Protein 3SK3 (pdb70)

Foldseek 3Di:
DQWEWEWEFFLFKIWIWIADLPPGDTAKTKMFGRAQAQQTKIWMAHPGDIDIDGLGGNHGQLSVLVCCQCPVCVVPVVSLVRHDAYFYEQADQALPDLFKAFDDPVVLVSLVVCCLVVVRGSVRSSVNLVSCCVSNVVHNRQYMYGYQQNLQNPADQVAFDFPDPCCCCVVPVRTDRHGNSLQVLQVLVVVCVVLVHDSQQAWAWEWAAEPQTKIFTAHSNGTHHIAARHDHLPDVDDPVVVLVVCCVRRRHDSVVSVVSCSDPVCPPPPSVDPDDDDDDPVRSVVSLLVRLCVVLVVRVVSVVVHVPDHQEYEFEHPCRQAPLVSVQSNQVVVVVQFFHFDSVQSNVRHDQRKDWGGDPPTRTYIYDYTDSSSSSSNVSSVNSD/DWAWEWEWEWFLFKIWIWIATLVPGDTAKTWMFGRAQAQQTKIWMAHPNDIDIDHLGGRHGDLSVLCCCLVPVCVVPVVSVVRHPAYFYEAADQAPVDLFKDFDDPVVLVSLVVCCVPLVSGSVGRNVNLVSCCVSCVVRNRQYMYGYQQNLQSPADCVAWDDPDDCCCCVVVNRTHTGGRSLQVLQVLVVVCVVLVHDSQQAWAWEWADALFIKIFTAHSNGTHHMDSVLQPCRSPDQAAQQLVADVVLLVLLCVLLQQDACSLQCQRSDSRHHDHYRQPDNVSSVVSLLVSLCVLLVVRVVSVVVHVPDYQEYEFETSSRQRRLNSVQSSQVVVVVQFFDFAVVQSNVSHDQRKAWGTDPPTHTYIYDYTDSRSSSSNSSSVNSD

CATH classification: 3.30.420.40 (+1 more: 3.30.420.40)

B-factor: mean 36.72, std 10.6, range [17.84, 77.64]

Organism: Salmonella typhimurium (strain LT2 / SGSC1412 / ATCC 700720) (NCBI:txid99287)

InterPro domains:
  IPR000890 Aliphatic acid kinase, short-chain [PF00871] (5-393)
  IPR000890 Aliphatic acid kinase, short-chain [PR00471] (6-17)
  IPR000890 Aliphatic acid kinase, short-chain [PR00471] (176-189)
  IPR000890 Aliphatic acid kinase, short-chain [PR00471] (206-227)
  IPR000890 Aliphatic acid kinase, short-chain [PR00471] (302-315)
  IPR000890 Aliphatic acid kinase, short-chain [PR00471] (325-341)
  IPR000890 Aliphatic acid kinase, short-chain [PR00471] (380-392)
  IPR000890 Aliphatic acid kinase, short-chain [PTHR21060] (1-398)
  IPR004372 Acetate/propionate kinase [MF_00020] (1-400)
  IPR004372 Acetate/propionate kinase [PIRSF000722] (3-398)
  IPR004372 Acetate/propionate kinase [TIGR00016] (1-399)
  IPR023865 Aliphatic acid kinase, short-chain, conserved site [PS01075] (6-17)
  IPR023865 Aliphatic acid kinase, short-chain, conserved site [PS01076] (206-223)
  IPR043129 ATPase, nucleotide binding domain [SSF53067] (4-199)
  IPR043129 ATPase, nucleotide binding domain [SSF53067] (160-398)

Radius of gyration: 29.23 Å; Cα contacts (8 Å, |Δi|>4): 1777; chains: 2; bounding box: 77×64×74 Å

Sequence (772 aa):
SKLVLVLNCGSSSLKFAIIDAVNGDEYLSGLAECCFHLPEARIKWKMDGSKQEAALGAGAAHSEALNNFIVNTILAQKPELSAQLTAIGHRIVHGGEKYTSSVVIDESVIQGIKDSASFAPLHNPAHLIGIAEALKSFPQLKDKNVAVFDTAFHQTMPEESYLYALPYSLYKEEHGVRRYGAHGTSHFYVTQEAAKMLNKPVEELNIITCHLGNGGSVSAIRNGKCVDTSMGLTPLEGGDIDPAIIFHLHDTLGMSVDQINKMLLGLTEVTSDDCRYVEDNYATKEDAKRAMDVYCHRLAKYIGSYTALMDGRLDAVVFTGGIGENAAMVRELSLGKLGVLGFEVDHERNLAARFGKSGFINKEGTRPAVVIPTNEELVIAQDASRLTASSKLVLVLNCGSSSLKFAIIDAVNGDEYLSGLAECFHLPEARIKWKMDGSKQEAALGAGAAHSEALNNFIVNTILAQKPELSAQLTAIGHRIVHGGEKYTSSVVIDESVIQGIKDSASFAPLHNPAHLIGIAEALKSFPQLKDKNVAVFDTAFHQTMPEESYLYALPYSLYKEHGVRRYGAHGTSHFYVTQEAAKMLNNKPVEELNIITCHLGNGGSVSAIRNGKCVDTSMMGLTPLEGLVMGTRSGDIDPAIIFHLHDTLGMSVDLGLTEVTSDCRYVEDNYATKEDAKRAMDVYCHRLAKYIGSYTALMDGRLDAVVFTGGIGENAAMVRELSLGKLGVLGFEVDHERNLAARFGKSGFINKEGTRPAVVIPTNEELVIAQDASRLTA

Nearest PDB structures (foldseek):
  3sk3-assembly1_A  TM=1.003E+00  e=2.841E-85  Salmonella enterica subsp. enterica serovar Typhimurium
  3slc-assembly2_D  TM=8.806E-01  e=1.460E-73  Salmonella enterica subsp. enterica serovar Typhimurium
  3sk3-assembly1_B  TM=8.716E-01  e=1.071E-71  Salmonella enterica subsp. enterica serovar Typhimurium
  3slc-assembly2_C  TM=8.279E-01  e=6.734E-64  Salmonella enterica subsp. enterica serovar Typhimurium
  2iir-assembly1_B  TM=8.286E-01  e=1.558E-43  Thermotoga maritima

Structure (mmCIF, N/CA/C/O backbone):
data_3SK3
#
_entry.id   3SK3
#
_cell.length_a   151.012
_cell.length_b   78.500
_cell.length_c   97.480
_cell.angle_alpha   90.00
_cell.angle_beta   116.37
_cell.angle_gamma   90.00
#
_symmetry.space_group_name_H-M   'C 1 2 1'
#
loop_
_entity.id
_entity.type
_entity.pdbx_description
1 polymer 'Acetate kinase'
2 non-polymer 'CITRIC ACID'
3 non-polymer 1,2-ETHANEDIOL
4 water water
#
loop_
_atom_site.group_PDB
_atom_site.id
_atom_site.type_symbol
_atom_site.label_atom_id
_atom_site.label_alt_id
_atom_site.label_comp_id
_atom_site.label_asym_id
_atom_site.label_entity_id
_atom_site.label_seq_id
_atom_site.pdbx_PDB_ins_code
_atom_site.Cartn_x
_atom_site.Cartn_y
_atom_site.Cartn_z
_atom_site.occupancy
_atom_site.B_iso_or_equiv
_atom_site.auth_seq_id
_atom_site.auth_comp_id
_atom_site.auth_asym_id
_atom_site.auth_atom_id
_atom_site.pdbx_PDB_model_num
ATOM 1 N N . SER A 1 18 ? 44.421 -18.329 -2.326 1.00 49.01 3 SER A N 1
ATOM 2 C CA . SER A 1 18 ? 43.660 -19.226 -1.381 1.00 48.88 3 SER A CA 1
ATOM 3 C C . SER A 1 18 ? 42.371 -18.547 -0.850 1.00 48.29 3 SER A C 1
ATOM 4 O O . SER A 1 18 ? 42.429 -17.568 -0.081 1.00 49.00 3 SER A O 1
ATOM 7 N N . LYS A 1 19 ? 41.209 -19.062 -1.263 1.00 45.85 4 LYS A N 1
ATOM 8 C CA . LYS A 1 19 ? 39.930 -18.460 -0.877 1.00 43.20 4 LYS A CA 1
ATOM 9 C C . LYS A 1 19 ? 39.006 -19.533 -0.279 1.00 41.41 4 LYS A C 1
ATOM 10 O O . LYS A 1 19 ? 38.303 -20.246 -1.013 1.00 40.38 4 LYS A O 1
ATOM 14 N N . LEU A 1 20 ? 38.998 -19.646 1.047 1.00 38.63 5 LEU A N 1
ATOM 15 C CA . LEU A 1 20 ? 38.318 -20.786 1.676 1.00 35.88 5 LEU A CA 1
ATOM 16 C C . LEU A 1 20 ? 36.811 -20.567 1.794 1.00 33.78 5 LEU A C 1
ATOM 17 O O . LEU A 1 20 ? 36.347 -19.479 2.168 1.00 33.56 5 LEU A O 1
ATOM 22 N N . VAL A 1 21 ? 36.051 -21.599 1.422 1.00 32.23 6 VAL A N 1
ATOM 23 C CA . VAL A 1 21 ? 34.594 -21.583 1.538 1.00 28.80 6 VAL A CA 1
ATOM 24 C C . VAL A 1 21 ? 34.095 -22.785 2.349 1.00 28.44 6 VAL A C 1
ATOM 25 O O . VAL A 1 21 ? 34.581 -23.929 2.191 1.00 27.33 6 VAL A O 1
ATOM 29 N N . LEU A 1 22 ? 33.147 -22.498 3.239 1.00 27.10 7 LEU A N 1
ATOM 30 C CA . LEU A 1 22 ? 32.456 -23.528 3.987 1.00 26.73 7 LEU A CA 1
ATOM 31 C C . LEU A 1 22 ? 31.282 -23.949 3.090 1.00 25.19 7 LEU A C 1
ATOM 32 O O . LEU A 1 22 ? 30.418 -23.132 2.770 1.00 25.91 7 LEU A O 1
ATOM 37 N N . VAL A 1 23 ? 31.266 -25.208 2.689 1.00 25.75 8 VAL A N 1
ATOM 38 C CA . VAL A 1 23 ? 30.199 -25.736 1.828 1.00 25.00 8 VAL A CA 1
ATOM 39 C C . VAL A 1 23 ? 29.266 -26.628 2.645 1.00 24.83 8 VAL A C 1
ATOM 40 O O . VAL A 1 23 ? 29.703 -27.605 3.258 1.00 26.77 8 VAL A O 1
ATOM 44 N N . LEU A 1 24 ? 27.981 -26.312 2.627 1.00 25.30 9 LEU A N 1
ATOM 45 C CA . LEU A 1 24 ? 27.003 -27.061 3.406 1.00 25.58 9 LEU A CA 1
ATOM 46 C C . LEU A 1 24 ? 25.911 -27.671 2.534 1.00 25.86 9 LEU A C 1
ATOM 47 O O . LEU A 1 24 ? 25.409 -27.063 1.581 1.00 26.32 9 LEU A O 1
ATOM 52 N N . ASN A 1 25 ? 25.528 -28.881 2.878 1.00 25.42 10 ASN A N 1
ATOM 53 C CA . ASN A 1 25 ? 24.388 -29.490 2.232 1.00 25.75 10 ASN A CA 1
ATOM 54 C C . ASN A 1 25 ? 23.557 -30.047 3.373 1.00 26.26 10 ASN A C 1
ATOM 55 O O . ASN A 1 25 ? 23.919 -31.058 3.976 1.00 26.22 10 ASN A O 1
ATOM 60 N N . CYS A 1 26 ? 22.477 -29.361 3.686 1.00 28.42 11 CYS A N 1
ATOM 61 C CA . CYS A 1 26 ? 21.682 -29.699 4.861 1.00 30.51 11 CYS A CA 1
ATOM 62 C C . CYS A 1 26 ? 20.435 -30.449 4.411 1.00 30.43 11 CYS A C 1
ATOM 63 O O . CYS A 1 26 ? 19.655 -29.924 3.602 1.00 31.35 11 CYS A O 1
ATOM 66 N N . GLY A 1 27 ? 20.267 -31.670 4.904 1.00 29.98 12 GLY A N 1
ATOM 67 C CA . GLY A 1 27 ? 19.034 -32.436 4.693 1.00 29.99 12 GLY A CA 1
ATOM 68 C C . GLY A 1 27 ? 18.205 -32.496 5.972 1.00 31.57 12 GLY A C 1
ATOM 69 O O . GLY A 1 27 ? 18.585 -31.924 6.991 1.00 30.41 12 GLY A O 1
ATOM 70 N N . SER A 1 28 ? 17.065 -33.188 5.925 1.00 32.36 13 SER A N 1
ATOM 71 C CA . SER A 1 28 ? 16.174 -33.269 7.091 1.00 33.92 13 SER A CA 1
ATOM 72 C C . SER A 1 28 ? 16.815 -34.009 8.259 1.00 34.12 13 SER A C 1
ATOM 73 O O . SER A 1 28 ? 16.566 -33.661 9.428 1.00 34.43 13 SER A O 1
ATOM 76 N N . SER A 1 29 ? 17.666 -34.993 7.961 1.00 32.73 14 SER A N 1
ATOM 77 C CA . SER A 1 29 ? 18.272 -35.796 9.020 1.00 32.80 14 SER A CA 1
ATOM 78 C C . SER A 1 29 ? 19.801 -35.818 9.037 1.00 31.24 14 SER A C 1
ATOM 79 O O . SER A 1 29 ? 20.405 -36.571 9.803 1.00 29.98 14 SER A O 1
ATOM 82 N N . SER A 1 30 ? 20.419 -34.952 8.236 1.00 30.51 15 SER A N 1
ATOM 83 C CA . SER A 1 30 ? 21.871 -34.935 8.117 1.00 29.68 15 SER A CA 1
ATOM 84 C C . SER A 1 30 ? 22.390 -33.591 7.606 1.00 29.34 15 SER A C 1
ATOM 85 O O . SER A 1 30 ? 21.625 -32.732 7.138 1.00 29.21 15 SER A O 1
ATOM 88 N N . LEU A 1 31 ? 23.704 -33.407 7.709 1.00 29.45 16 LEU A N 1
ATOM 89 C CA . LEU A 1 31 ? 24.353 -32.173 7.241 1.00 29.64 16 LEU A CA 1
ATOM 90 C C . LEU A 1 31 ? 25.725 -32.591 6.722 1.00 29.65 16 LEU A C 1
ATOM 91 O O . LEU A 1 31 ? 26.554 -33.086 7.492 1.00 30.34 16 LEU A O 1
ATOM 96 N N . LYS A 1 32 ? 25.941 -32.434 5.417 1.00 28.80 17 LYS A N 1
ATOM 97 C CA . LYS A 1 32 ? 27.253 -32.676 4.829 1.00 28.77 17 LYS A CA 1
ATOM 98 C C . LYS A 1 32 ? 28.004 -31.375 4.741 1.00 27.89 17 LYS A C 1
ATOM 99 O O . LYS A 1 32 ? 27.432 -30.377 4.336 1.00 27.98 17 LYS A O 1
ATOM 105 N N . PHE A 1 33 ? 29.290 -31.385 5.081 1.00 26.99 18 PHE A N 1
ATOM 106 C CA . PHE A 1 33 ? 30.034 -30.132 5.156 1.00 26.23 18 PHE A CA 1
ATOM 107 C C . PHE A 1 33 ? 31.465 -30.277 4.629 1.00 26.26 18 PHE A C 1
ATOM 108 O O . PHE A 1 33 ? 32.076 -31.321 4.761 1.00 27.42 18 PHE A O 1
ATOM 116 N N . ALA A 1 34 ? 32.026 -29.180 4.134 1.00 26.76 19 ALA A N 1
ATOM 117 C CA . ALA A 1 34 ? 33.410 -29.202 3.699 1.00 26.36 19 ALA A CA 1
ATOM 118 C C . ALA A 1 34 ? 33.973 -27.791 3.734 1.00 25.55 19 ALA A C 1
ATOM 119 O O . ALA A 1 34 ? 33.248 -26.823 3.634 1.00 26.35 19 ALA A O 1
ATOM 121 N N . ILE A 1 35 ? 35.278 -27.693 3.835 1.00 25.62 20 ILE A N 1
ATOM 122 C CA . ILE A 1 35 ? 35.947 -26.423 3.668 1.00 26.89 20 ILE A CA 1
ATOM 123 C C . ILE A 1 35 ? 36.886 -26.614 2.484 1.00 26.55 20 ILE A C 1
ATOM 124 O O . ILE A 1 35 ? 37.754 -27.486 2.503 1.00 26.56 20 ILE A O 1
ATOM 129 N N . ILE A 1 36 ? 36.650 -25.816 1.459 1.00 27.62 21 ILE A N 1
ATOM 130 C CA . ILE A 1 36 ? 37.302 -25.980 0.167 1.00 29.14 21 ILE A CA 1
ATOM 131 C C . ILE A 1 36 ? 37.956 -24.682 -0.281 1.00 28.82 21 ILE A C 1
ATOM 132 O O . ILE A 1 36 ? 37.329 -23.624 -0.254 1.00 28.86 21 ILE A O 1
ATOM 137 N N . ASP A 1 37 ? 39.203 -24.775 -0.735 1.00 29.91 22 ASP A N 1
ATOM 138 C CA . ASP A 1 37 ? 39.851 -23.621 -1.354 1.00 30.57 22 ASP A CA 1
ATOM 139 C C . ASP A 1 37 ? 39.270 -23.477 -2.750 1.00 31.81 22 ASP A C 1
ATOM 140 O O . ASP A 1 37 ? 39.494 -24.332 -3.620 1.00 32.43 22 ASP A O 1
ATOM 145 N N . ALA A 1 38 ? 38.530 -22.393 -2.948 1.00 32.89 23 ALA A N 1
ATOM 146 C CA . ALA A 1 38 ? 37.894 -22.052 -4.218 1.00 35.22 23 ALA A CA 1
ATOM 147 C C . ALA A 1 38 ? 38.869 -21.804 -5.375 1.00 36.62 23 ALA A C 1
ATOM 148 O O . ALA A 1 38 ? 38.483 -21.937 -6.521 1.00 37.36 23 ALA A O 1
ATOM 150 N N . VAL A 1 39 ? 40.119 -21.451 -5.074 1.00 38.67 24 VAL A N 1
ATOM 151 C CA . VAL A 1 39 ? 41.124 -21.220 -6.117 1.00 40.19 24 VAL A CA 1
ATOM 152 C C . VAL A 1 39 ? 41.600 -22.543 -6.727 1.00 40.36 24 VAL A C 1
ATOM 153 O O . VAL A 1 39 ? 41.527 -22.730 -7.945 1.00 41.33 24 VAL A O 1
ATOM 157 N N . ASN A 1 40 ? 42.051 -23.476 -5.895 1.00 40.08 25 ASN A N 1
ATOM 158 C CA . ASN A 1 40 ? 42.674 -24.697 -6.405 1.00 39.88 25 ASN A CA 1
ATOM 159 C C . ASN A 1 40 ? 42.005 -26.028 -6.009 1.00 38.60 25 ASN A C 1
ATOM 160 O O . ASN A 1 40 ? 42.546 -27.095 -6.265 1.00 38.54 25 ASN A O 1
ATOM 165 N N . GLY A 1 41 ? 40.830 -25.969 -5.377 1.00 37.37 26 GLY A N 1
ATOM 166 C CA . GLY A 1 41 ? 40.132 -27.192 -4.964 1.00 34.79 26 GLY A CA 1
ATOM 167 C C . GLY A 1 41 ? 40.643 -27.898 -3.724 1.00 33.86 26 GLY A C 1
ATOM 168 O O . GLY A 1 41 ? 40.142 -28.960 -3.375 1.00 33.01 26 GLY A O 1
ATOM 169 N N . ASP A 1 42 ? 41.637 -27.340 -3.036 1.00 33.17 27 ASP A N 1
ATOM 170 C CA . ASP A 1 42 ? 42.180 -28.005 -1.849 1.00 32.75 27 ASP A CA 1
ATOM 171 C C . ASP A 1 42 ? 41.073 -28.185 -0.806 1.00 32.03 27 ASP A C 1
ATOM 172 O O . ASP A 1 42 ? 40.269 -27.270 -0.591 1.00 30.53 27 ASP A O 1
ATOM 177 N N . GLU A 1 43 ? 41.067 -29.342 -0.150 1.00 31.14 28 GLU A N 1
ATOM 178 C CA . GLU A 1 43 ? 40.098 -29.634 0.899 1.00 31.75 28 GLU A CA 1
ATOM 179 C C . GLU A 1 43 ? 40.786 -29.558 2.249 1.00 31.23 28 GLU A C 1
ATOM 180 O O . GLU A 1 43 ? 41.812 -30.197 2.447 1.00 31.50 28 GLU A O 1
ATOM 186 N N . TYR A 1 44 ? 40.233 -28.756 3.157 1.00 31.02 29 TYR A N 1
ATOM 187 C CA . TYR A 1 44 ? 40.782 -28.584 4.492 1.00 31.07 29 TYR A CA 1
ATOM 188 C C . TYR A 1 44 ? 39.985 -29.368 5.545 1.00 31.36 29 TYR A C 1
ATOM 189 O O . TYR A 1 44 ? 40.506 -29.692 6.604 1.00 31.45 29 TYR A O 1
ATOM 198 N N . LEU A 1 45 ? 38.728 -29.668 5.227 1.00 29.59 30 LEU A N 1
ATOM 199 C CA . LEU A 1 45 ? 37.830 -30.381 6.124 1.00 28.75 30 LEU A CA 1
ATOM 200 C C . LEU A 1 45 ? 36.744 -31.030 5.277 1.00 28.10 30 LEU A C 1
ATOM 201 O O . LEU A 1 45 ? 36.292 -30.407 4.335 1.00 27.69 30 LEU A O 1
ATOM 206 N N . SER A 1 46 ? 36.332 -32.257 5.603 1.00 28.43 31 SER A N 1
ATOM 207 C CA . SER A 1 46 ? 35.081 -32.802 5.072 1.00 27.95 31 SER A CA 1
ATOM 208 C C . SER A 1 46 ? 34.424 -33.674 6.129 1.00 28.20 31 SER A C 1
ATOM 209 O O . SER A 1 46 ? 35.092 -34.228 6.990 1.00 29.58 31 SER A O 1
ATOM 212 N N . GLY A 1 47 ? 33.110 -33.801 6.063 1.00 27.34 32 GLY A N 1
ATOM 213 C CA . GLY A 1 47 ? 32.454 -34.641 7.047 1.00 27.16 32 GLY A CA 1
ATOM 214 C C . GLY A 1 47 ? 30.974 -34.729 6.825 1.00 26.35 32 GLY A C 1
ATOM 215 O O . GLY A 1 47 ? 30.419 -34.162 5.872 1.00 25.47 32 GLY A O 1
ATOM 216 N N . LEU A 1 48 ? 30.326 -35.451 7.731 1.00 25.93 33 LEU A N 1
ATOM 217 C CA . LEU A 1 48 ? 28.917 -35.708 7.575 1.00 26.49 33 LEU A CA 1
ATOM 218 C C . LEU A 1 48 ? 28.414 -35.876 8.990 1.00 25.81 33 LEU A C 1
ATOM 219 O O . LEU A 1 48 ? 29.026 -36.610 9.768 1.00 25.28 33 LEU A O 1
ATOM 224 N N . ALA A 1 49 ? 27.363 -35.137 9.311 1.00 25.57 34 ALA A N 1
ATOM 225 C CA . ALA A 1 49 ? 26.639 -35.311 10.574 1.00 25.58 34 ALA A CA 1
ATOM 226 C C . ALA A 1 49 ? 25.338 -35.961 10.177 1.00 26.15 34 ALA A C 1
ATOM 227 O O . ALA A 1 49 ? 24.742 -35.572 9.181 1.00 25.53 34 ALA A O 1
ATOM 229 N N . GLU A 1 50 ? 24.885 -36.936 10.955 1.00 27.56 35 GLU A N 1
ATOM 230 C CA . GLU A 1 50 ? 23.708 -37.691 10.573 1.00 29.57 35 GLU A CA 1
ATOM 231 C C . GLU A 1 50 ? 22.985 -38.254 11.798 1.00 30.32 35 GLU A C 1
ATOM 232 O O . GLU A 1 50 ? 23.387 -37.993 12.951 1.00 28.32 35 GLU A O 1
ATOM 238 N N . CYS A 1 51 ? 21.950 -39.048 11.506 1.00 31.58 36 CYS A N 1
ATOM 239 C CA A CYS A 1 51 ? 21.023 -39.570 12.515 0.50 33.03 36 CYS A CA 1
ATOM 240 C CA B CYS A 1 51 ? 21.034 -39.577 12.522 0.50 32.60 36 CYS A CA 1
ATOM 241 C C . CYS A 1 51 ? 20.482 -38.491 13.425 1.00 32.25 36 CYS A C 1
ATOM 242 O O . CYS A 1 51 ? 20.414 -38.671 14.635 1.00 33.14 36 CYS A O 1
ATOM 247 N N . PHE A 1 52 ? 20.081 -37.374 12.832 1.00 31.90 37 PHE A N 1
ATOM 248 C CA . PHE A 1 52 ? 19.533 -36.269 13.598 1.00 31.41 37 PHE A CA 1
ATOM 249 C C . PHE A 1 52 ? 18.186 -36.669 14.226 1.00 32.57 37 PHE A C 1
ATOM 250 O O . PHE A 1 52 ? 17.456 -37.519 13.674 1.00 30.53 37 PHE A O 1
ATOM 258 N N . HIS A 1 53 ? 17.857 -36.032 15.355 1.00 33.09 38 HIS A N 1
ATOM 259 C CA . HIS A 1 53 ? 16.578 -36.286 16.055 1.00 34.69 38 HIS A CA 1
ATOM 260 C C . HIS A 1 53 ? 16.505 -37.714 16.546 1.00 35.03 38 HIS A C 1
ATOM 261 O O . HIS A 1 53 ? 15.427 -38.206 16.900 1.00 36.37 38 HIS A O 1
ATOM 268 N N . LEU A 1 54 ? 17.643 -38.398 16.570 1.00 35.68 39 LEU A N 1
ATOM 269 C CA . LEU A 1 54 ? 17.672 -39.778 17.034 1.00 35.29 39 LEU A CA 1
ATOM 270 C C . LEU A 1 54 ? 18.690 -39.972 18.158 1.00 35.07 39 LEU A C 1
ATOM 271 O O . LEU A 1 54 ? 19.600 -39.151 18.327 1.00 34.97 39 LEU A O 1
ATOM 276 N N . PRO A 1 55 ? 18.560 -41.067 18.926 1.00 34.98 40 PRO A N 1
ATOM 277 C CA . PRO A 1 55 ? 19.530 -41.227 19.994 1.00 34.48 40 PRO A CA 1
ATOM 278 C C . PRO A 1 55 ? 20.959 -41.213 19.455 1.00 34.43 40 PRO A C 1
ATOM 279 O O . PRO A 1 55 ? 21.847 -40.698 20.123 1.00 33.51 40 PRO A O 1
ATOM 283 N N . GLU A 1 56 ? 21.155 -41.764 18.255 1.00 34.20 41 GLU A N 1
ATOM 284 C CA . GLU A 1 56 ? 22.484 -42.050 17.738 1.00 34.41 41 GLU A CA 1
ATOM 285 C C . GLU A 1 56 ? 23.110 -40.889 16.922 1.00 33.52 41 GLU A C 1
ATOM 286 O O . GLU A 1 56 ? 24.103 -41.107 16.224 1.00 33.09 41 GLU A O 1
ATOM 292 N N . ALA A 1 57 ? 22.536 -39.683 17.007 1.00 31.99 42 ALA A N 1
ATOM 293 C CA . ALA A 1 57 ? 23.047 -38.514 16.282 1.00 31.53 42 ALA A CA 1
ATOM 294 C C . ALA A 1 57 ? 24.564 -38.412 16.439 1.00 31.44 42 ALA A C 1
ATOM 295 O O . ALA A 1 57 ? 25.077 -38.461 17.557 1.00 31.83 42 ALA A O 1
ATOM 297 N N . ARG A 1 58 ? 25.282 -38.257 15.324 1.00 30.94 43 ARG A N 1
ATOM 298 C CA . ARG A 1 58 ? 26.749 -38.335 15.338 1.00 31.11 43 ARG A CA 1
ATOM 299 C C . ARG A 1 58 ? 27.378 -37.497 14.228 1.00 30.78 43 ARG A C 1
ATOM 300 O O . ARG A 1 58 ? 26.677 -37.018 13.331 1.00 30.59 43 ARG A O 1
ATOM 308 N N . ILE A 1 59 ? 28.697 -37.332 14.284 1.00 30.09 44 ILE A N 1
ATOM 309 C CA . ILE A 1 59 ? 29.390 -36.537 13.260 1.00 29.31 44 ILE A CA 1
ATOM 310 C C . ILE A 1 59 ? 30.713 -37.227 12.983 1.00 29.92 44 ILE A C 1
ATOM 311 O O . ILE A 1 59 ? 31.371 -37.710 13.911 1.00 28.72 44 ILE A O 1
ATOM 316 N N . LYS A 1 60 ? 31.040 -37.338 11.700 1.00 30.25 45 LYS A N 1
ATOM 317 C CA . LYS A 1 60 ? 32.294 -37.902 11.236 1.00 31.38 45 LYS A CA 1
ATOM 318 C C . LYS A 1 60 ? 32.966 -36.817 10.439 1.00 31.35 45 LYS A C 1
ATOM 319 O O . LYS A 1 60 ? 32.299 -36.070 9.709 1.00 29.58 45 LYS A O 1
ATOM 324 N N . TRP A 1 61 ? 34.283 -36.717 10.568 1.00 32.27 46 TRP A N 1
ATOM 325 C CA . TRP A 1 61 ? 35.010 -35.731 9.785 1.00 33.69 46 TRP A CA 1
ATOM 326 C C . TRP A 1 61 ? 36.436 -36.167 9.494 1.00 35.31 46 TRP A C 1
ATOM 327 O O . TRP A 1 61 ? 37.000 -37.041 10.175 1.00 34.33 46 TRP A O 1
ATOM 338 N N . LYS A 1 62 ? 36.992 -35.557 8.452 1.00 36.76 47 LYS A N 1
ATOM 339 C CA . LYS A 1 62 ? 38.369 -35.826 8.059 1.00 38.53 47 LYS A CA 1
ATOM 340 C C . LYS A 1 62 ? 39.086 -34.501 7.924 1.00 39.27 47 LYS A C 1
ATOM 341 O O . LYS A 1 62 ? 38.608 -33.567 7.268 1.00 38.44 47 LYS A O 1
ATOM 346 N N . MET A 1 63 ? 40.231 -34.436 8.580 1.00 40.97 48 MET A N 1
ATOM 347 C CA . MET A 1 63 ? 41.053 -33.238 8.682 1.00 43.24 48 MET A CA 1
ATOM 348 C C . MET A 1 63 ? 42.486 -33.688 9.040 1.00 44.72 48 MET A C 1
ATOM 349 O O . MET A 1 63 ? 42.672 -34.617 9.839 1.00 44.47 48 MET A O 1
ATOM 354 N N . ASP A 1 64 ? 43.480 -33.081 8.393 1.00 46.93 49 ASP A N 1
ATOM 355 C CA . ASP A 1 64 ? 44.917 -33.274 8.736 1.00 49.34 49 ASP A CA 1
ATOM 356 C C . ASP A 1 64 ? 45.582 -34.660 8.839 1.00 50.19 49 ASP A C 1
ATOM 357 O O . ASP A 1 64 ? 46.293 -34.875 9.818 1.00 51.59 49 ASP A O 1
ATOM 362 N N . GLY A 1 65 ? 45.372 -35.627 7.947 1.00 50.86 50 GLY A N 1
ATOM 363 C CA . GLY A 1 65 ? 44.205 -35.810 7.117 1.00 51.31 50 GLY A CA 1
ATOM 364 C C . GLY A 1 65 ? 43.708 -37.131 7.690 1.00 51.55 50 GLY A C 1
ATOM 365 O O . GLY A 1 65 ? 43.653 -38.155 6.988 1.00 52.10 50 GLY A O 1
ATOM 366 N N . SER A 1 66 ? 43.399 -37.116 8.991 1.00 50.74 51 SER A N 1
ATOM 367 C CA . SER A 1 66 ? 42.889 -38.299 9.685 1.00 50.18 51 SER A CA 1
ATOM 368 C C . SER A 1 66 ? 41.365 -38.246 9.912 1.00 49.11 51 SER A C 1
ATOM 369 O O . SER A 1 66 ? 40.776 -37.162 10.020 1.00 48.47 51 SER A O 1
ATOM 372 N N . LYS A 1 67 ? 40.750 -39.426 9.969 1.00 48.20 52 LYS A N 1
ATOM 373 C CA . LYS A 1 67 ? 39.304 -39.559 10.086 1.00 47.40 52 LYS A CA 1
ATOM 374 C C . LYS A 1 67 ? 38.913 -39.685 11.539 1.00 46.02 52 LYS A C 1
ATOM 375 O O . LYS A 1 67 ? 39.532 -40.441 12.289 1.00 45.98 52 LYS A O 1
ATOM 381 N N . GLN A 1 68 ? 37.901 -38.924 11.936 1.00 44.25 53 GLN A N 1
ATOM 382 C CA . GLN A 1 68 ? 37.403 -38.948 13.310 1.00 43.18 53 GLN A CA 1
ATOM 383 C C . GLN A 1 68 ? 35.875 -39.009 13.374 1.00 42.18 53 GLN A C 1
ATOM 384 O O . GLN A 1 68 ? 35.187 -38.763 12.385 1.00 41.01 53 GLN A O 1
ATOM 390 N N . GLU A 1 69 ? 35.364 -39.366 14.545 1.00 41.41 54 GLU A N 1
ATOM 391 C CA . GLU A 1 69 ? 33.932 -39.323 14.795 1.00 40.98 54 GLU A CA 1
ATOM 392 C C . GLU A 1 69 ? 33.587 -39.151 16.249 1.00 39.63 54 GLU A C 1
ATOM 393 O O . GLU A 1 69 ? 34.355 -39.532 17.137 1.00 39.87 54 GLU A O 1
ATOM 399 N N . ALA A 1 70 ? 32.428 -38.545 16.482 1.00 37.64 55 ALA A N 1
ATOM 400 C CA . ALA A 1 70 ? 31.953 -38.243 17.829 1.00 36.18 55 ALA A CA 1
ATOM 401 C C . ALA A 1 70 ? 30.431 -38.273 17.816 1.00 35.45 55 ALA A C 1
ATOM 402 O O . ALA A 1 70 ? 29.807 -37.999 16.799 1.00 33.52 55 ALA A O 1
ATOM 404 N N . ALA A 1 71 ? 29.851 -38.606 18.959 1.00 35.02 56 ALA A N 1
ATOM 405 C CA . ALA A 1 71 ? 28.427 -38.447 19.176 1.00 33.75 56 ALA A CA 1
ATOM 406 C C . ALA A 1 71 ? 28.095 -36.971 19.253 1.00 33.24 56 ALA A C 1
ATOM 407 O O . ALA A 1 71 ? 28.874 -36.167 19.789 1.00 33.81 56 ALA A O 1
ATOM 409 N N . LEU A 1 72 ? 26.940 -36.599 18.705 1.00 31.98 57 LEU A N 1
ATOM 410 C CA . LEU A 1 72 ? 26.436 -35.242 18.833 1.00 31.15 57 LEU A CA 1
ATOM 411 C C . LEU A 1 72 ? 25.464 -35.135 20.025 1.00 31.13 57 LEU A C 1
ATOM 412 O O . LEU A 1 72 ? 25.096 -34.037 20.450 1.00 30.02 57 LEU A O 1
ATOM 417 N N . GLY A 1 73 ? 25.042 -36.288 20.544 1.00 31.01 58 GLY A N 1
ATOM 418 C CA . GLY A 1 73 ? 24.136 -36.322 21.705 1.00 31.77 58 GLY A CA 1
ATOM 419 C C . GLY A 1 73 ? 22.734 -36.715 21.259 1.00 32.10 58 GLY A C 1
ATOM 420 O O . GLY A 1 73 ? 22.326 -36.393 20.147 1.00 31.49 58 GLY A O 1
ATOM 421 N N . ALA A 1 74 ? 21.996 -37.410 22.123 1.00 31.64 59 ALA A N 1
ATOM 422 C CA . ALA A 1 74 ? 20.633 -37.872 21.781 1.00 31.25 59 ALA A CA 1
ATOM 423 C C . ALA A 1 74 ? 19.698 -36.763 21.318 1.00 30.53 59 ALA A C 1
ATOM 424 O O . ALA A 1 74 ? 19.539 -35.763 22.015 1.00 31.37 59 ALA A O 1
ATOM 426 N N . GLY A 1 75 ? 19.062 -36.961 20.157 1.00 29.90 60 GLY A N 1
ATOM 427 C CA . GLY A 1 75 ? 18.132 -35.976 19.583 1.00 29.90 60 GLY A CA 1
ATOM 428 C C . GLY A 1 75 ? 18.804 -34.804 18.887 1.00 30.14 60 GLY A C 1
ATOM 429 O O . GLY A 1 75 ? 18.119 -33.895 18.412 1.00 29.79 60 GLY A O 1
ATOM 430 N N . ALA A 1 76 ? 20.145 -34.811 18.810 1.00 29.52 61 ALA A N 1
ATOM 431 C CA . ALA A 1 76 ? 20.868 -33.653 18.229 1.00 29.25 61 ALA A CA 1
ATOM 432 C C . ALA A 1 76 ? 20.489 -33.454 16.760 1.00 28.85 61 ALA A C 1
ATOM 433 O O . ALA A 1 76 ? 20.066 -34.398 16.084 1.00 27.40 61 ALA A O 1
ATOM 435 N N . ALA A 1 77 ? 20.645 -32.229 16.271 1.00 28.76 62 ALA A N 1
ATOM 436 C CA . ALA A 1 77 ? 20.393 -31.946 14.861 1.00 29.63 62 ALA A CA 1
ATOM 437 C C . ALA A 1 77 ? 21.322 -30.854 14.331 1.00 29.29 62 ALA A C 1
ATOM 438 O O . ALA A 1 77 ? 22.473 -30.749 14.766 1.00 28.10 62 ALA A O 1
ATOM 440 N N . HIS A 1 78 ? 20.791 -30.021 13.437 1.00 29.98 63 HIS A N 1
ATOM 441 C CA . HIS A 1 78 ? 21.597 -29.048 12.686 1.00 30.88 63 HIS A CA 1
ATOM 442 C C . HIS A 1 78 ? 22.366 -28.049 13.555 1.00 31.20 63 HIS A C 1
ATOM 443 O O . HIS A 1 78 ? 23.554 -27.815 13.307 1.00 30.64 63 HIS A O 1
ATOM 450 N N . SER A 1 79 ? 21.697 -27.452 14.545 1.00 31.41 64 SER A N 1
ATOM 451 C CA . SER A 1 79 ? 22.362 -26.479 15.420 1.00 32.11 64 SER A CA 1
ATOM 452 C C . SER A 1 79 ? 23.526 -27.111 16.181 1.00 31.77 64 SER A C 1
ATOM 453 O O . SER A 1 79 ? 24.613 -26.546 16.218 1.00 31.52 64 SER A O 1
ATOM 456 N N . GLU A 1 80 ? 23.318 -28.298 16.752 1.00 32.01 65 GLU A N 1
ATOM 457 C CA . GLU A 1 80 ? 24.402 -29.031 17.419 1.00 31.84 65 GLU A CA 1
ATOM 458 C C . GLU A 1 80 ? 25.549 -29.412 16.474 1.00 31.76 65 GLU A C 1
ATOM 459 O O . GLU A 1 80 ? 26.733 -29.344 16.851 1.00 30.93 65 GLU A O 1
ATOM 465 N N . ALA A 1 81 ? 25.199 -29.847 15.267 1.00 30.71 66 ALA A N 1
ATOM 466 C CA . ALA A 1 81 ? 26.208 -30.187 14.279 1.00 30.96 66 ALA A CA 1
ATOM 467 C C . ALA A 1 81 ? 27.105 -28.967 13.975 1.00 30.80 66 ALA A C 1
ATOM 468 O O . ALA A 1 81 ? 28.347 -29.059 14.045 1.00 29.27 66 ALA A O 1
ATOM 470 N N . LEU A 1 82 ? 26.481 -27.830 13.680 1.00 31.82 67 LEU A N 1
ATOM 471 C CA . LEU A 1 82 ? 27.246 -26.590 13.421 1.00 33.10 67 LEU A CA 1
ATOM 472 C C . LEU A 1 82 ? 28.031 -26.109 14.647 1.00 33.43 67 LEU A C 1
ATOM 473 O O . LEU A 1 82 ? 29.172 -25.700 14.499 1.00 32.58 67 LEU A O 1
ATOM 478 N N . ASN A 1 83 ? 27.428 -26.216 15.840 1.00 34.22 68 ASN A N 1
ATOM 479 C CA A ASN A 1 83 ? 28.116 -25.886 17.092 0.50 34.60 68 ASN A CA 1
ATOM 480 C CA B ASN A 1 83 ? 28.100 -25.900 17.098 0.50 34.91 68 ASN A CA 1
ATOM 481 C C . ASN A 1 83 ? 29.357 -26.757 17.263 1.00 34.58 68 ASN A C 1
ATOM 482 O O . ASN A 1 83 ? 30.423 -26.269 17.682 1.00 34.87 68 ASN A O 1
ATOM 491 N N . PHE A 1 84 ? 29.234 -28.041 16.920 1.00 33.66 69 PHE A N 1
ATOM 492 C CA . PHE A 1 84 ? 30.356 -28.946 17.022 1.00 32.71 69 PHE A CA 1
ATOM 493 C C . PHE A 1 84 ? 31.487 -28.543 16.062 1.00 32.56 69 PHE A C 1
ATOM 494 O O . PHE A 1 84 ? 32.678 -28.594 16.422 1.00 31.08 69 PHE A O 1
ATOM 502 N N . ILE A 1 85 ? 31.107 -28.221 14.828 1.00 32.49 70 ILE A N 1
ATOM 503 C CA . ILE A 1 85 ? 32.083 -27.772 13.819 1.00 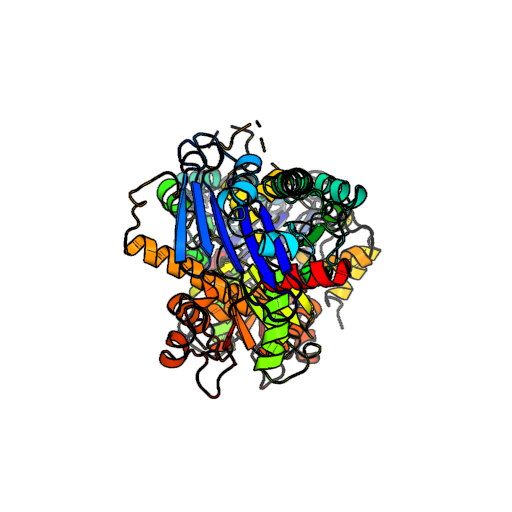32.58 70 ILE A CA 1
ATOM 504 C C . ILE A 1 85 ? 32.862 -26.573 14.353 1.00 33.51 70 ILE A C 1
ATOM 505 O O . ILE A 1 85 ? 34.100 -26.562 14.319 1.00 34.46 70 ILE A O 1
ATOM 510 N N . VAL A 1 86 ? 32.145 -25.585 14.862 1.00 34.26 71 VAL A N 1
ATOM 511 C CA . VAL A 1 86 ? 32.775 -24.381 15.396 1.00 35.99 71 VAL A CA 1
ATOM 512 C C . VAL A 1 86 ? 33.620 -24.607 16.660 1.00 37.11 71 VAL A C 1
ATOM 513 O O . VAL A 1 86 ? 34.803 -24.212 16.710 1.00 37.09 71 VAL A O 1
ATOM 517 N N . ASN A 1 87 ? 33.043 -25.279 17.649 1.00 37.16 72 ASN A N 1
ATOM 518 C CA . ASN A 1 87 ? 33.659 -25.385 18.973 1.00 38.16 72 ASN A CA 1
ATOM 519 C C . ASN A 1 87 ? 34.485 -26.613 19.306 1.00 38.55 72 ASN A C 1
ATOM 520 O O . ASN A 1 87 ? 35.170 -26.638 20.346 1.00 38.72 72 ASN A O 1
ATOM 525 N N . THR A 1 88 ? 34.436 -27.626 18.445 1.00 37.50 73 THR A N 1
ATOM 526 C CA . THR A 1 88 ? 35.304 -28.773 18.605 1.00 37.67 73 THR A CA 1
ATOM 527 C C . THR A 1 88 ? 36.255 -28.932 17.415 1.00 38.20 73 THR A C 1
ATOM 528 O O . THR A 1 88 ? 37.482 -29.014 17.590 1.00 37.06 73 THR A O 1
ATOM 532 N N . ILE A 1 89 ? 35.707 -28.953 16.203 1.00 37.95 74 ILE A N 1
ATOM 533 C CA . ILE A 1 89 ? 36.552 -29.202 15.042 1.00 38.50 74 ILE A CA 1
ATOM 534 C C . ILE A 1 89 ? 37.466 -28.016 14.728 1.00 39.64 74 ILE A C 1
ATOM 535 O O . ILE A 1 89 ? 38.648 -28.211 14.441 1.00 40.37 74 ILE A O 1
ATOM 540 N N . LEU A 1 90 ? 36.925 -26.804 14.761 1.00 40.23 75 LEU A N 1
ATOM 541 C CA . LEU A 1 90 ? 37.688 -25.622 14.384 1.00 41.17 75 LEU A CA 1
ATOM 542 C C . LEU A 1 90 ? 38.352 -24.891 15.562 1.00 42.66 75 LEU A C 1
ATOM 543 O O . LEU A 1 90 ? 39.094 -23.921 15.348 1.00 42.56 75 LEU A O 1
ATOM 548 N N . ALA A 1 91 ? 38.083 -25.349 16.788 1.00 43.69 76 ALA A N 1
ATOM 549 C CA . ALA A 1 91 ? 38.588 -24.683 18.004 1.00 44.41 76 ALA A CA 1
ATOM 550 C C . ALA A 1 91 ? 40.100 -24.832 18.062 1.00 44.71 76 ALA A C 1
ATOM 551 O O . ALA A 1 91 ? 40.805 -24.004 18.626 1.00 44.98 76 ALA A O 1
ATOM 553 N N . GLN A 1 92 ? 40.571 -25.913 17.457 1.00 44.90 77 GLN A N 1
ATOM 554 C CA . GLN A 1 92 ? 41.970 -26.246 17.368 1.00 44.52 77 GLN A CA 1
ATOM 555 C C . GLN A 1 92 ? 42.617 -25.632 16.118 1.00 43.57 77 GLN A C 1
ATOM 556 O O . GLN A 1 92 ? 43.830 -25.774 15.907 1.00 43.88 77 GLN A O 1
ATOM 562 N N . LYS A 1 93 ? 41.808 -24.953 15.296 1.00 42.13 78 LYS A N 1
ATOM 563 C CA . LYS A 1 93 ? 42.285 -24.389 14.036 1.00 40.29 78 LYS A CA 1
ATOM 564 C C . LYS A 1 93 ? 41.738 -22.987 13.779 1.00 38.75 78 LYS A C 1
ATOM 565 O O . LYS A 1 93 ? 41.052 -22.766 12.780 1.00 37.64 78 LYS A O 1
ATOM 571 N N . PRO A 1 94 ? 42.067 -22.021 14.666 1.00 37.24 79 PRO A N 1
ATOM 572 C CA . PRO A 1 94 ? 41.541 -20.665 14.493 1.00 36.05 79 PRO A CA 1
ATOM 573 C C . PRO A 1 94 ? 41.949 -20.033 13.141 1.00 35.28 79 PRO A C 1
ATOM 574 O O . PRO A 1 94 ? 41.231 -19.201 12.616 1.00 32.12 79 PRO A O 1
ATOM 578 N N . GLU A 1 95 ? 43.097 -20.438 12.599 1.00 34.92 80 GLU A N 1
ATOM 579 C CA . GLU A 1 95 ? 43.536 -19.929 11.291 1.00 35.32 80 GLU A CA 1
ATOM 580 C C . GLU A 1 95 ? 42.593 -20.371 10.166 1.00 33.85 80 GLU A C 1
ATOM 581 O O . GLU A 1 95 ? 42.374 -19.625 9.217 1.00 33.48 80 GLU A O 1
ATOM 587 N N . LEU A 1 96 ? 42.018 -21.565 10.293 1.00 34.02 81 LEU A N 1
ATOM 588 C CA . LEU A 1 96 ? 41.036 -22.057 9.304 1.00 33.47 81 LEU A CA 1
ATOM 589 C C . LEU A 1 96 ? 39.779 -21.265 9.375 1.00 32.11 81 LEU A C 1
ATOM 590 O O . LEU A 1 96 ? 39.218 -20.882 8.363 1.00 31.30 81 LEU A O 1
ATOM 595 N N . SER A 1 97 ? 39.339 -21.030 10.606 1.00 31.53 82 SER A N 1
ATOM 596 C CA . SER A 1 97 ? 38.166 -20.225 10.888 1.00 31.02 82 SER A CA 1
ATOM 597 C C . SER A 1 97 ? 38.307 -18.801 10.318 1.00 30.73 82 SER A C 1
ATOM 598 O O . SER A 1 97 ? 37.388 -18.251 9.695 1.00 30.93 82 SER A O 1
ATOM 601 N N . ALA A 1 98 ? 39.480 -18.204 10.517 1.00 30.32 83 ALA A N 1
ATOM 602 C CA . ALA A 1 98 ? 39.757 -16.841 10.037 1.00 28.91 83 ALA A CA 1
ATOM 603 C C . ALA A 1 98 ? 39.805 -16.761 8.512 1.00 29.29 83 ALA A C 1
ATOM 604 O O . ALA A 1 98 ? 39.411 -15.747 7.931 1.00 28.99 83 ALA A O 1
ATOM 606 N N . GLN A 1 99 ? 40.312 -17.808 7.864 1.00 29.85 84 GLN A N 1
ATOM 607 C CA . GLN A 1 99 ? 40.376 -17.820 6.383 1.00 32.15 84 GLN A CA 1
ATOM 608 C C . GLN A 1 99 ? 39.045 -18.091 5.656 1.00 32.16 84 GLN A C 1
ATOM 609 O O . GLN A 1 99 ? 38.967 -18.006 4.412 1.00 32.43 84 GLN A O 1
ATOM 615 N N . LEU A 1 100 ? 38.012 -18.472 6.402 1.00 31.53 85 LEU A N 1
ATOM 616 C CA . LEU A 1 100 ? 36.691 -18.664 5.788 1.00 31.03 85 LEU A CA 1
ATOM 617 C C . LEU A 1 100 ? 36.193 -17.347 5.208 1.00 31.24 85 LEU A C 1
ATOM 618 O O . LEU A 1 100 ? 36.093 -16.355 5.923 1.00 31.26 85 LEU A O 1
ATOM 623 N N . THR A 1 101 ? 35.917 -17.333 3.898 1.00 30.75 86 THR A N 1
ATOM 624 C CA . THR A 1 101 ? 35.519 -16.127 3.170 1.00 31.29 86 THR A CA 1
ATOM 625 C C . THR A 1 101 ? 34.042 -16.090 2.793 1.00 30.67 86 THR A C 1
ATOM 626 O O . THR A 1 101 ? 33.519 -15.033 2.470 1.00 31.18 86 THR A O 1
ATOM 630 N N . ALA A 1 102 ? 33.360 -17.238 2.857 1.00 30.28 87 ALA A N 1
ATOM 631 C CA . ALA A 1 102 ? 31.990 -17.381 2.375 1.00 29.44 87 ALA A CA 1
ATOM 632 C C . ALA A 1 102 ? 31.407 -18.754 2.744 1.00 29.03 87 ALA A C 1
ATOM 633 O O . ALA A 1 102 ? 32.135 -19.683 3.109 1.00 28.61 87 ALA A O 1
ATOM 635 N N . ILE A 1 103 ? 30.091 -18.858 2.668 1.00 28.84 88 ILE A N 1
ATOM 636 C CA . ILE A 1 103 ? 29.423 -20.126 2.924 1.00 28.47 88 ILE A CA 1
ATOM 637 C C . ILE A 1 103 ? 28.544 -20.389 1.700 1.00 29.02 88 ILE A C 1
ATOM 638 O O . ILE A 1 103 ? 27.801 -19.495 1.249 1.00 29.27 88 ILE A O 1
ATOM 643 N N . GLY A 1 104 ? 28.637 -21.602 1.172 1.00 28.80 89 GLY A N 1
ATOM 644 C CA . GLY A 1 104 ? 27.798 -22.014 0.044 1.00 27.95 89 GLY A CA 1
ATOM 645 C C . GLY A 1 104 ? 26.850 -23.098 0.517 1.00 27.97 89 GLY A C 1
ATOM 646 O O . GLY A 1 104 ? 27.276 -24.017 1.220 1.00 27.82 89 GLY A O 1
ATOM 647 N N . HIS A 1 105 ? 25.572 -22.972 0.138 1.00 27.60 90 HIS A N 1
ATOM 648 C CA . HIS A 1 105 ? 24.509 -23.910 0.517 1.00 27.48 90 HIS A CA 1
ATOM 649 C C . HIS A 1 105 ? 23.917 -24.603 -0.710 1.00 27.40 90 HIS A C 1
ATOM 650 O O . HIS A 1 105 ? 23.549 -23.949 -1.712 1.00 27.14 90 HIS A O 1
ATOM 657 N N . ARG A 1 106 ? 23.860 -25.920 -0.641 1.00 27.35 91 ARG A N 1
ATOM 658 C CA . ARG A 1 106 ? 23.156 -26.717 -1.656 1.00 26.88 91 ARG A CA 1
ATOM 659 C C . ARG A 1 106 ? 21.662 -26.549 -1.452 1.00 26.45 91 ARG A C 1
ATOM 660 O O . ARG A 1 106 ? 21.167 -26.780 -0.348 1.00 26.97 91 ARG A O 1
ATOM 668 N N . ILE A 1 107 ? 20.962 -26.096 -2.498 1.00 24.71 92 ILE A N 1
ATOM 669 C CA . ILE A 1 107 ? 19.513 -26.001 -2.504 1.00 25.60 92 ILE A CA 1
ATOM 670 C C . ILE A 1 107 ? 18.945 -26.919 -3.573 1.00 26.11 92 ILE A C 1
ATOM 671 O O . ILE A 1 107 ? 19.322 -26.809 -4.734 1.00 26.58 92 ILE A O 1
ATOM 676 N N . VAL A 1 108 ? 18.058 -27.821 -3.185 1.00 26.97 93 VAL A N 1
ATOM 677 C CA . VAL A 1 108 ? 17.548 -28.845 -4.116 1.00 28.13 93 VAL A CA 1
ATOM 678 C C . VAL A 1 108 ? 16.659 -28.237 -5.204 1.00 29.06 93 VAL A C 1
ATOM 679 O O . VAL A 1 108 ? 16.731 -28.619 -6.384 1.00 28.35 93 VAL A O 1
ATOM 683 N N . HIS A 1 109 ? 15.834 -27.266 -4.825 1.00 29.94 94 HIS A N 1
ATOM 684 C CA . HIS A 1 109 ? 14.911 -26.688 -5.792 1.00 31.02 94 HIS A CA 1
ATOM 685 C C . HIS A 1 109 ? 14.920 -25.167 -5.832 1.00 31.48 94 HIS A C 1
ATOM 686 O O . HIS A 1 109 ? 14.619 -24.503 -4.837 1.00 31.11 94 HIS A O 1
ATOM 693 N N . GLY A 1 110 ? 15.261 -24.631 -7.004 1.00 31.16 95 GLY A N 1
ATOM 694 C CA . GLY A 1 110 ? 15.196 -23.205 -7.291 1.00 32.56 95 GLY A CA 1
ATOM 695 C C . GLY A 1 110 ? 14.091 -22.782 -8.258 1.00 33.89 95 GLY A C 1
ATOM 696 O O . GLY A 1 110 ? 14.018 -21.620 -8.643 1.00 33.72 95 GLY A O 1
ATOM 697 N N . GLY A 1 111 ? 13.233 -23.731 -8.644 1.00 35.02 96 GLY A N 1
ATOM 698 C CA . GLY A 1 111 ? 12.141 -23.488 -9.598 1.00 35.80 96 GLY A CA 1
ATOM 699 C C . GLY A 1 111 ? 12.593 -22.840 -10.887 1.00 36.10 96 GLY A C 1
ATOM 700 O O . GLY A 1 111 ? 13.736 -22.981 -11.287 1.00 35.85 96 GLY A O 1
ATOM 701 N N . GLU A 1 112 ? 11.711 -22.075 -11.519 1.00 36.79 97 GLU A N 1
ATOM 702 C CA . GLU A 1 112 ? 12.094 -21.351 -12.734 1.00 38.40 97 GLU A CA 1
ATOM 703 C C . GLU A 1 112 ? 12.827 -20.060 -12.449 1.00 39.72 97 GLU A C 1
ATOM 704 O O . GLU A 1 112 ? 13.547 -19.547 -13.308 1.00 40.31 97 GLU A O 1
ATOM 710 N N . LYS A 1 113 ? 12.675 -19.549 -11.235 1.00 40.25 98 LYS A N 1
ATOM 711 C CA . LYS A 1 113 ? 13.275 -18.266 -10.900 1.00 41.57 98 LYS A CA 1
ATOM 712 C C . LYS A 1 113 ? 14.810 -18.295 -10.859 1.00 41.24 98 LYS A C 1
ATOM 713 O O . LYS A 1 113 ? 15.478 -17.484 -11.500 1.00 41.48 98 LYS A O 1
ATOM 719 N N . TYR A 1 114 ? 15.372 -19.250 -10.125 1.00 41.02 99 TYR A N 1
ATOM 720 C CA . TYR A 1 114 ? 16.810 -19.265 -9.920 1.00 40.22 99 TYR A CA 1
ATOM 721 C C . TYR A 1 114 ? 17.536 -20.120 -10.921 1.00 40.23 99 TYR A C 1
ATOM 722 O O . TYR A 1 114 ? 17.630 -21.329 -10.768 1.00 41.31 99 TYR A O 1
ATOM 731 N N . THR A 1 115 ? 18.084 -19.463 -11.931 1.00 39.84 100 THR A N 1
ATOM 732 C CA . THR A 1 115 ? 18.747 -20.123 -13.030 1.00 38.89 100 THR A CA 1
ATOM 733 C C . THR A 1 115 ? 20.245 -20.108 -12.828 1.00 38.56 100 THR A C 1
ATOM 734 O O . THR A 1 115 ? 20.978 -20.692 -13.609 1.00 38.06 100 THR A O 1
ATOM 738 N N . SER A 1 116 ? 20.709 -19.429 -11.776 1.00 37.54 101 SER A N 1
ATOM 739 C CA . SER A 1 116 ? 22.119 -19.518 -11.406 1.00 37.56 101 SER A CA 1
ATOM 740 C C . SER A 1 116 ? 22.294 -19.261 -9.900 1.00 36.37 101 SER A C 1
ATOM 741 O O . SER A 1 116 ? 21.346 -18.918 -9.211 1.00 35.62 101 SER A O 1
ATOM 744 N N . SER A 1 117 ? 23.520 -19.395 -9.414 1.00 35.40 102 SER A N 1
ATOM 745 C CA . SER A 1 117 ? 23.774 -19.250 -7.984 1.00 35.42 102 SER A CA 1
ATOM 746 C C . SER A 1 117 ? 23.571 -17.782 -7.562 1.00 35.39 102 SER A C 1
ATOM 747 O O . SER A 1 117 ? 23.649 -16.896 -8.403 1.00 34.98 102 SER A O 1
ATOM 750 N N . VAL A 1 118 ? 23.280 -17.536 -6.283 1.00 35.47 103 VAL A N 1
ATOM 751 C CA . VAL A 1 118 ? 22.886 -16.199 -5.822 1.00 35.67 103 VAL A CA 1
ATOM 752 C C . VAL A 1 118 ? 23.274 -15.964 -4.350 1.00 35.89 103 VAL A C 1
ATOM 753 O O . VAL A 1 118 ? 23.165 -16.861 -3.513 1.00 34.75 103 VAL A O 1
ATOM 757 N N . VAL A 1 119 ? 23.748 -14.756 -4.049 1.00 36.20 104 VAL A N 1
ATOM 758 C CA . VAL A 1 119 ? 23.955 -14.361 -2.662 1.00 35.79 104 VAL A CA 1
ATOM 759 C C . VAL A 1 119 ? 22.620 -14.365 -1.945 1.00 35.74 104 VAL A C 1
ATOM 760 O O . VAL A 1 119 ? 21.643 -13.801 -2.422 1.00 35.21 104 VAL A O 1
ATOM 764 N N . ILE A 1 120 ? 22.587 -15.007 -0.784 1.00 35.88 105 ILE A N 1
ATOM 765 C CA . ILE A 1 120 ? 21.356 -15.174 -0.039 1.00 36.35 105 ILE A CA 1
ATOM 766 C C . ILE A 1 120 ? 21.026 -13.866 0.685 1.00 38.81 105 ILE A C 1
ATOM 767 O O . ILE A 1 120 ? 21.854 -13.334 1.439 1.00 37.95 105 ILE A O 1
ATOM 772 N N . ASP A 1 121 ? 19.838 -13.340 0.397 1.00 40.96 106 ASP A N 1
ATOM 773 C CA . ASP A 1 121 ? 19.244 -12.257 1.168 1.00 43.25 106 ASP A CA 1
ATOM 774 C C . ASP A 1 121 ? 17.815 -12.658 1.497 1.00 44.20 106 ASP A C 1
ATOM 775 O O . ASP A 1 121 ? 17.389 -13.788 1.200 1.00 44.09 106 ASP A O 1
ATOM 780 N N . GLU A 1 122 ? 17.072 -11.739 2.107 1.00 45.51 107 GLU A N 1
ATOM 781 C CA . GLU A 1 122 ? 15.705 -12.028 2.510 1.00 46.23 107 GLU A CA 1
ATOM 782 C C . GLU A 1 122 ? 14.816 -12.554 1.369 1.00 45.59 107 GLU A C 1
ATOM 783 O O . GLU A 1 122 ? 13.996 -13.453 1.601 1.00 45.95 107 GLU A O 1
ATOM 789 N N . SER A 1 123 ? 14.982 -12.022 0.156 1.00 44.79 108 SER A N 1
ATOM 790 C CA . SER A 1 123 ? 14.134 -12.438 -0.973 1.00 44.64 108 SER A CA 1
ATOM 791 C C . SER A 1 123 ? 14.441 -13.871 -1.430 1.00 44.15 108 SER A C 1
ATOM 792 O O . SER A 1 123 ? 13.530 -14.606 -1.831 1.00 44.46 108 SER A O 1
ATOM 795 N N . VAL A 1 124 ? 15.715 -14.263 -1.337 1.00 42.91 109 VAL A N 1
ATOM 796 C CA . VAL A 1 124 ? 16.143 -15.632 -1.639 1.00 41.84 109 VAL A CA 1
ATOM 797 C C . VAL A 1 124 ? 15.595 -16.613 -0.605 1.00 41.52 109 VAL A C 1
ATOM 798 O O . VAL A 1 124 ? 15.061 -17.654 -0.967 1.00 40.83 109 VAL A O 1
ATOM 802 N N . ILE A 1 125 ? 15.692 -16.269 0.676 1.00 41.60 110 ILE A N 1
ATOM 803 C CA . ILE A 1 125 ? 14.983 -17.024 1.715 1.00 42.58 110 ILE A CA 1
ATOM 804 C C . ILE A 1 125 ? 13.503 -17.258 1.349 1.00 43.20 110 ILE A C 1
ATOM 805 O O . ILE A 1 125 ? 13.005 -18.386 1.459 1.00 42.75 110 ILE A O 1
ATOM 810 N N . GLN A 1 126 ? 12.813 -16.199 0.903 1.00 44.34 111 GLN A N 1
ATOM 811 C CA . GLN A 1 126 ? 11.395 -16.311 0.556 1.00 45.64 111 GLN A CA 1
ATOM 812 C C . GLN A 1 126 ? 11.207 -17.192 -0.670 1.00 45.89 111 GLN A C 1
ATOM 813 O O . GLN A 1 126 ? 10.328 -18.057 -0.688 1.00 45.99 111 GLN A O 1
ATOM 819 N N . GLY A 1 127 ? 12.058 -16.983 -1.674 1.00 46.45 112 GLY A N 1
ATOM 820 C CA . GLY A 1 127 ? 12.095 -17.838 -2.853 1.00 46.95 112 GLY A CA 1
ATOM 821 C C . GLY A 1 127 ? 12.158 -19.307 -2.482 1.00 47.31 112 GLY A C 1
ATOM 822 O O . GLY A 1 127 ? 11.375 -20.118 -2.989 1.00 47.55 112 GLY A O 1
ATOM 823 N N . ILE A 1 128 ? 13.073 -19.651 -1.577 1.00 47.17 113 ILE A N 1
ATOM 824 C CA . ILE A 1 128 ? 13.221 -21.043 -1.149 1.00 46.64 113 ILE A CA 1
ATOM 825 C C . ILE A 1 128 ? 11.964 -21.541 -0.441 1.00 47.61 113 ILE A C 1
ATOM 826 O O . ILE A 1 128 ? 11.490 -22.647 -0.724 1.00 46.99 113 ILE A O 1
ATOM 831 N N . LYS A 1 129 ? 11.430 -20.723 0.465 1.00 48.84 114 LYS A N 1
ATOM 832 C CA . LYS A 1 129 ? 10.179 -21.039 1.157 1.00 51.06 114 LYS A CA 1
ATOM 833 C C . LYS A 1 129 ? 9.025 -21.312 0.188 1.00 52.21 114 LYS A C 1
ATOM 834 O O . LYS A 1 129 ? 8.449 -22.398 0.205 1.00 52.77 114 LYS A O 1
ATOM 840 N N . ASP A 1 130 ? 8.715 -20.330 -0.663 1.00 53.50 115 ASP A N 1
ATOM 841 C CA . ASP A 1 130 ? 7.590 -20.404 -1.614 1.00 54.51 115 ASP A CA 1
ATOM 842 C C . ASP A 1 130 ? 7.599 -21.638 -2.510 1.00 54.53 115 ASP A C 1
ATOM 843 O O . ASP A 1 130 ? 6.538 -22.069 -2.977 1.00 55.36 115 ASP A O 1
ATOM 848 N N . SER A 1 131 ? 8.792 -22.180 -2.759 1.00 54.11 116 SER A N 1
ATOM 849 C CA . SER A 1 131 ? 8.983 -23.320 -3.649 1.00 53.23 116 SER A CA 1
ATOM 850 C C . SER A 1 131 ? 9.262 -24.639 -2.911 1.00 52.46 116 SER A C 1
ATOM 851 O O . SER A 1 131 ? 9.675 -25.639 -3.521 1.00 52.16 116 SER A O 1
ATOM 854 N N . ALA A 1 132 ? 9.030 -24.634 -1.603 1.00 51.01 117 ALA A N 1
ATOM 855 C CA . ALA A 1 132 ? 9.143 -25.833 -0.785 1.00 50.05 117 ALA A CA 1
ATOM 856 C C . ALA A 1 132 ? 8.190 -26.943 -1.238 1.00 48.99 117 ALA A C 1
ATOM 857 O O . ALA A 1 132 ? 8.490 -28.113 -1.067 1.00 48.35 117 ALA A O 1
ATOM 859 N N . SER A 1 133 ? 7.050 -26.567 -1.821 1.00 48.08 118 SER A N 1
ATOM 860 C CA . SER A 1 133 ? 6.047 -27.542 -2.277 1.00 47.18 118 SER A CA 1
ATOM 861 C C . SER A 1 133 ? 6.622 -28.504 -3.310 1.00 46.20 118 SER A C 1
ATOM 862 O O . SER A 1 133 ? 6.206 -29.646 -3.397 1.00 45.78 118 SER A O 1
ATOM 865 N N . PHE A 1 134 ? 7.598 -28.031 -4.077 1.00 45.97 119 PHE A N 1
ATOM 866 C CA . PHE A 1 134 ? 8.269 -28.846 -5.070 1.00 45.47 119 PHE A CA 1
ATOM 867 C C . PHE A 1 134 ? 9.274 -29.804 -4.451 1.00 45.51 119 PHE A C 1
ATOM 868 O O . PHE A 1 134 ? 9.521 -30.870 -4.993 1.00 45.36 119 PHE A O 1
ATOM 876 N N . ALA A 1 135 ? 9.851 -29.428 -3.309 1.00 45.44 120 ALA A N 1
ATOM 877 C CA . ALA A 1 135 ? 10.826 -30.279 -2.625 1.00 45.46 120 ALA A CA 1
ATOM 878 C C . ALA A 1 135 ? 10.594 -30.188 -1.120 1.00 45.45 120 ALA A C 1
ATOM 879 O O . ALA A 1 135 ? 11.427 -29.628 -0.397 1.00 46.03 120 ALA A O 1
ATOM 881 N N . PRO A 1 136 ? 9.449 -30.719 -0.645 1.00 45.37 121 PRO A N 1
ATOM 882 C CA . PRO A 1 136 ? 8.998 -30.459 0.722 1.00 45.44 121 PRO A CA 1
ATOM 883 C C . PRO A 1 136 ? 9.913 -31.078 1.795 1.00 45.53 121 PRO A C 1
ATOM 884 O O . PRO A 1 136 ? 9.939 -30.595 2.920 1.00 46.23 121 PRO A O 1
ATOM 888 N N . LEU A 1 137 ? 10.657 -32.120 1.445 1.00 45.77 122 LEU A N 1
ATOM 889 C CA . LEU A 1 137 ? 11.585 -32.727 2.404 1.00 46.43 122 LEU A CA 1
ATOM 890 C C . LEU A 1 137 ? 13.018 -32.193 2.346 1.00 45.76 122 LEU A C 1
ATOM 891 O O . LEU A 1 137 ? 13.858 -32.613 3.142 1.00 47.43 122 LEU A O 1
ATOM 896 N N . HIS A 1 138 ? 13.287 -31.251 1.445 1.00 44.51 123 HIS A N 1
ATOM 897 C CA . HIS A 1 138 ? 14.636 -30.677 1.320 1.00 42.84 123 HIS A CA 1
ATOM 898 C C . HIS A 1 138 ? 14.687 -29.184 1.580 1.00 41.74 123 HIS A C 1
ATOM 899 O O . HIS A 1 138 ? 15.437 -28.725 2.450 1.00 40.39 123 HIS A O 1
ATOM 906 N N . ASN A 1 139 ? 13.913 -28.417 0.813 1.00 40.69 124 ASN A N 1
ATOM 907 C CA . ASN A 1 139 ? 13.967 -26.964 0.934 1.00 40.37 124 ASN A CA 1
ATOM 908 C C . ASN A 1 139 ? 13.846 -26.430 2.403 1.00 40.05 124 ASN A C 1
ATOM 909 O O . ASN A 1 139 ? 14.571 -25.522 2.783 1.00 39.94 124 ASN A O 1
ATOM 914 N N . PRO A 1 140 ? 12.964 -27.016 3.232 1.00 40.14 125 PRO A N 1
ATOM 915 C CA . PRO A 1 140 ? 12.890 -26.626 4.663 1.00 39.26 125 PRO A CA 1
ATOM 916 C C . PRO A 1 140 ? 14.161 -26.854 5.490 1.00 38.12 125 PRO A C 1
ATOM 917 O O . PRO A 1 140 ? 14.506 -26.025 6.355 1.00 37.75 125 PRO A O 1
ATOM 921 N N . ALA A 1 141 ? 14.840 -27.976 5.250 1.00 36.47 126 ALA A N 1
ATOM 922 C CA . ALA A 1 141 ? 16.107 -28.249 5.915 1.00 34.91 126 ALA A CA 1
ATOM 923 C C . ALA A 1 141 ? 17.174 -27.244 5.473 1.00 34.26 126 ALA A C 1
ATOM 924 O O . ALA A 1 141 ? 17.970 -26.769 6.295 1.00 33.10 126 ALA A O 1
ATOM 926 N N . HIS A 1 142 ? 17.201 -26.912 4.176 1.00 32.69 127 HIS A N 1
ATOM 927 C CA . HIS A 1 142 ? 18.164 -25.916 3.724 1.00 33.02 127 HIS A CA 1
ATOM 928 C C . HIS A 1 142 ? 18.021 -24.610 4.533 1.00 33.04 127 HIS A C 1
ATOM 929 O O . HIS A 1 142 ? 19.014 -23.993 4.895 1.00 32.82 127 HIS A O 1
ATOM 936 N N . LEU A 1 143 ? 16.779 -24.206 4.783 1.00 32.98 128 LEU A N 1
ATOM 937 C CA . LEU A 1 143 ? 16.474 -22.974 5.519 1.00 33.66 128 LEU A CA 1
ATOM 938 C C . LEU A 1 143 ? 16.982 -23.013 6.963 1.00 32.60 128 LEU A C 1
ATOM 939 O O . LEU A 1 143 ? 17.462 -21.997 7.461 1.00 33.39 128 LEU A O 1
ATOM 944 N N . ILE A 1 144 ? 16.879 -24.174 7.608 1.00 32.76 129 ILE A N 1
ATOM 945 C CA . ILE A 1 144 ? 17.452 -24.381 8.952 1.00 32.74 129 ILE A CA 1
ATOM 946 C C . ILE A 1 144 ? 18.975 -24.187 8.856 1.00 32.45 129 ILE A C 1
ATOM 947 O O . ILE A 1 144 ? 19.567 -23.425 9.637 1.00 31.26 129 ILE A O 1
ATOM 952 N N . GLY A 1 145 ? 19.582 -24.820 7.842 1.00 31.17 130 GLY A N 1
ATOM 953 C CA . GLY A 1 145 ? 21.012 -24.688 7.615 1.00 31.09 130 GLY A CA 1
ATOM 954 C C . GLY A 1 145 ? 21.469 -23.251 7.438 1.00 31.21 130 GLY A C 1
ATOM 955 O O . GLY A 1 145 ? 22.527 -22.853 7.958 1.00 31.79 130 GLY A O 1
ATOM 956 N N . ILE A 1 146 ? 20.680 -22.460 6.719 1.00 30.52 131 ILE A N 1
ATOM 957 C CA . ILE A 1 146 ? 21.015 -21.060 6.533 1.00 31.20 131 ILE A CA 1
ATOM 958 C C . ILE A 1 146 ? 20.889 -20.317 7.871 1.00 31.46 131 ILE A C 1
ATOM 959 O O . ILE A 1 146 ? 21.809 -19.621 8.282 1.00 31.40 131 ILE A O 1
ATOM 964 N N . ALA A 1 147 ? 19.760 -20.503 8.535 1.00 32.47 132 ALA A N 1
ATOM 965 C CA . ALA A 1 147 ? 19.500 -19.868 9.838 1.00 33.30 132 ALA A CA 1
ATOM 966 C C . ALA A 1 147 ? 20.644 -20.181 10.801 1.00 33.48 132 ALA A C 1
ATOM 967 O O . ALA A 1 147 ? 21.180 -19.278 11.463 1.00 34.25 132 ALA A O 1
ATOM 969 N N . GLU A 1 148 ? 21.028 -21.458 10.869 1.00 34.10 133 GLU A N 1
ATOM 970 C CA . GLU A 1 148 ? 22.069 -21.883 11.813 1.00 34.43 133 GLU A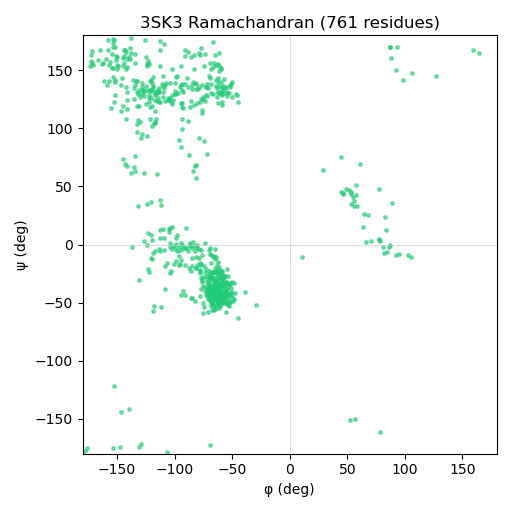 CA 1
ATOM 971 C C . GLU A 1 148 ? 23.461 -21.378 11.417 1.00 35.33 133 GLU A C 1
ATOM 972 O O . GLU A 1 148 ? 24.268 -21.020 12.287 1.00 34.77 133 GLU A O 1
ATOM 978 N N . ALA A 1 149 ? 23.748 -21.351 10.116 1.00 35.21 134 ALA A N 1
ATOM 979 C CA . ALA A 1 149 ? 25.030 -20.801 9.641 1.00 36.09 134 ALA A CA 1
ATOM 980 C C . ALA A 1 149 ? 25.147 -19.315 9.965 1.00 37.15 134 ALA A C 1
ATOM 981 O O . ALA A 1 149 ? 26.242 -18.840 10.274 1.00 37.71 134 ALA A O 1
ATOM 983 N N . LEU A 1 150 ? 24.038 -18.582 9.866 1.00 38.09 135 LEU A N 1
ATOM 984 C CA . LEU A 1 150 ? 24.043 -17.144 10.160 1.00 39.97 135 LEU A CA 1
ATOM 985 C C . LEU A 1 150 ? 24.418 -16.910 11.625 1.00 40.61 135 LEU A C 1
ATOM 986 O O . LEU A 1 150 ? 25.194 -16.012 11.924 1.00 41.16 135 LEU A O 1
ATOM 991 N N . LYS A 1 151 ? 23.912 -17.763 12.518 1.00 41.14 136 LYS A N 1
ATOM 992 C CA . LYS A 1 151 ? 24.312 -17.757 13.932 1.00 41.47 136 LYS A CA 1
ATOM 993 C C . LYS A 1 151 ? 25.756 -18.190 14.198 1.00 40.92 136 LYS A C 1
ATOM 994 O O . LYS A 1 151 ? 26.469 -17.538 14.974 1.00 40.41 136 LYS A O 1
ATOM 1000 N N . SER A 1 152 ? 26.171 -19.300 13.588 1.00 39.11 137 SER A N 1
ATOM 1001 C CA . SER A 1 152 ? 27.443 -19.931 13.915 1.00 38.24 137 SER A CA 1
ATOM 1002 C C . SER A 1 152 ? 28.635 -19.210 13.294 1.00 37.97 137 SER A C 1
ATOM 1003 O O . SER A 1 152 ? 29.767 -19.343 13.785 1.00 38.31 137 SER A O 1
ATOM 1006 N N . PHE A 1 153 ? 28.371 -18.457 12.228 1.00 36.17 138 PHE A N 1
ATOM 1007 C CA . PHE A 1 153 ? 29.417 -17.763 11.476 1.00 35.92 138 PHE A CA 1
ATOM 1008 C C . PHE A 1 153 ? 28.951 -16.362 11.212 1.00 35.55 138 PHE A C 1
ATOM 1009 O O . PHE A 1 153 ? 28.776 -15.967 10.067 1.00 36.70 138 PHE A O 1
ATOM 1017 N N . PRO A 1 154 ? 28.742 -15.582 12.293 1.00 35.85 139 PRO A N 1
ATOM 1018 C CA . PRO A 1 154 ? 28.140 -14.272 12.132 1.00 35.67 139 PRO A CA 1
ATOM 1019 C C . PRO A 1 154 ? 28.984 -13.353 11.257 1.00 35.48 139 PRO A C 1
ATOM 1020 O O . PRO A 1 154 ? 28.427 -12.487 10.595 1.00 35.68 139 PRO A O 1
ATOM 1024 N N . GLN A 1 155 ? 30.308 -13.544 11.243 1.00 36.32 140 GLN A N 1
ATOM 1025 C CA . GLN A 1 155 ? 31.196 -12.719 10.378 1.00 36.29 140 GLN A CA 1
ATOM 1026 C C . GLN A 1 155 ? 30.894 -12.917 8.875 1.00 36.50 140 GLN A C 1
ATOM 1027 O O . GLN A 1 155 ? 31.207 -12.053 8.053 1.00 36.76 140 GLN A O 1
ATOM 1033 N N . LEU A 1 156 ? 30.267 -14.043 8.525 1.00 36.10 141 LEU A N 1
ATOM 1034 C CA . LEU A 1 156 ? 29.964 -14.340 7.114 1.00 35.78 141 LEU A CA 1
ATOM 1035 C C . LEU A 1 156 ? 28.495 -14.120 6.751 1.00 35.74 141 LEU A C 1
ATOM 1036 O O . LEU A 1 156 ? 28.042 -14.527 5.697 1.00 34.08 141 LEU A O 1
ATOM 1041 N N . LYS A 1 157 ? 27.764 -13.439 7.628 1.00 36.16 142 LYS A N 1
ATOM 1042 C CA . LYS A 1 157 ? 26.308 -13.243 7.486 1.00 36.99 142 LYS A CA 1
ATOM 1043 C C . LYS A 1 157 ? 25.870 -12.679 6.120 1.00 37.02 142 LYS A C 1
ATOM 1044 O O . LYS A 1 157 ? 24.771 -12.971 5.628 1.00 36.76 142 LYS A O 1
ATOM 1048 N N . ASP A 1 158 ? 26.708 -11.840 5.515 1.00 36.91 143 ASP A N 1
ATOM 1049 C CA . ASP A 1 158 ? 26.336 -11.241 4.234 1.00 37.12 143 ASP A CA 1
ATOM 1050 C C . ASP A 1 158 ? 26.969 -11.978 3.054 1.00 36.56 143 ASP A C 1
ATOM 1051 O O . ASP A 1 158 ? 26.886 -11.522 1.899 1.00 36.51 143 ASP A O 1
ATOM 1056 N N . LYS A 1 159 ? 27.636 -13.089 3.361 1.00 35.51 144 LYS A N 1
ATOM 1057 C CA . LYS A 1 159 ? 28.407 -13.823 2.359 1.00 35.22 144 LYS A CA 1
ATOM 1058 C C . LYS A 1 159 ? 27.938 -15.292 2.274 1.00 34.40 144 LYS A C 1
ATOM 1059 O O . LYS A 1 159 ? 28.747 -16.207 2.078 1.00 34.04 144 LYS A O 1
ATOM 1065 N N . ASN A 1 160 ? 26.634 -15.515 2.463 1.00 32.86 145 ASN A N 1
ATOM 1066 C CA . ASN A 1 160 ? 26.046 -16.838 2.200 1.00 31.62 145 ASN A CA 1
ATOM 1067 C C . ASN A 1 160 ? 25.494 -16.889 0.781 1.00 31.12 145 ASN A C 1
ATOM 1068 O O . ASN A 1 160 ? 24.880 -15.924 0.310 1.00 32.32 145 ASN A O 1
ATOM 1073 N N . VAL A 1 161 ? 25.718 -18.006 0.102 1.00 29.31 146 VAL A N 1
ATOM 1074 C CA . VAL A 1 161 ? 25.309 -18.157 -1.295 1.00 28.31 146 VAL A CA 1
ATOM 1075 C C . VAL A 1 161 ? 24.500 -19.445 -1.467 1.00 28.10 146 VAL A C 1
ATOM 1076 O O . VAL A 1 161 ? 24.822 -20.477 -0.864 1.00 27.06 146 VAL A O 1
ATOM 1080 N N . ALA A 1 162 ? 23.440 -19.350 -2.269 1.00 27.26 147 ALA A N 1
ATOM 1081 C CA . ALA A 1 162 ? 22.608 -20.487 -2.621 1.00 27.71 147 ALA A CA 1
ATOM 1082 C C . ALA A 1 162 ? 23.026 -20.986 -4.012 1.00 27.81 147 ALA A C 1
ATOM 1083 O O . ALA A 1 162 ? 23.131 -20.183 -4.951 1.00 27.77 147 ALA A O 1
ATOM 1085 N N . VAL A 1 163 ? 23.275 -22.301 -4.117 1.00 27.85 148 VAL A N 1
ATOM 1086 C CA . VAL A 1 163 ? 23.600 -22.998 -5.382 1.00 27.51 148 VAL A CA 1
ATOM 1087 C C . VAL A 1 163 ? 22.527 -24.102 -5.602 1.00 27.55 148 VAL A C 1
ATOM 1088 O O . VAL A 1 163 ? 22.396 -25.041 -4.803 1.00 27.48 148 VAL A O 1
ATOM 1092 N N . PHE A 1 164 ? 21.785 -23.990 -6.695 1.00 26.49 149 PHE A N 1
ATOM 1093 C CA . PHE A 1 164 ? 20.571 -24.773 -6.884 1.00 26.38 149 PHE A CA 1
ATOM 1094 C C . PHE A 1 164 ? 20.785 -26.001 -7.782 1.00 25.86 149 PHE A C 1
ATOM 1095 O O . PHE A 1 164 ? 21.323 -25.879 -8.864 1.00 24.41 149 PHE A O 1
ATOM 1103 N N . ASP A 1 165 ? 20.358 -27.170 -7.316 1.00 26.96 150 ASP A N 1
ATOM 1104 C CA . ASP A 1 165 ? 20.440 -28.425 -8.100 1.00 27.73 150 ASP A CA 1
ATOM 1105 C C . ASP A 1 165 ? 19.611 -28.379 -9.397 1.00 27.79 150 ASP A C 1
ATOM 1106 O O . ASP A 1 165 ? 19.764 -29.237 -10.262 1.00 26.97 150 ASP A O 1
ATOM 1111 N N . THR A 1 166 ? 18.712 -27.397 -9.499 1.00 28.14 151 THR A N 1
ATOM 1112 C CA . THR A 1 166 ? 17.816 -27.277 -10.652 1.00 27.36 151 THR A CA 1
ATOM 1113 C C . THR A 1 166 ? 18.302 -26.264 -11.682 1.00 27.59 151 THR A C 1
ATOM 1114 O O . THR A 1 166 ? 17.779 -26.234 -12.785 1.00 28.16 151 THR A O 1
ATOM 1118 N N . ALA A 1 167 ? 19.272 -25.421 -11.335 1.00 27.76 152 ALA A N 1
ATOM 1119 C CA . ALA A 1 167 ? 19.640 -24.297 -12.192 1.00 26.51 152 ALA A CA 1
ATOM 1120 C C . ALA A 1 167 ? 20.177 -24.713 -13.553 1.00 26.23 152 ALA A C 1
ATOM 1121 O O . ALA A 1 167 ? 19.851 -24.088 -14.564 1.00 25.85 152 ALA A O 1
ATOM 1123 N N . PHE A 1 168 ? 21.051 -25.717 -13.562 1.00 24.91 153 PHE A N 1
ATOM 1124 C CA . PHE A 1 168 ? 21.677 -26.205 -14.809 1.00 24.97 153 PHE A CA 1
ATOM 1125 C C . PHE A 1 168 ? 20.620 -26.716 -15.777 1.00 25.06 153 PHE A C 1
ATOM 1126 O O . PHE A 1 168 ? 20.806 -26.677 -17.003 1.00 25.68 153 PHE A O 1
ATOM 1134 N N . HIS A 1 169 ? 19.503 -27.188 -15.231 1.00 24.32 154 HIS A N 1
ATOM 1135 C CA . HIS A 1 169 ? 18.477 -27.793 -16.044 1.00 24.86 154 HIS A CA 1
ATOM 1136 C C . HIS A 1 169 ? 17.501 -26.774 -16.662 1.00 25.49 154 HIS A C 1
ATOM 1137 O O . HIS A 1 169 ? 16.660 -27.156 -17.457 1.00 24.68 154 HIS A O 1
ATOM 1144 N N . GLN A 1 170 ? 17.661 -25.487 -16.343 1.00 26.72 155 GLN A N 1
ATOM 1145 C CA . GLN A 1 170 ? 16.683 -24.470 -16.774 1.00 27.55 155 GLN A CA 1
ATOM 1146 C C . GLN A 1 170 ? 16.821 -24.076 -18.251 1.00 27.59 155 GLN A C 1
ATOM 1147 O O . GLN A 1 170 ? 16.007 -23.331 -18.758 1.00 27.66 155 GLN A O 1
ATOM 1153 N N . THR A 1 171 ? 17.838 -24.597 -18.925 1.00 27.49 156 THR A N 1
ATOM 1154 C CA . THR A 1 171 ? 17.952 -24.452 -20.374 1.00 26.74 156 THR A CA 1
ATOM 1155 C C . THR A 1 171 ? 17.065 -25.460 -21.147 1.00 26.88 156 THR A C 1
ATOM 1156 O O . THR A 1 171 ? 17.048 -25.444 -22.375 1.00 27.20 156 THR A O 1
ATOM 1160 N N . MET A 1 172 ? 16.361 -26.354 -20.450 1.00 25.48 157 MET A N 1
ATOM 1161 C CA . MET A 1 172 ? 15.502 -27.325 -21.150 1.00 25.57 157 MET A CA 1
ATOM 1162 C C . MET A 1 172 ? 14.377 -26.602 -21.878 1.00 25.98 157 MET A C 1
ATOM 1163 O O . MET A 1 172 ? 13.745 -25.700 -21.298 1.00 25.47 157 MET A O 1
ATOM 1168 N N . PRO A 1 173 ? 14.102 -27.008 -23.138 1.00 26.61 158 PRO A N 1
ATOM 1169 C CA . PRO A 1 173 ? 12.997 -26.379 -23.831 1.00 26.77 158 PRO A CA 1
ATOM 1170 C C . PRO A 1 173 ? 11.692 -27.000 -23.335 1.00 27.04 158 PRO A C 1
ATOM 1171 O O . PRO A 1 173 ? 11.704 -28.058 -22.687 1.00 26.15 158 PRO A O 1
ATOM 1175 N N . GLU A 1 174 ? 10.577 -26.345 -23.625 1.00 27.02 159 GLU A N 1
ATOM 1176 C CA . GLU A 1 174 ? 9.264 -26.830 -23.191 1.00 27.07 159 GLU A CA 1
ATOM 1177 C C . GLU A 1 174 ? 8.914 -28.225 -23.715 1.00 26.57 159 GLU A C 1
ATOM 1178 O O . GLU A 1 174 ? 8.242 -28.973 -23.003 1.00 26.35 159 GLU A O 1
ATOM 1184 N N . GLU A 1 175 ? 9.363 -28.596 -24.925 1.00 26.13 160 GLU A N 1
ATOM 1185 C CA . GLU A 1 175 ? 9.090 -29.966 -25.397 1.00 27.29 160 GLU A CA 1
ATOM 1186 C C . GLU A 1 175 ? 9.683 -31.045 -24.486 1.00 25.95 160 GLU A C 1
ATOM 1187 O O . GLU A 1 175 ? 9.164 -32.166 -24.450 1.00 26.01 160 GLU A O 1
ATOM 1193 N N . SER A 1 176 ? 10.755 -30.699 -23.763 1.00 25.24 161 SER A N 1
ATOM 1194 C CA . SER A 1 176 ? 11.361 -31.614 -22.759 1.00 25.49 161 SER A CA 1
ATOM 1195 C C . SER A 1 176 ? 10.784 -31.436 -21.361 1.00 25.71 161 SER A C 1
ATOM 1196 O O . SER A 1 176 ? 10.564 -32.416 -20.649 1.00 25.59 161 SER A O 1
ATOM 1199 N N . TYR A 1 177 ? 10.598 -30.195 -20.929 1.00 26.86 162 TYR A N 1
ATOM 1200 C CA . TYR A 1 177 ? 10.216 -30.015 -19.514 1.00 27.40 162 TYR A CA 1
ATOM 1201 C C . TYR A 1 177 ? 8.740 -30.290 -19.191 1.00 27.46 162 TYR A C 1
ATOM 1202 O O . TYR A 1 177 ? 8.382 -30.502 -18.027 1.00 26.95 162 TYR A O 1
ATOM 1211 N N . LEU A 1 178 ? 7.884 -30.296 -20.206 1.00 27.36 163 LEU A N 1
ATOM 1212 C CA . LEU A 1 178 ? 6.464 -30.600 -19.965 1.00 27.43 163 LEU A CA 1
ATOM 1213 C C . LEU A 1 178 ? 6.220 -32.080 -19.817 1.00 27.41 163 LEU A C 1
ATOM 1214 O O . LEU A 1 178 ? 6.757 -32.890 -20.588 1.00 27.19 163 LEU A O 1
ATOM 1219 N N . TYR A 1 179 ? 5.415 -32.441 -18.820 1.00 26.79 164 TYR A N 1
ATOM 1220 C CA . TYR A 1 179 ? 4.881 -33.781 -18.729 1.00 27.35 164 TYR A CA 1
ATOM 1221 C C . TYR A 1 179 ? 3.790 -33.970 -19.782 1.00 26.68 164 TYR A C 1
ATOM 1222 O O . TYR A 1 179 ? 3.246 -32.996 -20.303 1.00 27.88 164 TYR A O 1
ATOM 1231 N N . ALA A 1 180 ? 3.445 -35.220 -20.039 1.00 26.85 165 ALA A N 1
ATOM 1232 C CA . ALA A 1 180 ? 2.389 -35.579 -20.983 1.00 28.32 165 ALA A CA 1
ATOM 1233 C C . ALA A 1 180 ? 1.045 -35.459 -20.253 1.00 28.17 165 ALA A C 1
ATOM 1234 O O . ALA A 1 180 ? 0.400 -36.454 -19.977 1.00 28.54 165 ALA A O 1
ATOM 1236 N N . LEU A 1 181 ? 0.679 -34.217 -19.911 1.00 29.25 166 LEU A N 1
ATOM 1237 C CA . LEU A 1 181 ? -0.497 -33.907 -19.081 1.00 29.44 166 LEU A CA 1
ATOM 1238 C C . LEU A 1 181 ? -1.078 -32.623 -19.627 1.00 30.12 166 LEU A C 1
ATOM 1239 O O . LEU A 1 181 ? -0.383 -31.892 -20.356 1.00 29.49 166 LEU A O 1
ATOM 1244 N N . PRO A 1 182 ? -2.351 -32.312 -19.291 1.00 30.86 167 PRO A N 1
ATOM 1245 C CA . PRO A 1 182 ? -2.901 -31.043 -19.765 1.00 30.73 167 PRO A CA 1
ATOM 1246 C C . PRO A 1 182 ? -1.971 -29.864 -19.456 1.00 31.23 167 PRO A C 1
ATOM 1247 O O . PRO A 1 182 ? -1.335 -29.818 -18.403 1.00 31.86 167 PRO A O 1
ATOM 1251 N N . TYR A 1 183 ? -1.858 -28.955 -20.401 1.00 31.20 168 TYR A N 1
ATOM 1252 C CA . TYR A 1 183 ? -0.941 -27.841 -20.308 1.00 32.75 168 TYR A CA 1
ATOM 1253 C C . TYR A 1 183 ? -1.258 -26.910 -19.133 1.00 33.62 168 TYR A C 1
ATOM 1254 O O . TYR A 1 183 ? -0.371 -26.190 -18.659 1.00 33.20 168 TYR A O 1
ATOM 1263 N N . SER A 1 184 ? -2.525 -26.910 -18.693 1.00 34.84 169 SER A N 1
ATOM 1264 C CA . SER A 1 184 ? -2.944 -26.114 -17.534 1.00 35.96 169 SER A CA 1
ATOM 1265 C C . SER A 1 184 ? -2.141 -26.449 -16.261 1.00 36.78 169 SER A C 1
ATOM 1266 O O . SER A 1 184 ? -1.863 -25.566 -15.457 1.00 37.36 169 SER A O 1
ATOM 1269 N N . LEU A 1 185 ? -1.759 -27.710 -16.080 1.00 36.68 170 LEU A N 1
ATOM 1270 C CA . LEU A 1 185 ? -0.917 -28.084 -14.942 1.00 37.02 170 LEU A CA 1
ATOM 1271 C C . LEU A 1 185 ? 0.392 -27.300 -14.882 1.00 37.13 170 LEU A C 1
ATOM 1272 O O . LEU A 1 185 ? 0.835 -26.920 -13.793 1.00 37.24 170 LEU A O 1
ATOM 1277 N N . TYR A 1 186 ? 1.003 -27.034 -16.042 1.00 36.88 171 TYR A N 1
ATOM 1278 C CA . TYR A 1 186 ? 2.175 -26.173 -16.071 1.00 36.85 171 TYR A CA 1
ATOM 1279 C C . TYR A 1 186 ? 1.760 -24.714 -15.892 1.00 38.48 171 TYR A C 1
ATOM 1280 O O . TYR A 1 186 ? 2.336 -23.965 -15.067 1.00 38.74 171 TYR A O 1
ATOM 1289 N N . LYS A 1 187 ? 0.788 -24.300 -16.687 1.00 39.20 172 LYS A N 1
ATOM 1290 C CA . LYS A 1 187 ? 0.435 -22.894 -16.765 1.00 40.73 172 LYS A CA 1
ATOM 1291 C C . LYS A 1 187 ? -0.011 -22.368 -15.399 1.00 41.57 172 LYS A C 1
ATOM 1292 O O . LYS A 1 187 ? 0.456 -21.308 -14.961 1.00 41.09 172 LYS A O 1
ATOM 1295 N N . GLU A 1 188 ? -0.863 -23.148 -14.729 1.00 42.33 173 GLU A N 1
ATOM 1296 C CA A GLU A 1 188 ? -1.495 -22.738 -13.473 0.50 43.11 173 GLU A CA 1
ATOM 1297 C CA B GLU A 1 188 ? -1.500 -22.742 -13.475 0.50 42.89 173 GLU A CA 1
ATOM 1298 C C . GLU A 1 188 ? -0.721 -23.140 -12.220 1.00 43.62 173 GLU A C 1
ATOM 1299 O O . GLU A 1 188 ? -0.775 -22.434 -11.201 1.00 43.83 173 GLU A O 1
ATOM 1310 N N . HIS A 1 189 ? -0.008 -24.266 -12.283 1.00 42.77 174 HIS A N 1
ATOM 1311 C CA . HIS A 1 189 ? 0.623 -24.822 -11.089 1.00 42.91 174 HIS A CA 1
ATOM 1312 C C . HIS A 1 189 ? 2.134 -25.054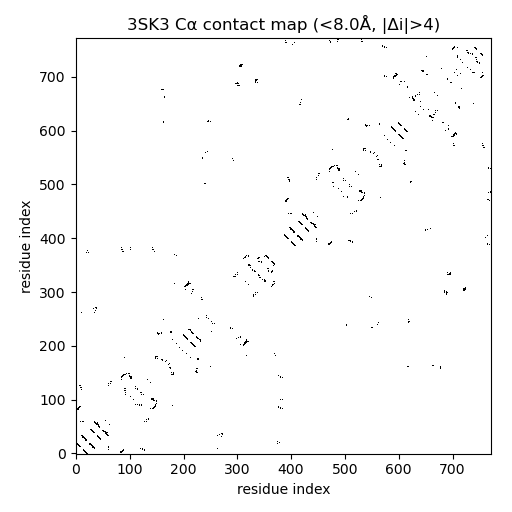 -11.163 1.00 41.52 174 HIS A C 1
ATOM 1313 O O . HIS A 1 189 ? 2.729 -25.507 -10.188 1.00 41.35 174 HIS A O 1
ATOM 1320 N N . GLY A 1 190 ? 2.745 -24.733 -12.305 1.00 40.28 175 GLY A N 1
ATOM 1321 C CA . GLY A 1 190 ? 4.187 -24.894 -12.502 1.00 38.28 175 GLY A CA 1
ATOM 1322 C C . GLY A 1 190 ? 4.668 -26.339 -12.464 1.00 37.48 175 GLY A C 1
ATOM 1323 O O . GLY A 1 190 ? 5.833 -26.589 -12.138 1.00 37.59 175 GLY A O 1
ATOM 1324 N N . VAL A 1 191 ? 3.789 -27.286 -12.794 1.00 36.03 176 VAL A N 1
ATOM 1325 C CA . VAL A 1 191 ? 4.161 -28.694 -12.871 1.00 36.06 176 VAL A CA 1
ATOM 1326 C C . VAL A 1 191 ? 4.967 -28.875 -14.175 1.00 34.80 176 VAL A C 1
ATOM 1327 O O . VAL A 1 191 ? 4.490 -28.547 -15.276 1.00 35.02 176 VAL A O 1
ATOM 1331 N N . ARG A 1 192 ? 6.172 -29.417 -14.027 1.00 33.13 177 ARG A N 1
ATOM 1332 C CA . ARG A 1 192 ? 7.247 -29.281 -15.000 1.00 32.36 177 ARG A CA 1
ATOM 1333 C C . ARG A 1 192 ? 8.356 -30.201 -14.491 1.00 31.15 177 ARG A C 1
ATOM 1334 O O . ARG A 1 192 ? 8.451 -30.403 -13.298 1.00 30.26 177 ARG A O 1
ATOM 1342 N N . ARG A 1 193 ? 9.218 -30.711 -15.365 1.00 29.49 178 ARG A N 1
ATOM 1343 C CA . ARG A 1 193 ? 10.506 -31.284 -14.918 1.00 29.36 178 ARG A CA 1
ATOM 1344 C C . ARG A 1 193 ? 11.399 -30.145 -14.504 1.00 28.84 178 ARG A C 1
ATOM 1345 O O . ARG A 1 193 ? 11.567 -29.216 -15.271 1.00 29.12 178 ARG A O 1
ATOM 1353 N N . TYR A 1 194 ? 11.972 -30.223 -13.300 1.00 27.28 179 TYR A N 1
ATOM 1354 C CA . TYR A 1 194 ? 12.990 -29.276 -12.890 1.00 27.16 179 TYR A CA 1
ATOM 1355 C C . TYR A 1 194 ? 14.408 -29.856 -12.812 1.00 27.42 179 TYR A C 1
ATOM 1356 O O . TYR A 1 194 ? 15.374 -29.086 -12.766 1.00 28.65 179 TYR A O 1
ATOM 1365 N N . GLY A 1 195 ? 14.520 -31.174 -12.750 1.00 26.76 180 GLY A N 1
ATOM 1366 C CA . GLY A 1 195 ? 15.831 -31.834 -12.724 1.00 27.78 180 GLY A CA 1
ATOM 1367 C C . GLY A 1 195 ? 16.428 -31.980 -11.329 1.00 27.96 180 GLY A C 1
ATOM 1368 O O . GLY A 1 195 ? 15.894 -31.414 -10.348 1.00 27.22 180 GLY A O 1
ATOM 1369 N N . ALA A 1 196 ? 17.508 -32.756 -11.249 1.00 26.42 181 ALA A N 1
ATOM 1370 C CA . ALA A 1 196 ? 18.196 -33.055 -9.986 1.00 25.51 181 ALA A CA 1
ATOM 1371 C C . ALA A 1 196 ? 19.687 -33.076 -10.251 1.00 25.38 181 ALA A C 1
ATOM 1372 O O . ALA A 1 196 ? 20.108 -33.219 -11.405 1.00 24.82 181 ALA A O 1
ATOM 1374 N N . HIS A 1 197 ? 20.490 -32.919 -9.191 1.00 25.29 182 HIS A N 1
ATOM 1375 C CA . HIS A 1 197 ? 21.947 -33.007 -9.287 1.00 23.96 182 HIS A CA 1
ATOM 1376 C C . HIS A 1 197 ? 22.533 -32.096 -10.353 1.00 23.75 182 HIS A C 1
ATOM 1377 O O . HIS A 1 197 ? 23.515 -32.461 -10.960 1.00 23.14 182 HIS A O 1
ATOM 1384 N N . GLY A 1 198 ? 21.958 -30.92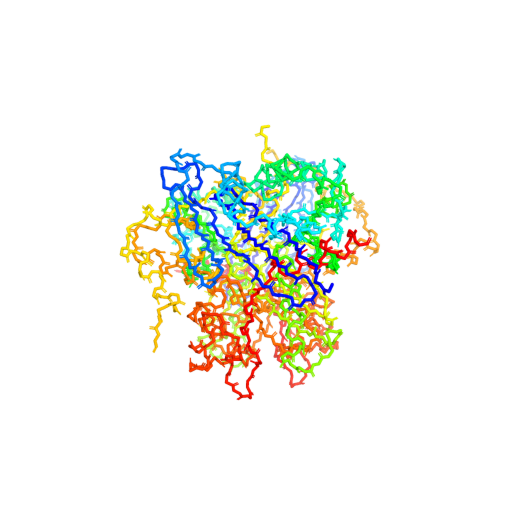0 -10.574 1.00 22.83 183 GLY A N 1
ATOM 1385 C CA . GLY A 1 198 ? 22.348 -30.121 -11.740 1.00 22.69 183 GLY A CA 1
ATOM 1386 C C . GLY A 1 198 ? 23.757 -29.580 -11.564 1.00 24.51 183 GLY A C 1
ATOM 1387 O O . GLY A 1 198 ? 24.466 -29.396 -12.533 1.00 24.30 183 GLY A O 1
ATOM 1388 N N . THR A 1 199 ? 24.194 -29.397 -10.313 1.00 23.92 184 THR A N 1
ATOM 1389 C CA . THR A 1 199 ? 25.577 -28.967 -10.026 1.00 24.73 184 THR A CA 1
ATOM 1390 C C . THR A 1 199 ? 26.603 -30.027 -10.434 1.00 23.86 184 THR A C 1
ATOM 1391 O O . THR A 1 199 ? 27.676 -29.715 -10.941 1.00 22.98 184 THR A O 1
ATOM 1395 N N . SER A 1 200 ? 26.249 -31.287 -10.251 1.00 23.57 185 SER A N 1
ATOM 1396 C CA . SER A 1 200 ? 27.099 -32.374 -10.746 1.00 23.61 185 SER A CA 1
ATOM 1397 C C . SER A 1 200 ? 27.096 -32.518 -12.276 1.00 23.43 185 SER A C 1
ATOM 1398 O O . SER A 1 200 ? 28.152 -32.660 -12.879 1.00 22.38 185 SER A O 1
ATOM 1401 N N . HIS A 1 201 ? 25.909 -32.506 -12.883 1.00 23.98 186 HIS A N 1
ATOM 1402 C CA . HIS A 1 201 ? 25.806 -32.534 -14.358 1.00 23.87 186 HIS A CA 1
ATOM 1403 C C . HIS A 1 201 ? 26.568 -31.344 -14.977 1.00 24.48 186 HIS A C 1
ATOM 1404 O O . HIS A 1 201 ? 27.290 -31.506 -15.964 1.00 23.50 186 HIS A O 1
ATOM 1411 N N . PHE A 1 202 ? 26.401 -30.167 -14.384 1.00 23.63 187 PHE A N 1
ATOM 1412 C CA . PHE A 1 202 ? 27.197 -29.008 -14.782 1.00 25.24 187 PHE A CA 1
ATOM 1413 C C . PHE A 1 202 ? 28.700 -29.294 -14.742 1.00 24.58 187 PHE A C 1
ATOM 1414 O O . PHE A 1 202 ? 29.424 -29.057 -15.722 1.00 25.07 187 PHE A O 1
ATOM 1422 N N . TYR A 1 203 ? 29.163 -29.802 -13.605 1.00 24.27 188 TYR A N 1
ATOM 1423 C CA . TYR A 1 203 ? 30.595 -30.032 -13.385 1.00 24.71 188 TYR A CA 1
ATOM 1424 C C . TYR A 1 203 ? 31.173 -31.032 -14.395 1.00 24.23 188 TYR A C 1
ATOM 1425 O O . TYR A 1 203 ? 32.234 -30.778 -14.968 1.00 24.61 188 TYR A O 1
ATOM 1434 N N . VAL A 1 204 ? 30.530 -32.183 -14.571 1.00 23.74 189 VAL A N 1
ATOM 1435 C CA . VAL A 1 204 ? 31.121 -33.206 -15.434 1.00 23.65 189 VAL A CA 1
ATOM 1436 C C . VAL A 1 204 ? 30.997 -32.790 -16.902 1.00 24.31 189 VAL A C 1
ATOM 1437 O O . VAL A 1 204 ? 31.777 -33.249 -17.713 1.00 24.31 189 VAL A O 1
ATOM 1441 N N . THR A 1 205 ? 30.021 -31.927 -17.209 1.00 23.59 190 THR A N 1
ATOM 1442 C CA . THR A 1 205 ? 29.945 -31.323 -18.558 1.00 24.62 190 THR A CA 1
ATOM 1443 C C . THR A 1 205 ? 31.187 -30.466 -18.850 1.00 25.41 190 THR A C 1
ATOM 1444 O O . THR A 1 205 ? 31.838 -30.622 -19.895 1.00 25.18 190 THR A O 1
ATOM 1448 N N . GLN A 1 206 ? 31.569 -29.617 -17.908 1.00 26.22 191 GLN A N 1
ATOM 1449 C CA . GLN A 1 206 ? 32.785 -28.814 -18.096 1.00 27.18 191 GLN A CA 1
ATOM 1450 C C . GLN A 1 206 ? 34.008 -29.698 -18.237 1.00 27.04 191 GLN A C 1
ATOM 1451 O O . GLN A 1 206 ? 34.830 -29.479 -19.135 1.00 28.34 191 GLN A O 1
ATOM 1457 N N . GLU A 1 207 ? 34.128 -30.711 -17.382 1.00 26.49 192 GLU A N 1
ATOM 1458 C CA . GLU A 1 207 ? 35.276 -31.624 -17.414 1.00 26.62 192 GLU A CA 1
ATOM 1459 C C . GLU A 1 207 ? 35.313 -32.505 -18.650 1.00 26.37 192 GLU A C 1
ATOM 1460 O O . GLU A 1 207 ? 36.412 -32.830 -19.148 1.00 25.26 192 GLU A O 1
ATOM 1466 N N . ALA A 1 208 ? 34.134 -32.920 -19.132 1.00 27.09 193 ALA A N 1
ATOM 1467 C CA . ALA A 1 208 ? 34.072 -33.783 -20.337 1.00 27.57 193 ALA A CA 1
ATOM 1468 C C . ALA A 1 208 ? 34.643 -33.047 -21.565 1.00 28.57 193 ALA A C 1
ATOM 1469 O O . ALA A 1 208 ? 35.292 -33.661 -22.398 1.00 28.23 193 ALA A O 1
ATOM 1471 N N . ALA A 1 209 ? 34.372 -31.748 -21.669 1.00 30.23 194 ALA A N 1
ATOM 1472 C CA . ALA A 1 209 ? 34.900 -30.930 -22.778 1.00 31.68 194 ALA A CA 1
ATOM 1473 C C . ALA A 1 209 ? 36.424 -30.947 -22.751 1.00 32.50 194 ALA A C 1
ATOM 1474 O O . ALA A 1 209 ? 37.071 -31.087 -23.793 1.00 32.33 194 ALA A O 1
ATOM 1476 N N . LYS A 1 210 ? 37.003 -30.870 -21.550 1.00 33.81 195 LYS A N 1
ATOM 1477 C CA . LYS A 1 210 ? 38.460 -31.013 -21.413 1.00 34.26 195 LYS A CA 1
ATOM 1478 C C . LYS A 1 210 ? 38.950 -32.405 -21.791 1.00 34.54 195 LYS A C 1
ATOM 1479 O O . LYS A 1 210 ? 39.940 -32.530 -22.506 1.00 34.03 195 LYS A O 1
ATOM 1485 N N . MET A 1 211 ? 38.252 -33.458 -21.371 1.00 34.74 196 MET A N 1
ATOM 1486 C CA . MET A 1 211 ? 38.726 -34.800 -21.697 1.00 35.68 196 MET A CA 1
ATOM 1487 C C . MET A 1 211 ? 38.601 -35.123 -23.160 1.00 34.82 196 MET A C 1
ATOM 1488 O O . MET A 1 211 ? 39.387 -35.907 -23.689 1.00 34.65 196 MET A O 1
ATOM 1493 N N . LEU A 1 212 ? 37.611 -34.526 -23.802 1.00 34.81 197 LEU A N 1
ATOM 1494 C CA . LEU A 1 212 ? 37.372 -34.777 -25.226 1.00 35.51 197 LEU A CA 1
ATOM 1495 C C . LEU A 1 212 ? 38.140 -33.778 -26.090 1.00 35.52 197 LEU A C 1
ATOM 1496 O O . LEU A 1 212 ? 38.097 -33.881 -27.312 1.00 35.74 197 LEU A O 1
ATOM 1501 N N . ASN A 1 213 ? 38.832 -32.832 -25.443 1.00 35.66 198 ASN A N 1
ATOM 1502 C CA . ASN A 1 213 ? 39.619 -31.802 -26.130 1.00 36.53 198 ASN A CA 1
ATOM 1503 C C . ASN A 1 213 ? 38.779 -30.963 -27.099 1.00 35.73 198 ASN A C 1
ATOM 1504 O O . ASN A 1 213 ? 39.122 -30.823 -28.276 1.00 36.37 198 ASN A O 1
ATOM 1509 N N . LYS A 1 214 ? 37.660 -30.427 -26.622 1.00 34.47 199 LYS A N 1
ATOM 1510 C CA . LYS A 1 214 ? 36.797 -29.621 -27.484 1.00 33.30 199 LYS A CA 1
ATOM 1511 C C . LYS A 1 214 ? 36.042 -28.588 -26.667 1.00 33.82 199 LYS A C 1
ATOM 1512 O O . LYS A 1 214 ? 35.960 -28.716 -25.438 1.00 33.17 199 LYS A O 1
ATOM 1518 N N . PRO A 1 215 ? 35.496 -27.556 -27.333 1.00 33.72 200 PRO A N 1
ATOM 1519 C CA . PRO A 1 215 ? 34.742 -26.530 -26.645 1.00 34.20 200 PRO A CA 1
ATOM 1520 C C . PRO A 1 215 ? 33.485 -27.096 -26.011 1.00 33.71 200 PRO A C 1
ATOM 1521 O O . PRO A 1 215 ? 32.839 -27.969 -26.602 1.00 33.97 200 PRO A O 1
ATOM 1525 N N . VAL A 1 216 ? 33.150 -26.612 -24.818 1.00 33.28 201 VAL A N 1
ATOM 1526 C CA . VAL A 1 216 ? 31.943 -27.061 -24.142 1.00 33.92 201 VAL A CA 1
ATOM 1527 C C . VAL A 1 216 ? 30.708 -26.717 -24.970 1.00 33.84 201 VAL A C 1
ATOM 1528 O O . VAL A 1 216 ? 29.760 -27.475 -25.004 1.00 33.40 201 VAL A O 1
ATOM 1532 N N . GLU A 1 217 ? 30.754 -25.596 -25.681 1.00 34.21 202 GLU A N 1
ATOM 1533 C CA . GLU A 1 217 ? 29.643 -25.165 -26.553 1.00 35.12 202 GLU A CA 1
ATOM 1534 C C . GLU A 1 217 ? 29.361 -26.113 -27.733 1.00 33.87 202 GLU A C 1
ATOM 1535 O O . GLU A 1 217 ? 28.342 -25.984 -28.409 1.00 34.56 202 GLU A O 1
ATOM 1541 N N . GLU A 1 218 ? 30.253 -27.058 -27.975 1.00 32.55 203 GLU A N 1
ATOM 1542 C CA . GLU A 1 218 ? 30.071 -28.022 -29.057 1.00 33.12 203 GLU A CA 1
ATOM 1543 C C . GLU A 1 218 ? 29.843 -29.455 -28.533 1.00 32.19 203 GLU A C 1
ATOM 1544 O O . GLU A 1 218 ? 29.894 -30.429 -29.295 1.00 32.20 203 GLU A O 1
ATOM 1550 N N . LEU A 1 219 ? 29.586 -29.569 -27.229 1.00 30.43 204 LEU A N 1
ATOM 1551 C CA . LEU A 1 219 ? 29.608 -30.874 -26.571 1.00 29.51 204 LEU A CA 1
ATOM 1552 C C . LEU A 1 219 ? 28.218 -31.500 -26.541 1.00 27.61 204 LEU A C 1
ATOM 1553 O O . LEU A 1 219 ? 27.268 -30.899 -26.052 1.00 27.47 204 LEU A O 1
ATOM 1558 N N . ASN A 1 220 ? 28.105 -32.692 -27.119 1.00 26.10 205 ASN A N 1
ATOM 1559 C CA . ASN A 1 220 ? 26.850 -33.443 -27.112 1.00 24.81 205 ASN A CA 1
ATOM 1560 C C . ASN A 1 220 ? 27.118 -34.713 -26.322 1.00 24.07 205 ASN A C 1
ATOM 1561 O O . ASN A 1 220 ? 27.838 -35.608 -26.785 1.00 23.41 205 ASN A O 1
ATOM 1566 N N . ILE A 1 221 ? 26.568 -34.792 -25.111 1.00 22.76 206 ILE A N 1
ATOM 1567 C CA . ILE A 1 221 ? 26.902 -35.956 -24.258 1.00 22.63 206 ILE A CA 1
ATOM 1568 C C . ILE A 1 221 ? 25.652 -36.359 -23.468 1.00 22.23 206 ILE A C 1
ATOM 1569 O O . ILE A 1 221 ? 24.661 -35.612 -23.414 1.00 21.03 206 ILE A O 1
ATOM 1574 N N . ILE A 1 222 ? 25.720 -37.529 -22.869 1.00 20.97 207 ILE A N 1
ATOM 1575 C CA . ILE A 1 222 ? 24.655 -37.968 -21.986 1.00 21.18 207 ILE A CA 1
ATOM 1576 C C . ILE A 1 222 ? 25.359 -38.220 -20.661 1.00 21.79 207 ILE A C 1
ATOM 1577 O O . ILE A 1 222 ? 26.349 -38.979 -20.593 1.00 22.16 207 ILE A O 1
ATOM 1582 N N . THR A 1 223 ? 24.896 -37.530 -19.618 1.00 21.83 208 THR A N 1
ATOM 1583 C CA . THR A 1 223 ? 25.596 -37.583 -18.344 1.00 22.94 208 THR A CA 1
ATOM 1584 C C . THR A 1 223 ? 24.789 -38.344 -17.324 1.00 22.30 208 THR A C 1
ATOM 1585 O O . THR A 1 223 ? 23.608 -38.072 -17.158 1.00 23.37 208 THR A O 1
ATOM 1589 N N . CYS A 1 224 ? 25.435 -39.278 -16.635 1.00 22.65 209 CYS A N 1
ATOM 1590 C CA . CYS A 1 224 ? 24.719 -40.149 -15.701 1.00 22.90 209 CYS A CA 1
ATOM 1591 C C . CYS A 1 224 ? 25.284 -39.956 -14.308 1.00 22.57 209 CYS A C 1
ATOM 1592 O O . CYS A 1 224 ? 26.352 -40.483 -13.993 1.00 22.63 209 CYS A O 1
ATOM 1595 N N . HIS A 1 225 ? 24.560 -39.202 -13.498 1.00 22.87 210 HIS A N 1
ATOM 1596 C CA . HIS A 1 225 ? 24.930 -39.054 -12.093 1.00 23.07 210 HIS A CA 1
ATOM 1597 C C . HIS A 1 225 ? 24.263 -40.156 -11.344 1.00 22.44 210 HIS A C 1
ATOM 1598 O O . HIS A 1 225 ? 23.057 -40.156 -11.193 1.00 21.36 210 HIS A O 1
ATOM 1605 N N . LEU A 1 226 ? 25.037 -41.147 -10.932 1.00 23.80 211 LEU A N 1
ATOM 1606 C CA . LEU A 1 226 ? 24.468 -42.314 -10.293 1.00 24.83 211 LEU A CA 1
ATOM 1607 C C . LEU A 1 226 ? 24.935 -42.375 -8.843 1.00 26.87 211 LEU A C 1
ATOM 1608 O O . LEU A 1 226 ? 26.126 -42.348 -8.572 1.00 25.41 211 LEU A O 1
ATOM 1613 N N . GLY A 1 227 ? 23.965 -42.474 -7.932 1.00 30.00 212 GLY A N 1
ATOM 1614 C CA . GLY A 1 227 ? 24.224 -42.459 -6.477 1.00 33.83 212 GLY A CA 1
ATOM 1615 C C . GLY A 1 227 ? 23.337 -41.377 -5.878 1.00 36.57 212 GLY A C 1
ATOM 1616 O O . GLY A 1 227 ? 23.080 -40.320 -6.517 1.00 37.02 212 GLY A O 1
ATOM 1617 N N . ASN A 1 228 ? 22.855 -41.633 -4.664 1.00 38.41 213 ASN A N 1
ATOM 1618 C CA . ASN A 1 228 ? 21.981 -40.687 -3.941 1.00 39.87 213 ASN A CA 1
ATOM 1619 C C . ASN A 1 228 ? 20.712 -40.341 -4.715 1.00 39.76 213 ASN A C 1
ATOM 1620 O O . ASN A 1 228 ? 20.329 -39.165 -4.786 1.00 41.74 213 ASN A O 1
ATOM 1622 N N . GLY A 1 229 ? 20.074 -41.338 -5.321 1.00 39.29 214 GLY A N 1
ATOM 1623 C CA . GLY A 1 229 ? 18.950 -41.035 -6.209 1.00 37.78 214 GLY A CA 1
ATOM 1624 C C . GLY A 1 229 ? 19.380 -40.165 -7.380 1.00 36.48 214 GLY A C 1
ATOM 1625 O O . GLY A 1 229 ? 18.977 -38.985 -7.495 1.00 38.69 214 GLY A O 1
ATOM 1626 N N . GLY A 1 230 ? 20.166 -40.755 -8.266 1.00 33.74 215 GLY A N 1
ATOM 1627 C CA . GLY A 1 230 ? 20.739 -40.027 -9.394 1.00 30.46 215 GLY A CA 1
ATOM 1628 C C . GLY A 1 230 ? 19.795 -39.582 -10.487 1.00 28.17 215 GLY A C 1
ATOM 1629 O O . GLY A 1 230 ? 18.579 -39.689 -10.383 1.00 27.02 215 GLY A O 1
ATOM 1630 N N . SER A 1 231 ? 20.380 -39.060 -11.559 1.00 26.28 216 SER A N 1
ATOM 1631 C CA . SER A 1 231 ? 19.593 -38.726 -12.743 1.00 23.60 216 SER A CA 1
ATOM 1632 C C . SER A 1 231 ? 20.492 -38.773 -13.968 1.00 22.50 216 SER A C 1
ATOM 1633 O O . SER A 1 231 ? 21.707 -38.861 -13.844 1.00 21.45 216 SER A O 1
ATOM 1636 N N . VAL A 1 232 ? 19.863 -38.824 -15.137 1.00 21.95 217 VAL A N 1
ATOM 1637 C CA . VAL A 1 232 ? 20.563 -38.863 -16.413 1.00 21.96 217 VAL A CA 1
ATOM 1638 C C . VAL A 1 232 ? 20.091 -37.647 -17.207 1.00 21.67 217 VAL A C 1
ATOM 1639 O O . VAL A 1 232 ? 18.891 -37.376 -17.233 1.00 22.17 217 VAL A O 1
ATOM 1643 N N . SER A 1 233 ? 21.027 -36.906 -17.806 1.00 21.38 218 SER A N 1
ATOM 1644 C CA . SER A 1 233 ? 20.696 -35.735 -18.608 1.00 21.86 218 SER A CA 1
ATOM 1645 C C . SER A 1 233 ? 21.261 -35.842 -20.027 1.00 21.79 218 SER A C 1
ATOM 1646 O O . SER A 1 233 ? 22.267 -36.516 -20.274 1.00 20.66 218 SER A O 1
ATOM 1649 N N . ALA A 1 234 ? 20.591 -35.148 -20.937 1.00 21.80 219 ALA A N 1
ATOM 1650 C CA . ALA A 1 234 ? 21.043 -34.990 -22.306 1.00 23.26 219 ALA A CA 1
ATOM 1651 C C . ALA A 1 234 ? 21.593 -33.572 -22.452 1.00 23.69 219 ALA A C 1
ATOM 1652 O O . ALA A 1 234 ? 20.893 -32.576 -22.153 1.00 24.50 219 ALA A O 1
ATOM 1654 N N . ILE A 1 235 ? 22.846 -33.497 -22.896 1.00 23.09 220 ILE A N 1
ATOM 1655 C CA . ILE A 1 235 ? 23.555 -32.237 -23.044 1.00 23.22 220 ILE A CA 1
ATOM 1656 C C . ILE A 1 235 ? 23.755 -32.086 -24.539 1.00 23.84 220 ILE A C 1
ATOM 1657 O O . ILE A 1 235 ? 24.303 -32.972 -25.178 1.00 22.69 220 ILE A O 1
ATOM 1662 N N . ARG A 1 236 ? 23.272 -30.989 -25.092 1.00 23.71 221 ARG A N 1
ATOM 1663 C CA . ARG A 1 236 ? 23.525 -30.692 -26.507 1.00 25.75 221 ARG A CA 1
ATOM 1664 C C . ARG A 1 236 ? 24.125 -29.300 -26.609 1.00 25.88 221 ARG A C 1
ATOM 1665 O O . ARG A 1 236 ? 23.595 -28.358 -26.031 1.00 27.13 221 ARG A O 1
ATOM 1673 N N . ASN A 1 237 ? 25.259 -29.198 -27.308 1.00 27.35 222 ASN A N 1
ATOM 1674 C CA . ASN A 1 237 ? 26.044 -27.968 -27.368 1.00 27.84 222 ASN A CA 1
ATOM 1675 C C . ASN A 1 237 ? 26.290 -27.368 -25.999 1.00 27.56 222 ASN A C 1
ATOM 1676 O O . ASN A 1 237 ? 26.070 -26.185 -25.785 1.00 26.77 222 ASN A O 1
ATOM 1681 N N . GLY A 1 238 ? 26.718 -28.222 -25.067 1.00 28.13 223 GLY A N 1
ATOM 1682 C CA . GLY A 1 238 ? 27.019 -27.821 -23.698 1.00 27.89 223 GLY A CA 1
ATOM 1683 C C . GLY A 1 238 ? 25.881 -27.443 -22.764 1.00 28.81 223 GLY A C 1
ATOM 1684 O O . GLY A 1 238 ? 26.135 -27.054 -21.615 1.00 28.92 223 GLY A O 1
ATOM 1685 N N . LYS A 1 239 ? 24.630 -27.561 -23.223 1.00 28.53 224 LYS A N 1
ATOM 1686 C CA . LYS A 1 239 ? 23.488 -27.186 -22.416 1.00 28.04 224 LYS A CA 1
ATOM 1687 C C . LYS A 1 239 ? 22.566 -28.364 -22.182 1.00 27.20 224 LYS A C 1
ATOM 1688 O O . LYS A 1 239 ? 22.292 -29.140 -23.083 1.00 25.69 224 LYS A O 1
ATOM 1694 N N . CYS A 1 240 ? 22.053 -28.478 -20.959 1.00 26.95 225 CYS A N 1
ATOM 1695 C CA . CYS A 1 240 ? 21.049 -29.489 -20.698 1.00 25.64 225 CYS A CA 1
ATOM 1696 C C . CYS A 1 240 ? 19.769 -29.251 -21.526 1.00 25.23 225 CYS A C 1
ATOM 1697 O O . CYS A 1 240 ? 19.194 -28.148 -21.518 1.00 25.16 225 CYS A O 1
ATOM 1700 N N . VAL A 1 241 ? 19.329 -30.286 -22.255 1.00 24.58 226 VAL A N 1
ATOM 1701 C CA . VAL A 1 241 ? 18.123 -30.170 -23.065 1.00 23.53 226 VAL A CA 1
ATOM 1702 C C . VAL A 1 241 ? 17.057 -31.174 -22.642 1.00 23.07 226 VAL A C 1
ATOM 1703 O O . VAL A 1 241 ? 15.943 -31.080 -23.102 1.00 22.43 226 VAL A O 1
ATOM 1707 N N . ASP A 1 242 ? 17.409 -32.161 -21.807 1.00 22.61 227 ASP A N 1
ATOM 1708 C CA . ASP A 1 242 ? 16.396 -33.026 -21.207 1.00 22.16 227 ASP A CA 1
ATOM 1709 C C . ASP A 1 242 ? 17.044 -33.715 -19.997 1.00 22.65 227 ASP A C 1
ATOM 1710 O O . ASP A 1 242 ? 18.281 -33.867 -19.939 1.00 22.92 227 ASP A O 1
ATOM 1715 N N . THR A 1 243 ? 16.220 -34.140 -19.046 1.00 22.49 228 THR A N 1
ATOM 1716 C CA . THR A 1 243 ? 16.747 -34.805 -17.860 1.00 24.38 228 THR A CA 1
ATOM 1717 C C . THR A 1 243 ? 15.712 -35.741 -17.265 1.00 24.64 228 THR A C 1
ATOM 1718 O O . THR A 1 243 ? 14.511 -35.510 -17.416 1.00 25.53 228 THR A O 1
ATOM 1722 N N . SER A 1 244 ? 16.181 -36.791 -16.586 1.00 23.91 229 SER A N 1
ATOM 1723 C CA . SER A 1 244 ? 15.319 -37.812 -16.093 1.00 25.68 229 SER A CA 1
ATOM 1724 C C . SER A 1 244 ? 14.805 -37.475 -14.706 1.00 27.13 229 SER A C 1
ATOM 1725 O O . SER A 1 244 ? 15.354 -36.627 -14.001 1.00 27.68 229 SER A O 1
ATOM 1728 N N . MET A 1 245 ? 13.788 -38.206 -14.301 1.00 29.08 230 MET A N 1
ATOM 1729 C CA . MET A 1 245 ? 13.436 -38.242 -12.869 1.00 32.48 230 MET A CA 1
ATOM 1730 C C . MET A 1 245 ? 14.552 -38.887 -12.007 1.00 32.74 230 MET A C 1
ATOM 1731 O O . MET A 1 245 ? 15.453 -39.555 -12.534 1.00 32.25 230 MET A O 1
ATOM 1736 N N . GLY A 1 246 ? 14.477 -38.644 -10.694 1.00 33.79 231 GLY A N 1
ATOM 1737 C CA . GLY A 1 246 ? 15.384 -39.224 -9.703 1.00 34.99 231 GLY A CA 1
ATOM 1738 C C . GLY A 1 246 ? 15.283 -40.721 -9.793 1.00 36.11 231 GLY A C 1
ATOM 1739 O O . GLY A 1 246 ? 14.183 -41.292 -9.789 1.00 36.74 231 GLY A O 1
ATOM 1740 N N . LEU A 1 247 ? 16.422 -41.370 -9.918 1.00 37.75 232 LEU A N 1
ATOM 1741 C CA . LEU A 1 247 ? 16.438 -42.813 -10.040 1.00 39.95 232 LEU A CA 1
ATOM 1742 C C . LEU A 1 247 ? 16.351 -43.409 -8.645 1.00 41.68 232 LEU A C 1
ATOM 1743 O O . LEU A 1 247 ? 16.804 -42.824 -7.672 1.00 41.14 232 LEU A O 1
ATOM 1748 N N . THR A 1 248 ? 15.785 -44.594 -8.563 1.00 44.08 233 THR A N 1
ATOM 1749 C CA . THR A 1 248 ? 15.800 -45.337 -7.327 1.00 46.39 233 THR A CA 1
ATOM 1750 C C . THR A 1 248 ? 17.188 -45.948 -7.171 1.00 47.72 233 THR A C 1
ATOM 1751 O O . THR A 1 248 ? 17.638 -46.676 -8.048 1.00 48.13 233 THR A O 1
ATOM 1755 N N . PRO A 1 249 ? 17.854 -45.674 -6.037 1.00 50.02 234 PRO A N 1
ATOM 1756 C CA . PRO A 1 249 ? 19.179 -46.250 -5.782 1.00 50.98 234 PRO A CA 1
ATOM 1757 C C . PRO A 1 249 ? 19.085 -47.771 -5.739 1.00 52.46 234 PRO A C 1
ATOM 1758 O O . PRO A 1 249 ? 17.970 -48.326 -5.632 1.00 52.18 234 PRO A O 1
ATOM 1762 N N . LEU A 1 250 ? 20.228 -48.448 -5.837 1.00 54.23 235 LEU A N 1
ATOM 1763 C CA . LEU A 1 250 ? 20.245 -49.933 -5.895 1.00 56.23 235 LEU A CA 1
ATOM 1764 C C . LEU A 1 250 ? 19.512 -50.641 -4.743 1.00 57.43 235 LEU A C 1
ATOM 1765 O O . LEU A 1 250 ? 19.109 -51.798 -4.872 1.00 57.94 235 LEU A O 1
ATOM 1770 N N . GLU A 1 251 ? 19.328 -49.943 -3.625 1.00 59.64 236 GLU A N 1
ATOM 1771 C CA . GLU A 1 251 ? 18.396 -50.398 -2.586 1.00 60.89 236 GLU A CA 1
ATOM 1772 C C . GLU A 1 251 ? 16.974 -50.204 -3.120 1.00 61.27 236 GLU A C 1
ATOM 1773 O O . GLU A 1 251 ? 16.292 -49.231 -2.776 1.00 61.57 236 GLU A O 1
ATOM 1779 N N . GLY A 1 252 ? 16.555 -51.124 -3.993 1.00 61.48 237 GLY A N 1
ATOM 1780 C CA . GLY A 1 252 ? 15.208 -51.124 -4.554 1.00 62.00 237 GLY A CA 1
ATOM 1781 C C . GLY A 1 252 ? 14.884 -52.437 -5.254 1.00 62.36 237 GLY A C 1
ATOM 1782 O O . GLY A 1 252 ? 14.958 -53.520 -4.658 1.00 62.43 237 GLY A O 1
ATOM 1783 N N . GLY A 1 260 ? -12.786 -45.814 -1.680 1.00 63.09 245 GLY A N 1
ATOM 1784 C CA . GLY A 1 260 ? -12.686 -44.373 -1.912 1.00 63.13 245 GLY A CA 1
ATOM 1785 C C . GLY A 1 260 ? -11.332 -43.931 -2.459 1.00 62.86 245 GLY A C 1
ATOM 1786 O O . GLY A 1 260 ? -11.162 -42.776 -2.884 1.00 63.08 245 GLY A O 1
ATOM 1787 N N . ASP A 1 261 ? -10.364 -44.844 -2.446 1.00 62.17 246 ASP A N 1
ATOM 1788 C CA . ASP A 1 261 ? -9.017 -44.529 -2.932 1.00 61.22 246 ASP A CA 1
ATOM 1789 C C . ASP A 1 261 ? -8.773 -45.037 -4.361 1.00 60.18 246 ASP A C 1
ATOM 1790 O O . ASP A 1 261 ? -9.205 -46.144 -4.727 1.00 60.38 246 ASP A O 1
ATOM 1792 N N . ILE A 1 262 ? -8.097 -44.210 -5.160 1.00 58.61 247 ILE A N 1
ATOM 1793 C CA . ILE A 1 262 ? -7.533 -44.627 -6.456 1.00 56.48 247 ILE A CA 1
ATOM 1794 C C . ILE A 1 262 ? -6.679 -45.880 -6.248 1.00 54.80 247 ILE A C 1
ATOM 1795 O O . ILE A 1 262 ? -5.849 -45.918 -5.343 1.00 54.67 247 ILE A O 1
ATOM 1800 N N . ASP A 1 263 ? -6.894 -46.908 -7.064 1.00 52.53 248 ASP A N 1
ATOM 1801 C CA . ASP A 1 263 ? -6.078 -48.118 -7.004 1.00 50.77 248 ASP A CA 1
ATOM 1802 C C . ASP A 1 263 ? -4.598 -47.739 -7.062 1.00 49.40 248 ASP A C 1
ATOM 1803 O O . ASP A 1 263 ? -4.221 -46.848 -7.832 1.00 48.48 248 ASP A O 1
ATOM 1808 N N . PRO A 1 264 ? -3.758 -48.394 -6.232 1.00 47.98 249 PRO A N 1
ATOM 1809 C CA . PRO A 1 264 ? -2.329 -48.099 -6.248 1.00 46.67 249 PRO A CA 1
ATOM 1810 C C . PRO A 1 264 ? -1.687 -48.430 -7.592 1.00 44.94 249 PRO A C 1
ATOM 1811 O O . PRO A 1 264 ? -0.699 -47.811 -7.947 1.00 44.64 249 PRO A O 1
ATOM 1815 N N . ALA A 1 265 ? -2.240 -49.401 -8.317 1.00 42.98 250 ALA A N 1
ATOM 1816 C CA . ALA A 1 265 ? -1.723 -49.774 -9.644 1.00 41.82 250 ALA A CA 1
ATOM 1817 C C . ALA A 1 265 ? -1.729 -48.591 -10.621 1.00 40.44 250 ALA A C 1
ATOM 1818 O O . ALA A 1 265 ? -0.819 -48.471 -11.439 1.00 40.51 250 ALA A O 1
ATOM 1820 N N . ILE A 1 266 ? -2.742 -47.726 -10.514 1.00 37.95 251 ILE A N 1
ATOM 1821 C CA . ILE A 1 266 ? -2.843 -46.535 -11.331 1.00 36.44 251 ILE A CA 1
ATOM 1822 C C . ILE A 1 266 ? -1.766 -45.516 -10.933 1.00 35.45 251 ILE A C 1
ATOM 1823 O O . ILE A 1 266 ? -1.169 -44.854 -11.789 1.00 33.18 251 ILE A O 1
ATOM 1828 N N . ILE A 1 267 ? -1.529 -45.384 -9.628 1.00 34.03 252 ILE A N 1
ATOM 1829 C CA . ILE A 1 267 ? -0.514 -44.459 -9.127 1.00 33.38 252 ILE A CA 1
ATOM 1830 C C . ILE A 1 267 ? 0.872 -44.853 -9.660 1.00 33.34 252 ILE A C 1
ATOM 1831 O O . ILE A 1 267 ? 1.609 -44.002 -10.157 1.00 33.39 252 ILE A O 1
ATOM 1836 N N . PHE A 1 268 ? 1.215 -46.129 -9.532 1.00 33.71 253 PHE A N 1
ATOM 1837 C CA . PHE A 1 268 ? 2.506 -46.622 -10.026 1.00 34.81 253 PHE A CA 1
ATOM 1838 C C . PHE A 1 268 ? 2.593 -46.471 -11.552 1.00 34.29 253 PHE A C 1
ATOM 1839 O O . PHE A 1 268 ? 3.625 -46.047 -12.073 1.00 34.70 253 PHE A O 1
ATOM 1847 N N . HIS A 1 269 ? 1.502 -46.788 -12.253 1.00 33.49 254 HIS A N 1
ATOM 1848 C CA . HIS A 1 269 ? 1.444 -46.589 -13.712 1.00 32.94 254 HIS A CA 1
ATOM 1849 C C . HIS A 1 269 ? 1.756 -45.149 -14.108 1.00 32.43 254 HIS A C 1
ATOM 1850 O O . HIS A 1 269 ? 2.560 -44.878 -15.021 1.00 31.37 254 HIS A O 1
ATOM 1857 N N . LEU A 1 270 ? 1.121 -44.213 -13.413 1.00 31.30 255 LEU A N 1
ATOM 1858 C CA . LEU A 1 270 ? 1.322 -42.818 -13.687 1.00 31.51 255 LEU A CA 1
ATOM 1859 C C . LEU A 1 270 ? 2.741 -42.392 -13.366 1.00 32.19 255 LEU A C 1
ATOM 1860 O O . LEU A 1 270 ? 3.365 -41.633 -14.122 1.00 32.48 255 LEU A O 1
ATOM 1865 N N . HIS A 1 271 ? 3.264 -42.913 -12.266 1.00 33.68 256 HIS A N 1
ATOM 1866 C CA . HIS A 1 271 ? 4.638 -42.605 -11.867 1.00 35.27 256 HIS A CA 1
ATOM 1867 C C . HIS A 1 271 ? 5.630 -43.037 -12.965 1.00 34.87 256 HIS A C 1
ATOM 1868 O O . HIS A 1 271 ? 6.485 -42.251 -13.397 1.00 35.64 256 HIS A O 1
ATOM 1875 N N . ASP A 1 272 ? 5.461 -44.266 -13.425 1.00 34.33 257 ASP A N 1
ATOM 1876 C CA . ASP A 1 272 ? 6.368 -44.905 -14.367 1.00 34.59 257 ASP A CA 1
ATOM 1877 C C . ASP A 1 272 ? 6.269 -44.225 -15.739 1.00 34.36 257 ASP A C 1
ATOM 1878 O O . ASP A 1 272 ? 7.274 -43.786 -16.280 1.00 34.94 257 ASP A O 1
ATOM 1883 N N . THR A 1 273 ? 5.053 -44.048 -16.245 1.00 33.03 258 THR A N 1
ATOM 1884 C CA . THR A 1 273 ? 4.840 -43.445 -17.561 1.00 32.85 258 THR A CA 1
ATOM 1885 C C . THR A 1 273 ? 5.135 -41.951 -17.632 1.00 33.52 258 THR A C 1
ATOM 1886 O O . THR A 1 273 ? 5.710 -41.496 -18.625 1.00 32.30 258 THR A O 1
ATOM 1890 N N . LEU A 1 274 ? 4.757 -41.182 -16.596 1.00 33.13 259 LEU A N 1
ATOM 1891 C CA . LEU A 1 274 ? 5.014 -39.729 -16.617 1.00 33.20 259 LEU A CA 1
ATOM 1892 C C . LEU A 1 274 ? 6.458 -39.366 -16.332 1.00 33.60 259 LEU A C 1
ATOM 1893 O O . LEU A 1 274 ? 6.950 -38.327 -16.808 1.00 32.80 259 LEU A O 1
ATOM 1898 N N . GLY A 1 275 ? 7.126 -40.193 -15.535 1.00 33.41 260 GLY A N 1
ATOM 1899 C CA . GLY A 1 275 ? 8.455 -39.848 -15.045 1.00 35.04 260 GLY A CA 1
ATOM 1900 C C . GLY A 1 275 ? 8.385 -38.838 -13.913 1.00 36.16 260 GLY A C 1
ATOM 1901 O O . GLY A 1 275 ? 9.096 -37.833 -13.916 1.00 35.60 260 GLY A O 1
ATOM 1902 N N . MET A 1 276 ? 7.508 -39.127 -12.954 1.00 37.14 261 MET A N 1
ATOM 1903 C CA . MET A 1 276 ? 7.184 -38.249 -11.844 1.00 39.42 261 MET A CA 1
ATOM 1904 C C . MET A 1 276 ? 7.237 -39.155 -10.608 1.00 39.98 261 MET A C 1
ATOM 1905 O O . MET A 1 276 ? 6.793 -40.306 -10.659 1.00 39.67 261 MET A O 1
ATOM 1910 N N . SER A 1 277 ? 7.771 -38.635 -9.498 1.00 41.45 262 SER A N 1
ATOM 1911 C CA . SER A 1 277 ? 7.821 -39.410 -8.253 1.00 43.16 262 SER A CA 1
ATOM 1912 C C . SER A 1 277 ? 6.401 -39.784 -7.835 1.00 43.79 262 SER A C 1
ATOM 1913 O O . SER A 1 277 ? 5.440 -39.065 -8.152 1.00 43.08 262 SER A O 1
ATOM 1916 N N . VAL A 1 278 ? 6.274 -40.907 -7.130 1.00 44.97 263 VAL A N 1
ATOM 1917 C CA . VAL A 1 278 ? 4.996 -41.281 -6.517 1.00 46.78 263 VAL A CA 1
ATOM 1918 C C . VAL A 1 278 ? 4.414 -40.134 -5.678 1.00 47.67 263 VAL A C 1
ATOM 1919 O O . VAL A 1 278 ? 3.207 -39.910 -5.698 1.00 47.73 263 VAL A O 1
ATOM 1923 N N . ASP A 1 279 ? 5.273 -39.387 -4.977 1.00 49.49 264 ASP A N 1
ATOM 1924 C CA . ASP A 1 279 ? 4.800 -38.281 -4.140 1.00 50.95 264 ASP A CA 1
ATOM 1925 C C . ASP A 1 279 ? 4.287 -37.090 -4.931 1.00 51.36 264 ASP A C 1
ATOM 1926 O O . ASP A 1 279 ? 3.262 -36.507 -4.575 1.00 51.42 264 ASP A O 1
ATOM 1931 N N . GLN A 1 280 ? 4.986 -36.724 -6.005 1.00 52.27 265 GLN A N 1
ATOM 1932 C CA . GLN A 1 280 ? 4.530 -35.598 -6.819 1.00 53.15 265 GLN A CA 1
ATOM 1933 C C . GLN A 1 280 ? 3.238 -35.948 -7.558 1.00 53.28 265 GLN A C 1
ATOM 1934 O O . GLN A 1 280 ? 2.429 -35.068 -7.838 1.00 53.07 265 GLN A O 1
ATOM 1940 N N . ILE A 1 281 ? 3.032 -37.236 -7.835 1.00 53.61 266 ILE A N 1
ATOM 1941 C CA . ILE A 1 281 ? 1.758 -37.698 -8.388 1.00 54.05 266 ILE A CA 1
ATOM 1942 C C . ILE A 1 281 ? 0.603 -37.487 -7.406 1.00 55.33 266 ILE A C 1
ATOM 1943 O O . ILE A 1 281 ? -0.393 -36.854 -7.749 1.00 55.23 266 ILE A O 1
ATOM 1948 N N . ASN A 1 282 ? 0.736 -38.022 -6.196 1.00 56.93 267 ASN A N 1
ATOM 1949 C CA . ASN A 1 282 ? -0.293 -37.820 -5.178 1.00 58.58 267 ASN A CA 1
ATOM 1950 C C . ASN A 1 282 ? -0.538 -36.326 -5.015 1.00 59.44 267 ASN A C 1
ATOM 1951 O O . ASN A 1 282 ? -1.673 -35.862 -5.119 1.00 59.57 267 ASN A O 1
ATOM 1956 N N . LYS A 1 283 ? 0.545 -35.577 -4.815 1.00 60.77 268 LYS A N 1
ATOM 1957 C CA . LYS A 1 283 ? 0.473 -34.124 -4.737 1.00 62.03 268 LYS A CA 1
ATOM 1958 C C . LYS A 1 283 ? -0.405 -33.531 -5.837 1.00 62.96 268 LYS A C 1
ATOM 1959 O O . LYS A 1 283 ? -1.441 -32.942 -5.542 1.00 63.39 268 LYS A O 1
ATOM 1961 N N . MET A 1 284 ? -0.011 -33.707 -7.102 1.00 63.90 269 MET A N 1
ATOM 1962 C CA . MET A 1 284 ? -0.700 -33.038 -8.221 1.00 64.61 269 MET A CA 1
ATOM 1963 C C . MET A 1 284 ? -2.133 -33.529 -8.443 1.00 65.11 269 MET A C 1
ATOM 1964 O O . MET A 1 284 ? -2.959 -32.819 -9.023 1.00 65.27 269 MET A O 1
ATOM 1969 N N . LEU A 1 285 ? -2.408 -34.747 -7.987 1.00 65.51 270 LEU A N 1
ATOM 1970 C CA . LEU A 1 285 ? -3.694 -35.389 -8.194 1.00 65.88 270 LEU A CA 1
ATOM 1971 C C . LEU A 1 285 ? -4.825 -34.659 -7.471 1.00 66.17 270 LEU A C 1
ATOM 1972 O O . LEU A 1 285 ? -5.919 -34.486 -8.018 1.00 66.51 270 LEU A O 1
ATOM 1977 N N . LEU A 1 292 ? 11.023 -33.583 14.084 1.00 72.77 277 LEU A N 1
ATOM 1978 C CA . LEU A 1 292 ? 10.548 -34.891 14.526 1.00 72.68 277 LEU A CA 1
ATOM 1979 C C . LEU A 1 292 ? 10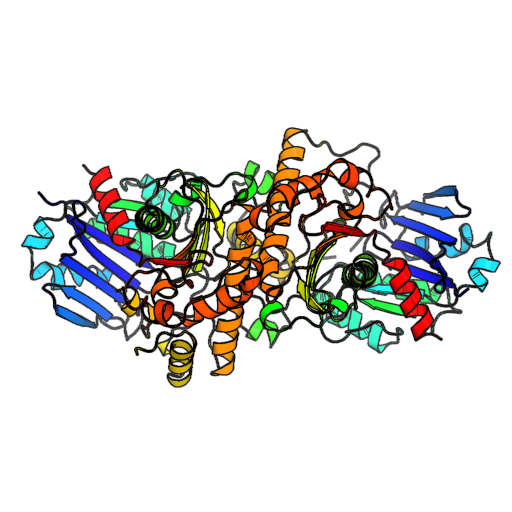.490 -35.872 13.353 1.00 72.60 277 LEU A C 1
ATOM 1980 O O . LEU A 1 292 ? 9.406 -36.199 12.833 1.00 72.58 277 LEU A O 1
ATOM 1982 N N . GLY A 1 293 ? 11.677 -36.338 12.958 1.00 72.03 278 GLY A N 1
ATOM 1983 C CA . GLY A 1 293 ? 11.858 -37.160 11.764 1.00 71.34 278 GLY A CA 1
ATOM 1984 C C . GLY A 1 293 ? 11.373 -38.587 11.922 1.00 70.59 278 GLY A C 1
ATOM 1985 O O . GLY A 1 293 ? 12.133 -39.475 12.322 1.00 70.79 278 GLY A O 1
ATOM 1986 N N . LEU A 1 294 ? 10.100 -38.801 11.612 1.00 69.79 279 LEU A N 1
ATOM 1987 C CA . LEU A 1 294 ? 9.530 -40.146 11.553 1.00 68.88 279 LEU A CA 1
ATOM 1988 C C . LEU A 1 294 ? 10.031 -40.911 10.337 1.00 68.31 279 LEU A C 1
ATOM 1989 O O . LEU A 1 294 ? 10.142 -42.143 10.365 1.00 68.25 279 LEU A O 1
ATOM 1994 N N . THR A 1 295 ? 10.334 -40.163 9.277 1.00 67.48 280 THR A N 1
ATOM 1995 C CA . THR A 1 295 ? 10.787 -40.708 8.000 1.00 66.54 280 THR A CA 1
ATOM 1996 C C . THR A 1 295 ? 12.151 -41.397 8.137 1.00 65.78 280 THR A C 1
ATOM 1997 O O . THR A 1 295 ? 12.523 -42.229 7.305 1.00 65.79 280 THR A O 1
ATOM 2001 N N . GLU A 1 296 ? 12.886 -41.066 9.197 1.00 64.34 281 GLU A N 1
ATOM 2002 C CA . GLU A 1 296 ? 14.197 -41.672 9.429 1.00 63.46 281 GLU A CA 1
ATOM 2003 C C . GLU A 1 296 ? 14.277 -42.591 10.649 1.00 62.19 281 GLU A C 1
ATOM 2004 O O . GLU A 1 296 ? 15.351 -43.095 10.978 1.00 61.35 281 GLU A O 1
ATOM 2010 N N . VAL A 1 297 ? 13.135 -42.838 11.290 1.00 61.22 282 VAL A N 1
ATOM 2011 C CA . VAL A 1 297 ? 13.098 -43.590 12.553 1.00 60.19 282 VAL A CA 1
ATOM 2012 C C . VAL A 1 297 ? 13.686 -45.026 12.496 1.00 59.87 282 VAL A C 1
ATOM 2013 O O . VAL A 1 297 ? 14.120 -45.561 13.525 1.00 59.64 282 VAL A O 1
ATOM 2017 N N . THR A 1 298 ? 13.711 -45.636 11.304 1.00 59.33 283 THR A N 1
ATOM 2018 C CA . THR A 1 298 ? 14.396 -46.927 11.096 1.00 58.91 283 THR A CA 1
ATOM 2019 C C . THR A 1 298 ? 15.526 -46.892 10.041 1.00 58.56 283 THR A C 1
ATOM 2020 O O . THR A 1 298 ? 15.720 -47.872 9.317 1.00 58.99 283 THR A O 1
ATOM 2024 N N . SER A 1 299 ? 16.277 -45.789 9.962 1.00 57.56 284 SER A N 1
ATOM 2025 C CA . SER A 1 299 ? 17.368 -45.671 8.972 1.00 56.54 284 SER A CA 1
ATOM 2026 C C . SER A 1 299 ? 18.665 -46.433 9.356 1.00 55.61 284 SER A C 1
ATOM 2027 O O . SER A 1 299 ? 18.866 -46.802 10.529 1.00 55.19 284 SER A O 1
ATOM 2030 N N . ASP A 1 300 ? 19.530 -46.653 8.357 1.00 54.45 285 ASP A N 1
ATOM 2031 C CA A ASP A 1 300 ? 20.741 -47.478 8.504 0.50 53.87 285 ASP A CA 1
ATOM 2032 C CA B ASP A 1 300 ? 20.716 -47.501 8.523 0.50 53.90 285 ASP A CA 1
ATOM 2033 C C . ASP A 1 300 ? 21.652 -46.986 9.613 1.00 53.71 285 ASP A C 1
ATOM 2034 O O . ASP A 1 300 ? 22.260 -47.779 10.344 1.00 53.88 285 ASP A O 1
ATOM 2043 N N . CYS A 1 301 ? 21.767 -45.667 9.722 1.00 52.93 286 CYS A N 1
ATOM 2044 C CA . CYS A 1 301 ? 22.698 -45.098 10.659 1.00 52.52 286 CYS A CA 1
ATOM 2045 C C . CYS A 1 301 ? 22.336 -45.393 12.111 1.00 54.01 286 CYS A C 1
ATOM 2046 O O . CYS A 1 301 ? 23.131 -45.168 13.034 1.00 53.52 286 CYS A O 1
ATOM 2049 N N . ARG A 1 302 ? 21.136 -45.927 12.299 1.00 55.44 287 ARG A N 1
ATOM 2050 C CA . ARG A 1 302 ? 20.676 -46.286 13.623 1.00 57.74 287 ARG A CA 1
ATOM 2051 C C . ARG A 1 302 ? 21.202 -47.644 14.118 1.00 58.87 287 ARG A C 1
ATOM 2052 O O . ARG A 1 302 ? 21.220 -47.906 15.330 1.00 58.68 287 ARG A O 1
ATOM 2060 N N . TYR A 1 303 ? 21.632 -48.487 13.175 1.00 60.57 288 TYR A N 1
ATOM 2061 C CA . TYR A 1 303 ? 21.984 -49.890 13.447 1.00 62.13 288 TYR A CA 1
ATOM 2062 C C . TYR A 1 303 ? 23.483 -50.205 13.336 1.00 63.80 288 TYR A C 1
ATOM 2063 O O . TYR A 1 303 ? 24.185 -49.640 12.485 1.00 63.81 288 TYR A O 1
ATOM 2072 N N . VAL A 1 304 ? 23.959 -51.108 14.196 1.00 65.46 289 VAL A N 1
ATOM 2073 C CA . VAL A 1 304 ? 25.306 -51.673 14.071 1.00 67.27 289 VAL A CA 1
ATOM 2074 C C . VAL A 1 304 ? 25.320 -52.699 12.930 1.00 68.68 289 VAL A C 1
ATOM 2075 O O . VAL A 1 304 ? 26.063 -52.536 11.951 1.00 69.14 289 VAL A O 1
ATOM 2077 N N . GLU A 1 305 ? 24.482 -53.733 13.053 1.00 69.93 290 GLU A N 1
ATOM 2078 C CA . GLU A 1 305 ? 24.328 -54.763 12.023 1.00 71.42 290 GLU A CA 1
ATOM 2079 C C . GLU A 1 305 ? 23.704 -54.206 10.736 1.00 72.54 290 GLU A C 1
ATOM 2080 O O . GLU A 1 305 ? 23.287 -53.043 10.677 1.00 72.46 290 GLU A O 1
ATOM 2081 N N . ASP A 1 306 ? 23.638 -55.051 9.708 1.00 73.67 291 ASP A N 1
ATOM 2082 C CA . ASP A 1 306 ? 23.184 -54.628 8.376 1.00 74.51 291 ASP A CA 1
ATOM 2083 C C . ASP A 1 306 ? 21.852 -55.276 7.981 1.00 74.69 291 ASP A C 1
ATOM 2084 O O . ASP A 1 306 ? 21.505 -56.363 8.464 1.00 74.76 291 ASP A O 1
ATOM 2089 N N . ASN A 1 307 ? 21.102 -54.596 7.115 1.00 74.80 292 ASN A N 1
ATOM 2090 C CA . ASN A 1 307 ? 19.898 -55.183 6.535 1.00 74.86 292 ASN A CA 1
ATOM 2091 C C . ASN A 1 307 ? 20.296 -56.267 5.520 1.00 74.42 292 ASN A C 1
ATOM 2092 O O . ASN A 1 307 ? 21.124 -56.021 4.623 1.00 74.58 292 ASN A O 1
ATOM 2097 N N . TYR A 1 308 ? 19.726 -57.464 5.685 1.00 73.57 293 TYR A N 1
ATOM 2098 C CA . TYR A 1 308 ? 20.049 -58.617 4.835 1.00 72.31 293 TYR A CA 1
ATOM 2099 C C . TYR A 1 308 ? 19.561 -58.443 3.392 1.00 71.24 293 TYR A C 1
ATOM 2100 O O . TYR A 1 308 ? 18.448 -57.948 3.154 1.00 71.48 293 TYR A O 1
ATOM 2101 N N . ALA A 1 309 ? 20.404 -58.845 2.440 1.00 69.64 294 ALA A N 1
ATOM 2102 C CA . ALA A 1 309 ? 20.047 -58.845 1.019 1.00 67.81 294 ALA A CA 1
ATOM 2103 C C . ALA A 1 309 ? 20.644 -60.062 0.324 1.00 66.56 294 ALA A C 1
ATOM 2104 O O . ALA A 1 309 ? 21.862 -60.128 0.124 1.00 66.37 294 ALA A O 1
ATOM 2106 N N . THR A 1 310 ? 19.792 -61.021 -0.039 1.00 64.70 295 THR A N 1
ATOM 2107 C CA . THR A 1 310 ? 20.260 -62.240 -0.710 1.00 63.22 295 THR A CA 1
ATOM 2108 C C . THR A 1 310 ? 20.882 -61.982 -2.088 1.00 62.14 295 THR A C 1
ATOM 2109 O O . THR A 1 310 ? 20.569 -60.986 -2.749 1.00 61.92 295 THR A O 1
ATOM 2113 N N . LYS A 1 311 ? 21.761 -62.892 -2.504 1.00 60.56 296 LYS A N 1
ATOM 2114 C CA . LYS A 1 311 ? 22.433 -62.808 -3.798 1.00 59.34 296 LYS A CA 1
ATOM 2115 C C . LYS A 1 311 ? 21.449 -62.721 -4.970 1.00 58.35 296 LYS A C 1
ATOM 2116 O O . LYS A 1 311 ? 21.683 -61.967 -5.921 1.00 57.63 296 LYS A O 1
ATOM 2119 N N . GLU A 1 312 ? 20.354 -63.482 -4.891 1.00 56.99 297 GLU A N 1
ATOM 2120 C CA . GLU A 1 312 ? 19.328 -63.484 -5.945 1.00 56.17 297 GLU A CA 1
ATOM 2121 C C . GLU A 1 312 ? 18.583 -62.151 -6.038 1.00 54.44 297 GLU A C 1
ATOM 2122 O O . GLU A 1 312 ? 18.340 -61.646 -7.132 1.00 53.89 297 GLU A O 1
ATOM 2128 N N . ASP A 1 313 ? 18.213 -61.612 -4.882 1.00 52.60 298 ASP A N 1
ATOM 2129 C CA . ASP A 1 313 ? 17.561 -60.321 -4.794 1.00 51.09 298 ASP A CA 1
ATOM 2130 C C . ASP A 1 313 ? 18.489 -59.172 -5.209 1.00 49.17 298 ASP A C 1
ATOM 2131 O O . ASP A 1 313 ? 18.043 -58.193 -5.807 1.00 49.03 298 ASP A O 1
ATOM 2136 N N . ALA A 1 314 ? 19.772 -59.294 -4.887 1.00 46.63 299 ALA A N 1
ATOM 2137 C CA . ALA A 1 314 ? 20.763 -58.287 -5.261 1.00 44.47 299 ALA A CA 1
ATOM 2138 C C . ALA A 1 314 ? 20.981 -58.261 -6.779 1.00 42.79 299 ALA A C 1
ATOM 2139 O O . ALA A 1 314 ? 21.104 -57.186 -7.378 1.00 41.56 299 ALA A O 1
ATOM 2141 N N . LYS A 1 315 ? 21.024 -59.450 -7.371 1.00 40.88 300 LYS A N 1
ATOM 2142 C CA . LYS A 1 315 ? 21.159 -59.617 -8.816 1.00 40.28 300 LYS A CA 1
ATOM 2143 C C . LYS A 1 315 ? 19.939 -59.068 -9.559 1.00 38.91 300 LYS A C 1
ATOM 2144 O O . LYS A 1 315 ? 20.095 -58.412 -10.578 1.00 37.03 300 LYS A O 1
ATOM 2148 N N . ARG A 1 316 ? 18.741 -59.356 -9.046 1.00 37.49 301 ARG A N 1
ATOM 2149 C CA . ARG A 1 316 ? 17.525 -58.843 -9.647 1.00 36.30 301 ARG A CA 1
ATOM 2150 C C . ARG A 1 316 ? 17.528 -57.332 -9.621 1.00 35.77 301 ARG A C 1
ATOM 2151 O O . ARG A 1 316 ? 17.198 -56.693 -10.620 1.00 35.40 301 ARG A O 1
ATOM 2159 N N . ALA A 1 317 ? 17.889 -56.761 -8.475 1.00 34.58 302 ALA A N 1
ATOM 2160 C CA . ALA A 1 317 ? 17.877 -55.311 -8.307 1.00 34.13 302 ALA A CA 1
ATOM 2161 C C . ALA A 1 317 ? 18.855 -54.670 -9.277 1.00 33.21 302 ALA A C 1
ATOM 2162 O O . ALA A 1 317 ? 18.576 -53.627 -9.860 1.00 32.02 302 ALA A O 1
ATOM 2164 N N . MET A 1 318 ? 20.016 -55.299 -9.409 1.00 32.45 303 MET A N 1
ATOM 2165 C CA . MET A 1 318 ? 21.049 -54.842 -10.316 1.00 32.41 303 MET A CA 1
ATOM 2166 C C . MET A 1 318 ? 20.585 -54.868 -11.767 1.00 30.75 303 MET A C 1
ATOM 2167 O O . MET A 1 318 ? 20.763 -53.891 -12.514 1.00 30.39 303 MET A O 1
ATOM 2172 N N . ASP A 1 319 ? 19.982 -55.983 -12.157 1.00 30.64 304 ASP A N 1
ATOM 2173 C CA . ASP A 1 319 ? 19.470 -56.130 -13.513 1.00 29.90 304 ASP A CA 1
ATOM 2174 C C . ASP A 1 319 ? 18.376 -55.089 -13.843 1.00 28.05 304 ASP A C 1
ATOM 2175 O O . ASP A 1 319 ? 18.380 -54.491 -14.919 1.00 27.04 304 ASP A O 1
ATOM 2180 N N . VAL A 1 320 ? 17.458 -54.841 -12.916 1.00 26.58 305 VAL A N 1
ATOM 2181 C CA . VAL A 1 320 ? 16.422 -53.830 -13.148 1.00 25.92 305 VAL A CA 1
ATOM 2182 C C . VAL A 1 320 ? 17.048 -52.436 -13.286 1.00 25.78 305 VAL A C 1
ATOM 2183 O O . VAL A 1 320 ? 16.673 -51.646 -14.182 1.00 24.95 305 VAL A O 1
ATOM 2187 N N . TYR A 1 321 ? 18.004 -52.139 -12.408 1.00 24.15 306 TYR A N 1
ATOM 2188 C CA . TYR A 1 321 ? 18.652 -50.820 -12.393 1.00 24.42 306 TYR A CA 1
ATOM 2189 C C . TYR A 1 321 ? 19.388 -50.574 -13.729 1.00 23.60 306 TYR A C 1
ATOM 2190 O O . TYR A 1 321 ? 19.308 -49.489 -14.306 1.00 23.10 306 TYR A O 1
ATOM 2199 N N . CYS A 1 322 ? 20.135 -51.572 -14.176 1.00 24.16 307 CYS A N 1
ATOM 2200 C CA . CYS A 1 322 ? 21.017 -51.423 -15.325 1.00 24.50 307 CYS A CA 1
ATOM 2201 C C . CYS A 1 322 ? 20.226 -51.428 -16.616 1.00 24.51 307 CYS A C 1
ATOM 2202 O O . CYS A 1 322 ? 20.633 -50.804 -17.586 1.00 23.75 307 CYS A O 1
ATOM 2205 N N . HIS A 1 323 ? 19.128 -52.168 -16.620 1.00 23.95 308 HIS A N 1
ATOM 2206 C CA . HIS A 1 323 ? 18.184 -52.146 -17.697 1.00 25.33 308 HIS A CA 1
ATOM 2207 C C . HIS A 1 323 ? 17.552 -50.757 -17.856 1.00 24.05 308 HIS A C 1
ATOM 2208 O O . HIS A 1 323 ? 17.537 -50.198 -18.956 1.00 22.45 308 HIS A O 1
ATOM 2215 N N . ARG A 1 324 ? 17.041 -50.196 -16.759 1.00 23.10 309 ARG A N 1
ATOM 2216 C CA . ARG A 1 324 ? 16.462 -48.879 -16.801 1.00 22.80 309 ARG A CA 1
ATOM 2217 C C . ARG A 1 324 ? 17.511 -47.818 -17.142 1.00 22.12 309 ARG A C 1
ATOM 2218 O O . ARG A 1 324 ? 17.217 -46.849 -17.862 1.00 21.67 309 ARG A O 1
ATOM 2226 N N . LEU A 1 325 ? 18.727 -47.989 -16.649 1.00 20.67 310 LEU A N 1
ATOM 2227 C CA . LEU A 1 325 ? 19.788 -47.027 -16.961 1.00 21.06 310 LEU A CA 1
ATOM 2228 C C . LEU A 1 325 ? 20.136 -47.002 -18.465 1.00 21.56 310 LEU A C 1
ATOM 2229 O O . LEU A 1 325 ? 20.257 -45.921 -19.105 1.00 21.93 310 LEU A O 1
ATOM 2234 N N . ALA A 1 326 ? 20.287 -48.190 -19.016 1.00 22.31 311 ALA A N 1
ATOM 2235 C CA . ALA A 1 326 ? 20.573 -48.320 -20.452 1.00 23.07 311 ALA A CA 1
ATOM 2236 C C . ALA A 1 326 ? 19.434 -47.709 -21.277 1.00 21.53 311 ALA A C 1
ATOM 2237 O O . ALA A 1 326 ? 19.663 -47.070 -22.283 1.00 22.13 311 ALA A O 1
ATOM 2239 N N . LYS A 1 327 ? 18.193 -47.933 -20.865 1.00 22.42 312 LYS A N 1
ATOM 2240 C CA . LYS A 1 327 ? 17.062 -47.288 -21.546 1.00 22.15 312 LYS A CA 1
ATOM 2241 C C . LYS A 1 327 ? 17.101 -45.792 -21.517 1.00 21.16 312 LYS A C 1
ATOM 2242 O O . LYS A 1 327 ? 16.817 -45.171 -22.551 1.00 21.60 312 LYS A O 1
ATOM 2248 N N . TYR A 1 328 ? 17.453 -45.193 -20.380 1.00 20.44 313 TYR A N 1
ATOM 2249 C CA . TYR A 1 328 ? 17.622 -43.747 -20.338 1.00 21.16 313 TYR A CA 1
ATOM 2250 C C . TYR A 1 328 ? 18.700 -43.276 -21.320 1.00 20.78 313 TYR A C 1
ATOM 2251 O O . TYR A 1 328 ? 18.514 -42.296 -22.058 1.00 21.48 313 TYR A O 1
ATOM 2260 N N . ILE A 1 329 ? 19.842 -43.943 -21.316 1.00 20.65 314 ILE A N 1
ATOM 2261 C CA . ILE A 1 329 ? 20.910 -43.560 -22.233 1.00 20.14 314 ILE A CA 1
ATOM 2262 C C . ILE A 1 329 ? 20.430 -43.634 -23.690 1.00 19.83 314 ILE A C 1
ATOM 2263 O O . ILE A 1 329 ? 20.601 -42.666 -24.441 1.00 20.95 314 ILE A O 1
ATOM 2268 N N . GLY A 1 330 ? 19.777 -44.729 -24.071 1.00 20.70 315 GLY A N 1
ATOM 2269 C CA . GLY A 1 330 ? 19.227 -44.871 -25.443 1.00 20.47 315 GLY A CA 1
ATOM 2270 C C . GLY A 1 330 ? 18.169 -43.811 -25.730 1.00 22.19 315 GLY A C 1
ATOM 2271 O O . GLY A 1 330 ? 18.140 -43.237 -26.806 1.00 22.01 315 GLY A O 1
ATOM 2272 N N . SER A 1 331 ? 17.324 -43.506 -24.741 1.00 20.58 316 SER A N 1
ATOM 2273 C CA . SER A 1 331 ? 16.270 -42.499 -24.951 1.00 20.59 316 SER A CA 1
ATOM 2274 C C . SER A 1 331 ? 16.834 -41.146 -25.317 1.00 20.82 316 SER A C 1
ATOM 2275 O O . SER A 1 331 ? 16.244 -40.424 -26.123 1.00 21.68 316 SER A O 1
ATOM 2278 N N . TYR A 1 332 ? 17.984 -40.771 -24.754 1.00 20.79 317 TYR A N 1
ATOM 2279 C CA . TYR A 1 332 ? 18.490 -39.441 -25.027 1.00 22.00 317 TYR A CA 1
ATOM 2280 C C . TYR A 1 332 ? 19.260 -39.290 -26.352 1.00 23.53 317 TYR A C 1
ATOM 2281 O O . TYR A 1 332 ? 19.631 -38.173 -26.722 1.00 23.47 317 TYR A O 1
ATOM 2290 N N . THR A 1 333 ? 19.419 -40.390 -27.100 1.00 22.15 318 THR A N 1
ATOM 2291 C CA . THR A 1 333 ? 19.878 -40.236 -28.485 1.00 22.04 318 THR A CA 1
ATOM 2292 C C . THR A 1 333 ? 18.916 -39.313 -29.257 1.00 22.87 318 THR A C 1
ATOM 2293 O O . THR A 1 333 ? 19.320 -38.662 -30.225 1.00 23.57 318 THR A O 1
ATOM 2297 N N . ALA A 1 334 ? 17.641 -39.262 -28.829 1.00 23.05 319 ALA A N 1
ATOM 2298 C CA . ALA A 1 334 ? 16.621 -38.362 -29.436 1.00 22.51 319 ALA A CA 1
ATOM 2299 C C . ALA A 1 334 ? 16.821 -36.861 -29.175 1.00 23.03 319 ALA A C 1
ATOM 2300 O O . ALA A 1 334 ? 16.048 -36.018 -29.691 1.00 24.31 319 ALA A O 1
ATOM 2302 N N . LEU A 1 335 ? 17.834 -36.510 -28.396 1.00 22.66 320 LEU A N 1
ATOM 2303 C CA . LEU A 1 335 ? 18.170 -35.103 -28.115 1.00 22.74 320 LEU A CA 1
ATOM 2304 C C . LEU A 1 335 ? 19.471 -34.695 -28.799 1.00 23.18 320 LEU A C 1
ATOM 2305 O O . LEU A 1 335 ? 19.872 -33.541 -28.719 1.00 23.40 320 LEU A O 1
ATOM 2310 N N . MET A 1 336 ? 20.138 -35.654 -29.445 1.00 23.51 321 MET A N 1
ATOM 2311 C CA . MET A 1 336 ? 21.531 -35.451 -29.832 1.00 23.35 321 MET A CA 1
ATOM 2312 C C . MET A 1 336 ? 21.690 -34.782 -31.226 1.00 24.99 321 MET A C 1
ATOM 2313 O O . MET A 1 336 ? 22.805 -34.451 -31.622 1.00 25.86 321 MET A O 1
ATOM 2318 N N . ASP A 1 337 ? 20.584 -34.587 -31.940 1.00 25.15 322 ASP A N 1
ATOM 2319 C CA . ASP A 1 337 ? 20.618 -33.976 -33.304 1.00 26.99 322 ASP A CA 1
ATOM 2320 C C . ASP A 1 337 ? 21.705 -34.571 -34.217 1.00 26.45 322 ASP A C 1
ATOM 2321 O O . ASP A 1 337 ? 22.433 -33.832 -34.898 1.00 27.53 322 ASP A O 1
ATOM 2326 N N . GLY A 1 338 ? 21.837 -35.897 -34.201 1.00 26.09 323 GLY A N 1
ATOM 2327 C CA . GLY A 1 338 ? 22.753 -36.607 -35.091 1.00 26.06 323 GLY A CA 1
ATOM 2328 C C . GLY A 1 338 ? 24.145 -36.939 -34.572 1.00 26.21 323 GLY A C 1
ATOM 2329 O O . GLY A 1 338 ? 24.895 -37.645 -35.234 1.00 26.94 323 GLY A O 1
ATOM 2330 N N . ARG A 1 339 ? 24.520 -36.427 -33.398 1.00 25.09 324 ARG A N 1
ATOM 2331 C CA . ARG A 1 339 ? 25.886 -36.616 -32.916 1.00 24.78 324 ARG A CA 1
ATOM 2332 C C . ARG A 1 339 ? 25.932 -36.861 -31.390 1.00 24.38 324 ARG A C 1
ATOM 2333 O O . ARG A 1 339 ? 25.436 -36.040 -30.632 1.00 23.86 324 ARG A O 1
ATOM 2341 N N . LEU A 1 340 ? 26.534 -37.979 -30.973 1.00 23.89 325 LEU A N 1
ATOM 2342 C CA . LEU A 1 340 ? 26.723 -38.273 -29.543 1.00 23.57 325 LEU A CA 1
ATOM 2343 C C . LEU A 1 340 ? 28.219 -38.450 -29.269 1.00 22.71 325 LEU A C 1
ATOM 2344 O O . LEU A 1 340 ? 28.817 -39.442 -29.685 1.00 24.08 325 LEU A O 1
ATOM 2349 N N . ASP A 1 341 ? 28.818 -37.480 -28.587 1.00 23.15 326 ASP A N 1
ATOM 2350 C CA . ASP A 1 341 ? 30.260 -37.492 -28.357 1.00 22.98 326 ASP A CA 1
ATOM 2351 C C . ASP A 1 341 ? 30.652 -38.549 -27.358 1.00 23.77 326 ASP A C 1
ATOM 2352 O O . ASP A 1 341 ? 31.697 -39.174 -27.516 1.00 23.31 326 ASP A O 1
ATOM 2357 N N . ALA A 1 342 ? 29.840 -38.728 -26.296 1.00 22.17 327 ALA A N 1
ATOM 2358 C CA . ALA A 1 342 ? 30.267 -39.606 -25.209 1.00 21.94 327 ALA A CA 1
ATOM 2359 C C . ALA A 1 342 ? 29.127 -39.837 -24.237 1.00 21.60 327 ALA A C 1
ATOM 2360 O O . ALA A 1 342 ? 28.227 -39.015 -24.129 1.00 22.31 327 ALA A O 1
ATOM 2362 N N . VAL A 1 343 ? 29.170 -40.957 -23.533 1.00 23.02 328 VAL A N 1
ATOM 2363 C CA . VAL A 1 343 ? 28.390 -41.065 -22.280 1.00 23.07 328 VAL A CA 1
ATOM 2364 C C . VAL A 1 343 ? 29.336 -40.789 -21.104 1.00 23.05 328 VAL A C 1
ATOM 2365 O O . VAL A 1 343 ? 30.524 -41.173 -21.136 1.00 23.65 328 VAL A O 1
ATOM 2369 N N . VAL A 1 344 ? 28.815 -40.133 -20.071 1.00 21.76 329 VAL A N 1
ATOM 2370 C CA . VAL A 1 344 ? 29.618 -39.815 -18.884 1.00 23.20 329 VAL A CA 1
ATOM 2371 C C . VAL A 1 344 ? 28.983 -40.462 -17.663 1.00 22.92 329 VAL A C 1
ATOM 2372 O O . VAL A 1 344 ? 27.785 -40.390 -17.500 1.00 21.92 329 VAL A O 1
ATOM 2376 N N . PHE A 1 345 ? 29.800 -41.130 -16.847 1.00 22.03 330 PHE A N 1
ATOM 2377 C CA . PHE A 1 345 ? 29.373 -41.699 -15.584 1.00 22.29 330 PHE A CA 1
ATOM 2378 C C . PHE A 1 345 ? 29.985 -40.952 -14.398 1.00 21.89 330 PHE A C 1
ATOM 2379 O O . PHE A 1 345 ? 31.178 -40.645 -14.405 1.00 22.33 330 PHE A O 1
ATOM 2387 N N . THR A 1 346 ? 29.182 -40.704 -13.368 1.00 21.86 331 THR A N 1
ATOM 2388 C CA . THR A 1 346 ? 29.638 -39.948 -12.200 1.00 22.51 331 THR A CA 1
ATOM 2389 C C . THR A 1 346 ? 28.753 -40.276 -10.982 1.00 21.98 331 THR A C 1
ATOM 2390 O O . THR A 1 346 ? 27.800 -41.035 -11.084 1.00 21.32 331 THR A O 1
ATOM 2394 N N . GLY A 1 347 ? 29.104 -39.722 -9.832 1.00 23.76 332 GLY A N 1
ATOM 2395 C CA . GLY A 1 347 ? 28.353 -39.957 -8.615 1.00 24.76 332 GLY A CA 1
ATOM 2396 C C . GLY A 1 347 ? 28.941 -41.127 -7.841 1.00 26.53 332 GLY A C 1
ATOM 2397 O O . GLY A 1 347 ? 29.786 -41.869 -8.363 1.00 25.38 332 GLY A O 1
ATOM 2398 N N . GLY A 1 348 ? 28.468 -41.308 -6.606 1.00 27.51 333 GLY A N 1
ATOM 2399 C CA . GLY A 1 348 ? 28.971 -42.394 -5.761 1.00 29.09 333 GLY A CA 1
ATOM 2400 C C . GLY A 1 348 ? 28.897 -43.770 -6.373 1.00 29.88 333 GLY A C 1
ATOM 2401 O O . GLY A 1 348 ? 29.764 -44.591 -6.124 1.00 32.16 333 GLY A O 1
ATOM 2402 N N . ILE A 1 349 ? 27.843 -44.067 -7.137 1.00 28.75 334 ILE A N 1
ATOM 2403 C CA . ILE A 1 349 ? 27.815 -45.328 -7.875 1.00 28.19 334 ILE A CA 1
ATOM 2404 C C . ILE A 1 349 ? 28.542 -45.173 -9.217 1.00 27.13 334 ILE A C 1
ATOM 2405 O O . ILE A 1 349 ? 29.339 -46.029 -9.596 1.00 27.21 334 ILE A O 1
ATOM 2410 N N . GLY A 1 350 ? 28.277 -44.092 -9.953 1.00 25.60 335 GLY A N 1
ATOM 2411 C CA . GLY A 1 350 ? 28.778 -44.017 -11.350 1.00 25.71 335 GLY A CA 1
ATOM 2412 C C . GLY A 1 350 ? 30.297 -44.009 -11.418 1.00 26.16 335 GLY A C 1
ATOM 2413 O O . GLY A 1 350 ? 30.901 -44.483 -12.379 1.00 25.65 335 GLY A O 1
ATOM 2414 N N . GLU A 1 351 ? 30.919 -43.449 -10.387 1.00 26.29 336 GLU A N 1
ATOM 2415 C CA . GLU A 1 351 ? 32.368 -43.313 -10.329 1.00 27.46 336 GLU A CA 1
ATOM 2416 C C . GLU A 1 351 ? 33.048 -44.612 -9.947 1.00 28.10 336 GLU A C 1
ATOM 2417 O O . GLU A 1 351 ? 34.220 -44.813 -10.280 1.00 28.84 336 GLU A O 1
ATOM 2423 N N . ASN A 1 352 ? 32.321 -45.488 -9.263 1.00 28.11 337 ASN A N 1
ATOM 2424 C CA . ASN A 1 352 ? 32.934 -46.629 -8.577 1.00 28.49 337 ASN A CA 1
ATOM 2425 C C . ASN A 1 352 ? 32.419 -48.005 -8.983 1.00 28.69 337 ASN A C 1
ATOM 2426 O O . ASN A 1 352 ? 33.088 -49.003 -8.735 1.00 30.17 337 ASN A O 1
ATOM 2431 N N . ALA A 1 353 ? 31.230 -48.090 -9.553 1.00 27.87 338 ALA A N 1
ATOM 2432 C CA . ALA A 1 353 ? 30.628 -49.411 -9.781 1.00 27.65 338 ALA A CA 1
ATOM 2433 C C . ALA A 1 353 ? 30.889 -49.907 -11.216 1.00 27.82 338 ALA A C 1
ATOM 2434 O O . ALA A 1 353 ? 30.107 -49.644 -12.128 1.00 27.43 338 ALA A O 1
ATOM 2436 N N . ALA A 1 354 ? 31.992 -50.618 -11.406 1.00 26.85 339 ALA A N 1
ATOM 2437 C CA . ALA A 1 354 ? 32.364 -51.121 -12.737 1.00 27.64 339 ALA A CA 1
ATOM 2438 C C . ALA A 1 354 ? 31.263 -51.966 -13.385 1.00 26.99 339 ALA A C 1
ATOM 2439 O O . ALA A 1 354 ? 31.020 -51.843 -14.576 1.00 27.17 339 ALA A O 1
ATOM 2441 N N . MET A 1 355 ? 30.578 -52.802 -12.619 1.00 26.23 340 MET A N 1
ATOM 2442 C CA . MET A 1 355 ? 29.578 -53.664 -13.242 1.00 26.21 340 MET A CA 1
ATOM 2443 C C . MET A 1 355 ? 28.334 -52.898 -13.685 1.00 26.42 340 MET A C 1
ATOM 2444 O O . MET A 1 355 ? 27.709 -53.278 -14.670 1.00 26.35 340 MET A O 1
ATOM 2449 N N . VAL A 1 356 ? 27.969 -51.838 -12.972 1.00 25.60 341 VAL A N 1
ATOM 2450 C CA . VAL A 1 356 ? 26.838 -51.033 -13.432 1.00 26.07 341 VAL A CA 1
ATOM 2451 C C . VAL A 1 356 ? 27.145 -50.475 -14.837 1.00 25.32 341 VAL A C 1
ATOM 2452 O O . VAL A 1 356 ? 26.279 -50.463 -15.707 1.00 25.36 341 VAL A O 1
ATOM 2456 N N . ARG A 1 357 ? 28.373 -50.017 -15.034 1.00 24.52 342 ARG A N 1
ATOM 2457 C CA . ARG A 1 357 ? 28.760 -49.418 -16.309 1.00 24.24 342 ARG A CA 1
ATOM 2458 C C . ARG A 1 357 ? 28.852 -50.474 -17.412 1.00 25.12 342 ARG A C 1
ATOM 2459 O O . ARG A 1 357 ? 28.419 -50.242 -18.538 1.00 24.93 342 ARG A O 1
ATOM 2467 N N . GLU A 1 358 ? 29.406 -51.635 -17.075 1.00 25.83 343 GLU A N 1
ATOM 2468 C CA . GLU A 1 358 ? 29.553 -52.722 -18.025 1.00 27.19 343 GLU A CA 1
ATOM 2469 C C . GLU A 1 358 ? 28.207 -53.280 -18.423 1.00 25.92 343 GLU A C 1
ATOM 2470 O O . GLU A 1 358 ? 27.977 -53.537 -19.597 1.00 26.36 343 GLU A O 1
ATOM 2476 N N . LEU A 1 359 ? 27.327 -53.486 -17.443 1.00 24.91 344 LEU A N 1
ATOM 2477 C CA . LEU A 1 359 ? 26.042 -54.108 -17.689 1.00 25.20 344 LEU A CA 1
ATOM 2478 C C . LEU A 1 359 ? 25.108 -53.181 -18.465 1.00 25.33 344 LEU A C 1
ATOM 2479 O O . LEU A 1 359 ? 24.441 -53.621 -19.416 1.00 25.14 344 LEU A O 1
ATOM 2484 N N . SER A 1 360 ? 25.081 -51.908 -18.098 1.00 24.23 345 SER A N 1
ATOM 2485 C CA . SER A 1 360 ? 24.217 -50.960 -18.809 1.00 23.75 345 SER A CA 1
ATOM 2486 C C . SER A 1 360 ? 24.764 -50.689 -20.246 1.00 23.63 345 SER A C 1
ATOM 2487 O O . SER A 1 360 ? 24.001 -50.758 -21.201 1.00 24.35 345 SER A O 1
ATOM 2490 N N . LEU A 1 361 ? 26.059 -50.433 -20.408 1.00 23.35 346 LEU A N 1
ATOM 2491 C CA . LEU A 1 361 ? 26.597 -50.176 -21.768 1.00 24.82 346 LEU A CA 1
ATOM 2492 C C . LEU A 1 361 ? 26.553 -51.421 -22.645 1.00 25.43 346 LEU A C 1
ATOM 2493 O O . LEU A 1 361 ? 26.439 -51.316 -23.876 1.00 25.52 346 LEU A O 1
ATOM 2498 N N . GLY A 1 362 ? 26.651 -52.582 -21.995 1.00 26.15 347 GLY A N 1
ATOM 2499 C CA . GLY A 1 362 ? 26.575 -53.896 -22.651 1.00 26.24 347 GLY A CA 1
ATOM 2500 C C . GLY A 1 362 ? 25.283 -54.081 -23.422 1.00 26.47 347 GLY A C 1
ATOM 2501 O O . GLY A 1 362 ? 25.236 -54.818 -24.397 1.00 25.21 347 GLY A O 1
ATOM 2502 N N . LYS A 1 363 ? 24.231 -53.390 -22.979 1.00 24.75 348 LYS A N 1
ATOM 2503 C CA . LYS A 1 363 ? 22.950 -53.428 -23.644 1.00 24.48 348 LYS A CA 1
ATOM 2504 C C . LYS A 1 363 ? 22.851 -52.496 -24.875 1.00 24.31 348 LYS A C 1
ATOM 2505 O O . LYS A 1 363 ? 21.868 -52.558 -25.613 1.00 24.07 348 LYS A O 1
ATOM 2511 N N . LEU A 1 364 ? 23.841 -51.625 -25.062 1.00 23.31 349 LEU A N 1
ATOM 2512 C CA . LEU A 1 364 ? 23.767 -50.568 -26.057 1.00 23.77 349 LEU A CA 1
ATOM 2513 C C . LEU A 1 364 ? 24.770 -50.745 -27.224 1.00 24.23 349 LEU A C 1
ATOM 2514 O O . LEU A 1 364 ? 25.318 -49.759 -27.754 1.00 23.01 349 LEU A O 1
ATOM 2519 N N . GLY A 1 365 ? 24.956 -51.987 -27.648 1.00 25.46 350 GLY A N 1
ATOM 2520 C CA . GLY A 1 365 ? 25.821 -52.274 -28.826 1.00 25.36 350 GLY A CA 1
ATOM 2521 C C . GLY A 1 365 ? 25.331 -51.576 -30.090 1.00 26.99 350 GLY A C 1
ATOM 2522 O O . GLY A 1 365 ? 26.122 -51.166 -30.943 1.00 26.82 350 GLY A O 1
ATOM 2523 N N . VAL A 1 366 ? 24.022 -51.445 -30.218 1.00 27.62 351 VAL A N 1
ATOM 2524 C CA . VAL A 1 366 ? 23.420 -50.717 -31.350 1.00 28.66 351 VAL A CA 1
ATOM 2525 C C . VAL A 1 366 ? 23.960 -49.304 -31.471 1.00 28.86 351 VAL A C 1
ATOM 2526 O O . VAL A 1 366 ? 24.067 -48.751 -32.572 1.00 29.07 351 VAL A O 1
ATOM 2530 N N . LEU A 1 367 ? 24.278 -48.705 -30.324 1.00 28.12 352 LEU A N 1
ATOM 2531 C CA . LEU A 1 367 ? 24.771 -47.375 -30.236 1.00 27.85 352 LEU A CA 1
ATOM 2532 C C . LEU A 1 367 ? 26.272 -47.324 -30.388 1.00 27.61 352 LEU A C 1
ATOM 2533 O O . LEU A 1 367 ? 26.836 -46.265 -30.288 1.00 28.18 352 LEU A O 1
ATOM 2538 N N . GLY A 1 368 ? 26.903 -48.484 -30.563 1.00 28.13 353 GLY A N 1
ATOM 2539 C CA . GLY A 1 368 ? 28.340 -48.576 -30.718 1.00 28.12 353 GLY A CA 1
ATOM 2540 C C . GLY A 1 368 ? 29.145 -48.605 -29.419 1.00 28.63 353 GLY A C 1
ATOM 2541 O O . GLY A 1 368 ? 30.370 -48.452 -29.454 1.00 27.37 353 GLY A O 1
ATOM 2542 N N . PHE A 1 369 ? 28.466 -48.810 -28.278 1.00 27.51 354 PHE A N 1
ATOM 2543 C CA . PHE A 1 369 ? 29.156 -48.930 -27.021 1.00 27.86 354 PHE A CA 1
ATOM 2544 C C . PHE A 1 369 ? 29.708 -50.333 -26.805 1.00 29.38 354 PHE A C 1
ATOM 2545 O O . PHE A 1 369 ? 29.048 -51.344 -27.118 1.00 29.76 354 PHE A O 1
ATOM 2553 N N . GLU A 1 370 ? 30.929 -50.371 -26.295 1.00 30.06 355 GLU A N 1
ATOM 2554 C CA . GLU A 1 370 ? 31.554 -51.607 -25.770 1.00 32.84 355 GLU A CA 1
ATOM 2555 C C . GLU A 1 370 ? 32.572 -51.239 -24.695 1.00 31.30 355 GLU A C 1
ATOM 2556 O O . GLU A 1 370 ? 33.500 -50.472 -24.945 1.00 31.93 355 GLU A O 1
ATOM 2562 N N . VAL A 1 371 ? 32.397 -51.777 -23.492 1.00 30.86 356 VAL A N 1
ATOM 2563 C CA . VAL A 1 371 ? 33.317 -51.451 -22.407 1.00 29.73 356 VAL A CA 1
ATOM 2564 C C . VAL A 1 371 ? 34.590 -52.310 -22.425 1.00 29.46 356 VAL A C 1
ATOM 2565 O O . VAL A 1 371 ? 34.543 -53.488 -22.700 1.00 30.44 356 VAL A O 1
ATOM 2569 N N . ASP A 1 372 ? 35.719 -51.697 -22.138 1.00 29.42 357 ASP A N 1
ATOM 2570 C CA . ASP A 1 372 ? 36.958 -52.449 -21.948 1.00 30.49 357 ASP A CA 1
ATOM 2571 C C . ASP A 1 372 ? 37.104 -52.731 -20.456 1.00 29.96 357 ASP A C 1
ATOM 2572 O O . ASP A 1 372 ? 37.216 -51.796 -19.653 1.00 29.40 357 ASP A O 1
ATOM 2577 N N . HIS A 1 373 ? 37.114 -54.003 -20.088 1.00 30.82 358 HIS A N 1
ATOM 2578 C CA . HIS A 1 373 ? 37.184 -54.397 -18.660 1.00 31.81 358 HIS A CA 1
ATOM 2579 C C . HIS A 1 373 ? 38.323 -53.729 -17.891 1.00 31.47 358 HIS A C 1
ATOM 2580 O O . HIS A 1 373 ? 38.094 -53.175 -16.831 1.00 30.31 358 HIS A O 1
ATOM 2587 N N . GLU A 1 374 ? 39.536 -53.766 -18.443 1.00 31.61 359 GLU A N 1
ATOM 2588 C CA . GLU A 1 374 ? 40.684 -53.219 -17.746 1.00 32.36 359 GLU A CA 1
ATOM 2589 C C . GLU A 1 374 ? 40.606 -51.695 -17.561 1.00 31.15 359 GLU A C 1
ATOM 2590 O O . GLU A 1 374 ? 40.869 -51.178 -16.478 1.00 30.42 359 GLU A O 1
ATOM 2596 N N . ARG A 1 375 ? 40.212 -50.965 -18.597 1.00 30.35 360 ARG A N 1
ATOM 2597 C CA . ARG A 1 375 ? 40.008 -49.533 -18.426 1.00 29.48 360 ARG A CA 1
ATOM 2598 C C . ARG A 1 375 ? 38.887 -49.302 -17.411 1.00 28.24 360 ARG A C 1
ATOM 2599 O O . ARG A 1 375 ? 38.957 -48.377 -16.601 1.00 27.53 360 ARG A O 1
ATOM 2607 N N . ASN A 1 376 ? 37.864 -50.146 -17.463 1.00 26.97 361 ASN A N 1
ATOM 2608 C CA . ASN A 1 376 ? 36.692 -49.943 -16.605 1.00 27.80 361 ASN A CA 1
ATOM 2609 C C . ASN A 1 376 ? 37.129 -50.038 -15.138 1.00 28.12 361 ASN A C 1
ATOM 2610 O O . ASN A 1 376 ? 36.790 -49.181 -14.320 1.00 28.31 361 ASN A O 1
ATOM 2615 N N . LEU A 1 377 ? 37.919 -51.075 -14.831 1.00 28.43 362 LEU A N 1
ATOM 2616 C CA . LEU A 1 377 ? 38.448 -51.269 -13.480 1.00 29.24 362 LEU A CA 1
ATOM 2617 C C . LEU A 1 377 ? 39.404 -50.190 -13.045 1.00 28.60 362 LEU A C 1
ATOM 2618 O O . LEU A 1 377 ? 39.405 -49.832 -11.871 1.00 28.40 362 LEU A O 1
ATOM 2623 N N . ALA A 1 378 ? 40.194 -49.650 -13.978 1.00 29.50 363 ALA A N 1
ATOM 2624 C CA . ALA A 1 378 ? 41.106 -48.544 -13.642 1.00 29.62 363 ALA A CA 1
ATOM 2625 C C . ALA A 1 378 ? 40.378 -47.270 -13.186 1.00 30.88 363 ALA A C 1
ATOM 2626 O O . ALA A 1 378 ? 40.812 -46.610 -12.218 1.00 30.72 363 ALA A O 1
ATOM 2628 N N . ALA A 1 379 ? 39.283 -46.917 -13.887 1.00 30.41 364 ALA A N 1
ATOM 2629 C CA . ALA A 1 379 ? 38.534 -45.684 -13.611 1.00 29.84 364 ALA A CA 1
ATOM 2630 C C . ALA A 1 379 ? 37.566 -45.846 -12.442 1.00 29.66 364 ALA A C 1
ATOM 2631 O O . ALA A 1 379 ? 36.323 -45.837 -12.620 1.00 28.31 364 ALA A O 1
ATOM 2633 N N . ARG A 1 380 ? 38.118 -46.001 -11.240 1.00 29.14 365 ARG A N 1
ATOM 2634 C CA . ARG A 1 380 ? 37.305 -46.137 -10.037 1.00 29.17 365 ARG A CA 1
ATOM 2635 C C . ARG A 1 380 ? 37.951 -45.400 -8.861 1.00 30.06 365 ARG A C 1
ATOM 2636 O O . ARG A 1 380 ? 39.135 -45.036 -8.898 1.00 28.44 365 ARG A O 1
ATOM 2644 N N . PHE A 1 381 ? 37.156 -45.206 -7.820 1.00 31.00 366 PHE A N 1
ATOM 2645 C CA . PHE A 1 381 ? 37.631 -44.680 -6.534 1.00 32.23 366 PHE A CA 1
ATOM 2646 C C . PHE A 1 381 ? 38.366 -43.359 -6.638 1.00 32.68 366 PHE A C 1
ATOM 2647 O O . PHE A 1 381 ? 39.364 -43.139 -5.949 1.00 33.48 366 PHE A O 1
ATOM 2655 N N . GLY A 1 382 ? 37.846 -42.464 -7.481 1.00 32.30 367 GLY A N 1
ATOM 2656 C CA . GLY A 1 382 ? 38.404 -41.120 -7.633 1.00 31.68 367 GLY A CA 1
ATOM 2657 C C . GLY A 1 382 ? 39.243 -40.913 -8.873 1.00 31.76 367 GLY A C 1
ATOM 2658 O O . GLY A 1 382 ? 39.642 -39.785 -9.167 1.00 32.30 367 GLY A O 1
ATOM 2659 N N . LYS A 1 383 ? 39.540 -41.988 -9.590 1.00 31.34 368 LYS A N 1
ATOM 2660 C CA . LYS A 1 383 ? 40.278 -41.899 -10.858 1.00 31.78 368 LYS A CA 1
ATOM 2661 C C . LYS A 1 383 ? 39.331 -41.692 -12.050 1.00 31.55 368 LYS A C 1
ATOM 2662 O O . LYS A 1 383 ? 38.306 -42.350 -12.132 1.00 31.32 368 LYS A O 1
ATOM 2665 N N . SER A 1 384 ? 39.681 -40.773 -12.949 1.00 31.47 369 SER A N 1
ATOM 2666 C CA . SER A 1 384 ? 38.929 -40.566 -14.168 1.00 31.83 369 SER A CA 1
ATOM 2667 C C . SER A 1 384 ? 39.505 -41.454 -15.269 1.00 32.17 369 SER A C 1
ATOM 2668 O O . SER A 1 384 ? 40.595 -42.068 -15.111 1.00 31.35 369 SER A O 1
ATOM 2671 N N . GLY A 1 385 ? 38.754 -41.571 -16.359 1.00 30.97 370 GLY A N 1
ATOM 2672 C CA . GLY A 1 385 ? 39.295 -42.148 -17.588 1.00 30.31 370 GLY A CA 1
ATOM 2673 C C . GLY A 1 385 ? 38.243 -42.658 -18.549 1.00 29.69 370 GLY A C 1
ATOM 2674 O O . GLY A 1 385 ? 37.058 -42.788 -18.196 1.00 29.05 370 GLY A O 1
ATOM 2675 N N . PHE A 1 386 ? 38.690 -42.942 -19.766 1.00 29.40 371 PHE A N 1
ATOM 2676 C CA . PHE A 1 386 ? 37.885 -43.656 -20.760 1.00 29.82 371 PHE A CA 1
ATOM 2677 C C . PHE A 1 386 ? 37.729 -45.126 -20.450 1.00 28.77 371 PHE A C 1
ATOM 2678 O O . PHE A 1 386 ? 38.703 -45.824 -20.119 1.00 29.35 371 PHE A O 1
ATOM 2686 N N . ILE A 1 387 ? 36.502 -45.635 -20.587 1.00 27.47 372 ILE A N 1
ATOM 2687 C CA . ILE A 1 387 ? 36.265 -47.034 -20.298 1.00 26.36 372 ILE A CA 1
ATOM 2688 C C . ILE A 1 387 ? 35.804 -47.782 -21.547 1.00 26.18 372 ILE A C 1
ATOM 2689 O O . ILE A 1 387 ? 35.680 -48.997 -21.524 1.00 25.60 372 ILE A O 1
ATOM 2694 N N . ASN A 1 388 ? 35.588 -47.054 -22.642 1.00 26.12 373 ASN A N 1
ATOM 2695 C CA . ASN A 1 388 ? 35.254 -47.690 -23.920 1.00 27.14 373 ASN A CA 1
ATOM 2696 C C . ASN A 1 388 ? 36.443 -48.465 -24.475 1.00 27.99 373 ASN A C 1
ATOM 2697 O O . ASN A 1 388 ? 37.586 -48.116 -24.216 1.00 28.73 373 ASN A O 1
ATOM 2702 N N . LYS A 1 389 ? 36.155 -49.510 -25.227 1.00 30.13 374 LYS A N 1
ATOM 2703 C CA . LYS A 1 389 ? 37.156 -50.121 -26.099 1.00 33.11 374 LYS A CA 1
ATOM 2704 C C . LYS A 1 389 ? 37.611 -49.106 -27.147 1.00 33.77 374 LYS A C 1
ATOM 2705 O O . LYS A 1 389 ? 36.815 -48.302 -27.641 1.00 33.31 374 LYS A O 1
ATOM 2711 N N . GLU A 1 390 ? 38.913 -49.103 -27.432 1.00 35.34 375 GLU A N 1
ATOM 2712 C CA . GLU A 1 390 ? 39.489 -48.246 -28.469 1.00 36.73 375 GLU A CA 1
ATOM 2713 C C . GLU A 1 390 ? 38.685 -48.460 -29.771 1.00 36.22 375 GLU A C 1
ATOM 2714 O O . GLU A 1 390 ? 38.257 -49.587 -30.071 1.00 36.43 375 GLU A O 1
ATOM 2720 N N . GLY A 1 391 ? 38.393 -47.363 -30.467 1.00 36.13 376 GLY A N 1
ATOM 2721 C CA . GLY A 1 391 ? 37.585 -47.406 -31.694 1.00 36.03 376 GLY A CA 1
ATOM 2722 C C . GLY A 1 391 ? 36.075 -47.554 -31.525 1.00 35.88 376 GLY A C 1
ATOM 2723 O O . GLY A 1 391 ? 35.360 -47.714 -32.522 1.00 36.81 376 GLY A O 1
ATOM 2724 N N . THR A 1 392 ? 35.573 -47.532 -30.281 1.00 33.99 377 THR A N 1
ATOM 2725 C CA . THR A 1 392 ? 34.114 -47.565 -30.054 1.00 31.94 377 THR A CA 1
ATOM 2726 C C . THR A 1 392 ? 33.646 -46.240 -29.460 1.00 29.51 377 THR A C 1
ATOM 2727 O O . THR A 1 392 ? 34.455 -45.369 -29.194 1.00 28.56 377 THR A O 1
ATOM 2731 N N . ARG A 1 393 ? 32.338 -46.064 -29.291 1.00 28.20 378 ARG A N 1
ATOM 2732 C CA . ARG A 1 393 ? 31.855 -44.745 -28.880 1.00 27.33 378 ARG A CA 1
ATOM 2733 C C . ARG A 1 393 ? 32.409 -44.361 -27.489 1.00 26.45 378 ARG A C 1
ATOM 2734 O O . ARG A 1 393 ? 32.365 -45.170 -26.598 1.00 27.62 378 ARG A O 1
ATOM 2742 N N . PRO A 1 394 ? 32.972 -43.155 -27.330 1.00 26.46 379 PRO A N 1
ATOM 2743 C CA . PRO A 1 394 ? 33.581 -42.822 -26.029 1.00 25.69 379 PRO A CA 1
ATOM 2744 C C . PRO A 1 394 ? 32.633 -42.958 -24.850 1.00 25.28 379 PRO A C 1
ATOM 2745 O O . PRO A 1 394 ? 31.466 -42.541 -24.920 1.00 24.18 379 PRO A O 1
ATOM 2749 N N . ALA A 1 395 ? 33.149 -43.583 -23.792 1.00 24.66 380 ALA A N 1
ATOM 2750 C CA . ALA A 1 395 ? 32.474 -43.643 -22.498 1.00 24.56 380 ALA A CA 1
ATOM 2751 C C . ALA A 1 395 ? 33.512 -43.258 -21.439 1.00 25.35 380 ALA A C 1
ATOM 2752 O O . ALA A 1 395 ? 34.633 -43.789 -21.445 1.00 24.90 380 ALA A O 1
ATOM 2754 N N . VAL A 1 396 ? 33.153 -42.317 -20.564 1.00 23.97 381 VAL A N 1
ATOM 2755 C CA . VAL A 1 396 ? 34.125 -41.712 -19.659 1.00 26.14 381 VAL A CA 1
ATOM 2756 C C . VAL A 1 396 ? 33.590 -41.653 -18.218 1.00 25.03 381 VAL A C 1
ATOM 2757 O O . VAL A 1 396 ? 32.385 -41.424 -18.009 1.00 24.20 381 VAL A O 1
ATOM 2761 N N . VAL A 1 397 ? 34.483 -41.913 -17.264 1.00 23.90 382 VAL A N 1
ATOM 2762 C CA . VAL A 1 397 ? 34.188 -41.787 -15.823 1.00 22.61 382 VAL A CA 1
ATOM 2763 C C . VAL A 1 397 ? 34.821 -40.465 -15.397 1.00 23.77 382 VAL A C 1
ATOM 2764 O O . VAL A 1 397 ? 35.999 -40.231 -15.659 1.00 23.99 382 VAL A O 1
ATOM 2768 N N . ILE A 1 398 ? 34.031 -39.572 -14.810 1.00 23.89 383 ILE A N 1
ATOM 2769 C CA . ILE A 1 398 ? 34.532 -38.298 -14.329 1.00 24.80 383 ILE A CA 1
ATOM 2770 C C . ILE A 1 398 ? 34.010 -38.113 -12.906 1.00 25.74 383 ILE A C 1
ATOM 2771 O O . ILE A 1 398 ? 32.816 -37.910 -12.732 1.00 25.78 383 ILE A O 1
ATOM 2776 N N . PRO A 1 399 ? 34.898 -38.239 -11.879 1.00 27.06 384 PRO A N 1
ATOM 2777 C CA . PRO A 1 399 ? 34.479 -38.034 -10.482 1.00 27.02 384 PRO A CA 1
ATOM 2778 C C . PRO A 1 399 ? 33.935 -36.631 -10.348 1.00 26.85 384 PRO A C 1
ATOM 2779 O O . PRO A 1 399 ? 34.526 -35.687 -10.860 1.00 28.46 384 PRO A O 1
ATOM 2783 N N . THR A 1 400 ? 32.774 -36.492 -9.733 1.00 26.85 385 THR A N 1
ATOM 2784 C CA . THR A 1 400 ? 32.162 -35.172 -9.685 1.00 26.80 385 THR A CA 1
ATOM 2785 C C . THR A 1 400 ? 32.720 -34.416 -8.482 1.00 27.30 385 THR A C 1
ATOM 2786 O O . THR A 1 400 ? 33.290 -35.032 -7.575 1.00 28.06 385 THR A O 1
ATOM 2790 N N . ASN A 1 401 ? 32.571 -33.100 -8.490 1.00 27.05 386 ASN A N 1
ATOM 2791 C CA . ASN A 1 401 ? 33.041 -32.290 -7.388 1.00 26.45 386 ASN A CA 1
ATOM 2792 C C . ASN A 1 401 ? 32.058 -31.143 -7.136 1.00 26.47 386 ASN A C 1
ATOM 2793 O O . ASN A 1 401 ? 32.337 -29.979 -7.423 1.00 26.02 386 ASN A O 1
ATOM 2798 N N . GLU A 1 402 ? 30.877 -31.490 -6.642 1.00 25.29 387 GLU A N 1
ATOM 2799 C CA . GLU A 1 402 ? 29.850 -30.489 -6.417 1.00 26.02 387 GLU A CA 1
ATOM 2800 C C . GLU A 1 402 ? 30.316 -29.427 -5.417 1.00 26.19 387 GLU A C 1
ATOM 2801 O O . GLU A 1 402 ? 29.950 -28.265 -5.550 1.00 25.05 387 GLU A O 1
ATOM 2807 N N . GLU A 1 403 ? 31.094 -29.859 -4.426 1.00 26.46 388 GLU A N 1
ATOM 2808 C CA . GLU A 1 403 ? 31.590 -28.948 -3.373 1.00 27.69 388 GLU A CA 1
ATOM 2809 C C . GLU A 1 403 ? 32.481 -27.875 -3.977 1.00 26.97 388 GLU A C 1
ATOM 2810 O O . GLU A 1 403 ? 32.412 -26.725 -3.558 1.00 28.87 388 GLU A O 1
ATOM 2816 N N . LEU A 1 404 ? 33.316 -28.236 -4.946 1.00 26.82 389 LEU A N 1
ATOM 2817 C CA . LEU A 1 404 ? 34.147 -27.223 -5.627 1.00 26.97 389 LEU A CA 1
ATOM 2818 C C . LEU A 1 404 ? 33.327 -26.181 -6.382 1.00 27.39 389 LEU A C 1
ATOM 2819 O O . LEU A 1 404 ? 33.635 -24.977 -6.332 1.00 27.28 389 LEU A O 1
ATOM 2824 N N . VAL A 1 405 ? 32.272 -26.635 -7.075 1.00 26.46 390 VAL A N 1
ATOM 2825 C CA . VAL A 1 405 ? 31.405 -25.744 -7.837 1.00 26.62 390 VAL A CA 1
ATOM 2826 C C . VAL A 1 405 ? 30.739 -24.761 -6.883 1.00 26.92 390 VAL A C 1
ATOM 2827 O O . VAL A 1 405 ? 30.649 -23.575 -7.169 1.00 27.46 390 VAL A O 1
ATOM 2831 N N . ILE A 1 406 ? 30.247 -25.285 -5.760 1.00 26.39 391 ILE A N 1
ATOM 2832 C CA . ILE A 1 406 ? 29.631 -24.458 -4.751 1.00 25.28 391 ILE A CA 1
ATOM 2833 C C . ILE A 1 406 ? 30.680 -23.467 -4.185 1.00 25.51 391 ILE A C 1
ATOM 2834 O O . ILE A 1 406 ? 30.388 -22.294 -4.091 1.00 25.82 391 ILE A O 1
ATOM 2839 N N . ALA A 1 407 ? 31.881 -23.929 -3.858 1.00 25.37 392 ALA A N 1
ATOM 2840 C CA . ALA A 1 407 ? 32.956 -23.003 -3.395 1.00 26.67 392 ALA A CA 1
ATOM 2841 C C . ALA A 1 407 ? 33.287 -21.909 -4.420 1.00 27.85 392 ALA A C 1
ATOM 2842 O O . ALA A 1 407 ? 33.448 -20.716 -4.071 1.00 28.27 392 ALA A O 1
ATOM 2844 N N . GLN A 1 408 ? 33.397 -22.323 -5.678 1.00 27.60 393 GLN A N 1
ATOM 2845 C CA . GLN A 1 408 ? 33.629 -21.408 -6.795 1.00 29.12 393 GLN A CA 1
ATOM 2846 C C . GLN A 1 408 ? 32.574 -20.332 -6.905 1.00 29.24 393 GLN A C 1
ATOM 2847 O O . GLN A 1 408 ? 32.912 -19.149 -6.988 1.00 30.41 393 GLN A O 1
ATOM 2853 N N . ASP A 1 409 ? 31.299 -20.724 -6.898 1.00 29.16 394 ASP A N 1
ATOM 2854 C CA . ASP A 1 409 ? 30.200 -19.765 -7.005 1.00 30.02 394 ASP A CA 1
ATOM 2855 C C . ASP A 1 409 ? 30.158 -18.818 -5.790 1.00 31.07 394 ASP A C 1
ATOM 2856 O O . ASP A 1 409 ? 29.954 -17.624 -5.948 1.00 30.91 394 ASP A O 1
ATOM 2861 N N . ALA A 1 410 ? 30.321 -19.375 -4.592 1.00 31.69 395 ALA A N 1
ATOM 2862 C CA . ALA A 1 410 ? 30.279 -18.605 -3.355 1.00 32.33 395 ALA A CA 1
ATOM 2863 C C . ALA A 1 410 ? 31.394 -17.572 -3.299 1.00 33.03 395 ALA A C 1
ATOM 2864 O O . ALA A 1 410 ? 31.146 -16.422 -2.995 1.00 32.91 395 ALA A O 1
ATOM 2866 N N . SER A 1 411 ? 32.615 -17.988 -3.608 1.00 34.64 396 SER A N 1
ATOM 2867 C CA . SER A 1 411 ? 33.745 -17.066 -3.675 1.00 36.21 396 SER A CA 1
ATOM 2868 C C . SER A 1 411 ? 33.518 -15.974 -4.724 1.00 37.53 396 SER A C 1
ATOM 2869 O O . SER A 1 411 ? 33.649 -14.798 -4.405 1.00 37.39 396 SER A O 1
ATOM 2872 N N . ARG A 1 412 ? 33.190 -16.377 -5.959 1.00 38.05 397 ARG A N 1
ATOM 2873 C CA . ARG A 1 412 ? 32.972 -15.441 -7.074 1.00 39.32 397 ARG A CA 1
ATOM 2874 C C . ARG A 1 412 ? 31.902 -14.401 -6.782 1.00 39.72 397 ARG A C 1
ATOM 2875 O O . ARG A 1 412 ? 32.119 -13.210 -6.989 1.00 40.02 397 ARG A O 1
ATOM 2883 N N . LEU A 1 413 ? 30.754 -14.852 -6.290 1.00 39.77 398 LEU A N 1
ATOM 2884 C CA . LEU A 1 413 ? 29.628 -13.983 -6.066 1.00 40.34 398 LEU A CA 1
ATOM 2885 C C . LEU A 1 413 ? 29.795 -13.086 -4.840 1.00 40.82 398 LEU A C 1
ATOM 2886 O O . LEU A 1 413 ? 29.091 -12.095 -4.712 1.00 40.71 398 LEU A O 1
ATOM 2891 N N . THR A 1 414 ? 30.708 -13.431 -3.940 1.00 41.33 399 THR A N 1
ATOM 2892 C CA . THR A 1 414 ? 30.929 -12.591 -2.754 1.00 42.50 399 THR A CA 1
ATOM 2893 C C . THR A 1 414 ? 32.203 -11.736 -2.834 1.00 43.88 399 THR A C 1
ATOM 2894 O O . THR A 1 414 ? 32.497 -10.976 -1.922 1.00 44.01 399 THR A O 1
ATOM 2898 N N . ALA A 1 415 ? 32.963 -11.877 -3.913 1.00 45.91 400 ALA A N 1
ATOM 2899 C CA . ALA A 1 415 ? 34.183 -11.082 -4.102 1.00 47.63 400 ALA A CA 1
ATOM 2900 C C . ALA A 1 415 ? 33.817 -9.604 -4.245 1.00 48.46 400 ALA A C 1
ATOM 2901 O O . ALA A 1 415 ? 34.421 -8.736 -3.599 1.00 49.01 400 ALA A O 1
ATOM 2904 N N . SER B 1 17 ? -15.969 -74.013 -45.749 1.00 54.89 2 SER B N 1
ATOM 2905 C CA . SER B 1 17 ? -14.907 -73.371 -46.581 1.00 54.87 2 SER B CA 1
ATOM 2906 C C . SER B 1 17 ? -14.378 -72.096 -45.906 1.00 54.84 2 SER B C 1
ATOM 2907 O O . SER B 1 17 ? -13.173 -71.831 -45.921 1.00 55.86 2 SER B O 1
ATOM 2910 N N . SER B 1 18 ? -15.291 -71.325 -45.313 1.00 53.81 3 SER B N 1
ATOM 2911 C CA . SER B 1 18 ? -14.965 -70.063 -44.648 1.00 52.10 3 SER B CA 1
ATOM 2912 C C . SER B 1 18 ? -15.447 -70.108 -43.191 1.00 50.88 3 SER B C 1
ATOM 2913 O O . SER B 1 18 ? -16.355 -70.868 -42.854 1.00 50.69 3 SER B O 1
ATOM 2916 N N . LYS B 1 19 ? -14.817 -69.318 -42.323 1.00 49.18 4 LYS B N 1
ATOM 2917 C CA . LYS B 1 19 ? -15.158 -69.323 -40.909 1.00 46.84 4 LYS B CA 1
ATOM 2918 C C . LYS B 1 19 ? -15.382 -67.880 -40.470 1.00 45.55 4 LYS B C 1
ATOM 2919 O O . LYS B 1 19 ? -14.437 -67.174 -40.082 1.00 45.01 4 LYS B O 1
ATOM 2924 N N . LEU B 1 20 ? -16.626 -67.427 -40.553 1.00 43.47 5 LEU B N 1
ATOM 2925 C CA . LEU B 1 20 ? -16.910 -66.031 -40.283 1.00 41.90 5 LEU B CA 1
ATOM 2926 C C . LEU B 1 20 ? -17.017 -65.820 -38.781 1.00 40.28 5 LEU B C 1
ATOM 2927 O O . LEU B 1 20 ? -17.593 -66.652 -38.051 1.00 39.95 5 LEU B O 1
ATOM 2932 N N . VAL B 1 21 ? -16.444 -64.711 -38.328 1.00 38.60 6 VAL B N 1
ATOM 2933 C CA . VAL B 1 21 ? -16.446 -64.366 -36.912 1.00 36.30 6 VAL B CA 1
ATOM 2934 C C . VAL B 1 21 ? -16.956 -62.940 -36.769 1.00 35.26 6 VAL B C 1
ATOM 2935 O O . VAL B 1 21 ? -16.578 -62.050 -37.554 1.00 34.84 6 VAL B O 1
ATOM 2939 N N . LEU B 1 22 ? -17.848 -62.725 -35.802 1.00 33.73 7 LEU B N 1
ATOM 2940 C CA . LEU B 1 22 ? -18.262 -61.378 -35.444 1.00 32.77 7 LEU B CA 1
ATOM 2941 C C . LEU B 1 22 ? -17.252 -60.820 -34.430 1.00 32.46 7 LEU B C 1
ATOM 2942 O O . LEU B 1 22 ? -17.017 -61.416 -33.367 1.00 32.24 7 LEU B O 1
ATOM 2947 N N . VAL B 1 23 ? -16.664 -59.679 -34.771 1.00 31.33 8 VAL B N 1
ATOM 2948 C CA . VAL B 1 23 ? -15.646 -59.073 -33.906 1.00 30.38 8 VAL B CA 1
ATOM 2949 C C . VAL B 1 23 ? -16.181 -57.805 -33.276 1.00 29.98 8 VAL B C 1
ATOM 2950 O O . VAL B 1 23 ? -16.690 -56.922 -33.962 1.00 29.65 8 VAL B O 1
ATOM 2954 N N . LEU B 1 24 ? -16.078 -57.738 -31.951 1.00 30.10 9 LEU B N 1
ATOM 2955 C CA . LEU B 1 24 ? -16.562 -56.588 -31.201 1.00 30.47 9 LEU B CA 1
ATOM 2956 C C . LEU B 1 24 ? -15.429 -55.959 -30.404 1.00 30.69 9 LEU B C 1
ATOM 2957 O O . LEU B 1 24 ? -14.656 -56.654 -29.749 1.00 30.76 9 LEU B O 1
ATOM 2962 N N . ASN B 1 25 ? -15.316 -54.645 -30.497 1.00 31.78 10 ASN B N 1
ATOM 2963 C CA . ASN B 1 25 ? -14.305 -53.916 -29.746 1.00 33.38 10 ASN B CA 1
ATOM 2964 C C . ASN B 1 25 ? -14.964 -52.727 -29.077 1.00 33.39 10 ASN B C 1
ATOM 2965 O O . ASN B 1 25 ? -15.158 -51.684 -29.706 1.00 33.39 10 ASN B O 1
ATOM 2970 N N . CYS B 1 26 ? -15.322 -52.899 -27.807 1.00 34.06 11 CYS B N 1
ATOM 2971 C CA . CYS B 1 26 ? -16.068 -51.885 -27.085 1.00 34.98 11 CYS B CA 1
ATOM 2972 C C . CYS B 1 26 ? -15.161 -50.998 -26.249 1.00 35.38 11 CYS B C 1
ATOM 2973 O O . CYS B 1 26 ? -14.322 -51.503 -25.488 1.00 36.66 11 CYS B O 1
ATOM 2976 N N . GLY B 1 27 ? -15.346 -49.690 -26.398 1.00 34.68 12 GLY B N 1
ATOM 2977 C CA . GLY B 1 27 ? -14.678 -48.701 -25.584 1.00 34.80 12 GLY B CA 1
ATOM 2978 C C . GLY B 1 27 ? -15.683 -47.776 -24.944 1.00 35.13 12 GLY B C 1
ATOM 2979 O O . GLY B 1 27 ? -16.902 -47.863 -25.203 1.00 34.63 12 GLY B O 1
ATOM 2980 N N . SER B 1 28 ? -15.174 -46.884 -24.112 1.00 34.21 13 SER B N 1
ATOM 2981 C CA . SER B 1 28 ? -16.025 -45.985 -23.344 1.00 34.72 13 SER B CA 1
ATOM 2982 C C . SER B 1 28 ? -16.915 -45.048 -24.184 1.00 34.52 13 SER B C 1
ATOM 2983 O O . SER B 1 28 ? -17.977 -44.620 -23.694 1.00 35.97 13 SER B O 1
ATOM 2986 N N . SER B 1 29 ? -16.491 -44.690 -25.403 1.00 32.87 14 SER B N 1
ATOM 2987 C CA . SER B 1 29 ? -17.299 -43.796 -26.243 1.00 32.04 14 SER B CA 1
ATOM 2988 C C . SER B 1 29 ? -17.733 -44.402 -27.592 1.00 31.34 14 SER B C 1
ATOM 2989 O O . SER B 1 29 ? -18.365 -43.724 -28.389 1.00 31.06 14 SER B O 1
ATOM 2992 N N . SER B 1 30 ? -17.421 -45.665 -27.824 1.00 31.11 15 SER B N 1
ATOM 2993 C CA . SER B 1 30 ? -17.589 -46.234 -29.173 1.00 31.09 15 SER B CA 1
ATOM 2994 C C . SER B 1 30 ? -17.533 -47.732 -29.195 1.00 31.41 15 SER B C 1
ATOM 2995 O O . SER B 1 30 ? -17.131 -48.387 -28.212 1.00 32.45 15 SER B O 1
ATOM 2998 N N . LEU B 1 31 ? -17.940 -48.282 -30.336 1.00 32.19 16 LEU B N 1
ATOM 2999 C CA . LEU B 1 31 ? -17.939 -49.713 -30.565 1.00 32.50 16 LEU B CA 1
ATOM 3000 C C . LEU B 1 31 ? -17.512 -49.933 -32.019 1.00 32.87 16 LEU B C 1
ATOM 3001 O O . LEU B 1 31 ? -18.182 -49.471 -32.938 1.00 32.22 16 LEU B O 1
ATOM 3006 N N . LYS B 1 32 ? -16.378 -50.601 -32.213 1.00 32.24 17 LYS B N 1
ATOM 3007 C CA . LYS B 1 32 ? -15.909 -50.893 -33.553 1.00 32.97 17 LYS B CA 1
ATOM 3008 C C . LYS B 1 32 ? -16.216 -52.358 -33.768 1.00 32.49 17 LYS B C 1
ATOM 3009 O O . LYS B 1 32 ? -16.075 -53.165 -32.848 1.00 32.30 17 LYS B O 1
ATOM 3013 N N . PHE B 1 33 ? -16.681 -52.697 -34.969 1.00 32.04 18 PHE B N 1
ATOM 3014 C CA . PHE B 1 33 ? -17.135 -54.059 -35.226 1.00 32.75 18 PHE B CA 1
ATOM 3015 C C . PHE B 1 33 ? -16.813 -54.518 -36.637 1.00 32.32 18 PHE B C 1
ATOM 3016 O O . PHE B 1 33 ? -16.655 -53.702 -37.542 1.00 32.85 18 PHE B O 1
ATOM 3024 N N . ALA B 1 34 ? -16.734 -55.831 -36.821 1.00 32.57 19 ALA B N 1
ATOM 3025 C CA . ALA B 1 34 ? -16.604 -56.361 -38.172 1.00 32.74 19 ALA B CA 1
ATOM 3026 C C . ALA B 1 34 ? -17.027 -57.810 -38.216 1.00 32.94 19 ALA B C 1
ATOM 3027 O O . ALA B 1 34 ? -17.046 -58.493 -37.198 1.00 32.32 19 ALA B O 1
ATOM 3029 N N . ILE B 1 35 ? -17.363 -58.276 -39.420 1.00 33.25 20 ILE B N 1
ATOM 3030 C CA . ILE B 1 35 ? -17.524 -59.686 -39.638 1.00 32.60 20 ILE B CA 1
ATOM 3031 C C . ILE B 1 35 ? -16.448 -60.101 -40.608 1.00 32.81 20 ILE B C 1
ATOM 3032 O O . ILE B 1 35 ? -16.363 -59.553 -41.713 1.00 31.93 20 ILE B O 1
ATOM 3037 N N . ILE B 1 36 ? -15.632 -61.071 -40.194 1.00 33.35 21 ILE B N 1
ATOM 3038 C CA . ILE B 1 36 ? -14.413 -61.412 -40.920 1.00 34.90 21 ILE B CA 1
ATOM 3039 C C . ILE B 1 36 ? -14.277 -62.897 -41.053 1.00 36.30 21 ILE B C 1
ATOM 3040 O O . ILE B 1 36 ? -14.484 -63.647 -40.086 1.00 36.61 21 ILE B O 1
ATOM 3045 N N . ASP B 1 37 ? -13.938 -63.335 -42.264 1.00 37.79 22 ASP B N 1
ATOM 3046 C CA . ASP B 1 37 ? -13.612 -64.725 -42.491 1.00 38.86 22 ASP B CA 1
ATOM 3047 C C . ASP B 1 37 ? -12.216 -64.985 -41.960 1.00 39.13 22 ASP B C 1
ATOM 3048 O O . ASP B 1 37 ? -11.252 -64.438 -42.489 1.00 39.49 22 ASP B O 1
ATOM 3053 N N . ALA B 1 38 ? -12.116 -65.835 -40.943 1.00 39.30 23 ALA B N 1
ATOM 3054 C CA . ALA B 1 38 ? -10.856 -66.112 -40.267 1.00 40.90 23 ALA B CA 1
ATOM 3055 C C . ALA B 1 38 ? -9.907 -66.966 -41.111 1.00 41.85 23 ALA B C 1
ATOM 3056 O O . ALA B 1 38 ? -8.693 -66.974 -40.882 1.00 42.49 23 ALA B O 1
ATOM 3058 N N . VAL B 1 39 ? -10.463 -67.678 -42.082 1.00 42.10 24 VAL B N 1
ATOM 3059 C CA . VAL B 1 39 ? -9.663 -68.472 -43.013 1.00 42.78 24 VAL B CA 1
ATOM 3060 C C . VAL B 1 39 ? -8.797 -67.589 -43.911 1.00 42.54 24 VAL B C 1
ATOM 3061 O O . VAL B 1 39 ? -7.588 -67.780 -43.977 1.00 42.95 24 VAL B O 1
ATOM 3065 N N . ASN B 1 40 ? -9.390 -66.602 -44.577 1.00 42.69 25 ASN B N 1
ATOM 3066 C CA . ASN B 1 40 ? -8.622 -65.797 -45.531 1.00 43.01 25 ASN B CA 1
ATOM 3067 C C . ASN B 1 40 ? -8.667 -64.281 -45.328 1.00 42.26 25 ASN B C 1
ATOM 3068 O O . ASN B 1 40 ? -8.115 -63.526 -46.140 1.00 42.05 25 ASN B O 1
ATOM 3073 N N . GLY B 1 41 ? -9.336 -63.826 -44.269 1.00 41.69 26 GLY B N 1
ATOM 3074 C CA . GLY B 1 41 ? -9.353 -62.395 -43.955 1.00 40.16 26 GLY B CA 1
ATOM 3075 C C . GLY B 1 41 ? -10.418 -61.565 -44.660 1.00 39.83 26 GLY B C 1
ATOM 3076 O O . GLY B 1 41 ? -10.514 -60.360 -44.411 1.00 38.88 26 GLY B O 1
ATOM 3077 N N . ASP B 1 42 ? -11.222 -62.181 -45.537 1.00 38.93 27 ASP B N 1
ATOM 3078 C CA . ASP B 1 42 ? -12.311 -61.450 -46.202 1.00 38.97 27 ASP B CA 1
ATOM 3079 C C . ASP B 1 42 ? -13.190 -60.735 -45.172 1.00 37.97 27 ASP B C 1
ATOM 3080 O O . ASP B 1 42 ? -13.552 -61.312 -44.153 1.00 36.16 27 ASP B O 1
ATOM 3085 N N . GLU B 1 43 ? -13.515 -59.482 -45.466 1.00 37.96 28 GLU B N 1
ATOM 3086 C CA . GLU B 1 43 ? -14.393 -58.675 -44.637 1.00 38.64 28 GLU B CA 1
ATOM 3087 C C . GLU B 1 43 ? -15.770 -58.577 -45.275 1.00 38.46 28 GLU B C 1
ATOM 3088 O O . GLU B 1 43 ? -15.904 -58.154 -46.436 1.00 39.19 28 GLU B O 1
ATOM 3094 N N . TYR B 1 44 ? -16.784 -58.938 -44.499 1.00 37.57 29 TYR B N 1
ATOM 3095 C CA . TYR B 1 44 ? -18.178 -58.877 -44.946 1.00 37.83 29 TYR B CA 1
ATOM 3096 C C . TYR B 1 44 ? -18.926 -57.690 -44.352 1.00 37.32 29 TYR B C 1
ATOM 3097 O O . TYR B 1 44 ? -19.919 -57.210 -44.916 1.00 37.42 29 TYR B O 1
ATOM 3106 N N . LEU B 1 45 ? -18.450 -57.209 -43.199 1.00 36.22 30 LEU B N 1
ATOM 3107 C CA . LEU B 1 45 ? -18.985 -55.993 -42.608 1.00 35.56 30 LEU B CA 1
ATOM 3108 C C . LEU B 1 45 ? -17.864 -55.389 -41.771 1.00 35.04 30 LEU B C 1
ATOM 3109 O O . LEU B 1 45 ? -17.070 -56.129 -41.200 1.00 34.23 30 LEU B O 1
ATOM 3114 N N . SER B 1 46 ? -17.779 -54.066 -41.739 1.00 34.83 31 SER B N 1
ATOM 3115 C CA . SER B 1 46 ? -16.979 -53.396 -40.720 1.00 35.57 31 SER B CA 1
ATOM 3116 C C . SER B 1 46 ? -17.627 -52.066 -40.431 1.00 34.99 31 SER B C 1
ATOM 3117 O O . SER B 1 46 ? -18.322 -51.494 -41.274 1.00 36.19 31 SER B O 1
ATOM 3120 N N . GLY B 1 47 ? -17.413 -51.553 -39.236 1.00 34.08 32 GLY B N 1
ATOM 3121 C CA . GLY B 1 47 ? -17.968 -50.244 -38.942 1.00 33.31 32 GLY B CA 1
ATOM 3122 C C . GLY B 1 47 ? -17.577 -49.723 -37.594 1.00 32.47 32 GLY B C 1
ATOM 3123 O O . GLY B 1 47 ? -16.775 -50.343 -36.884 1.00 32.47 32 GLY B O 1
ATOM 3124 N N . LEU B 1 48 ? -18.152 -48.571 -37.270 1.00 32.20 33 LEU B N 1
ATOM 3125 C CA . LEU B 1 48 ? -17.846 -47.852 -36.055 1.00 31.75 33 LEU B CA 1
ATOM 3126 C C . LEU B 1 48 ? -19.116 -47.169 -35.526 1.00 31.12 33 LEU B C 1
ATOM 3127 O O . LEU B 1 48 ? -19.678 -46.312 -36.213 1.00 30.77 33 LEU B O 1
ATOM 3132 N N . ALA B 1 49 ? -19.541 -47.530 -34.321 1.00 31.09 34 ALA B N 1
ATOM 3133 C CA . ALA B 1 49 ? -20.566 -46.724 -33.612 1.00 31.34 34 ALA B CA 1
ATOM 3134 C C . ALA B 1 49 ? -19.845 -45.837 -32.583 1.00 32.14 34 ALA B C 1
ATOM 3135 O O . ALA B 1 49 ? -18.975 -46.345 -31.880 1.00 30.62 34 ALA B O 1
ATOM 3137 N N . GLU B 1 50 ? -20.171 -44.535 -32.542 1.00 31.93 35 GLU B N 1
ATOM 3138 C CA . GLU B 1 50 ? -19.409 -43.535 -31.775 1.00 33.64 35 GLU B CA 1
ATOM 3139 C C . GLU B 1 50 ? -20.291 -42.428 -31.237 1.00 33.20 35 GLU B C 1
ATOM 3140 O O . GLU B 1 50 ? -21.512 -42.482 -31.383 1.00 33.57 35 GLU B O 1
ATOM 3146 N N . CYS B 1 51 ? -19.649 -41.423 -30.643 1.00 33.51 36 CYS B N 1
ATOM 3147 C CA . CYS B 1 51 ? -20.297 -40.365 -29.874 1.00 34.05 36 CYS B CA 1
ATOM 3148 C C . CYS B 1 51 ? -21.339 -40.920 -28.879 1.00 33.39 36 CYS B C 1
ATOM 3149 O O . CYS B 1 51 ? -22.462 -40.410 -28.758 1.00 33.37 36 CYS B O 1
ATOM 3152 N N . PHE B 1 52 ? -20.975 -41.985 -28.188 1.00 32.21 37 PHE B N 1
ATOM 3153 C CA . PHE B 1 52 ? -21.875 -42.576 -27.207 1.00 32.10 37 PHE B CA 1
ATOM 3154 C C . PHE B 1 52 ? -22.274 -41.585 -26.083 1.00 32.07 37 PHE B C 1
ATOM 3155 O O . PHE B 1 52 ? -21.523 -40.642 -25.752 1.00 31.65 37 PHE B O 1
ATOM 3163 N N . HIS B 1 53 ? -23.474 -41.801 -25.531 1.00 32.71 38 HIS B N 1
ATOM 3164 C CA . HIS B 1 53 ? -24.039 -40.975 -24.447 1.00 33.59 38 HIS B CA 1
ATOM 3165 C C . HIS B 1 53 ? -24.113 -39.501 -24.809 1.00 34.34 38 HIS B C 1
ATOM 3166 O O . HIS B 1 53 ? -23.940 -38.629 -23.950 1.00 34.52 38 HIS B O 1
ATOM 3173 N N . LEU B 1 54 ? -24.342 -39.212 -26.089 1.00 34.76 39 LEU B N 1
ATOM 3174 C CA . LEU B 1 54 ? -24.421 -37.843 -26.566 1.00 35.10 39 LEU B CA 1
ATOM 3175 C C . LEU B 1 54 ? -25.557 -37.726 -27.579 1.00 36.50 39 LEU B C 1
ATOM 3176 O O . LEU B 1 54 ? -26.014 -38.729 -28.106 1.00 36.24 39 LEU B O 1
ATOM 3181 N N . PRO B 1 55 ? -26.033 -36.497 -27.830 1.00 38.31 40 PRO B N 1
ATOM 3182 C CA . PRO B 1 55 ? -27.035 -36.267 -28.893 1.00 39.25 40 PRO B CA 1
ATOM 3183 C C . PRO B 1 55 ? -26.560 -36.736 -30.277 1.00 40.19 40 PRO B C 1
ATOM 3184 O O . PRO B 1 55 ? -27.382 -37.107 -31.128 1.00 40.01 40 PRO B O 1
ATOM 3188 N N . GLU B 1 56 ? -25.241 -36.708 -30.486 1.00 40.50 41 GLU B N 1
ATOM 3189 C CA . GLU B 1 56 ? -24.633 -37.042 -31.779 1.00 41.01 41 GLU B CA 1
ATOM 3190 C C . GLU B 1 56 ? -24.418 -38.550 -32.005 1.00 40.87 41 GLU B C 1
ATOM 3191 O O . GLU B 1 56 ? -23.850 -38.930 -33.030 1.00 40.97 41 GLU B O 1
ATOM 3197 N N . ALA B 1 57 ? -24.826 -39.401 -31.052 1.00 39.65 42 ALA B N 1
ATOM 3198 C CA . ALA B 1 57 ? -24.596 -40.847 -31.170 1.00 39.21 42 ALA B CA 1
ATOM 3199 C C . ALA B 1 57 ? -24.956 -41.344 -32.567 1.00 39.05 42 ALA B C 1
ATOM 3200 O O . ALA B 1 57 ? -26.057 -41.083 -33.063 1.00 38.68 42 ALA B O 1
ATOM 3202 N N . ARG B 1 58 ? -24.038 -42.069 -33.199 1.00 37.95 43 ARG B N 1
ATOM 3203 C CA . ARG B 1 58 ? -24.235 -42.474 -34.596 1.00 37.41 43 ARG B CA 1
ATOM 3204 C C . ARG B 1 58 ? -23.480 -43.746 -34.908 1.00 37.64 43 ARG B C 1
ATOM 3205 O O . ARG B 1 58 ? -22.643 -44.203 -34.126 1.00 37.01 43 ARG B O 1
ATOM 3213 N N . ILE B 1 59 ? -23.759 -44.303 -36.077 1.00 37.70 44 ILE B N 1
ATOM 3214 C CA . ILE B 1 59 ? -23.129 -45.551 -36.481 1.00 37.88 44 ILE B CA 1
ATOM 3215 C C . ILE B 1 59 ? -22.827 -45.467 -37.971 1.00 38.57 44 ILE B C 1
ATOM 3216 O O . ILE B 1 59 ? -23.687 -45.042 -38.758 1.00 39.00 44 ILE B O 1
ATOM 3221 N N . LYS B 1 60 ? -21.592 -45.817 -38.339 1.00 38.68 45 LYS B N 1
ATOM 3222 C CA . LYS B 1 60 ? -21.149 -45.819 -39.730 1.00 39.40 45 LYS B CA 1
ATOM 3223 C C . LYS B 1 60 ? -20.746 -47.256 -40.070 1.00 39.46 45 LYS B C 1
ATOM 3224 O O . LYS B 1 60 ? -20.068 -47.908 -39.284 1.00 39.17 45 LYS B O 1
ATOM 3230 N N . TRP B 1 61 ? -21.167 -47.764 -41.223 1.00 39.75 46 TRP B N 1
ATOM 3231 C CA . TRP B 1 61 ? -20.793 -49.131 -41.603 1.00 40.20 46 TRP B CA 1
ATOM 3232 C C . TRP B 1 61 ? -20.574 -49.292 -43.108 1.00 41.06 46 TRP B C 1
ATOM 3233 O O . TRP B 1 61 ? -21.011 -48.464 -43.899 1.00 41.09 46 TRP B O 1
ATOM 3244 N N . LYS B 1 62 ? -19.865 -50.350 -43.474 1.00 42.43 47 LYS B N 1
ATOM 3245 C CA . LYS B 1 62 ? -19.528 -50.636 -44.865 1.00 44.10 47 LYS B CA 1
ATOM 3246 C C . LYS B 1 62 ? -19.912 -52.078 -45.109 1.00 44.75 47 LYS B C 1
ATOM 3247 O O . LYS B 1 62 ? -19.506 -52.981 -44.363 1.00 43.45 47 LYS B O 1
ATOM 3253 N N . MET B 1 63 ? -20.713 -52.284 -46.152 1.00 46.66 48 MET B N 1
ATOM 3254 C CA . MET B 1 63 ? -21.214 -53.611 -46.493 1.00 48.54 48 MET B CA 1
ATOM 3255 C C . MET B 1 63 ? -21.697 -53.587 -47.947 1.00 50.34 48 MET B C 1
ATOM 3256 O O . MET B 1 63 ? -22.291 -52.596 -48.386 1.00 50.72 48 MET B O 1
ATOM 3261 N N . ASP B 1 64 ? -21.429 -54.673 -48.676 1.00 51.81 49 ASP B N 1
ATOM 3262 C CA . ASP B 1 64 ? -21.694 -54.765 -50.129 1.00 53.67 49 ASP B CA 1
ATOM 3263 C C . ASP B 1 64 ? -21.041 -53.596 -50.859 1.00 54.14 49 ASP B C 1
ATOM 3264 O O . ASP B 1 64 ? -21.670 -52.943 -51.694 1.00 55.01 49 ASP B O 1
ATOM 3269 N N . GLY B 1 65 ? -19.788 -53.320 -50.506 1.00 54.64 50 GLY B N 1
ATOM 3270 C CA . GLY B 1 65 ? -19.009 -52.249 -51.124 1.00 54.91 50 GLY B CA 1
ATOM 3271 C C . GLY B 1 65 ? -19.506 -50.837 -50.872 1.00 55.16 50 GLY B C 1
ATOM 3272 O O . GLY B 1 65 ? -18.925 -49.884 -51.388 1.00 55.69 50 GLY B O 1
ATOM 3273 N N . SER B 1 66 ? -20.573 -50.683 -50.088 1.00 54.90 51 SER B N 1
ATOM 3274 C CA . SER B 1 66 ? -21.142 -49.351 -49.873 1.00 54.56 51 SER B CA 1
ATOM 3275 C C . SER B 1 66 ? -21.122 -48.888 -48.409 1.00 53.57 51 SER B C 1
ATOM 3276 O O . SER B 1 66 ? -21.437 -49.663 -47.501 1.00 53.31 51 SER B O 1
ATOM 3279 N N . LYS B 1 67 ? -20.738 -47.623 -48.221 1.00 52.25 52 LYS B N 1
ATOM 3280 C CA . LYS B 1 67 ? -20.660 -46.987 -46.917 1.00 51.69 52 LYS B CA 1
ATOM 3281 C C . LYS B 1 67 ? -22.018 -46.449 -46.526 1.00 51.00 52 LYS B C 1
ATOM 3282 O O . LYS B 1 67 ? -22.704 -45.857 -47.343 1.00 50.82 52 LYS B O 1
ATOM 3286 N N . GLN B 1 68 ? -22.399 -46.646 -45.271 1.00 50.16 53 GLN B N 1
ATOM 3287 C CA . GLN B 1 68 ? -23.644 -46.083 -44.757 1.00 49.83 53 GLN B CA 1
ATOM 3288 C C . GLN B 1 68 ? -23.513 -45.515 -43.341 1.00 49.16 53 GLN B C 1
ATOM 3289 O O . GLN B 1 68 ? -22.590 -45.867 -42.605 1.00 48.21 53 GLN B O 1
ATOM 3295 N N . GLU B 1 69 ? -24.446 -44.634 -42.986 1.00 48.44 54 GLU B N 1
ATOM 3296 C CA . GLU B 1 69 ? -24.442 -43.939 -41.710 1.00 48.14 54 GLU B CA 1
ATOM 3297 C C . GLU B 1 69 ? -25.867 -43.696 -41.226 1.00 47.63 54 GLU B C 1
ATOM 3298 O O . GLU B 1 69 ? -26.734 -43.293 -42.005 1.00 46.61 54 GLU B O 1
ATOM 3304 N N . ALA B 1 70 ? -26.094 -43.914 -39.934 1.00 46.84 55 ALA B N 1
ATOM 3305 C CA . ALA B 1 70 ? -27.370 -43.583 -39.313 1.00 46.11 55 ALA B CA 1
ATOM 3306 C C . ALA B 1 70 ? -27.170 -43.035 -37.890 1.00 46.02 55 ALA B C 1
ATOM 3307 O O . ALA B 1 70 ? -26.193 -43.374 -37.214 1.00 44.96 55 ALA B O 1
ATOM 3309 N N . ALA B 1 71 ? -28.095 -42.182 -37.451 1.00 45.58 56 ALA B N 1
ATOM 3310 C CA . ALA B 1 71 ? -28.146 -41.763 -36.056 1.00 44.96 56 ALA B CA 1
ATOM 3311 C C . ALA B 1 71 ? -28.609 -42.944 -35.223 1.00 44.23 56 ALA B C 1
ATOM 3312 O O . ALA B 1 71 ? -29.423 -43.751 -35.680 1.00 44.11 56 ALA B O 1
ATOM 3314 N N . LEU B 1 72 ? -28.080 -43.065 -34.008 1.00 43.30 57 LEU B N 1
ATOM 3315 C CA . LEU B 1 72 ? -28.554 -44.092 -33.089 1.00 42.54 57 LEU B CA 1
ATOM 3316 C C . LEU B 1 72 ? -29.580 -43.554 -32.094 1.00 42.63 57 LEU B C 1
ATOM 3317 O O . LEU B 1 72 ? -30.155 -44.318 -31.316 1.00 42.57 57 LEU B O 1
ATOM 3322 N N . GLY B 1 73 ? -29.799 -42.247 -32.122 1.00 42.50 58 GLY B N 1
ATOM 3323 C CA . GLY B 1 73 ? -30.683 -41.604 -31.142 1.00 42.22 58 GLY B CA 1
ATOM 3324 C C . GLY B 1 73 ? -29.906 -40.963 -30.005 1.00 42.30 58 GLY B C 1
ATOM 3325 O O . GLY B 1 73 ? -28.890 -41.506 -29.552 1.00 42.66 58 GLY B O 1
ATOM 3326 N N . ALA B 1 74 ? -30.363 -39.796 -29.554 1.00 41.32 59 ALA B N 1
ATOM 3327 C CA . ALA B 1 74 ? -29.688 -39.076 -28.489 1.00 40.82 59 ALA B CA 1
ATOM 3328 C C . ALA B 1 74 ? -29.424 -39.998 -27.291 1.00 39.91 59 ALA B C 1
ATOM 3329 O O . ALA B 1 74 ? -30.327 -40.677 -26.805 1.00 39.65 59 ALA B O 1
ATOM 3331 N N . GLY B 1 75 ? -28.163 -40.042 -26.854 1.00 38.98 60 GLY B N 1
ATOM 3332 C CA . GLY B 1 75 ? -27.759 -40.765 -25.645 1.00 37.06 60 GLY B CA 1
ATOM 3333 C C . GLY B 1 75 ? -27.423 -42.236 -25.816 1.00 36.66 60 GLY B C 1
ATOM 3334 O O . GLY B 1 75 ? -27.077 -42.907 -24.850 1.00 35.65 60 GLY B O 1
ATOM 3335 N N . ALA B 1 76 ? -27.538 -42.744 -27.043 1.00 35.69 61 ALA B N 1
ATOM 3336 C CA . ALA B 1 76 ? -27.324 -44.163 -27.305 1.00 35.39 61 ALA B CA 1
ATOM 3337 C C . ALA B 1 76 ? -25.900 -44.550 -26.938 1.00 35.06 61 ALA B C 1
ATOM 3338 O O . ALA B 1 76 ? -24.990 -43.717 -27.032 1.00 34.28 61 ALA B O 1
ATOM 3340 N N . ALA B 1 77 ? -25.721 -45.804 -26.521 1.00 35.38 62 ALA B N 1
ATOM 3341 C CA . ALA B 1 77 ? -24.397 -46.392 -26.335 1.00 35.95 62 ALA B CA 1
ATOM 3342 C C . ALA B 1 77 ? -24.401 -47.847 -26.832 1.00 36.12 62 ALA B C 1
ATOM 3343 O O . ALA B 1 77 ? -25.059 -48.150 -27.826 1.00 36.76 62 ALA B O 1
ATOM 3345 N N . HIS B 1 78 ? -23.710 -48.746 -26.141 1.00 36.28 63 HIS B N 1
ATOM 3346 C CA . HIS B 1 78 ? -23.383 -50.057 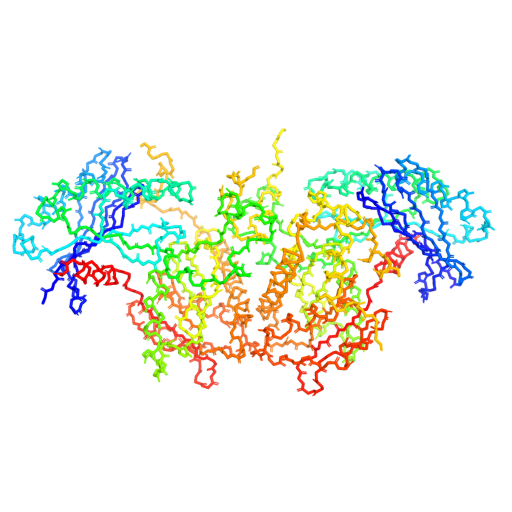-26.696 1.00 37.15 63 HIS B CA 1
ATOM 3347 C C . HIS B 1 78 ? -24.595 -50.937 -26.983 1.00 37.99 63 HIS B C 1
ATOM 3348 O O . HIS B 1 78 ? -24.700 -51.527 -28.066 1.00 37.32 63 HIS B O 1
ATOM 3355 N N . SER B 1 79 ? -25.503 -51.023 -26.011 1.00 38.40 64 SER B N 1
ATOM 3356 C CA . SER B 1 79 ? -26.725 -51.797 -26.182 1.00 39.27 64 SER B CA 1
ATOM 3357 C C . SER B 1 79 ? -27.447 -51.342 -27.447 1.00 38.63 64 SER B C 1
ATOM 3358 O O . SER B 1 79 ? -27.769 -52.167 -28.294 1.00 38.61 64 SER B O 1
ATOM 3361 N N . GLU B 1 80 ? -27.667 -50.039 -27.590 1.00 38.55 65 GLU B N 1
ATOM 3362 C CA . GLU B 1 80 ? -28.319 -49.503 -28.790 1.00 39.14 65 GLU B CA 1
ATOM 3363 C C . GLU B 1 80 ? -27.571 -49.827 -30.082 1.00 39.23 65 GLU B C 1
ATOM 3364 O O . GLU B 1 80 ? -28.202 -50.150 -31.087 1.00 37.75 65 GLU B O 1
ATOM 3370 N N . ALA B 1 81 ? -26.239 -49.695 -30.057 1.00 38.46 66 ALA B N 1
ATOM 3371 C CA . ALA B 1 81 ? -25.414 -49.942 -31.245 1.00 39.02 66 ALA B CA 1
ATOM 3372 C C . ALA B 1 81 ? -25.519 -51.398 -31.705 1.00 39.53 66 ALA B C 1
ATOM 3373 O O . ALA B 1 81 ? -25.730 -51.666 -32.897 1.00 39.20 66 ALA B O 1
ATOM 3375 N N . LEU B 1 82 ? -25.383 -52.326 -30.756 1.00 40.42 67 LEU B N 1
ATOM 3376 C CA . LEU B 1 82 ? -25.576 -53.744 -31.010 1.00 42.53 67 LEU B CA 1
ATOM 3377 C C . LEU B 1 82 ? -26.992 -54.057 -31.508 1.00 43.30 67 LEU B C 1
ATOM 3378 O O . LEU B 1 82 ? -27.173 -54.904 -32.402 1.00 43.07 67 LEU B O 1
ATOM 3383 N N . ASN B 1 83 ? -27.987 -53.381 -30.923 1.00 43.37 68 ASN B N 1
ATOM 3384 C CA A ASN B 1 83 ? -29.376 -53.517 -31.379 0.50 43.67 68 ASN B CA 1
ATOM 3385 C CA B ASN B 1 83 ? -29.373 -53.523 -31.381 0.50 43.72 68 ASN B CA 1
ATOM 3386 C C . ASN B 1 83 ? -29.527 -53.128 -32.849 1.00 43.64 68 ASN B C 1
ATOM 3387 O O . ASN B 1 83 ? -30.244 -53.790 -33.613 1.00 43.88 68 ASN B O 1
ATOM 3396 N N . PHE B 1 84 ? -28.857 -52.048 -33.237 1.00 43.31 69 PHE B N 1
ATOM 3397 C CA . PHE B 1 84 ? -28.920 -51.557 -34.606 1.00 43.61 69 PHE B CA 1
ATOM 3398 C C . PHE B 1 84 ? -28.200 -52.516 -35.552 1.00 44.25 69 PHE B C 1
ATOM 3399 O O . PHE B 1 84 ? -28.649 -52.739 -36.689 1.00 44.51 69 PHE B O 1
ATOM 3407 N N . ILE B 1 85 ? -27.100 -53.092 -35.074 1.00 43.82 70 ILE B N 1
ATOM 3408 C CA . ILE B 1 85 ? -26.348 -54.078 -35.842 1.00 43.88 70 ILE B CA 1
ATOM 3409 C C . ILE B 1 85 ? -27.211 -55.313 -36.132 1.00 45.31 70 ILE B C 1
ATOM 3410 O O . ILE B 1 85 ? -27.219 -55.805 -37.261 1.00 44.50 70 ILE B O 1
ATOM 3415 N N . VAL B 1 86 ? -27.921 -55.796 -35.111 1.00 46.98 71 VAL B N 1
ATOM 3416 C CA . VAL B 1 86 ? -28.714 -57.034 -35.207 1.00 49.30 71 VAL B CA 1
ATOM 3417 C C . VAL B 1 86 ? -30.044 -56.822 -35.949 1.00 50.41 71 VAL B C 1
ATOM 3418 O O . VAL B 1 86 ? -30.421 -57.629 -36.809 1.00 51.05 71 VAL B O 1
ATOM 3422 N N . ASN B 1 87 ? -30.735 -55.732 -35.622 1.00 50.97 72 ASN B N 1
ATOM 3423 C CA . ASN B 1 87 ? -32.092 -55.479 -36.118 1.00 51.67 72 ASN B CA 1
ATOM 3424 C C . ASN B 1 87 ? -32.180 -54.599 -37.362 1.00 51.81 72 ASN B C 1
ATOM 3425 O O . ASN B 1 87 ? -33.217 -54.569 -38.036 1.00 52.00 72 ASN B O 1
ATOM 3430 N N . THR B 1 88 ? -31.114 -53.875 -37.681 1.00 51.48 73 THR B N 1
ATOM 3431 C CA . THR B 1 88 ? -31.117 -53.121 -38.929 1.00 51.60 73 THR B CA 1
ATOM 3432 C C . THR B 1 88 ? -30.114 -53.679 -39.941 1.00 51.73 73 THR B C 1
ATOM 3433 O O . THR B 1 88 ? -30.497 -53.998 -41.067 1.00 52.13 73 THR B O 1
ATOM 3437 N N . ILE B 1 89 ? -28.849 -53.811 -39.541 1.00 51.12 74 ILE B N 1
ATOM 3438 C CA . ILE B 1 89 ? -27.787 -54.208 -40.471 1.00 50.55 74 ILE B CA 1
ATOM 3439 C C . ILE B 1 89 ? -27.919 -55.667 -40.878 1.00 50.55 74 ILE B C 1
ATOM 3440 O O . ILE B 1 89 ? -28.055 -55.971 -42.066 1.00 51.22 74 ILE B O 1
ATOM 3445 N N . LEU B 1 90 ? -27.902 -56.550 -39.886 1.00 50.56 75 LEU B N 1
ATOM 3446 C CA . LEU B 1 90 ? -27.964 -57.983 -40.100 1.00 51.08 75 LEU B CA 1
ATOM 3447 C C . LEU B 1 90 ? -29.380 -58.499 -40.412 1.00 52.39 75 LEU B C 1
ATOM 3448 O O . LEU B 1 90 ? -29.547 -59.637 -40.883 1.00 52.47 75 LEU B O 1
ATOM 3453 N N . ALA B 1 91 ? -30.391 -57.678 -40.136 1.00 53.30 76 ALA B N 1
ATOM 3454 C CA . ALA B 1 91 ? -31.773 -58.030 -40.468 1.00 54.45 76 ALA B CA 1
ATOM 3455 C C . ALA B 1 91 ? -31.978 -58.048 -41.983 1.00 55.02 76 ALA B C 1
ATOM 3456 O O . ALA B 1 91 ? -32.799 -58.818 -42.489 1.00 55.55 76 ALA B O 1
ATOM 3458 N N . GLN B 1 92 ? -31.232 -57.202 -42.693 1.00 55.50 77 GLN B N 1
ATOM 3459 C CA . GLN B 1 92 ? -31.197 -57.212 -44.153 1.00 56.12 77 GLN B CA 1
ATOM 3460 C C . GLN B 1 92 ? -30.521 -58.468 -44.701 1.00 55.82 77 GLN B C 1
ATOM 3461 O O . GLN B 1 92 ? -30.752 -58.864 -45.857 1.00 56.03 77 GLN B O 1
ATOM 3467 N N . LYS B 1 93 ? -29.669 -59.078 -43.879 1.00 54.97 78 LYS B N 1
ATOM 3468 C CA . LYS B 1 93 ? -28.806 -60.159 -44.336 1.00 53.80 78 LYS B CA 1
ATOM 3469 C C . LYS B 1 93 ? -28.774 -61.339 -43.366 1.00 52.75 78 LYS B C 1
ATOM 3470 O O . LYS B 1 93 ? -27.730 -61.631 -42.773 1.00 53.19 78 LYS B O 1
ATOM 3476 N N . PRO B 1 94 ? -29.907 -62.052 -43.218 1.00 51.68 79 PRO B N 1
ATOM 3477 C CA . PRO B 1 94 ? -29.911 -63.197 -42.298 1.00 50.80 79 PRO B CA 1
ATOM 3478 C C . PRO B 1 94 ? -28.906 -64.283 -42.704 1.00 49.91 79 PRO B C 1
ATOM 3479 O O . PRO B 1 94 ? -28.508 -65.106 -41.871 1.00 49.70 79 PRO B O 1
ATOM 3483 N N . GLU B 1 95 ? -28.492 -64.255 -43.973 1.00 49.15 80 GLU B N 1
ATOM 3484 C CA . GLU B 1 95 ? -27.541 -65.230 -44.530 1.00 48.57 80 GLU B CA 1
ATOM 3485 C C . GLU B 1 95 ? -26.154 -65.024 -43.966 1.00 47.37 80 GLU B C 1
ATOM 3486 O O . GLU B 1 95 ? -25.423 -65.991 -43.768 1.00 46.92 80 GLU B O 1
ATOM 3492 N N . LEU B 1 96 ? -25.795 -63.758 -43.754 1.00 46.73 81 LEU B N 1
ATOM 3493 C CA . LEU B 1 96 ? -24.538 -63.396 -43.103 1.00 46.37 81 LEU B CA 1
ATOM 3494 C C . LEU B 1 96 ? -24.547 -63.893 -41.676 1.00 45.99 81 LEU B C 1
ATOM 3495 O O . LEU B 1 96 ? -23.663 -64.639 -41.248 1.00 45.30 81 LEU B O 1
ATOM 3500 N N . SER B 1 97 ? -25.598 -63.502 -40.966 1.00 45.98 82 SER B N 1
ATOM 3501 C CA . SER B 1 97 ? -25.828 -63.895 -39.592 1.00 46.22 82 SER B CA 1
ATOM 3502 C C . SER B 1 97 ? -25.693 -65.403 -39.429 1.00 46.23 82 SER B C 1
ATOM 3503 O O . SER B 1 97 ? -25.006 -65.884 -38.510 1.00 45.94 82 SER B O 1
ATOM 3506 N N . ALA B 1 98 ? -26.310 -66.148 -40.351 1.00 45.82 83 ALA B N 1
ATOM 3507 C CA . ALA B 1 98 ? -26.294 -67.615 -40.315 1.00 45.66 83 ALA B CA 1
ATOM 3508 C C . ALA B 1 98 ? -24.887 -68.219 -40.395 1.00 45.21 83 ALA B C 1
ATOM 3509 O O . ALA B 1 98 ? -24.649 -69.326 -39.915 1.00 45.24 83 ALA B O 1
ATOM 3511 N N . GLN B 1 99 ? -23.967 -67.480 -41.002 1.00 44.93 84 GLN B N 1
ATOM 3512 C CA . GLN B 1 99 ? -22.588 -67.930 -41.183 1.00 45.77 84 GLN B CA 1
ATOM 3513 C C . GLN B 1 99 ? -21.697 -67.763 -39.943 1.00 45.28 84 GLN B C 1
ATOM 3514 O O . GLN B 1 99 ? -20.630 -68.372 -39.864 1.00 45.35 84 GLN B O 1
ATOM 3520 N N . LEU B 1 100 ? -22.127 -66.934 -38.997 1.00 44.61 85 LEU B N 1
ATOM 3521 C CA . LEU B 1 100 ? -21.295 -66.602 -37.826 1.00 44.13 85 LEU B CA 1
ATOM 3522 C C . LEU B 1 100 ? -20.926 -67.845 -37.025 1.00 44.00 85 LEU B C 1
ATOM 3523 O O . LEU B 1 100 ? -21.816 -68.580 -36.607 1.00 44.66 85 LEU B O 1
ATOM 3528 N N . THR B 1 101 ? -19.627 -68.100 -36.840 1.00 42.86 86 THR B N 1
ATOM 3529 C CA . THR B 1 101 ? -19.164 -69.279 -36.097 1.00 42.40 86 THR B CA 1
ATOM 3530 C C . THR B 1 101 ? -18.762 -68.953 -34.652 1.00 41.12 86 THR B C 1
ATOM 3531 O O . THR B 1 101 ? -18.638 -69.849 -33.842 1.00 41.01 86 THR B O 1
ATOM 3535 N N . ALA B 1 102 ? -18.549 -67.670 -34.348 1.00 40.55 87 ALA B N 1
ATOM 3536 C CA . ALA B 1 102 ? -18.042 -67.231 -33.031 1.00 38.86 87 ALA B CA 1
ATOM 3537 C C . ALA B 1 102 ? -18.100 -65.727 -32.929 1.00 37.75 87 ALA B C 1
ATOM 3538 O O . ALA B 1 102 ? -18.327 -65.033 -33.923 1.00 37.71 87 ALA B O 1
ATOM 3540 N N . ILE B 1 103 ? -17.930 -65.224 -31.712 1.00 36.97 88 ILE B N 1
ATOM 3541 C CA . ILE B 1 103 ? -17.813 -63.789 -31.488 1.00 36.09 88 ILE B CA 1
ATOM 3542 C C . ILE B 1 103 ? -16.490 -63.559 -30.756 1.00 35.78 88 ILE B C 1
ATOM 3543 O O . ILE B 1 103 ? -16.165 -64.274 -29.799 1.00 35.75 88 ILE B O 1
ATOM 3548 N N . GLY B 1 104 ? -15.730 -62.580 -31.235 1.00 34.30 89 GLY B N 1
ATOM 3549 C CA . GLY B 1 104 ? -14.447 -62.224 -30.624 1.00 32.33 89 GLY B CA 1
ATOM 3550 C C . GLY B 1 104 ? -14.569 -60.846 -30.026 1.00 31.55 89 GLY B C 1
ATOM 3551 O O . GLY B 1 104 ? -15.105 -59.916 -30.666 1.00 30.04 89 GLY B O 1
ATOM 3552 N N . HIS B 1 105 ? -14.127 -60.729 -28.771 1.00 31.14 90 HIS B N 1
ATOM 3553 C CA . HIS B 1 105 ? -14.146 -59.453 -28.053 1.00 31.11 90 HIS B CA 1
ATOM 3554 C C . HIS B 1 105 ? -12.732 -58.986 -27.752 1.00 30.55 90 HIS B C 1
ATOM 3555 O O . HIS B 1 105 ? -11.909 -59.727 -27.196 1.00 29.24 90 HIS B O 1
ATOM 3562 N N . ARG B 1 106 ? -12.476 -57.734 -28.073 1.00 30.69 91 ARG B N 1
ATOM 3563 C CA . ARG B 1 106 ? -11.194 -57.156 -27.717 1.00 32.34 91 ARG B CA 1
ATOM 3564 C C . ARG B 1 106 ? -11.251 -56.680 -26.262 1.00 32.01 91 ARG B C 1
ATOM 3565 O O . ARG B 1 106 ? -12.108 -55.874 -25.891 1.00 31.68 91 ARG B O 1
ATOM 3573 N N . ILE B 1 107 ? -10.380 -57.244 -25.431 1.00 31.59 92 ILE B N 1
ATOM 3574 C CA . ILE B 1 107 ? -10.382 -56.920 -24.003 1.00 31.91 92 ILE B CA 1
ATOM 3575 C C . ILE B 1 107 ? -9.044 -56.284 -23.641 1.00 32.39 92 ILE B C 1
ATOM 3576 O O . ILE B 1 107 ? -7.985 -56.816 -23.989 1.00 32.10 92 ILE B O 1
ATOM 3581 N N . VAL B 1 108 ? -9.069 -55.152 -22.947 1.00 33.75 93 VAL B N 1
ATOM 3582 C CA . VAL B 1 108 ? -7.804 -54.483 -22.635 1.00 35.40 93 VAL B CA 1
ATOM 3583 C C . VAL B 1 108 ? -6.930 -55.337 -21.724 1.00 37.42 93 VAL B C 1
ATOM 3584 O O . VAL B 1 108 ? -5.776 -55.664 -22.068 1.00 37.04 93 VAL B O 1
ATOM 3588 N N . HIS B 1 109 ? -7.474 -55.779 -20.600 1.00 38.94 94 HIS B N 1
ATOM 3589 C CA . HIS B 1 109 ? -6.577 -56.358 -19.618 1.00 42.09 94 HIS B CA 1
ATOM 3590 C C . HIS B 1 109 ? -6.886 -57.776 -19.228 1.00 43.45 94 HIS B C 1
ATOM 3591 O O . HIS B 1 109 ? -8.001 -58.099 -18.810 1.00 43.30 94 HIS B O 1
ATOM 3598 N N . GLY B 1 110 ? -5.861 -58.615 -19.357 1.00 45.72 95 GLY B N 1
ATOM 3599 C CA . GLY B 1 110 ? -5.927 -60.004 -18.910 1.00 48.18 95 GLY B CA 1
ATOM 3600 C C . GLY B 1 110 ? -4.916 -60.354 -17.833 1.00 49.78 95 GLY B C 1
ATOM 3601 O O . GLY B 1 110 ? -4.947 -61.464 -17.289 1.00 50.12 95 GLY B O 1
ATOM 3602 N N . GLY B 1 111 ? -4.007 -59.423 -17.525 1.00 51.04 96 GLY B N 1
ATOM 3603 C CA . GLY B 1 111 ? -3.010 -59.649 -16.470 1.00 51.83 96 GLY B CA 1
ATOM 3604 C C . GLY B 1 111 ? -2.155 -60.896 -16.689 1.00 53.00 96 GLY B C 1
ATOM 3605 O O . GLY B 1 111 ? -1.897 -61.305 -17.830 1.00 52.73 96 GLY B O 1
ATOM 3606 N N . GLU B 1 112 ? -1.707 -61.500 -15.593 1.00 53.40 97 GLU B N 1
ATOM 3607 C CA . GLU B 1 112 ? -0.907 -62.714 -15.679 1.00 54.47 97 GLU B CA 1
ATOM 3608 C C . GLU B 1 112 ? -1.790 -63.957 -15.763 1.00 55.18 97 GLU B C 1
ATOM 3609 O O . GLU B 1 112 ? -1.340 -65.004 -16.248 1.00 55.92 97 GLU B O 1
ATOM 3615 N N . LYS B 1 113 ? -3.033 -63.837 -15.291 1.00 55.43 98 LYS B N 1
ATOM 3616 C CA . LYS B 1 113 ? -3.993 -64.954 -15.305 1.00 55.85 98 LYS B CA 1
ATOM 3617 C C . LYS B 1 113 ? -4.398 -65.421 -16.719 1.00 55.90 98 LYS B C 1
ATOM 3618 O O . LYS B 1 113 ? -4.622 -66.615 -16.926 1.00 56.16 98 LYS B O 1
ATOM 3623 N N . TYR B 1 114 ? -4.478 -64.492 -17.681 1.00 55.63 99 TYR B N 1
ATOM 3624 C CA . TYR B 1 114 ? -4.850 -64.835 -19.065 1.00 54.95 99 TYR B CA 1
ATOM 3625 C C . TYR B 1 114 ? -3.794 -64.371 -20.058 1.00 54.10 99 TYR B C 1
ATOM 3626 O O . TYR B 1 114 ? -3.818 -63.237 -20.530 1.00 54.37 99 TYR B O 1
ATOM 3635 N N . THR B 1 115 ? -2.868 -65.262 -20.378 1.00 53.11 100 THR B N 1
ATOM 3636 C CA . THR B 1 115 ? -1.700 -64.917 -21.192 1.00 51.94 100 THR B CA 1
ATOM 3637 C C . THR B 1 115 ? -1.896 -65.193 -22.687 1.00 51.22 100 THR B C 1
ATOM 3638 O O . THR B 1 115 ? -0.977 -64.996 -23.501 1.00 51.55 100 THR B O 1
ATOM 3642 N N . SER B 1 116 ? -3.087 -65.678 -23.036 1.00 49.28 101 SER B N 1
ATOM 3643 C CA . SER B 1 116 ? -3.471 -65.881 -24.416 1.00 47.47 101 SER B CA 1
ATOM 3644 C C . SER B 1 116 ? -4.994 -65.785 -24.483 1.00 45.55 101 SER B C 1
ATOM 3645 O O . SER B 1 116 ? -5.660 -65.686 -23.459 1.00 44.69 101 SER B O 1
ATOM 3648 N N . SER B 1 117 ? -5.540 -65.808 -25.689 1.00 43.55 102 SER B N 1
ATOM 3649 C CA . SER B 1 117 ? -6.985 -65.744 -25.871 1.00 42.37 102 SER B CA 1
ATOM 3650 C C . SER B 1 117 ? -7.697 -66.929 -25.226 1.00 41.61 102 SER B C 1
ATOM 3651 O O . SER B 1 117 ? -7.101 -67.988 -25.043 1.00 40.96 102 SER B O 1
ATOM 3654 N N . VAL B 1 118 ? -8.955 -66.736 -24.845 1.00 40.73 103 VAL B N 1
ATOM 3655 C CA . VAL B 1 118 ? -9.691 -67.777 -24.109 1.00 40.58 103 VAL B CA 1
ATOM 3656 C C . VAL B 1 118 ? -11.206 -67.682 -24.371 1.00 40.75 103 VAL B C 1
ATOM 3657 O O . VAL B 1 118 ? -11.764 -66.584 -24.463 1.00 39.90 103 VAL B O 1
ATOM 3661 N N . VAL B 1 119 ? -11.864 -68.836 -24.484 1.00 41.18 104 VAL B N 1
ATOM 3662 C CA . VAL B 1 119 ? -13.326 -68.879 -24.563 1.00 41.21 104 VAL B CA 1
ATOM 3663 C C . VAL B 1 119 ? -13.925 -68.241 -23.308 1.00 41.20 104 VAL B C 1
ATOM 3664 O O . VAL B 1 119 ? -13.462 -68.487 -22.199 1.00 41.83 104 VAL B O 1
ATOM 3668 N N . ILE B 1 120 ? -14.940 -67.408 -23.488 1.00 41.42 105 ILE B N 1
ATOM 3669 C CA . ILE B 1 120 ? -15.545 -66.691 -22.382 1.00 42.18 105 ILE B CA 1
ATOM 3670 C C . ILE B 1 120 ? -16.536 -67.564 -21.607 1.00 43.91 105 ILE B C 1
ATOM 3671 O O . ILE B 1 120 ? -17.508 -68.078 -22.177 1.00 43.89 105 ILE B O 1
ATOM 3676 N N . ASP B 1 121 ? -16.273 -67.728 -20.311 1.00 45.43 106 ASP B N 1
ATOM 3677 C CA . ASP B 1 121 ? -17.248 -68.306 -19.385 1.00 46.99 106 ASP B CA 1
ATOM 3678 C C . ASP B 1 121 ? -17.368 -67.379 -18.180 1.00 47.71 106 ASP B C 1
ATOM 3679 O O . ASP B 1 121 ? -16.801 -66.279 -18.197 1.00 47.51 106 ASP B O 1
ATOM 3684 N N . GLU B 1 122 ? -18.075 -67.806 -17.131 1.00 47.92 107 GLU B N 1
ATOM 3685 C CA . GLU B 1 122 ? -18.322 -66.905 -16.001 1.00 48.58 107 GLU B CA 1
ATOM 3686 C C . GLU B 1 122 ? -17.048 -66.470 -15.274 1.00 47.74 107 GLU B C 1
ATOM 3687 O O . GLU B 1 122 ? -16.990 -65.351 -14.777 1.00 47.80 107 GLU B O 1
ATOM 3693 N N . SER B 1 123 ? -16.037 -67.333 -15.214 1.00 46.84 108 SER B N 1
ATOM 3694 C CA . SER B 1 123 ? -14.809 -66.951 -14.524 1.00 46.65 108 SER B CA 1
ATOM 3695 C C . SER B 1 123 ? -13.960 -65.966 -15.347 1.00 45.61 108 SER B C 1
ATOM 3696 O O . SER B 1 123 ? -13.350 -65.059 -14.777 1.00 45.66 108 SER B O 1
ATOM 3699 N N . VAL B 1 124 ? -13.940 -66.123 -16.671 1.00 44.87 109 VAL B N 1
ATOM 3700 C CA . VAL B 1 124 ? -13.322 -65.101 -17.545 1.00 43.78 109 VAL B CA 1
ATOM 3701 C C . VAL B 1 124 ? -13.991 -63.732 -17.338 1.00 43.82 109 VAL B C 1
ATOM 3702 O O . VAL B 1 124 ? -13.303 -62.716 -17.173 1.00 44.00 109 VAL B O 1
ATOM 3706 N N . ILE B 1 125 ? -15.324 -63.715 -17.304 1.00 43.50 110 ILE B N 1
ATOM 3707 C CA . ILE B 1 125 ? -16.076 -62.482 -17.036 1.00 43.51 110 ILE B CA 1
ATOM 3708 C C . ILE B 1 125 ? -15.683 -61.904 -15.676 1.00 43.82 110 ILE B C 1
ATOM 3709 O O . ILE B 1 125 ? -15.528 -60.670 -15.522 1.00 42.53 110 ILE B O 1
ATOM 3714 N N . GLN B 1 126 ? -15.512 -62.799 -14.695 1.00 44.37 111 GLN B N 1
ATOM 3715 C CA . GLN B 1 126 ? -15.079 -62.390 -13.357 1.00 44.85 111 GLN B CA 1
ATOM 3716 C C . GLN B 1 126 ? -13.678 -61.793 -13.384 1.00 44.62 111 GLN B C 1
ATOM 3717 O O . GLN B 1 126 ? -13.425 -60.754 -12.755 1.00 45.16 111 GLN B O 1
ATOM 3723 N N . GLY B 1 127 ? -12.780 -62.449 -14.119 1.00 44.31 112 GLY B N 1
ATOM 3724 C CA . GLY B 1 127 ? -11.450 -61.920 -14.413 1.00 44.00 112 GLY B CA 1
ATOM 3725 C C . GLY B 1 127 ? -11.451 -60.516 -15.001 1.00 43.98 112 GLY B C 1
ATOM 3726 O O . GLY B 1 127 ? -10.661 -59.654 -14.585 1.00 43.88 112 GLY B O 1
ATOM 3727 N N . ILE B 1 128 ? -12.340 -60.272 -15.960 1.00 43.72 113 ILE B N 1
ATOM 3728 C CA . ILE B 1 128 ? -12.488 -58.921 -16.527 1.00 43.76 113 ILE B CA 1
ATOM 3729 C C . ILE B 1 128 ? -13.011 -57.921 -15.479 1.00 44.32 113 ILE B C 1
ATOM 3730 O O . ILE B 1 128 ? -12.469 -56.811 -15.347 1.00 43.45 113 ILE B O 1
ATOM 3735 N N . LYS B 1 129 ? -14.038 -58.313 -14.721 1.00 44.81 114 LYS B N 1
ATOM 3736 C CA . LYS B 1 129 ? -14.548 -57.468 -13.626 1.00 46.06 114 LYS B CA 1
ATOM 3737 C C . LYS B 1 129 ? -13.453 -57.116 -12.618 1.00 46.15 114 LYS B C 1
ATOM 3738 O O . LYS B 1 129 ? -13.345 -55.968 -12.185 1.00 45.83 114 LYS B O 1
ATOM 3744 N N . ASP B 1 130 ? -12.638 -58.109 -12.268 1.00 46.53 115 ASP B N 1
ATOM 3745 C CA . ASP B 1 130 ? -11.535 -57.927 -11.326 1.00 47.30 115 ASP B CA 1
ATOM 3746 C C . ASP B 1 130 ? -10.413 -57.048 -11.875 1.00 47.46 115 ASP B C 1
ATOM 3747 O O . ASP B 1 130 ? -9.561 -56.575 -11.121 1.00 48.45 115 ASP B O 1
ATOM 3752 N N . SER B 1 131 ? -10.404 -56.840 -13.184 1.00 47.38 116 SER B N 1
ATOM 3753 C CA . SER B 1 131 ? -9.375 -56.042 -13.842 1.00 47.83 116 SER B CA 1
ATOM 3754 C C . SER B 1 131 ? -9.829 -54.611 -14.098 1.00 47.71 116 SER B C 1
ATOM 3755 O O . SER B 1 131 ? -9.139 -53.848 -14.784 1.00 46.49 116 SER B O 1
ATOM 3758 N N . ALA B 1 132 ? -10.994 -54.274 -13.531 1.00 48.59 117 ALA B N 1
ATOM 3759 C CA . ALA B 1 132 ? -11.618 -52.957 -13.653 1.00 49.52 117 ALA B CA 1
ATOM 3760 C C . ALA B 1 132 ? -10.637 -51.852 -13.375 1.00 49.75 117 ALA B C 1
ATOM 3761 O O . ALA B 1 132 ? -10.701 -50.784 -13.977 1.00 49.99 117 ALA B O 1
ATOM 3763 N N . SER B 1 133 ? -9.716 -52.137 -12.466 1.00 49.51 118 SER B N 1
ATOM 3764 C CA . SER B 1 133 ? -8.673 -51.210 -12.072 1.00 49.39 118 SER B CA 1
ATOM 3765 C C . SER B 1 133 ? -7.624 -50.923 -13.156 1.00 49.24 118 SER B C 1
ATOM 3766 O O . SER B 1 133 ? -6.811 -50.016 -12.990 1.00 50.03 118 SER B O 1
ATOM 3769 N N . PHE B 1 134 ? -7.648 -51.674 -14.262 1.00 48.40 119 PHE B N 1
ATOM 3770 C CA . PHE B 1 134 ? -6.805 -51.391 -15.444 1.00 47.21 119 PHE B CA 1
ATOM 3771 C C . PHE B 1 134 ? -7.622 -50.864 -16.664 1.00 46.33 119 PHE B C 1
ATOM 3772 O O . PHE B 1 134 ? -8.665 -51.410 -17.025 1.00 46.07 119 PHE B O 1
ATOM 3780 N N . ALA B 1 135 ? -7.142 -49.816 -17.323 1.00 45.27 120 ALA B N 1
ATOM 3781 C CA . ALA B 1 135 ? -8.034 -49.018 -18.201 1.00 43.93 120 ALA B CA 1
ATOM 3782 C C . ALA B 1 135 ? -9.509 -49.055 -17.711 1.00 42.71 120 ALA B C 1
ATOM 3783 O O . ALA B 1 135 ? -10.400 -49.584 -18.389 1.00 43.02 120 ALA B O 1
ATOM 3785 N N . PRO B 1 136 ? -9.766 -48.496 -16.509 1.00 40.59 121 PRO B N 1
ATOM 3786 C CA . PRO B 1 136 ? -11.107 -48.466 -15.924 1.00 39.52 121 PRO B CA 1
ATOM 3787 C C . PRO B 1 136 ? -12.174 -47.810 -16.807 1.00 39.19 121 PRO B C 1
ATOM 3788 O O . PRO B 1 136 ? -13.344 -48.127 -16.664 1.00 37.71 121 PRO B O 1
ATOM 3792 N N . LEU B 1 137 ? -11.786 -46.880 -17.676 1.00 39.72 122 LEU B N 1
ATOM 3793 C CA . LEU B 1 137 ? -12.760 -46.215 -18.549 1.00 40.43 122 LEU B CA 1
ATOM 3794 C C . LEU B 1 137 ? -13.461 -47.184 -19.466 1.00 40.85 122 LEU B C 1
ATOM 3795 O O . LEU B 1 137 ? -14.638 -47.008 -19.723 1.00 42.23 122 LEU B O 1
ATOM 3800 N N . HIS B 1 138 ? -12.742 -48.207 -19.934 1.00 40.56 123 HIS B N 1
ATOM 3801 C CA . HIS B 1 138 ? -13.230 -49.125 -20.948 1.00 40.88 123 HIS B CA 1
ATOM 3802 C C . HIS B 1 138 ? -13.748 -50.395 -20.318 1.00 41.16 123 HIS B C 1
ATOM 3803 O O . HIS B 1 138 ? -14.243 -51.292 -21.022 1.00 39.84 123 HIS B O 1
ATOM 3810 N N . ASN B 1 139 ? -13.625 -50.476 -18.988 1.00 41.72 124 ASN B N 1
ATOM 3811 C CA . ASN B 1 139 ? -13.997 -51.712 -18.291 1.00 41.70 124 ASN B CA 1
ATOM 3812 C C . ASN B 1 139 ? -15.491 -52.014 -18.369 1.00 41.19 124 ASN B C 1
ATOM 3813 O O . ASN B 1 139 ? -15.861 -53.078 -18.832 1.00 41.76 124 ASN B O 1
ATOM 3818 N N . PRO B 1 140 ? -16.351 -51.085 -17.920 1.00 42.29 125 PRO B N 1
ATOM 3819 C CA . PRO B 1 140 ? -17.789 -51.322 -18.108 1.00 41.85 125 PRO B CA 1
ATOM 3820 C C . PRO B 1 140 ? -18.129 -51.676 -19.572 1.00 41.29 125 PRO B C 1
ATOM 3821 O O . PRO B 1 140 ? -18.922 -52.595 -19.811 1.00 40.90 125 PRO B O 1
ATOM 3825 N N . ALA B 1 141 ? -17.504 -50.977 -20.527 1.00 39.78 126 ALA B N 1
ATOM 3826 C CA . ALA B 1 141 ? -17.808 -51.161 -21.956 1.00 39.29 126 ALA B CA 1
ATOM 3827 C C . ALA B 1 141 ? -17.574 -52.591 -22.443 1.00 38.69 126 ALA B C 1
ATOM 3828 O O . ALA B 1 141 ? -18.406 -53.144 -23.155 1.00 38.17 126 ALA B O 1
ATOM 3830 N N . HIS B 1 142 ? -16.459 -53.197 -22.038 1.00 38.94 127 HIS B N 1
ATOM 3831 C CA . HIS B 1 142 ? -16.164 -54.576 -22.414 1.00 39.05 127 HIS B CA 1
ATOM 3832 C C . HIS B 1 142 ? -17.265 -55.539 -21.951 1.00 39.11 127 HIS B C 1
ATOM 3833 O O . HIS B 1 142 ? -17.673 -56.442 -22.706 1.00 38.32 127 HIS B O 1
ATOM 3840 N N . LEU B 1 143 ? -17.714 -55.333 -20.713 1.00 38.87 128 LEU B N 1
ATOM 3841 C CA . LEU B 1 143 ? -18.671 -56.215 -20.045 1.00 39.79 128 LEU B CA 1
ATOM 3842 C C . LEU B 1 143 ? -20.046 -56.058 -20.672 1.00 40.00 128 LEU B C 1
ATOM 3843 O O . LEU B 1 143 ? -20.715 -57.042 -20.945 1.00 40.48 128 LEU B O 1
ATOM 3848 N N . ILE B 1 144 ? -20.442 -54.813 -20.924 1.00 40.60 129 ILE B N 1
ATOM 3849 C CA . ILE B 1 144 ? -21.677 -54.520 -21.647 1.00 41.05 129 ILE B CA 1
ATOM 3850 C C . ILE B 1 144 ? -21.656 -55.173 -23.037 1.00 41.41 129 ILE B C 1
ATOM 3851 O O . ILE B 1 144 ? -22.636 -55.795 -23.449 1.00 41.57 129 ILE B O 1
ATOM 3856 N N . GLY B 1 145 ? -20.532 -55.065 -23.746 1.00 41.20 130 GLY B N 1
ATOM 3857 C CA . GLY B 1 145 ? -20.373 -55.789 -25.001 1.00 40.45 130 GLY B CA 1
ATOM 3858 C C . GLY B 1 145 ? -20.573 -57.292 -24.902 1.00 40.79 130 GLY B C 1
ATOM 3859 O O . GLY B 1 145 ? -21.226 -57.897 -25.759 1.00 39.91 130 GLY B O 1
ATOM 3860 N N . ILE B 1 146 ? -20.000 -57.911 -23.872 1.00 41.05 131 ILE B N 1
ATOM 3861 C CA . ILE B 1 146 ? -20.175 -59.355 -23.673 1.00 42.31 131 ILE B CA 1
ATOM 3862 C C . ILE B 1 146 ? -21.641 -59.680 -23.319 1.00 43.34 131 ILE B C 1
ATOM 3863 O O . ILE B 1 146 ? -22.231 -60.608 -23.884 1.00 42.66 131 ILE B O 1
ATOM 3868 N N . ALA B 1 147 ? -22.213 -58.899 -22.405 1.00 44.60 132 ALA B N 1
ATOM 3869 C CA . ALA B 1 147 ? -23.601 -59.100 -21.973 1.00 46.28 132 ALA B CA 1
ATOM 3870 C C . ALA B 1 147 ? -24.582 -58.975 -23.142 1.00 47.23 132 ALA B C 1
ATOM 3871 O O . ALA B 1 147 ? -25.428 -59.851 -23.337 1.00 48.33 132 ALA B O 1
ATOM 3873 N N . GLU B 1 148 ? -24.445 -57.906 -23.928 1.00 48.49 133 GLU B N 1
ATOM 3874 C CA . GLU B 1 148 ? -25.297 -57.694 -25.096 1.00 49.32 133 GLU B CA 1
ATOM 3875 C C . GLU B 1 148 ? -25.067 -58.737 -26.200 1.00 49.77 133 GLU B C 1
ATOM 3876 O O . GLU B 1 148 ? -26.018 -59.146 -26.862 1.00 49.52 133 GLU B O 1
ATOM 3882 N N . ALA B 1 149 ? -23.820 -59.173 -26.389 1.00 50.10 134 ALA B N 1
ATOM 3883 C CA . ALA B 1 149 ? -23.525 -60.221 -27.375 1.00 50.62 134 ALA B CA 1
ATOM 3884 C C . ALA B 1 149 ? -24.219 -61.542 -27.038 1.00 51.01 134 ALA B C 1
ATOM 3885 O O . ALA B 1 149 ? -24.778 -62.198 -27.921 1.00 50.86 134 ALA B O 1
ATOM 3887 N N . LEU B 1 150 ? -24.158 -61.933 -25.767 1.00 51.56 135 LEU B N 1
ATOM 3888 C CA . LEU B 1 150 ? -24.771 -63.177 -25.307 1.00 52.53 135 LEU B CA 1
ATOM 3889 C C . LEU B 1 150 ? -26.297 -63.148 -25.495 1.00 53.31 135 LEU B C 1
ATOM 3890 O O . LEU B 1 150 ? -26.884 -64.117 -25.981 1.00 53.61 135 LEU B O 1
ATOM 3895 N N . LYS B 1 151 ? -26.914 -62.021 -25.138 1.00 54.46 136 LYS B N 1
ATOM 3896 C CA . LYS B 1 151 ? -28.345 -61.788 -25.353 1.00 55.40 136 LYS B CA 1
ATOM 3897 C C . LYS B 1 151 ? -28.745 -61.805 -26.834 1.00 55.40 136 LYS B C 1
ATOM 3898 O O . LYS B 1 151 ? -29.646 -62.554 -27.214 1.00 55.66 136 LYS B O 1
ATOM 3904 N N . SER B 1 152 ? -28.080 -60.984 -27.657 1.00 54.94 137 SER B N 1
ATOM 3905 C CA . SER B 1 152 ? -28.434 -60.832 -29.083 1.00 54.28 137 SER B CA 1
ATOM 3906 C C . SER B 1 152 ? -28.140 -62.079 -29.921 1.00 53.58 137 SER B C 1
ATOM 3907 O O . SER B 1 152 ? -28.811 -62.324 -30.915 1.00 53.86 137 SER B O 1
ATOM 3910 N N . PHE B 1 153 ? -27.140 -62.858 -29.524 1.00 52.85 138 PHE B N 1
ATOM 3911 C CA . PHE B 1 153 ? -26.761 -64.062 -30.263 1.00 52.10 138 PHE B CA 1
ATOM 3912 C C . PHE B 1 153 ? -26.740 -65.284 -29.353 1.00 52.17 138 PHE B C 1
ATOM 3913 O O . PHE B 1 153 ? -25.690 -65.919 -29.217 1.00 51.55 138 PHE B O 1
ATOM 3921 N N . PRO B 1 154 ? -27.908 -65.647 -28.751 1.00 52.37 139 PRO B N 1
ATOM 3922 C CA . PRO B 1 154 ? -27.967 -66.793 -27.825 1.00 52.26 139 PRO B CA 1
ATOM 3923 C C . PRO B 1 154 ? -27.340 -68.071 -28.388 1.00 51.95 139 PRO B C 1
ATOM 3924 O O . PRO B 1 154 ? -26.782 -68.867 -27.632 1.00 51.15 139 PRO B O 1
ATOM 3928 N N . GLN B 1 155 ? -27.430 -68.253 -29.703 1.00 52.09 140 GLN B N 1
ATOM 3929 C CA . GLN B 1 155 ? -26.873 -69.437 -30.381 1.00 52.69 140 GLN B CA 1
ATOM 3930 C C . GLN B 1 155 ? -25.339 -69.549 -30.268 1.00 52.40 140 GLN B C 1
ATOM 3931 O O . GLN B 1 155 ? -24.788 -70.658 -30.315 1.00 51.86 140 GLN B O 1
ATOM 3937 N N . LEU B 1 156 ? -24.671 -68.403 -30.078 1.00 51.75 141 LEU B N 1
ATOM 3938 C CA . LEU B 1 156 ? -23.200 -68.370 -29.976 1.00 51.63 141 LEU B CA 1
ATOM 3939 C C . LEU B 1 156 ? -22.665 -68.222 -28.544 1.00 51.35 141 LEU B C 1
ATOM 3940 O O . LEU B 1 156 ? -21.468 -67.971 -28.339 1.00 51.35 141 LEU B O 1
ATOM 3945 N N . LYS B 1 157 ? -23.541 -68.446 -27.566 1.00 51.06 142 LYS B N 1
ATOM 3946 C CA . LYS B 1 157 ? -23.252 -68.146 -26.154 1.00 50.82 142 LYS B CA 1
ATOM 3947 C C . LYS B 1 157 ? -22.062 -68.895 -25.534 1.00 49.98 142 LYS B C 1
ATOM 3948 O O . LYS B 1 157 ? -21.501 -68.438 -24.539 1.00 49.85 142 LYS B O 1
ATOM 3952 N N . ASP B 1 158 ? -21.685 -70.031 -26.116 1.00 49.38 143 ASP B N 1
ATOM 3953 C CA . ASP B 1 158 ? -20.522 -70.801 -25.653 1.00 49.07 143 ASP B CA 1
ATOM 3954 C C . ASP B 1 158 ? -19.347 -70.614 -26.597 1.00 47.73 143 ASP B C 1
ATOM 3955 O O . ASP B 1 158 ? -18.352 -71.340 -26.522 1.00 47.56 143 ASP B O 1
ATOM 3960 N N . LYS B 1 159 ? -19.482 -69.664 -27.511 1.00 46.66 144 LYS B N 1
ATOM 3961 C CA . LYS B 1 159 ? -18.445 -69.429 -28.525 1.00 45.74 144 LYS B CA 1
ATOM 3962 C C . LYS B 1 159 ? -18.094 -67.944 -28.626 1.00 43.84 144 LYS B C 1
ATOM 3963 O O . LYS B 1 159 ? -17.795 -67.433 -29.705 1.00 43.04 144 LYS B O 1
ATOM 3969 N N . ASN B 1 160 ? -18.166 -67.256 -27.488 1.00 42.32 145 ASN B N 1
ATOM 3970 C CA . ASN B 1 160 ? -17.591 -65.918 -27.370 1.00 40.58 145 ASN B CA 1
ATOM 3971 C C . ASN B 1 160 ? -16.164 -66.079 -26.877 1.00 39.25 145 ASN B C 1
ATOM 3972 O O . ASN B 1 160 ? -15.885 -66.909 -26.009 1.00 39.03 145 ASN B O 1
ATOM 3977 N N . VAL B 1 161 ? -15.254 -65.303 -27.451 1.00 37.53 146 VAL B N 1
ATOM 3978 C CA . VAL B 1 161 ? -13.831 -65.432 -27.136 1.00 35.09 146 VAL B CA 1
ATOM 3979 C C . VAL B 1 161 ? -13.266 -64.068 -26.735 1.00 33.48 146 VAL B C 1
ATOM 3980 O O . VAL B 1 161 ? -13.549 -63.047 -27.378 1.00 33.45 146 VAL B O 1
ATOM 3984 N N . ALA B 1 162 ? -12.510 -64.053 -25.640 1.00 32.24 147 ALA B N 1
ATOM 3985 C CA . ALA B 1 162 ? -11.822 -62.834 -25.175 1.00 30.43 147 ALA B CA 1
ATOM 3986 C C . ALA B 1 162 ? -10.415 -62.814 -25.750 1.00 29.69 147 ALA B C 1
ATOM 3987 O O . ALA B 1 162 ? -9.697 -63.804 -25.659 1.00 29.52 147 ALA B O 1
ATOM 3989 N N . VAL B 1 163 ? -10.013 -61.685 -26.330 1.00 28.78 148 VAL B N 1
ATOM 3990 C CA . VAL B 1 163 ? -8.661 -61.546 -26.893 1.00 28.54 148 VAL B CA 1
ATOM 3991 C C . VAL B 1 163 ? -8.065 -60.318 -26.217 1.00 27.89 148 VAL B C 1
ATOM 3992 O O . VAL B 1 163 ? -8.636 -59.237 -26.299 1.00 27.64 148 VAL B O 1
ATOM 3996 N N . PHE B 1 164 ? -6.952 -60.528 -25.526 1.00 27.47 149 PHE B N 1
ATOM 3997 C CA . PHE B 1 164 ? -6.399 -59.568 -24.566 1.00 27.70 149 PHE B CA 1
ATOM 3998 C C . PHE B 1 164 ? -5.225 -58.787 -25.124 1.00 27.36 149 PHE B C 1
ATOM 3999 O O . PHE B 1 164 ? -4.255 -59.380 -25.616 1.00 26.66 149 PHE B O 1
ATOM 4007 N N . ASP B 1 165 ? -5.312 -57.469 -25.003 1.00 27.85 150 ASP B N 1
ATOM 4008 C CA . ASP B 1 165 ? -4.233 -56.547 -25.378 1.00 28.60 150 ASP B CA 1
ATOM 4009 C C . ASP B 1 165 ? -2.955 -56.673 -24.543 1.00 28.01 150 ASP B C 1
ATOM 4010 O O . ASP B 1 165 ? -1.918 -56.112 -24.916 1.00 27.27 150 ASP B O 1
ATOM 4015 N N . THR B 1 166 ? -3.022 -57.393 -23.419 1.00 26.92 151 THR B N 1
ATOM 4016 C CA . THR B 1 166 ? -1.828 -57.630 -22.589 1.00 27.08 151 THR B CA 1
ATOM 4017 C C . THR B 1 166 ? -1.084 -58.897 -22.963 1.00 27.17 151 THR B C 1
ATOM 4018 O O . THR B 1 166 ? 0.086 -59.063 -22.604 1.00 28.37 151 THR B O 1
ATOM 4022 N N . ALA B 1 167 ? -1.742 -59.800 -23.683 1.00 26.38 152 ALA B N 1
ATOM 4023 C CA . ALA B 1 167 ? -1.225 -61.147 -23.875 1.00 26.71 152 ALA B CA 1
ATOM 4024 C C . ALA B 1 167 ? 0.129 -61.222 -24.585 1.00 27.23 152 ALA B C 1
ATOM 4025 O O . ALA B 1 167 ? 1.037 -61.954 -24.138 1.00 28.21 152 ALA B O 1
ATOM 4027 N N . PHE B 1 168 ? 0.251 -60.494 -25.692 1.00 26.68 153 PHE B N 1
ATOM 4028 C CA . PHE B 1 168 ? 1.496 -60.451 -26.491 1.00 27.71 153 PHE B CA 1
ATOM 4029 C C . PHE B 1 168 ? 2.677 -60.028 -25.611 1.00 27.97 153 PHE B C 1
ATOM 4030 O O . PHE B 1 168 ? 3.797 -60.476 -25.813 1.00 27.41 153 PHE B O 1
ATOM 4038 N N . HIS B 1 169 ? 2.411 -59.188 -24.613 1.00 28.02 154 HIS B N 1
ATOM 4039 C CA . HIS B 1 169 ? 3.477 -58.646 -23.793 1.00 29.42 154 HIS B CA 1
ATOM 4040 C C . HIS B 1 169 ? 3.886 -59.541 -22.616 1.00 29.55 154 HIS B C 1
ATOM 4041 O O . HIS B 1 169 ? 4.811 -59.207 -21.877 1.00 30.07 154 HIS B O 1
ATOM 4048 N N . GLN B 1 170 ? 3.215 -60.681 -22.467 1.00 30.39 155 GLN B N 1
ATOM 4049 C CA . GLN B 1 170 ? 3.507 -61.607 -21.364 1.00 31.31 155 GLN B CA 1
ATOM 4050 C C . GLN B 1 170 ? 4.855 -62.314 -21.486 1.00 31.10 155 GLN B C 1
ATOM 4051 O O . GLN B 1 170 ? 5.319 -62.962 -20.542 1.00 31.77 155 GLN B O 1
ATOM 4057 N N . THR B 1 171 ? 5.514 -62.154 -22.627 1.00 30.74 156 THR B N 1
ATOM 4058 C CA . THR B 1 171 ? 6.889 -62.618 -22.759 1.00 30.13 156 THR B CA 1
ATOM 4059 C C . THR B 1 171 ? 7.929 -61.662 -22.111 1.00 30.14 156 THR B C 1
ATOM 4060 O O . THR B 1 171 ? 9.108 -62.003 -22.089 1.00 30.54 156 THR B O 1
ATOM 4064 N N . MET B 1 172 ? 7.536 -60.497 -21.572 1.00 29.52 157 MET B N 1
ATOM 4065 C CA . MET B 1 172 ? 8.534 -59.572 -20.982 1.00 30.74 157 MET B CA 1
ATOM 4066 C C . MET B 1 172 ? 9.212 -60.253 -19.784 1.00 31.07 157 MET B C 1
ATOM 4067 O O . MET B 1 172 ? 8.484 -60.812 -18.942 1.00 31.34 157 MET B O 1
ATOM 4072 N N . PRO B 1 173 ? 10.566 -60.164 -19.672 1.00 30.69 158 PRO B N 1
ATOM 4073 C CA . PRO B 1 173 ? 11.239 -60.692 -18.479 1.00 30.78 158 PRO B CA 1
ATOM 4074 C C . PRO B 1 173 ? 11.057 -59.729 -17.310 1.00 30.83 158 PRO B C 1
ATOM 4075 O O . PRO B 1 173 ? 10.553 -58.605 -17.495 1.00 29.42 158 PRO B O 1
ATOM 4079 N N . GLU B 1 174 ? 11.414 -60.171 -16.106 1.00 30.72 159 GLU B N 1
ATOM 4080 C CA . GLU B 1 174 ? 11.168 -59.353 -14.908 1.00 31.08 159 GLU B CA 1
ATOM 4081 C C . GLU B 1 174 ? 11.940 -58.032 -14.919 1.00 30.64 159 GLU B C 1
ATOM 4082 O O . GLU B 1 174 ? 11.425 -57.022 -14.429 1.00 30.43 159 GLU B O 1
ATOM 4088 N N . GLU B 1 175 ? 13.130 -57.998 -15.523 1.00 30.37 160 GLU B N 1
ATOM 4089 C CA . GLU B 1 175 ? 13.867 -56.726 -15.582 1.00 31.38 160 GLU B CA 1
ATOM 4090 C C . GLU B 1 175 ? 13.083 -55.660 -16.349 1.00 30.26 160 GLU B C 1
ATOM 4091 O O . GLU B 1 175 ? 13.272 -54.460 -16.117 1.00 30.56 160 GLU B O 1
ATOM 4097 N N . SER B 1 176 ? 12.177 -56.108 -17.221 1.00 29.48 161 SER B N 1
ATOM 4098 C CA . SER B 1 176 ? 11.297 -55.214 -17.987 1.00 29.36 161 SER B CA 1
ATOM 4099 C C . SER B 1 176 ? 9.974 -54.967 -17.297 1.00 28.79 161 SER B C 1
ATOM 4100 O O . SER B 1 176 ? 9.483 -53.863 -17.340 1.00 29.05 161 SER B O 1
ATOM 4103 N N . TYR B 1 177 ? 9.369 -55.980 -16.677 1.00 29.39 162 TYR B N 1
ATOM 4104 C CA . TYR B 1 177 ? 8.009 -55.768 -16.145 1.00 29.14 162 TYR B CA 1
ATOM 4105 C C . TYR B 1 177 ? 7.923 -55.202 -14.727 1.00 29.78 162 TYR B C 1
ATOM 4106 O O . TYR B 1 177 ? 6.891 -54.655 -14.337 1.00 29.33 162 TYR B O 1
ATOM 4115 N N . LEU B 1 178 ? 8.995 -55.344 -13.965 1.00 30.62 163 LEU B N 1
ATOM 4116 C CA . LEU B 1 178 ? 9.069 -54.769 -12.620 1.00 31.27 163 LEU B CA 1
ATOM 4117 C C . LEU B 1 178 ? 9.191 -53.262 -12.626 1.00 32.45 163 LEU B C 1
ATOM 4118 O O . LEU B 1 178 ? 9.986 -52.689 -13.379 1.00 31.89 163 LEU B O 1
ATOM 4123 N N . TYR B 1 179 ? 8.398 -52.623 -11.772 1.00 33.22 164 TYR B N 1
ATOM 4124 C CA . TYR B 1 179 ? 8.599 -51.230 -11.437 1.00 34.68 164 TYR B CA 1
ATOM 4125 C C . TYR B 1 179 ? 9.909 -51.038 -10.682 1.00 36.30 164 TYR B C 1
ATOM 4126 O O . TYR B 1 179 ? 10.418 -51.978 -10.054 1.00 36.00 164 TYR B O 1
ATOM 4135 N N . ALA B 1 180 ? 10.446 -49.819 -10.756 1.00 38.51 165 ALA B N 1
ATOM 4136 C CA . ALA B 1 180 ? 11.676 -49.425 -10.043 1.00 40.50 165 ALA B CA 1
ATOM 4137 C C . ALA B 1 180 ? 11.342 -49.077 -8.595 1.00 41.78 165 ALA B C 1
ATOM 4138 O O . ALA B 1 180 ? 11.625 -47.970 -8.107 1.00 42.24 165 ALA B O 1
ATOM 4140 N N . LEU B 1 181 ? 10.748 -50.055 -7.925 1.00 42.82 166 LEU B N 1
ATOM 4141 C CA . LEU B 1 181 ? 10.286 -49.948 -6.560 1.00 43.91 166 LEU B CA 1
ATOM 4142 C C . LEU B 1 181 ? 10.661 -51.270 -5.856 1.00 44.20 166 LEU B C 1
ATOM 4143 O O . LEU B 1 181 ? 11.260 -52.151 -6.485 1.00 43.95 166 LEU B O 1
ATOM 4148 N N . PRO B 1 182 ? 10.379 -51.399 -4.539 1.00 44.82 167 PRO B N 1
ATOM 4149 C CA . PRO B 1 182 ? 10.761 -52.660 -3.865 1.00 44.67 167 PRO B CA 1
ATOM 4150 C C . PRO B 1 182 ? 10.151 -53.891 -4.527 1.00 44.19 167 PRO B C 1
ATOM 4151 O O . PRO B 1 182 ? 9.005 -53.844 -4.970 1.00 44.71 167 PRO B O 1
ATOM 4155 N N . TYR B 1 183 ? 10.902 -54.984 -4.579 1.00 43.65 168 TYR B N 1
ATOM 4156 C CA . TYR B 1 183 ? 10.414 -56.217 -5.182 1.00 44.31 168 TYR B CA 1
ATOM 4157 C C . TYR B 1 183 ? 9.152 -56.745 -4.516 1.00 45.17 168 TYR B C 1
ATOM 4158 O O . TYR B 1 183 ? 8.404 -57.524 -5.136 1.00 45.14 168 TYR B O 1
ATOM 4167 N N . SER B 1 184 ? 8.927 -56.348 -3.261 1.00 46.10 169 SER B N 1
ATOM 4168 C CA . SER B 1 184 ? 7.738 -56.799 -2.509 1.00 47.53 169 SER B CA 1
ATOM 4169 C C . SER B 1 184 ? 6.453 -56.297 -3.159 1.00 47.76 169 SER B C 1
ATOM 4170 O O . SER B 1 184 ? 5.429 -57.000 -3.179 1.00 47.98 169 SER B O 1
ATOM 4173 N N . LEU B 1 185 ? 6.510 -55.067 -3.667 1.00 47.85 170 LEU B N 1
ATOM 4174 C CA . LEU B 1 185 ? 5.459 -54.522 -4.532 1.00 48.21 170 LEU B CA 1
ATOM 4175 C C . LEU B 1 185 ? 4.910 -55.571 -5.512 1.00 47.52 170 LEU B C 1
ATOM 4176 O O . LEU B 1 185 ? 3.701 -55.652 -5.729 1.00 47.94 170 LEU B O 1
ATOM 4181 N N . TYR B 1 186 ? 5.797 -56.387 -6.085 1.00 47.18 171 TYR B N 1
ATOM 4182 C CA . TYR B 1 186 ? 5.384 -57.461 -6.979 1.00 46.65 171 TYR B CA 1
ATOM 4183 C C . TYR B 1 186 ? 5.218 -58.790 -6.263 1.00 48.22 171 TYR B C 1
ATOM 4184 O O . TYR B 1 186 ? 4.268 -59.532 -6.547 1.00 48.43 171 TYR B O 1
ATOM 4193 N N . LYS B 1 187 ? 6.162 -59.121 -5.381 1.00 49.61 172 LYS B N 1
ATOM 4194 C CA . LYS B 1 187 ? 6.123 -60.420 -4.696 1.00 51.30 172 LYS B CA 1
ATOM 4195 C C . LYS B 1 187 ? 4.866 -60.526 -3.827 1.00 51.93 172 LYS B C 1
ATOM 4196 O O . LYS B 1 187 ? 4.120 -61.494 -3.921 1.00 51.62 172 LYS B O 1
ATOM 4199 N N . GLU B 1 188 ? 4.609 -59.496 -3.031 1.00 53.70 173 GLU B N 1
ATOM 4200 C CA . GLU B 1 188 ? 3.449 -59.508 -2.132 1.00 55.70 173 GLU B CA 1
ATOM 4201 C C . GLU B 1 188 ? 2.129 -59.112 -2.821 1.00 56.25 173 GLU B C 1
ATOM 4202 O O . GLU B 1 188 ? 1.131 -59.830 -2.695 1.00 56.89 173 GLU B O 1
ATOM 4206 N N . HIS B 1 189 ? 2.138 -58.000 -3.567 1.00 56.47 174 HIS B N 1
ATOM 4207 C CA . HIS B 1 189 ? 0.923 -57.471 -4.221 1.00 56.07 174 HIS B CA 1
ATOM 4208 C C . HIS B 1 189 ? 0.721 -57.883 -5.706 1.00 54.72 174 HIS B C 1
ATOM 4209 O O . HIS B 1 189 ? -0.383 -57.754 -6.234 1.00 54.90 174 HIS B O 1
ATOM 4216 N N . GLY B 1 190 ? 1.767 -58.355 -6.383 1.00 53.08 175 GLY B N 1
ATOM 4217 C CA . GLY B 1 190 ? 1.677 -58.625 -7.829 1.00 50.54 175 GLY B CA 1
ATOM 4218 C C . GLY B 1 190 ? 1.526 -57.379 -8.706 1.00 48.73 175 GLY B C 1
ATOM 4219 O O . GLY B 1 190 ? 0.987 -57.456 -9.817 1.00 48.86 175 GLY B O 1
ATOM 4220 N N . VAL B 1 191 ? 2.003 -56.238 -8.213 1.00 46.49 176 VAL B N 1
ATOM 4221 C CA . VAL B 1 191 ? 2.055 -54.996 -8.996 1.00 44.73 176 VAL B CA 1
ATOM 4222 C C . VAL B 1 191 ? 3.217 -55.081 -9.996 1.00 42.76 176 VAL B C 1
ATOM 4223 O O . VAL B 1 191 ? 4.317 -55.511 -9.658 1.00 42.08 176 VAL B O 1
ATOM 4227 N N . ARG B 1 192 ? 2.968 -54.638 -11.221 1.00 40.85 177 ARG B N 1
ATOM 4228 C CA . ARG B 1 192 ? 3.731 -55.112 -12.354 1.00 39.03 177 ARG B CA 1
ATOM 4229 C C . ARG B 1 192 ? 3.317 -54.237 -13.528 1.00 37.68 177 ARG B C 1
ATOM 4230 O O . ARG B 1 192 ? 2.217 -53.689 -13.530 1.00 36.40 177 ARG B O 1
ATOM 4238 N N . ARG B 1 193 ? 4.162 -54.109 -14.532 1.00 36.36 178 ARG B N 1
ATOM 4239 C CA . ARG B 1 193 ? 3.706 -53.431 -15.739 1.00 36.31 178 ARG B CA 1
ATOM 4240 C C . ARG B 1 193 ? 3.202 -54.467 -16.750 1.00 35.24 178 ARG B C 1
ATOM 4241 O O . ARG B 1 193 ? 3.632 -55.615 -16.709 1.00 33.55 178 ARG B O 1
ATOM 4249 N N . TYR B 1 194 ? 2.285 -54.067 -17.635 1.00 35.58 179 TYR B N 1
ATOM 4250 C CA . TYR B 1 194 ? 1.589 -55.026 -18.547 1.00 36.58 179 TYR B CA 1
ATOM 4251 C C . TYR B 1 194 ? 1.495 -54.714 -20.071 1.00 36.99 179 TYR B C 1
ATOM 4252 O O . TYR B 1 194 ? 1.392 -55.631 -20.902 1.00 39.37 179 TYR B O 1
ATOM 4261 N N . GLY B 1 195 ? 1.445 -53.473 -20.471 1.00 35.40 180 GLY B N 1
ATOM 4262 C CA . GLY B 1 195 ? 1.377 -53.286 -21.936 1.00 33.80 180 GLY B CA 1
ATOM 4263 C C . GLY B 1 195 ? 0.028 -53.163 -22.626 1.00 32.88 180 GLY B C 1
ATOM 4264 O O . GLY B 1 195 ? -1.008 -53.739 -22.204 1.00 33.18 180 GLY B O 1
ATOM 4265 N N . ALA B 1 196 ? 0.049 -52.413 -23.718 1.00 30.20 181 ALA B N 1
ATOM 4266 C CA . ALA B 1 196 ? -1.154 -52.014 -24.425 1.00 28.94 181 ALA B CA 1
ATOM 4267 C C . ALA B 1 196 ? -1.080 -52.462 -25.879 1.00 27.95 181 ALA B C 1
ATOM 4268 O O . ALA B 1 196 ? 0.022 -52.693 -26.414 1.00 26.15 181 ALA B O 1
ATOM 4270 N N . HIS B 1 197 ? -2.249 -52.581 -26.504 1.00 26.93 182 HIS B N 1
ATOM 4271 C CA . HIS B 1 197 ? -2.343 -52.818 -27.966 1.00 25.77 182 HIS B CA 1
ATOM 4272 C C . HIS B 1 197 ? -1.623 -54.082 -28.412 1.00 26.14 182 HIS B C 1
ATOM 4273 O O . HIS B 1 197 ? -1.075 -54.136 -29.534 1.00 25.20 182 HIS B O 1
ATOM 4280 N N . GLY B 1 198 ? -1.620 -55.101 -27.556 1.00 24.91 183 GLY B N 1
ATOM 4281 C CA . GLY B 1 198 ? -0.810 -56.290 -27.774 1.00 25.66 183 GLY B CA 1
ATOM 4282 C C . GLY B 1 198 ? -1.194 -57.017 -29.048 1.00 26.73 183 GLY B C 1
ATOM 4283 O O . GLY B 1 198 ? -0.338 -57.557 -29.736 1.00 26.41 183 GLY B O 1
ATOM 4284 N N . THR B 1 199 ? -2.492 -57.023 -29.363 1.00 27.44 184 THR B N 1
ATOM 4285 C CA . THR B 1 199 ? -3.003 -57.675 -30.577 1.00 27.41 184 THR B CA 1
ATOM 4286 C C . THR B 1 199 ? -2.468 -56.981 -31.849 1.00 27.21 184 THR B C 1
ATOM 4287 O O . THR B 1 199 ? -2.108 -57.627 -32.844 1.00 26.72 184 THR B O 1
ATOM 4291 N N . SER B 1 200 ? -2.391 -55.669 -31.782 1.00 26.38 185 SER B N 1
ATOM 4292 C CA . SER B 1 200 ? -1.793 -54.904 -32.857 1.00 26.52 185 SER B CA 1
ATOM 4293 C C . SER B 1 200 ? -0.288 -55.133 -32.966 1.00 25.90 185 SER B C 1
ATOM 4294 O O . SER B 1 200 ? 0.188 -55.384 -34.053 1.00 25.63 185 SER B O 1
ATOM 4297 N N . HIS B 1 201 ? 0.459 -54.956 -31.869 1.00 24.55 186 HIS B N 1
ATOM 4298 C CA . HIS B 1 201 ? 1.907 -55.284 -31.869 1.00 25.77 186 HIS B CA 1
ATOM 4299 C C . HIS B 1 201 ? 2.187 -56.700 -32.381 1.00 25.19 186 HIS B C 1
ATOM 4300 O O . HIS B 1 201 ? 3.122 -56.920 -33.167 1.00 25.20 186 HIS B O 1
ATOM 4307 N N . PHE B 1 202 ? 1.375 -57.668 -31.951 1.00 25.53 187 PHE B N 1
ATOM 4308 C CA . PHE B 1 202 ? 1.499 -59.021 -32.453 1.00 25.66 187 PHE B CA 1
ATOM 4309 C C . PHE B 1 202 ? 1.339 -59.057 -33.973 1.00 26.41 187 PHE B C 1
ATOM 4310 O O . PHE B 1 202 ? 2.176 -59.646 -34.671 1.00 26.54 187 PHE B O 1
ATOM 4318 N N . TYR B 1 203 ? 0.280 -58.424 -34.469 1.00 26.46 188 TYR B N 1
ATOM 4319 C CA . TYR B 1 203 ? -0.057 -58.461 -35.898 1.00 27.07 188 TYR B CA 1
ATOM 4320 C C . TYR B 1 203 ? 1.081 -57.855 -36.721 1.00 26.98 188 TYR B C 1
ATOM 4321 O O . TYR B 1 203 ? 1.576 -58.463 -37.695 1.00 25.63 188 TYR B O 1
ATOM 4330 N N . VAL B 1 204 ? 1.495 -56.654 -36.348 1.00 26.72 189 VAL B N 1
ATOM 4331 C CA . VAL B 1 204 ? 2.537 -55.999 -37.143 1.00 26.52 189 VAL B CA 1
ATOM 4332 C C . VAL B 1 204 ? 3.878 -56.695 -37.101 1.00 26.93 189 VAL B C 1
ATOM 4333 O O . VAL B 1 204 ? 4.623 -56.615 -38.099 1.00 26.87 189 VAL B O 1
ATOM 4337 N N . THR B 1 205 ? 4.174 -57.387 -35.989 1.00 26.12 190 THR B N 1
ATOM 4338 C CA . THR B 1 205 ? 5.358 -58.237 -35.892 1.00 26.71 190 THR B CA 1
ATOM 4339 C C . THR B 1 205 ? 5.362 -59.369 -36.926 1.00 27.88 190 THR B C 1
ATOM 4340 O O . THR B 1 205 ? 6.392 -59.600 -37.565 1.00 26.98 190 THR B O 1
ATOM 4344 N N . GLN B 1 206 ? 4.229 -60.063 -37.084 1.00 27.47 191 GLN B N 1
ATOM 4345 C CA . GLN B 1 206 ? 4.150 -61.158 -38.064 1.00 27.69 191 GLN B CA 1
ATOM 4346 C C . GLN B 1 206 ? 4.315 -60.579 -39.474 1.00 27.87 191 GLN B C 1
ATOM 4347 O O . GLN B 1 206 ? 5.046 -61.142 -40.299 1.00 28.25 191 GLN B O 1
ATOM 4353 N N . GLU B 1 207 ? 3.674 -59.449 -39.731 1.00 26.75 192 GLU B N 1
ATOM 4354 C CA . GLU B 1 207 ? 3.784 -58.787 -41.022 1.00 28.49 192 GLU B CA 1
ATOM 4355 C C . GLU B 1 207 ? 5.175 -58.244 -41.356 1.00 28.73 192 GLU B C 1
ATOM 4356 O O . GLU B 1 207 ? 5.634 -58.364 -42.526 1.00 29.33 192 GLU B O 1
ATOM 4362 N N . ALA B 1 208 ? 5.851 -57.652 -40.361 1.00 28.06 193 ALA B N 1
ATOM 4363 C CA . ALA B 1 208 ? 7.220 -57.147 -40.559 1.00 28.52 193 ALA B CA 1
ATOM 4364 C C . ALA B 1 208 ? 8.179 -58.242 -41.033 1.00 29.45 193 ALA B C 1
ATOM 4365 O O . ALA B 1 208 ? 9.071 -57.991 -41.875 1.00 29.12 193 ALA B O 1
ATOM 4367 N N . ALA B 1 209 ? 8.031 -59.434 -40.460 1.00 31.00 194 ALA B N 1
ATOM 4368 C CA . ALA B 1 209 ? 8.870 -60.566 -40.873 1.00 32.68 194 ALA B CA 1
ATOM 4369 C C . ALA B 1 209 ? 8.703 -60.856 -42.383 1.00 34.02 194 ALA B C 1
ATOM 4370 O O . ALA B 1 209 ? 9.693 -61.069 -43.093 1.00 33.70 194 ALA B O 1
ATOM 4372 N N . LYS B 1 210 ? 7.466 -60.802 -42.873 1.00 35.27 195 LYS B N 1
ATOM 4373 C CA . LYS B 1 210 ? 7.203 -61.003 -44.305 1.00 36.77 195 LYS B CA 1
ATOM 4374 C C . LYS B 1 210 ? 7.776 -59.871 -45.122 1.00 36.77 195 LYS B C 1
ATOM 4375 O O . LYS B 1 210 ? 8.348 -60.110 -46.167 1.00 37.02 195 LYS B O 1
ATOM 4381 N N . MET B 1 211 ? 7.639 -58.640 -44.642 1.00 36.89 196 MET B N 1
ATOM 4382 C CA . MET B 1 211 ? 8.131 -57.503 -45.412 1.00 37.36 196 MET B CA 1
ATOM 4383 C C . MET B 1 211 ? 9.638 -57.460 -45.478 1.00 37.00 196 MET B C 1
ATOM 4384 O O . MET B 1 211 ? 10.201 -56.941 -46.450 1.00 37.42 196 MET B O 1
ATOM 4389 N N . LEU B 1 212 ? 10.276 -58.001 -44.451 1.00 35.88 197 LEU B N 1
ATOM 4390 C CA . LEU B 1 212 ? 11.719 -58.055 -44.392 1.00 36.58 197 LEU B CA 1
ATOM 4391 C C . LEU B 1 212 ? 12.273 -59.396 -44.903 1.00 36.68 197 LEU B C 1
ATOM 4392 O O . LEU B 1 212 ? 13.489 -59.581 -44.934 1.00 36.98 197 LEU B O 1
ATOM 4397 N N . ASN B 1 213 ? 11.372 -60.313 -45.269 1.00 36.96 198 ASN B N 1
ATOM 4398 C CA A ASN B 1 213 ? 11.736 -61.616 -45.827 0.50 37.15 198 ASN B CA 1
ATOM 4399 C CA B ASN B 1 213 ? 11.747 -61.613 -45.829 0.50 37.11 198 ASN B CA 1
ATOM 4400 C C . ASN B 1 213 ? 12.650 -62.384 -44.895 1.00 37.15 198 ASN B C 1
ATOM 4401 O O . ASN B 1 213 ? 13.726 -62.829 -45.287 1.00 37.15 198 ASN B O 1
ATOM 4410 N N . LYS B 1 214 ? 12.210 -62.536 -43.650 1.00 36.74 199 LYS B N 1
ATOM 4411 C CA . LYS B 1 214 ? 12.980 -63.296 -42.680 1.00 35.58 199 LYS B CA 1
ATOM 4412 C C . LYS B 1 214 ? 12.051 -63.943 -41.678 1.00 34.97 199 LYS B C 1
ATOM 4413 O O . LYS B 1 214 ? 10.888 -63.554 -41.559 1.00 35.11 199 LYS B O 1
ATOM 4419 N N . PRO B 1 215 ? 12.545 -64.958 -40.977 1.00 34.69 200 PRO B N 1
ATOM 4420 C CA . PRO B 1 215 ? 11.800 -65.688 -39.978 1.00 34.03 200 PRO B CA 1
ATOM 4421 C C . PRO B 1 215 ? 11.382 -64.746 -38.842 1.00 33.80 200 PRO B C 1
ATOM 4422 O O . PRO B 1 215 ? 12.189 -63.904 -38.421 1.00 33.47 200 PRO B O 1
ATOM 4426 N N . VAL B 1 216 ? 10.137 -64.856 -38.381 1.00 34.10 201 VAL B N 1
ATOM 4427 C CA . VAL B 1 216 ? 9.679 -64.024 -37.248 1.00 34.32 201 VAL B CA 1
ATOM 4428 C C . VAL B 1 216 ? 10.555 -64.269 -35.997 1.00 34.66 201 VAL B C 1
ATOM 4429 O O . VAL B 1 216 ? 10.874 -63.339 -35.233 1.00 33.65 201 VAL B O 1
ATOM 4433 N N . GLU B 1 217 ? 11.005 -65.510 -35.825 1.00 34.69 202 GLU B N 1
ATOM 4434 C CA . GLU B 1 217 ? 11.855 -65.849 -34.681 1.00 35.47 202 GLU B CA 1
ATOM 4435 C C . GLU B 1 217 ? 13.274 -65.266 -34.717 1.00 34.00 202 GLU B C 1
ATOM 4436 O O . GLU B 1 217 ? 14.007 -65.396 -33.734 1.00 34.33 202 GLU B O 1
ATOM 4442 N N . GLU B 1 218 ? 13.638 -64.592 -35.811 1.00 33.16 203 GLU B N 1
ATOM 4443 C CA . GLU B 1 218 ? 14.902 -63.838 -35.904 1.00 32.75 203 GLU B CA 1
ATOM 4444 C C . GLU B 1 218 ? 14.692 -62.315 -35.935 1.00 31.47 203 GLU B C 1
ATOM 4445 O O . GLU B 1 218 ? 15.596 -61.541 -36.258 1.00 31.51 203 GLU B O 1
ATOM 4451 N N . LEU B 1 219 ? 13.487 -61.882 -35.601 1.00 30.57 204 LEU B N 1
ATOM 4452 C CA . LEU B 1 219 ? 13.118 -60.517 -35.866 1.00 29.08 204 LEU B CA 1
ATOM 4453 C C . LEU B 1 219 ? 13.362 -59.616 -34.657 1.00 27.27 204 LEU B C 1
ATOM 4454 O O . LEU B 1 219 ? 12.846 -59.885 -33.583 1.00 27.26 204 LEU B O 1
ATOM 4459 N N . ASN B 1 220 ? 14.177 -58.591 -34.839 1.00 25.55 205 ASN B N 1
ATOM 4460 C CA . ASN B 1 220 ? 14.407 -57.580 -33.788 1.00 24.42 205 ASN B CA 1
ATOM 4461 C C . ASN B 1 220 ? 13.914 -56.254 -34.308 1.00 24.18 205 ASN B C 1
ATOM 4462 O O . ASN B 1 220 ? 14.550 -55.621 -35.132 1.00 24.12 205 ASN B O 1
ATOM 4467 N N . ILE B 1 221 ? 12.768 -55.801 -33.819 1.00 24.38 206 ILE B N 1
ATOM 4468 C CA . ILE B 1 221 ? 12.200 -54.555 -34.316 1.00 22.94 206 ILE B CA 1
ATOM 4469 C C . ILE B 1 221 ? 11.645 -53.743 -33.132 1.00 22.99 206 ILE B C 1
ATOM 4470 O O . ILE B 1 221 ? 11.538 -54.274 -32.007 1.00 22.28 206 ILE B O 1
ATOM 4475 N N . ILE B 1 222 ? 11.299 -52.487 -33.406 1.00 21.44 207 ILE B N 1
ATOM 4476 C CA . ILE B 1 222 ? 10.614 -51.627 -32.451 1.00 22.13 207 ILE B CA 1
ATOM 4477 C C . ILE B 1 222 ? 9.306 -51.222 -33.105 1.00 22.94 207 ILE B C 1
ATOM 4478 O O . ILE B 1 222 ? 9.310 -50.724 -34.247 1.00 22.55 207 ILE B O 1
ATOM 4483 N N . THR B 1 223 ? 8.185 -51.450 -32.407 1.00 21.94 208 THR B N 1
ATOM 4484 C CA . THR B 1 223 ? 6.858 -51.313 -33.028 1.00 22.36 208 THR B CA 1
ATOM 4485 C C . THR B 1 223 ? 6.109 -50.195 -32.333 1.00 22.40 208 THR B C 1
ATOM 4486 O O . THR B 1 223 ? 6.084 -50.165 -31.092 1.00 21.54 208 THR B O 1
ATOM 4490 N N . CYS B 1 224 ? 5.557 -49.259 -33.106 1.00 21.72 209 CYS B N 1
ATOM 4491 C CA . CYS B 1 224 ? 4.921 -48.061 -32.535 1.00 22.72 209 CYS B CA 1
ATOM 4492 C C . CYS B 1 224 ? 3.462 -48.097 -32.923 1.00 22.83 209 CYS B C 1
ATOM 4493 O O . CYS B 1 224 ? 3.149 -47.910 -34.082 1.00 23.94 209 CYS B O 1
ATOM 4496 N N . HIS B 1 225 ? 2.581 -48.440 -31.979 1.00 22.71 210 HIS B N 1
ATOM 4497 C CA . HIS B 1 225 ? 1.133 -48.405 -32.237 1.00 23.97 210 HIS B CA 1
ATOM 4498 C C . HIS B 1 225 ? 0.636 -47.062 -31.778 1.00 24.38 210 HIS B C 1
ATOM 4499 O O . HIS B 1 225 ? 0.611 -46.787 -30.566 1.00 25.87 210 HIS B O 1
ATOM 4506 N N . LEU B 1 226 ? 0.282 -46.193 -32.727 1.00 23.70 211 LEU B N 1
ATOM 4507 C CA . LEU B 1 226 ? -0.141 -44.860 -32.399 1.00 23.83 211 LEU B CA 1
ATOM 4508 C C . LEU B 1 226 ? -1.594 -44.714 -32.856 1.00 24.35 211 LEU B C 1
ATOM 4509 O O . LEU B 1 226 ? -1.872 -44.628 -34.052 1.00 23.07 211 LEU B O 1
ATOM 4514 N N . GLY B 1 227 ? -2.527 -44.738 -31.910 1.00 25.13 212 GLY B N 1
ATOM 4515 C CA . GLY B 1 227 ? -3.953 -44.762 -32.282 1.00 27.08 212 GLY B CA 1
ATOM 4516 C C . GLY B 1 227 ? -4.815 -44.130 -31.209 1.00 28.41 212 GLY B C 1
ATOM 4517 O O . GLY B 1 227 ? -4.596 -42.983 -30.832 1.00 29.36 212 GLY B O 1
ATOM 4518 N N . ASN B 1 228 ? -5.756 -44.912 -30.695 1.00 29.66 213 ASN B N 1
ATOM 4519 C CA . ASN B 1 228 ? -6.452 -44.602 -29.439 1.00 31.25 213 ASN B CA 1
ATOM 4520 C C . ASN B 1 228 ? -5.513 -44.996 -28.333 1.00 30.84 213 ASN B C 1
ATOM 4521 O O . ASN B 1 228 ? -5.502 -46.145 -27.893 1.00 32.28 213 ASN B O 1
ATOM 4526 N N . GLY B 1 229 ? -4.708 -44.046 -27.895 1.00 30.28 214 GLY B N 1
ATOM 4527 C CA . GLY B 1 229 ? -3.586 -44.365 -27.059 1.00 28.81 214 GLY B CA 1
ATOM 4528 C C . GLY B 1 229 ? -2.383 -44.693 -27.932 1.00 27.95 214 GLY B C 1
ATOM 4529 O O . GLY B 1 229 ? -2.541 -45.007 -29.114 1.00 28.85 214 GLY B O 1
ATOM 4530 N N . GLY B 1 230 ? -1.198 -44.614 -27.351 1.00 26.98 215 GLY B N 1
ATOM 4531 C CA . GLY B 1 230 ? 0.056 -44.790 -28.100 1.00 25.88 215 GLY B CA 1
ATOM 4532 C C . GLY B 1 230 ? 0.969 -45.685 -27.288 1.00 26.01 215 GLY B C 1
ATOM 4533 O O . GLY B 1 230 ? 1.207 -45.413 -26.104 1.00 26.57 215 GLY B O 1
ATOM 4534 N N . SER B 1 231 ? 1.450 -46.770 -27.879 1.00 24.39 216 SER B N 1
ATOM 4535 C CA . SER B 1 231 ? 2.397 -47.620 -27.173 1.00 23.56 216 SER B CA 1
ATOM 4536 C C . SER B 1 231 ? 3.551 -47.990 -28.076 1.00 24.10 216 SER B C 1
ATOM 4537 O O . SER B 1 231 ? 3.408 -47.984 -29.310 1.00 24.08 216 SER B O 1
ATOM 4540 N N . VAL B 1 232 ? 4.688 -48.331 -27.453 1.00 23.66 217 VAL B N 1
ATOM 4541 C CA . VAL B 1 232 ? 5.896 -48.697 -28.200 1.00 22.30 217 VAL B CA 1
ATOM 4542 C C . VAL B 1 232 ? 6.454 -49.972 -27.599 1.00 22.62 217 VAL B C 1
ATOM 4543 O O . VAL B 1 232 ? 6.518 -50.106 -26.369 1.00 22.79 217 VAL B O 1
ATOM 4547 N N . SER B 1 233 ? 6.772 -50.960 -28.435 1.00 21.82 218 SER B N 1
ATOM 4548 C CA . SER B 1 233 ? 7.352 -52.196 -27.932 1.00 21.97 218 SER B CA 1
ATOM 4549 C C . SER B 1 233 ? 8.685 -52.524 -28.539 1.00 22.73 218 SER B C 1
ATOM 4550 O O . SER B 1 233 ? 8.951 -52.166 -29.681 1.00 22.28 218 SER B O 1
ATOM 4553 N N . ALA B 1 234 ? 9.466 -53.299 -27.792 1.00 22.14 219 ALA B N 1
ATOM 4554 C CA . ALA B 1 234 ? 10.725 -53.808 -28.254 1.00 23.61 219 ALA B CA 1
ATOM 4555 C C . ALA B 1 234 ? 10.518 -55.297 -28.477 1.00 23.68 219 ALA B C 1
ATOM 4556 O O . ALA B 1 234 ? 10.106 -56.030 -27.554 1.00 23.54 219 ALA B O 1
ATOM 4558 N N . ILE B 1 235 ? 10.799 -55.742 -29.695 1.00 23.72 220 ILE B N 1
ATOM 4559 C CA . ILE B 1 235 ? 10.635 -57.147 -30.105 1.00 24.47 220 ILE B CA 1
ATOM 4560 C C . ILE B 1 235 ? 12.062 -57.701 -30.355 1.00 24.63 220 ILE B C 1
ATOM 4561 O O . ILE B 1 235 ? 12.808 -57.124 -31.122 1.00 23.38 220 ILE B O 1
ATOM 4566 N N . ARG B 1 236 ? 12.438 -58.777 -29.662 1.00 24.56 221 ARG B N 1
ATOM 4567 C CA . ARG B 1 236 ? 13.738 -59.441 -29.901 1.00 26.63 221 ARG B CA 1
ATOM 4568 C C . ARG B 1 236 ? 13.474 -60.899 -30.276 1.00 26.88 221 ARG B C 1
ATOM 4569 O O . ARG B 1 236 ? 12.748 -61.607 -29.568 1.00 26.19 221 ARG B O 1
ATOM 4577 N N . ASN B 1 237 ? 14.058 -61.342 -31.387 1.00 29.06 222 ASN B N 1
ATOM 4578 C CA . ASN B 1 237 ? 13.772 -62.678 -31.922 1.00 30.72 222 ASN B CA 1
ATOM 4579 C C . ASN B 1 237 ? 12.292 -63.016 -31.914 1.00 30.54 222 ASN B C 1
ATOM 4580 O O . ASN B 1 237 ? 11.898 -64.113 -31.507 1.00 31.37 222 ASN B O 1
ATOM 4585 N N . GLY B 1 238 ? 11.475 -62.054 -32.362 1.00 29.70 223 GLY B N 1
ATOM 4586 C CA . GLY B 1 238 ? 10.046 -62.260 -32.535 1.00 29.31 223 GLY B CA 1
ATOM 4587 C C . GLY B 1 238 ? 9.148 -62.151 -31.318 1.00 29.64 223 GLY B C 1
ATOM 4588 O O . GLY B 1 238 ? 7.930 -62.281 -31.449 1.00 29.51 223 GLY B O 1
ATOM 4589 N N . LYS B 1 239 ? 9.725 -61.910 -30.141 1.00 28.99 224 LYS B N 1
ATOM 4590 C CA . LYS B 1 239 ? 8.938 -61.835 -28.906 1.00 29.54 224 LYS B CA 1
ATOM 4591 C C . LYS B 1 239 ? 9.053 -60.468 -28.251 1.00 28.46 224 LYS B C 1
ATOM 4592 O O . LYS B 1 239 ? 10.118 -59.863 -28.255 1.00 27.97 224 LYS B O 1
ATOM 4598 N N . CYS B 1 240 ? 7.969 -59.989 -27.651 1.00 28.10 225 CYS B N 1
ATOM 4599 C CA . CYS B 1 240 ? 8.036 -58.709 -26.944 1.00 26.95 225 CYS B CA 1
ATOM 4600 C C . CYS B 1 240 ? 8.914 -58.874 -25.724 1.00 27.30 225 CYS B C 1
ATOM 4601 O O . CYS B 1 240 ? 8.727 -59.809 -24.955 1.00 27.10 225 CYS B O 1
ATOM 4604 N N . VAL B 1 241 ? 9.879 -57.965 -25.543 1.00 26.02 226 VAL B N 1
ATOM 4605 C CA . VAL B 1 241 ? 10.747 -58.025 -24.379 1.00 25.20 226 VAL B CA 1
ATOM 4606 C C . VAL B 1 241 ? 10.646 -56.737 -23.534 1.00 25.08 226 VAL B C 1
ATOM 4607 O O . VAL B 1 241 ? 11.145 -56.692 -22.414 1.00 25.03 226 VAL B O 1
ATOM 4611 N N . ASP B 1 242 ? 10.016 -55.701 -24.074 1.00 23.62 227 ASP B N 1
ATOM 4612 C CA . ASP B 1 242 ? 9.684 -54.526 -23.258 1.00 24.02 227 ASP B CA 1
ATOM 4613 C C . ASP B 1 242 ? 8.635 -53.712 -24.003 1.00 24.30 227 ASP B C 1
ATOM 4614 O O . ASP B 1 242 ? 8.502 -53.808 -25.244 1.00 23.89 227 ASP B O 1
ATOM 4619 N N . THR B 1 243 ? 7.861 -52.935 -23.256 1.00 23.88 228 THR B N 1
ATOM 4620 C CA . THR B 1 243 ? 6.806 -52.137 -23.859 1.00 24.80 228 THR B CA 1
ATOM 4621 C C . THR B 1 243 ? 6.453 -50.957 -22.963 1.00 25.87 228 THR B C 1
ATOM 4622 O O . THR B 1 243 ? 6.708 -51.005 -21.768 1.00 24.85 228 THR B O 1
ATOM 4626 N N . SER B 1 244 ? 5.920 -49.885 -23.540 1.00 25.76 229 SER B N 1
ATOM 4627 C CA . SER B 1 244 ? 5.365 -48.843 -22.718 1.00 27.92 229 SER B CA 1
ATOM 4628 C C . SER B 1 244 ? 4.164 -48.201 -23.357 1.00 28.39 229 SER B C 1
ATOM 4629 O O . SER B 1 244 ? 4.148 -48.019 -24.571 1.00 27.17 229 SER B O 1
ATOM 4632 N N . MET B 1 245 ? 3.157 -47.835 -22.556 1.00 29.73 230 MET B N 1
ATOM 4633 C CA A MET B 1 245 ? 2.078 -46.973 -23.078 0.60 30.54 230 MET B CA 1
ATOM 4634 C CA B MET B 1 245 ? 2.050 -46.987 -23.026 0.40 29.90 230 MET B CA 1
ATOM 4635 C C . MET B 1 245 ? 2.182 -45.529 -22.555 1.00 30.03 230 MET B C 1
ATOM 4636 O O . MET B 1 245 ? 1.188 -44.771 -22.536 1.00 31.46 230 MET B O 1
ATOM 4645 N N . GLY B 1 246 ? 3.398 -45.121 -22.204 1.00 28.99 231 GLY B N 1
ATOM 4646 C CA . GLY B 1 246 ? 3.669 -43.790 -21.684 1.00 26.95 231 GLY B CA 1
ATOM 4647 C C . GLY B 1 246 ? 3.487 -42.612 -22.630 1.00 27.77 231 GLY B C 1
ATOM 4648 O O . GLY B 1 246 ? 3.548 -41.475 -22.200 1.00 25.71 231 GLY B O 1
ATOM 4649 N N . LEU B 1 247 ? 3.300 -42.864 -23.934 1.00 27.00 232 LEU B N 1
ATOM 4650 C CA . LEU B 1 247 ? 3.018 -41.771 -24.862 1.00 27.68 232 LEU B CA 1
ATOM 4651 C C . LEU B 1 247 ? 1.677 -41.103 -24.545 1.00 27.69 232 LEU B C 1
ATOM 4652 O O . LEU B 1 247 ? 1.514 -39.899 -24.767 1.00 27.25 232 LEU B O 1
ATOM 4657 N N . THR B 1 248 ? 0.735 -41.897 -24.028 1.00 26.63 233 THR B N 1
ATOM 4658 C CA . THR B 1 248 ? -0.585 -41.403 -23.621 1.00 27.58 233 THR B CA 1
ATOM 4659 C C . THR B 1 248 ? -0.906 -42.012 -22.236 1.00 26.90 233 THR B C 1
ATOM 4660 O O . THR B 1 248 ? -1.686 -42.965 -22.119 1.00 26.60 233 THR B O 1
ATOM 4664 N N . PRO B 1 249 ? -0.274 -41.478 -21.191 1.00 27.71 234 PRO B N 1
ATOM 4665 C CA . PRO B 1 249 ? -0.367 -42.003 -19.835 1.00 27.91 234 PRO B CA 1
ATOM 4666 C C . PRO B 1 249 ? -1.826 -42.057 -19.309 1.00 28.84 234 PRO B C 1
ATOM 4667 O O . PRO B 1 249 ? -2.145 -42.943 -18.519 1.00 28.80 234 PRO B O 1
ATOM 4671 N N . LEU B 1 250 ? -2.673 -41.112 -19.742 1.00 28.67 235 LEU B N 1
ATOM 4672 C CA . LEU B 1 250 ? -4.077 -40.989 -19.254 1.00 29.74 235 LEU B CA 1
ATOM 4673 C C . LEU B 1 250 ? -5.133 -41.737 -20.077 1.00 30.29 235 LEU B C 1
ATOM 4674 O O . LEU B 1 250 ? -6.315 -41.747 -19.717 1.00 29.49 235 LEU B O 1
ATOM 4679 N N . GLU B 1 251 ? -4.701 -42.373 -21.170 1.00 30.16 236 GLU B N 1
ATOM 4680 C CA . GLU B 1 251 ? -5.602 -43.167 -22.002 1.00 31.23 236 GLU B CA 1
ATOM 4681 C C . GLU B 1 251 ? -6.219 -44.290 -21.181 1.00 31.17 236 GLU B C 1
ATOM 4682 O O . GLU B 1 251 ? -5.507 -45.063 -20.517 1.00 31.78 236 GLU B O 1
ATOM 4688 N N . GLY B 1 252 ? -7.539 -44.423 -21.249 1.00 30.73 237 GLY B N 1
ATOM 4689 C CA . GLY B 1 252 ? -8.218 -45.452 -20.462 1.00 30.59 237 GLY B CA 1
ATOM 4690 C C . GLY B 1 252 ? -8.459 -45.011 -19.013 1.00 31.38 237 GLY B C 1
ATOM 4691 O O . GLY B 1 252 ? -9.139 -45.717 -18.263 1.00 31.14 237 GLY B O 1
ATOM 4692 N N . LEU B 1 253 ? -7.914 -43.853 -18.617 1.00 30.64 238 LEU B N 1
ATOM 4693 C CA . LEU B 1 253 ? -8.090 -43.370 -17.229 1.00 31.81 238 LEU B CA 1
ATOM 4694 C C . LEU B 1 253 ? -9.031 -42.166 -17.122 1.00 31.83 238 LEU B C 1
ATOM 4695 O O . LEU B 1 253 ? -9.829 -42.091 -16.206 1.00 31.86 238 LEU B O 1
ATOM 4700 N N . VAL B 1 254 ? -8.928 -41.278 -18.103 1.00 32.35 239 VAL B N 1
ATOM 4701 C CA . VAL B 1 254 ? -9.503 -39.954 -18.133 1.00 34.11 239 VAL B CA 1
ATOM 4702 C C . VAL B 1 254 ? -10.148 -39.779 -19.528 1.00 34.34 239 VAL B C 1
ATOM 4703 O O . VAL B 1 254 ? -9.557 -40.197 -20.542 1.00 34.01 239 VAL B O 1
ATOM 4707 N N . MET B 1 255 ? -11.352 -39.200 -19.597 1.00 33.25 240 MET B N 1
ATOM 4708 C CA . MET B 1 255 ? -12.049 -39.015 -20.887 1.00 33.74 240 MET B CA 1
ATOM 4709 C C . MET B 1 255 ? -11.310 -38.194 -21.952 1.00 33.10 240 MET B C 1
ATOM 4710 O O . MET B 1 255 ? -11.307 -38.563 -23.134 1.00 33.25 240 MET B O 1
ATOM 4715 N N . GLY B 1 256 ? -10.696 -37.100 -21.534 1.00 32.45 241 GLY B N 1
ATOM 4716 C CA . GLY B 1 256 ? -10.150 -36.137 -22.466 1.00 32.99 241 GLY B CA 1
ATOM 4717 C C . GLY B 1 256 ? -11.275 -35.272 -23.021 1.00 32.73 241 GLY B C 1
ATOM 4718 O O . GLY B 1 256 ? -12.369 -35.212 -22.444 1.00 33.12 241 GLY B O 1
ATOM 4719 N N . THR B 1 257 ? -11.011 -34.613 -24.141 1.00 32.45 242 THR B N 1
ATOM 4720 C CA . THR B 1 257 ? -11.929 -33.623 -24.721 1.00 32.34 242 THR B CA 1
ATOM 4721 C C . THR B 1 257 ? -12.393 -34.135 -26.086 1.00 32.40 242 THR B C 1
ATOM 4722 O O . THR B 1 257 ? -11.557 -34.561 -26.903 1.00 31.22 242 THR B O 1
ATOM 4726 N N . ARG B 1 258 ? -13.702 -34.108 -26.348 1.00 31.84 243 ARG B N 1
ATOM 4727 C CA . ARG B 1 258 ? -14.191 -34.544 -27.667 1.00 31.65 243 ARG B CA 1
ATOM 4728 C C . ARG B 1 258 ? -13.715 -33.585 -28.751 1.00 31.78 243 ARG B C 1
ATOM 4729 O O . ARG B 1 258 ? -13.825 -32.354 -28.614 1.00 31.39 243 ARG B O 1
ATOM 4737 N N . SER B 1 259 ? -13.130 -34.153 -29.804 1.00 32.02 244 SER B N 1
ATOM 4738 C CA . SER B 1 259 ? -12.571 -33.361 -30.910 1.00 33.22 244 SER B CA 1
ATOM 4739 C C . SER B 1 259 ? -13.589 -32.317 -31.427 1.00 32.37 244 SER B C 1
ATOM 4740 O O . SER B 1 259 ? -13.246 -31.150 -31.627 1.00 32.53 244 SER B O 1
ATOM 4743 N N . GLY B 1 260 ? -14.846 -32.733 -31.586 1.00 32.98 245 GLY B N 1
ATOM 4744 C CA . GLY B 1 260 ? -15.927 -31.815 -32.028 1.00 34.28 245 GLY B CA 1
ATOM 4745 C C . GLY B 1 260 ? -16.288 -30.635 -31.110 1.00 35.32 245 GLY B C 1
ATOM 4746 O O . GLY B 1 260 ? -16.927 -29.655 -31.563 1.00 34.58 245 GLY B O 1
ATOM 4747 N N . ASP B 1 261 ? -15.881 -30.709 -29.837 1.00 34.83 246 ASP B N 1
ATOM 4748 C CA . ASP B 1 261 ? -16.023 -29.582 -28.890 1.00 35.41 246 ASP B CA 1
ATOM 4749 C C . ASP B 1 261 ? -14.925 -28.551 -28.997 1.00 35.19 246 ASP B C 1
ATOM 4750 O O . ASP B 1 261 ? -14.965 -27.523 -28.326 1.00 36.02 246 ASP B O 1
ATOM 4755 N N . ILE B 1 262 ? -13.927 -28.818 -29.826 1.00 34.68 247 ILE B N 1
ATOM 4756 C CA . ILE B 1 262 ? -12.838 -27.878 -30.040 1.00 33.97 247 ILE B CA 1
ATOM 4757 C C . ILE B 1 262 ? -13.078 -27.063 -31.311 1.00 34.40 247 ILE B C 1
ATOM 4758 O O . ILE B 1 262 ? -13.657 -27.569 -32.258 1.00 33.36 247 ILE B O 1
ATOM 4763 N N . ASP B 1 263 ? -12.669 -25.796 -31.311 1.00 35.30 248 ASP B N 1
ATOM 4764 C CA . ASP B 1 263 ? -12.769 -24.969 -32.508 1.00 37.04 248 ASP B CA 1
ATOM 4765 C C . ASP B 1 263 ? -12.272 -25.773 -33.727 1.00 37.40 248 ASP B C 1
ATOM 4766 O O . ASP B 1 263 ? -11.163 -26.287 -33.723 1.00 36.02 248 ASP B O 1
ATOM 4771 N N . PRO B 1 264 ? -13.134 -25.923 -34.753 1.00 38.16 249 PRO B N 1
ATOM 4772 C CA . PRO B 1 264 ? -12.777 -26.643 -35.975 1.00 38.09 249 PRO B CA 1
ATOM 4773 C C . PRO B 1 264 ? -11.467 -26.162 -36.603 1.00 37.83 249 PRO B C 1
ATOM 4774 O O . PRO B 1 264 ? -10.705 -26.988 -37.154 1.00 38.77 249 PRO B O 1
ATOM 4778 N N . ALA B 1 265 ? -11.174 -24.868 -36.500 1.00 37.02 250 ALA B N 1
ATOM 4779 C CA . ALA B 1 265 ? -9.914 -24.348 -37.051 1.00 37.04 250 ALA B CA 1
ATOM 4780 C C . ALA B 1 265 ? -8.680 -24.946 -36.355 1.00 36.59 250 ALA B C 1
ATOM 4781 O O . ALA B 1 265 ? -7.610 -25.089 -36.977 1.00 36.69 250 ALA B O 1
ATOM 4783 N N . ILE B 1 266 ? -8.821 -25.253 -35.064 1.00 35.23 251 ILE B N 1
ATOM 4784 C CA . ILE B 1 266 ? -7.699 -25.809 -34.285 1.00 34.75 251 ILE B CA 1
ATOM 4785 C C . ILE B 1 266 ? -7.492 -27.247 -34.737 1.00 33.63 251 ILE B C 1
ATOM 4786 O O . ILE B 1 266 ? -6.364 -27.714 -34.932 1.00 34.34 251 ILE B O 1
ATOM 4791 N N . ILE B 1 267 ? -8.595 -27.953 -34.889 1.00 32.77 252 ILE B N 1
ATOM 4792 C CA . ILE B 1 267 ? -8.555 -29.335 -35.324 1.00 32.29 252 ILE B CA 1
ATOM 4793 C C . ILE B 1 267 ? -8.006 -29.473 -36.747 1.00 32.99 252 ILE B C 1
ATOM 4794 O O . ILE B 1 267 ? -7.228 -30.396 -37.023 1.00 31.10 252 ILE B O 1
ATOM 4799 N N . PHE B 1 268 ? -8.386 -28.560 -37.654 1.00 33.63 253 PHE B N 1
ATOM 4800 C CA . PHE B 1 268 ? -7.834 -28.612 -39.011 1.00 35.20 253 PHE B CA 1
ATOM 4801 C C . PHE B 1 268 ? -6.333 -28.449 -38.949 1.00 35.20 253 PHE B C 1
ATOM 4802 O O . PHE B 1 268 ? -5.603 -29.138 -39.667 1.00 35.31 253 PHE B O 1
ATOM 4810 N N . HIS B 1 269 ? -5.885 -27.544 -38.086 1.00 35.87 254 HIS B N 1
ATOM 4811 C CA . HIS B 1 269 ? -4.471 -27.294 -37.901 1.00 36.58 254 HIS B CA 1
ATOM 4812 C C . HIS B 1 269 ? -3.760 -28.533 -37.386 1.00 36.66 254 HIS B C 1
ATOM 4813 O O . HIS B 1 269 ? -2.727 -28.933 -37.936 1.00 36.38 254 HIS B O 1
ATOM 4820 N N . LEU B 1 270 ? -4.311 -29.130 -36.336 1.00 36.26 255 LEU B N 1
ATOM 4821 C CA . LEU B 1 270 ? -3.763 -30.381 -35.813 1.00 36.93 255 LEU B CA 1
ATOM 4822 C C . LEU B 1 270 ? -3.621 -31.427 -36.934 1.00 36.72 255 LEU B C 1
ATOM 4823 O O . LEU B 1 270 ? -2.535 -31.969 -37.139 1.00 35.67 255 LEU B O 1
ATOM 4828 N N . HIS B 1 271 ? -4.701 -31.682 -37.675 1.00 36.77 256 HIS B N 1
ATOM 4829 C CA . HIS B 1 271 ? -4.678 -32.732 -38.710 1.00 38.10 256 HIS B CA 1
ATOM 4830 C C . HIS B 1 271 ? -3.685 -32.446 -39.819 1.00 38.15 256 HIS B C 1
ATOM 4831 O O . HIS B 1 271 ? -3.015 -33.360 -40.318 1.00 37.79 256 HIS B O 1
ATOM 4838 N N . ASP B 1 272 ? -3.572 -31.175 -40.178 1.00 38.11 257 ASP B N 1
ATOM 4839 C CA . ASP B 1 272 ? -2.588 -30.789 -41.176 1.00 38.93 257 ASP B CA 1
ATOM 4840 C C . ASP B 1 272 ? -1.133 -30.846 -40.645 1.00 39.33 257 ASP B C 1
ATOM 4841 O O . ASP B 1 272 ? -0.228 -31.305 -41.349 1.00 39.56 257 ASP B O 1
ATOM 4846 N N . THR B 1 273 ? -0.898 -30.412 -39.408 1.00 39.77 258 THR B N 1
ATOM 4847 C CA . THR B 1 273 ? 0.463 -30.497 -38.860 1.00 40.64 258 THR B CA 1
ATOM 4848 C C . THR B 1 273 ? 0.916 -31.958 -38.562 1.00 39.84 258 THR B C 1
ATOM 4849 O O . THR B 1 273 ? 2.113 -32.247 -38.573 1.00 39.33 258 THR B O 1
ATOM 4853 N N . LEU B 1 274 ? -0.054 -32.855 -38.371 1.00 38.68 259 LEU B N 1
ATOM 4854 C CA . LEU B 1 274 ? 0.174 -34.296 -38.296 1.00 38.25 259 LEU B CA 1
ATOM 4855 C C . LEU B 1 274 ? 0.625 -34.925 -39.602 1.00 38.82 259 LEU B C 1
ATOM 4856 O O . LEU B 1 274 ? 1.306 -35.946 -39.573 1.00 37.62 259 LEU B O 1
ATOM 4861 N N . GLY B 1 275 ? 0.281 -34.310 -40.738 1.00 39.32 260 GLY B N 1
ATOM 4862 C CA . GLY B 1 275 ? 0.677 -34.820 -42.053 1.00 41.12 260 GLY B CA 1
ATOM 4863 C C . GLY B 1 275 ? -0.348 -35.807 -42.586 1.00 42.71 260 GLY B C 1
ATOM 4864 O O . GLY B 1 275 ? 0.005 -36.809 -43.245 1.00 42.40 260 GLY B O 1
ATOM 4865 N N . MET B 1 276 ? -1.610 -35.522 -42.280 1.00 44.24 261 MET B N 1
ATOM 4866 C CA . MET B 1 276 ? -2.736 -36.354 -42.676 1.00 47.50 261 MET B CA 1
ATOM 4867 C C . MET B 1 276 ? -3.534 -35.780 -43.848 1.00 49.75 261 MET B C 1
ATOM 4868 O O . MET B 1 276 ? -4.532 -36.383 -44.246 1.00 50.56 261 MET B O 1
ATOM 4873 N N . SER B 1 277 ? -3.106 -34.630 -44.381 1.00 52.17 262 SER B N 1
ATOM 4874 C CA . SER B 1 277 ? -3.738 -34.021 -45.568 1.00 54.97 262 SER B CA 1
ATOM 4875 C C . SER B 1 277 ? -3.335 -34.765 -46.846 1.00 56.64 262 SER B C 1
ATOM 4876 O O . SER B 1 277 ? -2.144 -34.955 -47.119 1.00 56.68 262 SER B O 1
ATOM 4879 N N . VAL B 1 278 ? -4.342 -35.174 -47.620 1.00 59.20 263 VAL B N 1
ATOM 4880 C CA . VAL B 1 278 ? -4.144 -35.909 -48.881 1.00 61.04 263 VAL B CA 1
ATOM 4881 C C . VAL B 1 278 ? -3.367 -35.071 -49.915 1.00 62.37 263 VAL B C 1
ATOM 4882 O O . VAL B 1 278 ? -3.534 -33.849 -49.980 1.00 62.84 263 VAL B O 1
ATOM 4886 N N . ASP B 1 279 ? -2.507 -35.729 -50.698 1.00 63.75 264 ASP B N 1
ATOM 4887 C CA . ASP B 1 279 ? -1.754 -35.055 -51.765 1.00 64.79 264 ASP B CA 1
ATOM 4888 C C . ASP B 1 279 ? -1.722 -35.881 -53.059 1.00 65.05 264 ASP B C 1
ATOM 4889 O O . ASP B 1 279 ? -1.152 -35.453 -54.069 1.00 65.33 264 ASP B O 1
ATOM 4894 N N . LEU B 1 292 ? -11.157 -47.421 -42.187 1.00 55.51 277 LEU B N 1
ATOM 4895 C CA . LEU B 1 292 ? -11.731 -47.814 -40.893 1.00 55.89 277 LEU B CA 1
ATOM 4896 C C . LEU B 1 292 ? -10.909 -47.261 -39.728 1.00 55.17 277 LEU B C 1
ATOM 4897 O O . LEU B 1 292 ? -11.456 -46.629 -38.819 1.00 55.05 277 LEU B O 1
ATOM 4902 N N . GLY B 1 293 ? -9.597 -47.512 -39.761 1.00 54.24 278 GLY B N 1
ATOM 4903 C CA . GLY B 1 293 ? -8.654 -46.869 -38.845 1.00 52.90 278 GLY B CA 1
ATOM 4904 C C . GLY B 1 293 ? -8.583 -45.376 -39.117 1.00 52.21 278 GLY B C 1
ATOM 4905 O O . GLY B 1 293 ? -8.435 -44.578 -38.190 1.00 51.76 278 GLY B O 1
ATOM 4906 N N . LEU B 1 294 ? -8.704 -45.001 -40.393 1.00 51.39 279 LEU B N 1
ATOM 4907 C CA . LEU B 1 294 ? -8.705 -43.590 -40.793 1.00 50.72 279 LEU B CA 1
ATOM 4908 C C . LEU B 1 294 ? -10.011 -42.864 -40.430 1.00 49.75 279 LEU B C 1
ATOM 4909 O O . LEU B 1 294 ? -9.985 -41.686 -40.063 1.00 50.15 279 LEU B O 1
ATOM 4914 N N . THR B 1 295 ? -11.139 -43.560 -40.544 1.00 48.54 280 THR B N 1
ATOM 4915 C CA . THR B 1 295 ? -12.440 -42.972 -40.215 1.00 47.17 280 THR B CA 1
ATOM 4916 C C . THR B 1 295 ? -12.464 -42.644 -38.731 1.00 45.78 280 THR B C 1
ATOM 4917 O O . THR B 1 295 ? -12.924 -41.575 -38.322 1.00 45.66 280 THR B O 1
ATOM 4921 N N . GLU B 1 296 ? -11.946 -43.576 -37.938 1.00 44.57 281 GLU B N 1
ATOM 4922 C CA . GLU B 1 296 ? -11.886 -43.410 -36.500 1.00 43.74 281 GLU B CA 1
ATOM 4923 C C . GLU B 1 296 ? -10.973 -42.249 -36.130 1.00 42.56 281 GLU B C 1
ATOM 4924 O O . GLU B 1 296 ? -11.341 -41.405 -35.332 1.00 42.36 281 GLU B O 1
A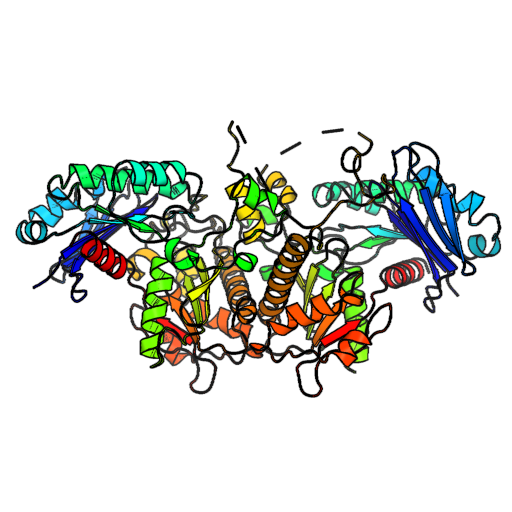TOM 4930 N N . VAL B 1 297 ? -9.791 -42.190 -36.732 1.00 40.80 282 VAL B N 1
ATOM 4931 C CA . VAL B 1 297 ? -8.801 -41.194 -36.321 1.00 39.88 282 VAL B CA 1
ATOM 4932 C C . VAL B 1 297 ? -9.139 -39.732 -36.678 1.00 39.22 282 VAL B C 1
ATOM 4933 O O . VAL B 1 297 ? -8.649 -38.805 -36.026 1.00 39.21 282 VAL B O 1
ATOM 4937 N N . THR B 1 298 ? -9.950 -39.519 -37.706 1.00 38.28 283 THR B N 1
ATOM 4938 C CA . THR B 1 298 ? -10.331 -38.142 -38.105 1.00 38.56 283 THR B CA 1
ATOM 4939 C C . THR B 1 298 ? -11.731 -37.763 -37.613 1.00 37.52 283 THR B C 1
ATOM 4940 O O . THR B 1 298 ? -12.189 -36.641 -37.844 1.00 37.60 283 THR B O 1
ATOM 4944 N N . SER B 1 299 ? -12.390 -38.710 -36.945 1.00 37.04 284 SER B N 1
ATOM 4945 C CA . SER B 1 299 ? -13.740 -38.539 -36.400 1.00 36.41 284 SER B CA 1
ATOM 4946 C C . SER B 1 299 ? -13.838 -37.332 -35.469 1.00 36.32 284 SER B C 1
ATOM 4947 O O . SER B 1 299 ? -12.971 -37.129 -34.629 1.00 35.97 284 SER B O 1
ATOM 4950 N N . ASP B 1 300 ? -14.894 -36.533 -35.603 1.00 35.86 285 ASP B N 1
ATOM 4951 C CA . ASP B 1 300 ? -15.156 -35.500 -34.596 1.00 35.88 285 ASP B CA 1
ATOM 4952 C C . ASP B 1 300 ? -15.688 -36.079 -33.267 1.00 34.97 285 ASP B C 1
ATOM 4953 O O . ASP B 1 300 ? -15.979 -35.335 -32.342 1.00 35.16 285 ASP B O 1
ATOM 4958 N N . CYS B 1 301 ? -15.819 -37.398 -33.180 1.00 34.65 286 CYS B N 1
ATOM 4959 C CA . CYS B 1 301 ? -16.162 -38.064 -31.918 1.00 35.36 286 CYS B CA 1
ATOM 4960 C C . CYS B 1 301 ? -14.922 -38.650 -31.203 1.00 34.97 286 CYS B C 1
ATOM 4961 O O . CYS B 1 301 ? -15.027 -39.279 -30.147 1.00 33.79 286 CYS B O 1
ATOM 4964 N N . ARG B 1 302 ? -13.749 -38.461 -31.802 1.00 33.34 287 ARG B N 1
ATOM 4965 C CA . ARG B 1 302 ? -12.511 -38.911 -31.176 1.00 33.73 287 ARG B CA 1
ATOM 4966 C C . ARG B 1 302 ? -12.198 -38.001 -29.993 1.00 32.33 287 ARG B C 1
ATOM 4967 O O . ARG B 1 302 ? -12.317 -36.788 -30.102 1.00 32.21 287 ARG B O 1
ATOM 4975 N N . TYR B 1 303 ? -11.757 -38.579 -28.885 1.00 31.56 288 TYR B N 1
ATOM 4976 C CA . TYR B 1 303 ? -11.366 -37.761 -27.730 1.00 31.28 288 TYR B CA 1
ATOM 4977 C C . TYR B 1 303 ? -9.875 -37.510 -27.729 1.00 31.36 288 TYR B C 1
ATOM 4978 O O . TYR B 1 303 ? -9.080 -38.425 -27.973 1.00 30.55 288 TYR B O 1
ATOM 4987 N N . VAL B 1 304 ? -9.489 -36.274 -27.474 1.00 30.88 289 VAL B N 1
ATOM 4988 C CA . VAL B 1 304 ? -8.066 -35.928 -27.448 1.00 32.24 289 VAL B CA 1
ATOM 4989 C C . VAL B 1 304 ? -7.603 -35.559 -26.034 1.00 32.48 289 VAL B C 1
ATOM 4990 O O . VAL B 1 304 ? -8.430 -35.305 -25.151 1.00 32.72 289 VAL B O 1
ATOM 4994 N N . GLU B 1 305 ? -6.288 -35.484 -25.844 1.00 33.28 290 GLU B N 1
ATOM 4995 C CA . GLU B 1 305 ? -5.691 -35.510 -24.509 1.00 35.08 290 GLU B CA 1
ATOM 4996 C C . GLU B 1 305 ? -5.795 -34.209 -23.735 1.00 35.49 290 GLU B C 1
ATOM 4997 O O . GLU B 1 305 ? -5.616 -34.212 -22.526 1.00 36.32 290 GLU B O 1
ATOM 5003 N N . ASP B 1 306 ? -6.084 -33.115 -24.431 1.00 35.37 291 ASP B N 1
ATOM 5004 C CA . ASP B 1 306 ? -6.149 -31.795 -23.818 1.00 35.46 291 ASP B CA 1
ATOM 5005 C C . ASP B 1 306 ? -7.167 -30.958 -24.587 1.00 35.85 291 ASP B C 1
ATOM 5006 O O . ASP B 1 306 ? -7.418 -31.192 -25.778 1.00 34.93 291 ASP B O 1
ATOM 5011 N N . ASN B 1 307 ? -7.743 -29.977 -23.901 1.00 36.63 292 ASN B N 1
ATOM 5012 C CA . ASN B 1 307 ? -8.680 -29.042 -24.504 1.00 37.31 292 ASN B CA 1
ATOM 5013 C C . ASN B 1 307 ? -7.942 -27.859 -25.113 1.00 37.70 292 ASN B C 1
ATOM 5014 O O . ASN B 1 307 ? -7.922 -26.771 -24.534 1.00 37.93 292 ASN B O 1
ATOM 5019 N N . TYR B 1 308 ? -7.340 -28.059 -26.290 1.00 37.66 293 TYR B N 1
ATOM 5020 C CA . TYR B 1 308 ? -6.450 -27.051 -26.865 1.00 38.50 293 TYR B CA 1
ATOM 5021 C C . TYR B 1 308 ? -7.175 -25.717 -27.070 1.00 38.95 293 TYR B C 1
ATOM 5022 O O . TYR B 1 308 ? -8.168 -25.649 -27.799 1.00 39.12 293 TYR B O 1
ATOM 5031 N N . ALA B 1 309 ? -6.686 -24.662 -26.430 1.00 39.51 294 ALA B N 1
ATOM 5032 C CA . ALA B 1 309 ? -7.310 -23.332 -26.581 1.00 40.32 294 ALA B CA 1
ATOM 5033 C C . ALA B 1 309 ? -6.966 -22.682 -27.926 1.00 40.41 294 ALA B C 1
ATOM 5034 O O . ALA B 1 309 ? -7.746 -21.894 -28.460 1.00 40.76 294 ALA B O 1
ATOM 5036 N N . THR B 1 310 ? -5.809 -23.032 -28.487 1.00 39.92 295 THR B N 1
ATOM 5037 C CA . THR B 1 310 ? -5.272 -22.352 -29.665 1.00 39.33 295 THR B CA 1
ATOM 5038 C C . THR B 1 310 ? -4.562 -23.354 -30.571 1.00 39.70 295 THR B C 1
ATOM 5039 O O . THR B 1 310 ? -4.264 -24.475 -30.138 1.00 39.26 295 THR B O 1
ATOM 5043 N N . LYS B 1 311 ? -4.252 -22.939 -31.802 1.00 39.79 296 LYS B N 1
ATOM 5044 C CA . LYS B 1 311 ? -3.444 -23.742 -32.730 1.00 40.42 296 LYS B CA 1
ATOM 5045 C C . LYS B 1 311 ? -2.060 -24.063 -32.142 1.00 40.48 296 LYS B C 1
ATOM 5046 O O . LYS B 1 311 ? -1.574 -25.205 -32.246 1.00 40.02 296 LYS B O 1
ATOM 5052 N N . GLU B 1 312 ? -1.439 -23.045 -31.544 1.00 40.04 297 GLU B N 1
ATOM 5053 C CA . GLU B 1 312 ? -0.153 -23.172 -30.859 1.00 40.18 297 GLU B CA 1
ATOM 5054 C C . GLU B 1 312 ? -0.167 -24.239 -29.758 1.00 38.52 297 GLU B C 1
ATOM 5055 O O . GLU B 1 312 ? 0.776 -25.016 -29.659 1.00 37.14 297 GLU B O 1
ATOM 5061 N N . ASP B 1 313 ? -1.232 -24.273 -28.953 1.00 37.70 298 ASP B N 1
ATOM 5062 C CA . ASP B 1 313 ? -1.403 -25.308 -27.933 1.00 37.59 298 ASP B CA 1
ATOM 5063 C C . ASP B 1 313 ? -1.452 -26.703 -28.552 1.00 36.97 298 ASP B C 1
ATOM 5064 O O . ASP B 1 313 ? -0.857 -27.632 -28.018 1.00 36.56 298 ASP B O 1
ATOM 5069 N N . ALA B 1 314 ? -2.156 -26.838 -29.676 1.00 35.69 299 ALA B N 1
ATOM 5070 C CA . ALA B 1 314 ? -2.257 -28.121 -30.366 1.00 34.88 299 ALA B CA 1
ATOM 5071 C C . ALA B 1 314 ? -0.912 -28.566 -30.929 1.00 34.56 299 ALA B C 1
ATOM 5072 O O . ALA B 1 314 ? -0.556 -29.747 -30.833 1.00 32.86 299 ALA B O 1
ATOM 5074 N N . LYS B 1 315 ? -0.182 -27.628 -31.531 1.00 34.20 300 LYS B N 1
ATOM 5075 C CA . LYS B 1 315 ? 1.113 -27.938 -32.105 1.00 35.08 300 LYS B CA 1
ATOM 5076 C C . LYS B 1 315 ? 2.118 -28.340 -31.018 1.00 34.30 300 LYS B C 1
ATOM 5077 O O . LYS B 1 315 ? 2.967 -29.230 -31.222 1.00 34.43 300 LYS B O 1
ATOM 5083 N N . ARG B 1 316 ? 2.037 -27.659 -29.882 1.00 33.36 301 ARG B N 1
ATOM 5084 C CA . ARG B 1 316 ? 2.896 -27.970 -28.746 1.00 33.12 301 ARG B CA 1
ATOM 5085 C C . ARG B 1 316 ? 2.678 -29.420 -28.342 1.00 32.26 301 ARG B C 1
ATOM 5086 O O . ARG B 1 316 ? 3.642 -30.177 -28.171 1.00 32.84 301 ARG B O 1
ATOM 5094 N N . ALA B 1 317 ? 1.425 -29.830 -28.243 1.00 31.51 302 ALA B N 1
ATOM 5095 C CA . ALA B 1 317 ? 1.107 -31.189 -27.817 1.00 31.74 302 ALA B CA 1
ATOM 5096 C C . ALA B 1 317 ? 1.692 -32.184 -28.798 1.00 31.43 302 ALA B C 1
ATOM 5097 O O . ALA B 1 317 ? 2.236 -33.208 -28.399 1.00 29.74 302 ALA B O 1
ATOM 5099 N N . MET B 1 318 ? 1.594 -31.857 -30.084 1.00 31.31 303 MET B N 1
ATOM 5100 C CA . MET B 1 318 ? 2.147 -32.709 -31.116 1.00 31.64 303 MET B CA 1
ATOM 5101 C C . MET B 1 318 ? 3.660 -32.791 -31.000 1.00 30.19 303 MET B C 1
ATOM 5102 O O . MET B 1 318 ? 4.209 -33.867 -31.150 1.00 30.07 303 MET B O 1
ATOM 5107 N N . ASP B 1 319 ? 4.321 -31.665 -30.744 1.00 29.70 304 ASP B N 1
ATOM 5108 C CA . ASP B 1 319 ? 5.772 -31.653 -30.627 1.00 29.47 304 ASP B CA 1
ATOM 5109 C C . ASP B 1 319 ? 6.260 -32.400 -29.393 1.00 28.15 304 ASP B C 1
ATOM 5110 O O . ASP B 1 319 ? 7.290 -33.086 -29.453 1.00 28.40 304 ASP B O 1
ATOM 5115 N N . VAL B 1 320 ? 5.521 -32.288 -28.295 1.00 25.66 305 VAL B N 1
ATOM 5116 C CA . VAL B 1 320 ? 5.835 -33.080 -27.107 1.00 24.55 305 VAL B CA 1
ATOM 5117 C C . VAL B 1 320 ? 5.712 -34.574 -27.387 1.00 24.20 305 VAL B C 1
ATOM 5118 O O . VAL B 1 320 ? 6.598 -35.357 -27.018 1.00 23.34 305 VAL B O 1
ATOM 5122 N N . TYR B 1 321 ? 4.616 -34.942 -28.041 1.00 24.24 306 TYR B N 1
ATOM 5123 C CA . TYR B 1 321 ? 4.328 -36.328 -28.453 1.00 24.96 306 TYR B CA 1
ATOM 5124 C C . TYR B 1 321 ? 5.448 -36.890 -29.333 1.00 24.37 306 TYR B C 1
ATOM 5125 O O . TYR B 1 321 ? 5.896 -38.000 -29.096 1.00 24.17 306 TYR B O 1
ATOM 5134 N N . CYS B 1 322 ? 5.893 -36.121 -30.328 1.00 24.18 307 CYS B N 1
ATOM 5135 C CA . CYS B 1 322 ? 6.937 -36.627 -31.254 1.00 24.73 307 CYS B CA 1
ATOM 5136 C C . CYS B 1 322 ? 8.292 -36.776 -30.546 1.00 24.14 307 CYS B C 1
ATOM 5137 O O . CYS B 1 322 ? 9.070 -37.706 -30.829 1.00 22.82 307 CYS B O 1
ATOM 5140 N N . HIS B 1 323 ? 8.572 -35.841 -29.640 1.00 23.81 308 HIS B N 1
ATOM 5141 C CA . HIS B 1 323 ? 9.765 -35.907 -28.806 1.00 24.71 308 HIS B CA 1
ATOM 5142 C C . HIS B 1 323 ? 9.750 -37.172 -27.960 1.00 23.56 308 HIS B C 1
ATOM 5143 O O . HIS B 1 323 ? 10.734 -37.917 -27.946 1.00 23.22 308 HIS B O 1
ATOM 5150 N N . ARG B 1 324 ? 8.635 -37.433 -27.278 1.00 22.03 309 ARG B N 1
ATOM 5151 C CA . ARG B 1 324 ? 8.548 -38.616 -26.439 1.00 22.20 309 ARG B CA 1
ATOM 5152 C C . ARG B 1 324 ? 8.561 -39.907 -27.239 1.00 22.00 309 ARG B C 1
ATOM 5153 O O . ARG B 1 324 ? 9.156 -40.875 -26.810 1.00 19.61 309 ARG B O 1
ATOM 5161 N N . LEU B 1 325 ? 7.918 -39.887 -28.410 1.00 21.28 310 LEU B N 1
ATOM 5162 C CA . LEU B 1 325 ? 7.941 -40.996 -29.321 1.00 20.79 310 LEU B CA 1
ATOM 5163 C C . LEU B 1 325 ? 9.383 -41.295 -29.725 1.00 20.44 310 LEU B C 1
ATOM 5164 O O . LEU B 1 325 ? 9.834 -42.455 -29.667 1.00 20.71 310 LEU B O 1
ATOM 5169 N N . ALA B 1 326 ? 10.127 -40.255 -30.076 1.00 20.92 311 ALA B N 1
ATOM 5170 C CA . ALA B 1 326 ? 11.521 -40.508 -30.471 1.00 21.16 311 ALA B CA 1
ATOM 5171 C C . ALA B 1 326 ? 12.327 -41.092 -29.288 1.00 21.29 311 ALA B C 1
ATOM 5172 O O . ALA B 1 326 ? 13.143 -42.009 -29.459 1.00 19.48 311 ALA B O 1
ATOM 5174 N N . LYS B 1 327 ? 12.085 -40.572 -28.084 1.00 20.67 312 LYS B N 1
ATOM 5175 C CA . LYS B 1 327 ? 12.763 -41.168 -26.906 1.00 20.73 312 LYS B CA 1
ATOM 5176 C C . LYS B 1 327 ? 12.450 -42.640 -26.666 1.00 20.95 312 LYS B C 1
ATOM 5177 O O . LYS B 1 327 ? 13.347 -43.425 -26.309 1.00 21.91 312 LYS B O 1
ATOM 5183 N N . TYR B 1 328 ? 11.187 -43.040 -26.820 1.00 21.64 313 TYR B N 1
ATOM 5184 C CA . TYR B 1 328 ? 10.842 -44.458 -26.661 1.00 20.79 313 TYR B CA 1
ATOM 5185 C C . TYR B 1 328 ? 11.581 -45.338 -27.643 1.00 21.41 313 TYR B C 1
ATOM 5186 O O . TYR B 1 328 ? 12.136 -46.384 -27.285 1.00 19.68 313 TYR B O 1
ATOM 5195 N N . ILE B 1 329 ? 11.617 -44.900 -28.893 1.00 20.88 314 ILE B N 1
ATOM 5196 C CA . ILE B 1 329 ? 12.296 -45.673 -29.903 1.00 19.90 314 ILE B CA 1
ATOM 5197 C C . ILE B 1 329 ? 13.797 -45.785 -29.571 1.00 20.15 314 ILE B C 1
ATOM 5198 O O . ILE B 1 329 ? 14.359 -46.892 -29.537 1.00 21.11 314 ILE B O 1
ATOM 5203 N N . GLY B 1 330 ? 14.425 -44.653 -29.291 1.00 20.89 315 GLY B N 1
ATOM 5204 C CA . GLY B 1 330 ? 15.826 -44.680 -28.856 1.00 21.58 315 GLY B CA 1
ATOM 5205 C C . GLY B 1 330 ? 16.062 -45.610 -27.658 1.00 21.94 315 GLY B C 1
ATOM 5206 O O . GLY B 1 330 ? 17.077 -46.315 -27.589 1.00 22.61 315 GLY B O 1
ATOM 5207 N N . SER B 1 331 ? 15.164 -45.556 -26.681 1.00 21.71 316 SER B N 1
ATOM 5208 C CA . SER B 1 331 ? 15.344 -46.287 -25.433 1.00 21.53 316 SER B CA 1
ATOM 5209 C C . SER B 1 331 ? 15.396 -47.781 -25.718 1.00 21.48 316 SER B C 1
ATOM 5210 O O . SER B 1 331 ? 16.136 -48.520 -25.075 1.00 21.42 316 SER B O 1
ATOM 5213 N N . TYR B 1 332 ? 14.615 -48.234 -26.709 1.00 22.11 317 TYR B N 1
ATOM 5214 C CA . TYR B 1 332 ? 14.554 -49.659 -26.973 1.00 23.59 317 TYR B CA 1
ATOM 5215 C C . TYR B 1 332 ? 15.715 -50.223 -27.792 1.00 23.97 317 TYR B C 1
ATOM 5216 O O . TYR B 1 332 ? 15.756 -51.419 -27.985 1.00 25.02 317 TYR B O 1
ATOM 5225 N N . THR B 1 333 ? 16.666 -49.376 -28.203 1.00 23.91 318 THR B N 1
ATOM 5226 C CA . THR B 1 333 ? 17.963 -49.902 -28.652 1.00 24.27 318 THR B CA 1
ATOM 5227 C C . THR B 1 333 ? 18.625 -50.721 -27.529 1.00 23.82 318 THR B C 1
ATOM 5228 O O . THR B 1 333 ? 19.363 -51.689 -27.802 1.00 23.31 318 THR B O 1
ATOM 5232 N N . ALA B 1 334 ? 18.330 -50.352 -26.264 1.00 22.92 319 ALA B N 1
ATOM 5233 C CA . ALA B 1 334 ? 18.820 -51.154 -25.107 1.00 22.50 319 ALA B CA 1
ATOM 5234 C C . ALA B 1 334 ? 18.262 -52.578 -25.012 1.00 22.86 319 ALA B C 1
ATOM 5235 O O . ALA B 1 334 ? 18.679 -53.349 -24.122 1.00 24.42 319 ALA B O 1
ATOM 5237 N N . LEU B 1 335 ? 17.342 -52.954 -25.899 1.00 21.02 320 LEU B N 1
ATOM 5238 C CA . LEU B 1 335 ? 16.773 -54.309 -25.919 1.00 22.55 320 LEU B CA 1
ATOM 5239 C C . LEU B 1 335 ? 17.168 -55.113 -27.148 1.00 22.63 320 LEU B C 1
ATOM 5240 O O . LEU B 1 335 ? 16.786 -56.267 -27.271 1.00 22.88 320 LEU B O 1
ATOM 5245 N N . MET B 1 336 ? 17.863 -54.462 -28.071 1.00 23.52 321 MET B N 1
ATOM 5246 C CA . MET B 1 336 ? 18.135 -55.043 -29.376 1.00 24.38 321 MET B CA 1
ATOM 5247 C C . MET B 1 336 ? 19.361 -55.949 -29.415 1.00 25.96 321 MET B C 1
ATOM 5248 O O . MET B 1 336 ? 19.565 -56.661 -30.410 1.00 26.65 321 MET B O 1
ATOM 5253 N N . ASP B 1 337 ? 20.179 -55.922 -28.356 1.00 25.87 322 ASP B N 1
ATOM 5254 C CA . ASP B 1 337 ? 21.401 -56.761 -28.279 1.00 28.16 322 ASP B CA 1
ATOM 5255 C C . ASP B 1 337 ? 22.268 -56.599 -29.533 1.00 28.04 322 ASP B C 1
ATOM 5256 O O . ASP B 1 337 ? 22.715 -57.586 -30.135 1.00 28.92 322 ASP B O 1
ATOM 5261 N N . GLY B 1 338 ? 22.489 -55.349 -29.938 1.00 27.77 323 GLY B N 1
ATOM 5262 C CA . GLY B 1 338 ? 23.378 -55.051 -31.073 1.00 27.62 323 GLY B CA 1
ATOM 5263 C C . GLY B 1 338 ? 22.758 -55.135 -32.467 1.00 27.81 323 GLY B C 1
ATOM 5264 O O . GLY B 1 338 ? 23.408 -54.773 -33.450 1.00 28.45 323 GLY B O 1
ATOM 5265 N N . ARG B 1 339 ? 21.512 -55.598 -32.585 1.00 26.75 324 ARG B N 1
ATOM 5266 C CA . ARG B 1 339 ? 20.880 -55.643 -33.922 1.00 26.91 324 ARG B CA 1
ATOM 5267 C C . ARG B 1 339 ? 19.471 -55.071 -33.961 1.00 26.12 324 ARG B C 1
ATOM 5268 O O . ARG B 1 339 ? 18.581 -55.591 -33.309 1.00 25.81 324 ARG B O 1
ATOM 5276 N N . LEU B 1 340 ? 19.265 -54.025 -34.755 1.00 25.55 325 LEU B N 1
ATOM 5277 C CA . LEU B 1 340 ? 17.898 -53.535 -34.980 1.00 25.65 325 LEU B CA 1
ATOM 5278 C C . LEU B 1 340 ? 17.502 -53.662 -36.463 1.00 25.73 325 LEU B C 1
ATOM 5279 O O . LEU B 1 340 ? 18.106 -53.020 -37.315 1.00 27.00 325 LEU B O 1
ATOM 5284 N N . ASP B 1 341 ? 16.524 -54.504 -36.757 1.00 25.71 326 ASP B N 1
ATOM 5285 C CA . ASP B 1 341 ? 16.078 -54.750 -38.154 1.00 25.72 326 ASP B CA 1
ATOM 5286 C C . ASP B 1 341 ? 15.209 -53.629 -38.720 1.00 25.66 326 ASP B C 1
ATOM 5287 O O . ASP B 1 341 ? 15.280 -53.322 -39.909 1.00 26.04 326 ASP B O 1
ATOM 5292 N N . ALA B 1 342 ? 14.330 -53.042 -37.900 1.00 23.63 327 ALA B N 1
ATOM 5293 C CA . ALA B 1 342 ? 13.402 -52.062 -38.437 1.00 22.69 327 ALA B CA 1
ATOM 5294 C C . ALA B 1 342 ? 12.617 -51.398 -37.298 1.00 23.07 327 ALA B C 1
ATOM 5295 O O . ALA B 1 342 ? 12.451 -51.988 -36.234 1.00 22.30 327 ALA B O 1
ATOM 5297 N N . VAL B 1 343 ? 12.088 -50.217 -37.577 1.00 22.92 328 VAL B N 1
ATOM 5298 C CA . VAL B 1 343 ? 11.067 -49.600 -36.745 1.00 23.85 328 VAL B CA 1
ATOM 5299 C C . VAL B 1 343 ? 9.759 -49.656 -37.512 1.00 24.11 328 VAL B C 1
ATOM 5300 O O . VAL B 1 343 ? 9.710 -49.379 -38.718 1.00 23.54 328 VAL B O 1
ATOM 5304 N N . VAL B 1 344 ? 8.691 -49.996 -36.801 1.00 23.25 329 VAL B N 1
ATOM 5305 C CA . VAL B 1 344 ? 7.402 -50.199 -37.437 1.00 23.84 329 VAL B CA 1
ATOM 5306 C C . VAL B 1 344 ? 6.448 -49.129 -36.932 1.00 24.04 329 VAL B C 1
ATOM 5307 O O . VAL B 1 344 ? 6.378 -48.870 -35.697 1.00 24.85 329 VAL B O 1
ATOM 5311 N N . PHE B 1 345 ? 5.721 -48.496 -37.851 1.00 22.73 330 PHE B N 1
ATOM 5312 C CA . PHE B 1 345 ? 4.630 -47.607 -37.457 1.00 23.78 330 PHE B CA 1
ATOM 5313 C C . PHE B 1 345 ? 3.243 -48.177 -37.803 1.00 24.93 330 PHE B C 1
ATOM 5314 O O . PHE B 1 345 ? 3.030 -48.697 -38.919 1.00 24.75 330 PHE B O 1
ATOM 5322 N N . THR B 1 346 ? 2.293 -48.072 -36.868 1.00 24.33 331 THR B N 1
ATOM 5323 C CA . THR B 1 346 ? 0.937 -48.616 -37.117 1.00 25.61 331 THR B CA 1
ATOM 5324 C C . THR B 1 346 ? -0.107 -47.868 -36.293 1.00 25.72 331 THR B C 1
ATOM 5325 O O . THR B 1 346 ? 0.249 -46.996 -35.522 1.00 25.60 331 THR B O 1
ATOM 5329 N N . GLY B 1 347 ? -1.379 -48.223 -36.476 1.00 26.34 332 GLY B N 1
ATOM 5330 C CA . GLY B 1 347 ? -2.513 -47.561 -35.791 1.00 25.27 332 GLY B CA 1
ATOM 5331 C C . GLY B 1 347 ? -3.023 -46.350 -36.532 1.00 26.43 332 GLY B C 1
ATOM 5332 O O . GLY B 1 347 ? -2.385 -45.877 -37.457 1.00 25.66 332 GLY B O 1
ATOM 5333 N N . GLY B 1 348 ? -4.170 -45.823 -36.093 1.00 27.26 333 GLY B N 1
ATOM 5334 C CA . GLY B 1 348 ? -4.808 -44.667 -36.747 1.00 27.72 333 GLY B CA 1
ATOM 5335 C C . GLY B 1 348 ? -3.861 -43.520 -37.034 1.00 28.17 333 GLY B C 1
ATOM 5336 O O . GLY B 1 348 ? -3.936 -42.930 -38.109 1.00 28.59 333 GLY B O 1
ATOM 5337 N N . ILE B 1 349 ? -2.972 -43.196 -36.083 1.00 27.11 334 ILE B N 1
ATOM 5338 C CA . ILE B 1 349 ? -2.011 -42.105 -36.264 1.00 26.90 334 ILE B CA 1
ATOM 5339 C C . ILE B 1 349 ? -0.757 -42.606 -36.992 1.00 26.67 334 ILE B C 1
ATOM 5340 O O . ILE B 1 349 ? -0.313 -41.994 -37.948 1.00 27.62 334 ILE B O 1
ATOM 5345 N N . GLY B 1 350 ? -0.229 -43.746 -36.570 1.00 27.05 335 GLY B N 1
ATOM 5346 C CA . GLY B 1 350 ? 0.998 -44.278 -37.151 1.00 26.76 335 GLY B CA 1
ATOM 5347 C C . GLY B 1 350 ? 0.881 -44.558 -38.657 1.00 27.40 335 GLY B C 1
ATOM 5348 O O . GLY B 1 350 ? 1.852 -44.370 -39.385 1.00 26.81 335 GLY B O 1
ATOM 5349 N N . GLU B 1 351 ? -0.288 -45.027 -39.112 1.00 27.12 336 GLU B N 1
ATOM 5350 C CA . GLU B 1 351 ? -0.500 -45.385 -40.525 1.00 27.86 336 GLU B CA 1
ATOM 5351 C C . GLU B 1 351 ? -0.715 -44.152 -41.412 1.00 27.98 336 GLU B C 1
ATOM 5352 O O . GLU B 1 351 ? -0.490 -44.194 -42.618 1.00 28.75 336 GLU B O 1
ATOM 5358 N N . ASN B 1 352 ? -1.143 -43.060 -40.828 1.00 28.07 337 ASN B N 1
ATOM 5359 C CA . ASN B 1 352 ? -1.602 -41.928 -41.625 1.00 29.41 337 ASN B CA 1
ATOM 5360 C C . ASN B 1 352 ? -0.883 -40.623 -41.400 1.00 29.77 337 ASN B C 1
ATOM 5361 O O . ASN B 1 352 ? -0.956 -39.731 -42.264 1.00 30.95 337 ASN B O 1
ATOM 5366 N N . ALA B 1 353 ? -0.263 -40.461 -40.233 1.00 28.94 338 ALA B N 1
ATOM 5367 C CA . ALA B 1 353 ? 0.298 -39.145 -39.864 1.00 28.93 338 ALA B CA 1
ATOM 5368 C C . ALA B 1 353 ? 1.761 -39.080 -40.240 1.00 28.85 338 ALA B C 1
ATOM 5369 O O . ALA B 1 353 ? 2.649 -39.318 -39.418 1.00 29.74 338 ALA B O 1
ATOM 5371 N N . ALA B 1 354 ? 2.010 -38.746 -41.504 1.00 28.90 339 ALA B N 1
ATOM 5372 C CA . ALA B 1 354 ? 3.368 -38.767 -42.050 1.00 28.13 339 ALA B CA 1
ATOM 5373 C C . ALA B 1 354 ? 4.326 -37.840 -41.274 1.00 28.30 339 ALA B C 1
ATOM 5374 O O . ALA B 1 354 ? 5.503 -38.157 -41.115 1.00 26.74 339 ALA B O 1
ATOM 5376 N N . MET B 1 355 ? 3.814 -36.729 -40.754 1.00 27.42 340 MET B N 1
ATOM 5377 C CA . MET B 1 355 ? 4.671 -35.795 -40.018 1.00 28.40 340 MET B CA 1
ATOM 5378 C C . MET B 1 355 ? 5.093 -36.306 -38.638 1.00 27.70 340 MET B C 1
ATOM 5379 O O . MET B 1 355 ? 6.139 -35.922 -38.135 1.00 26.68 340 MET B O 1
ATOM 5384 N N . VAL B 1 356 ? 4.281 -37.173 -38.039 1.00 27.68 341 VAL B N 1
ATOM 5385 C CA . VAL B 1 356 ? 4.667 -37.804 -36.769 1.00 26.75 341 VAL B CA 1
ATOM 5386 C C . VAL B 1 356 ? 5.870 -38.723 -37.014 1.00 26.92 341 VAL B C 1
ATOM 5387 O O . VAL B 1 356 ? 6.851 -38.748 -36.227 1.00 26.82 341 VAL B O 1
ATOM 5391 N N . ARG B 1 357 ? 5.823 -39.448 -38.127 1.00 25.22 342 ARG B N 1
ATOM 5392 C CA . ARG B 1 357 ? 6.912 -40.342 -38.472 1.00 25.09 342 ARG B CA 1
ATOM 5393 C C . ARG B 1 357 ? 8.180 -39.575 -38.839 1.00 25.48 342 ARG B C 1
ATOM 5394 O O . ARG B 1 357 ? 9.264 -39.950 -38.421 1.00 25.33 342 ARG B O 1
ATOM 5402 N N . GLU B 1 358 ? 8.035 -38.497 -39.602 1.00 26.34 343 GLU B N 1
ATOM 5403 C CA . GLU B 1 358 ? 9.153 -37.635 -39.998 1.00 27.70 343 GLU B CA 1
ATOM 5404 C C . GLU B 1 358 ? 9.833 -36.970 -38.815 1.00 27.14 343 GLU B C 1
ATOM 5405 O O . GLU B 1 358 ? 11.062 -36.967 -38.737 1.00 26.54 343 GLU B O 1
ATOM 5411 N N . LEU B 1 359 ? 9.033 -36.384 -37.922 1.00 26.67 344 LEU B N 1
ATOM 5412 C CA . LEU B 1 359 ? 9.570 -35.573 -36.839 1.00 26.82 344 LEU B CA 1
ATOM 5413 C C . LEU B 1 359 ? 10.207 -36.490 -35.803 1.00 26.05 344 LEU B C 1
ATOM 5414 O O . LEU B 1 359 ? 11.267 -36.186 -35.312 1.00 26.27 344 LEU B O 1
ATOM 5419 N N . SER B 1 360 ? 9.583 -37.624 -35.526 1.00 24.98 345 SER B N 1
ATOM 5420 C CA . SER B 1 360 ? 10.171 -38.574 -34.545 1.00 24.09 345 SER B CA 1
ATOM 5421 C C . SER B 1 360 ? 11.467 -39.197 -35.076 1.00 23.97 345 SER B C 1
ATOM 5422 O O . SER B 1 360 ? 12.517 -39.066 -34.451 1.00 23.32 345 SER B O 1
ATOM 5425 N N . LEU B 1 361 ? 11.413 -39.844 -36.241 1.00 23.10 346 LEU B N 1
ATOM 5426 C CA . LEU B 1 361 ? 12.659 -40.305 -36.846 1.00 24.00 346 LEU B CA 1
ATOM 5427 C C . LEU B 1 361 ? 13.738 -39.254 -37.088 1.00 23.56 346 LEU B C 1
ATOM 5428 O O . LEU B 1 361 ? 14.952 -39.578 -37.051 1.00 24.84 346 LEU B O 1
ATOM 5433 N N . GLY B 1 362 ? 13.330 -38.022 -37.374 1.00 23.15 347 GLY B N 1
ATOM 5434 C CA . GLY B 1 362 ? 14.262 -36.910 -37.631 1.00 23.70 347 GLY B CA 1
ATOM 5435 C C . GLY B 1 362 ? 15.087 -36.545 -36.397 1.00 24.06 347 GLY B C 1
ATOM 5436 O O . GLY B 1 362 ? 16.174 -36.011 -36.506 1.00 24.37 347 GLY B O 1
ATOM 5437 N N . LYS B 1 363 ? 14.568 -36.881 -35.224 1.00 23.00 348 LYS B N 1
ATOM 5438 C CA . LYS B 1 363 ? 15.313 -36.712 -33.964 1.00 23.91 348 LYS B CA 1
ATOM 5439 C C . LYS B 1 363 ? 16.341 -37.826 -33.729 1.00 22.24 348 LYS B C 1
ATOM 5440 O O . LYS B 1 363 ? 17.182 -37.709 -32.838 1.00 22.89 348 LYS B O 1
ATOM 5446 N N . LEU B 1 364 ? 16.286 -38.893 -34.520 1.00 21.80 349 LEU B N 1
ATOM 5447 C CA . LEU B 1 364 ? 17.184 -40.040 -34.339 1.00 21.56 349 LEU B CA 1
ATOM 5448 C C . LEU B 1 364 ? 18.223 -40.251 -35.451 1.00 22.83 349 LEU B C 1
ATOM 5449 O O . LEU B 1 364 ? 18.607 -41.397 -35.732 1.00 22.40 349 LEU B O 1
ATOM 5454 N N . GLY B 1 365 ? 18.705 -39.150 -36.023 1.00 23.97 350 GLY B N 1
ATOM 5455 C CA . GLY B 1 365 ? 19.792 -39.174 -36.996 1.00 24.60 350 GLY B CA 1
ATOM 5456 C C . GLY B 1 365 ? 21.019 -39.920 -36.501 1.00 25.61 350 GLY B C 1
ATOM 5457 O O . GLY B 1 365 ? 21.711 -40.561 -37.287 1.00 25.03 350 GLY B O 1
ATOM 5458 N N . VAL B 1 366 ? 21.308 -39.825 -35.195 1.00 24.88 351 VAL B N 1
ATOM 5459 C CA . VAL B 1 366 ? 22.501 -40.478 -34.646 1.00 24.71 351 VAL B CA 1
ATOM 5460 C C . VAL B 1 366 ? 22.426 -42.005 -34.758 1.00 24.47 351 VAL B C 1
ATOM 5461 O O . VAL B 1 366 ? 23.450 -42.667 -34.790 1.00 25.26 351 VAL B O 1
ATOM 5465 N N . LEU B 1 367 ? 21.218 -42.560 -34.845 1.00 22.87 352 LEU B N 1
ATOM 5466 C CA . LEU B 1 367 ? 20.999 -44.000 -35.059 1.00 23.57 352 LEU B CA 1
ATOM 5467 C C . LEU B 1 367 ? 20.995 -44.402 -36.556 1.00 23.18 352 LEU B C 1
ATOM 5468 O O . LEU B 1 367 ? 20.863 -45.575 -36.878 1.00 23.87 352 LEU B O 1
ATOM 5473 N N . GLY B 1 368 ? 21.200 -43.452 -37.453 1.00 24.36 353 GLY B N 1
ATOM 5474 C CA . GLY B 1 368 ? 21.195 -43.797 -38.901 1.00 24.68 353 GLY B CA 1
ATOM 5475 C C . GLY B 1 368 ? 19.814 -43.861 -39.525 1.00 26.01 353 GLY B C 1
ATOM 5476 O O . GLY B 1 368 ? 19.614 -44.538 -40.553 1.00 26.20 353 GLY B O 1
ATOM 5477 N N . PHE B 1 369 ? 18.849 -43.167 -38.922 1.00 25.48 354 PHE B N 1
ATOM 5478 C CA . PHE B 1 369 ? 17.551 -43.050 -39.553 1.00 26.71 354 PHE B CA 1
ATOM 5479 C C . PHE B 1 369 ? 17.552 -41.835 -40.459 1.00 25.75 354 PHE B C 1
ATOM 5480 O O . PHE B 1 369 ? 18.149 -40.795 -40.148 1.00 25.50 354 PHE B O 1
ATOM 5488 N N . GLU B 1 370 ? 16.865 -41.983 -41.583 1.00 25.85 355 GLU B N 1
ATOM 5489 C CA . GLU B 1 370 ? 16.579 -40.859 -42.472 1.00 25.85 355 GLU B CA 1
ATOM 5490 C C . GLU B 1 370 ? 15.328 -41.146 -43.294 1.00 26.04 355 GLU B C 1
ATOM 5491 O O . GLU B 1 370 ? 15.290 -42.120 -44.059 1.00 25.10 355 GLU B O 1
ATOM 5497 N N . VAL B 1 371 ? 14.312 -40.313 -43.099 1.00 26.34 356 VAL B N 1
ATOM 5498 C CA . VAL B 1 371 ? 13.013 -40.520 -43.708 1.00 26.98 356 VAL B CA 1
ATOM 5499 C C . VAL B 1 371 ? 13.069 -40.034 -45.167 1.00 26.86 356 VAL B C 1
ATOM 5500 O O . VAL B 1 371 ? 13.618 -39.001 -45.429 1.00 26.47 356 VAL B O 1
ATOM 5504 N N . ASP B 1 372 ? 12.550 -40.831 -46.087 1.00 28.02 357 ASP B N 1
ATOM 5505 C CA . ASP B 1 372 ? 12.454 -40.400 -47.487 1.00 29.32 357 ASP B CA 1
ATOM 5506 C C . ASP B 1 372 ? 11.077 -39.787 -47.649 1.00 30.03 357 ASP B C 1
ATOM 5507 O O . ASP B 1 372 ? 10.077 -40.477 -47.471 1.00 30.37 357 ASP B O 1
ATOM 5512 N N . HIS B 1 373 ? 11.038 -38.506 -47.978 1.00 30.85 358 HIS B N 1
ATOM 5513 C CA . HIS B 1 373 ? 9.804 -37.730 -48.047 1.00 33.08 358 HIS B CA 1
ATOM 5514 C C . HIS B 1 373 ? 8.735 -38.387 -48.917 1.00 32.90 358 HIS B C 1
ATOM 5515 O O . HIS B 1 373 ? 7.601 -38.529 -48.468 1.00 32.12 358 HIS B O 1
ATOM 5522 N N . GLU B 1 374 ? 9.098 -38.799 -50.144 1.00 32.21 359 GLU B N 1
ATOM 5523 C CA . GLU B 1 374 ? 8.110 -39.358 -51.074 1.00 32.00 359 GLU B CA 1
ATOM 5524 C C . GLU B 1 374 ? 7.571 -40.690 -50.592 1.00 30.77 359 GLU B C 1
ATOM 5525 O O . GLU B 1 374 ? 6.356 -40.920 -50.628 1.00 30.65 359 GLU B O 1
ATOM 5531 N N . ARG B 1 375 ? 8.470 -41.561 -50.145 1.00 29.12 360 ARG B N 1
ATOM 5532 C CA . ARG B 1 375 ? 8.082 -42.831 -49.545 1.00 29.25 360 ARG B CA 1
ATOM 5533 C C . ARG B 1 375 ? 7.129 -42.611 -48.363 1.00 28.45 360 ARG B C 1
ATOM 5534 O O . ARG B 1 375 ? 6.157 -43.347 -48.232 1.00 28.91 360 ARG B O 1
ATOM 5542 N N . ASN B 1 376 ? 7.418 -41.601 -47.543 1.00 27.62 361 ASN B N 1
ATOM 5543 C CA . ASN B 1 376 ? 6.642 -41.330 -46.332 1.00 28.05 361 ASN B CA 1
ATOM 5544 C C . ASN B 1 376 ? 5.208 -40.871 -46.687 1.00 28.77 361 ASN B C 1
ATOM 5545 O O . ASN B 1 376 ? 4.205 -41.313 -46.096 1.00 27.38 361 ASN B O 1
ATOM 5550 N N . LEU B 1 377 ? 5.110 -39.992 -47.680 1.00 29.93 362 LEU B N 1
ATOM 5551 C CA . LEU B 1 377 ? 3.800 -39.528 -48.152 1.00 32.58 362 LEU B CA 1
ATOM 5552 C C . LEU B 1 377 ? 2.953 -40.631 -48.756 1.00 32.13 362 LEU B C 1
ATOM 5553 O O . LEU B 1 377 ? 1.736 -40.653 -48.579 1.00 33.60 362 LEU B O 1
ATOM 5558 N N . ALA B 1 378 ? 3.601 -41.563 -49.441 1.00 32.89 363 ALA B N 1
ATOM 5559 C CA . ALA B 1 378 ? 2.914 -42.657 -50.095 1.00 32.84 363 ALA B CA 1
ATOM 5560 C C . ALA B 1 378 ? 2.345 -43.667 -49.121 1.00 33.12 363 ALA B C 1
ATOM 5561 O O . ALA B 1 378 ? 1.284 -44.244 -49.395 1.00 32.87 363 ALA B O 1
ATOM 5563 N N . ALA B 1 379 ? 3.043 -43.873 -47.996 1.00 31.96 364 ALA B N 1
ATOM 5564 C CA . ALA B 1 379 ? 2.665 -44.871 -47.013 1.00 31.58 364 ALA B CA 1
ATOM 5565 C C . ALA B 1 379 ? 1.617 -44.272 -46.078 1.00 32.22 364 ALA B C 1
ATOM 5566 O O . ALA B 1 379 ? 1.850 -44.075 -44.870 1.00 30.38 364 ALA B O 1
ATOM 5568 N N . ARG B 1 380 ? 0.474 -43.928 -46.666 1.00 31.90 365 ARG B N 1
ATOM 5569 C CA . ARG B 1 380 ? -0.643 -43.370 -45.894 1.00 32.54 365 ARG B CA 1
ATOM 5570 C C . ARG B 1 380 ? -1.965 -43.977 -46.350 1.00 33.60 365 ARG B C 1
ATOM 5571 O O . ARG B 1 380 ? -2.015 -44.664 -47.384 1.00 32.52 365 ARG B O 1
ATOM 5579 N N . PHE B 1 381 ? -3.000 -43.785 -45.522 1.00 34.77 366 PHE B N 1
ATOM 5580 C CA . PHE B 1 381 ? -4.397 -44.119 -45.856 1.00 35.32 366 PHE B CA 1
ATOM 5581 C C . PHE B 1 381 ? -4.614 -45.584 -46.268 1.00 36.27 366 PHE B C 1
ATOM 5582 O O . PHE B 1 381 ? -5.409 -45.888 -47.172 1.00 37.07 366 PHE B O 1
ATOM 5590 N N . GLY B 1 382 ? -3.899 -46.489 -45.605 1.00 36.03 367 GLY B N 1
ATOM 5591 C CA . GLY B 1 382 ? -4.061 -47.910 -45.847 1.00 35.56 367 GLY B CA 1
ATOM 5592 C C . GLY B 1 382 ? -2.952 -48.564 -46.637 1.00 34.72 367 GLY B C 1
ATOM 5593 O O . GLY B 1 382 ? -2.920 -49.765 -46.750 1.00 34.80 367 GLY B O 1
ATOM 5594 N N . LYS B 1 383 ? -2.059 -47.768 -47.214 1.00 35.05 368 LYS B N 1
ATOM 5595 C CA . LYS B 1 383 ? -0.931 -48.307 -47.959 1.00 34.48 368 LYS B CA 1
ATOM 5596 C C . LYS B 1 383 ? 0.215 -48.625 -46.992 1.00 33.73 368 LYS B C 1
ATOM 5597 O O . LYS B 1 383 ? 0.530 -47.819 -46.112 1.00 32.22 368 LYS B O 1
ATOM 5600 N N . SER B 1 384 ? 0.796 -49.806 -47.145 1.00 33.01 369 SER B N 1
ATOM 5601 C CA . SER B 1 384 ? 1.951 -50.205 -46.364 1.00 33.04 369 SER B CA 1
ATOM 5602 C C . SER B 1 384 ? 3.189 -49.773 -47.157 1.00 33.11 369 SER B C 1
ATOM 5603 O O . SER B 1 384 ? 3.089 -49.470 -48.371 1.00 32.89 369 SER B O 1
ATOM 5606 N N . GLY B 1 385 ? 4.340 -49.703 -46.491 1.00 31.24 370 GLY B N 1
ATOM 5607 C CA . GLY B 1 385 ? 5.601 -49.507 -47.206 1.00 30.64 370 GLY B CA 1
ATOM 5608 C C . GLY B 1 385 ? 6.763 -49.071 -46.345 1.00 29.72 370 GLY B C 1
ATOM 5609 O O . GLY B 1 385 ? 6.581 -48.599 -45.198 1.00 28.14 370 GLY B O 1
ATOM 5610 N N . PHE B 1 386 ? 7.964 -49.203 -46.905 1.00 29.02 371 PHE B N 1
ATOM 5611 C CA . PHE B 1 386 ? 9.159 -48.592 -46.305 1.00 28.70 371 PHE B CA 1
ATOM 5612 C C . PHE B 1 386 ? 9.167 -47.086 -46.473 1.00 27.57 371 PHE B C 1
ATOM 5613 O O . PHE B 1 386 ? 8.886 -46.559 -47.560 1.00 27.62 371 PHE B O 1
ATOM 5621 N N . ILE B 1 387 ? 9.516 -46.364 -45.404 1.00 25.56 372 ILE B N 1
ATOM 5622 C CA . ILE B 1 387 ? 9.605 -44.921 -45.473 1.00 24.28 372 ILE B CA 1
ATOM 5623 C C . ILE B 1 387 ? 11.010 -44.379 -45.298 1.00 23.86 372 ILE B C 1
ATOM 5624 O O . ILE B 1 387 ? 11.206 -43.194 -45.427 1.00 24.16 372 ILE B O 1
ATOM 5629 N N . ASN B 1 388 ? 11.977 -45.248 -45.024 1.00 24.66 373 ASN B N 1
ATOM 5630 C CA . ASN B 1 388 ? 13.382 -44.840 -44.945 1.00 24.36 373 ASN B CA 1
ATOM 5631 C C . ASN B 1 388 ? 13.926 -44.593 -46.348 1.00 24.84 373 ASN B C 1
ATOM 5632 O O . ASN B 1 388 ? 13.487 -45.222 -47.304 1.00 24.36 373 ASN B O 1
ATOM 5637 N N . LYS B 1 389 ? 14.936 -43.746 -46.419 1.00 25.02 374 LYS B N 1
ATOM 5638 C CA . LYS B 1 389 ? 15.828 -43.729 -47.575 1.00 25.42 374 LYS B CA 1
ATOM 5639 C C . LYS B 1 389 ? 16.480 -45.093 -47.698 1.00 25.85 374 LYS B C 1
ATOM 5640 O O . LYS B 1 389 ? 16.981 -45.660 -46.705 1.00 24.85 374 LYS B O 1
ATOM 5646 N N . GLU B 1 390 ? 16.426 -45.670 -48.910 1.00 24.16 375 GLU B N 1
ATOM 5647 C CA . GLU B 1 390 ? 17.035 -46.957 -49.132 1.00 25.08 375 GLU B CA 1
ATOM 5648 C C . GLU B 1 390 ? 18.519 -46.866 -48.787 1.00 25.04 375 GLU B C 1
ATOM 5649 O O . GLU B 1 390 ? 19.168 -45.897 -49.154 1.00 26.74 375 GLU B O 1
ATOM 5655 N N . GLY B 1 391 ? 19.042 -47.874 -48.084 1.00 25.00 376 GLY B N 1
ATOM 5656 C CA . GLY B 1 391 ? 20.423 -47.828 -47.593 1.00 25.70 376 GLY B CA 1
ATOM 5657 C C . GLY B 1 391 ? 20.635 -47.264 -46.178 1.00 25.39 376 GLY B C 1
ATOM 5658 O O . GLY B 1 391 ? 21.742 -47.355 -45.653 1.00 25.29 376 GLY B O 1
ATOM 5659 N N . THR B 1 392 ? 19.582 -46.686 -45.579 1.00 24.55 377 THR B N 1
ATOM 5660 C CA . THR B 1 392 ? 19.570 -46.231 -44.163 1.00 24.51 377 THR B CA 1
ATOM 5661 C C . THR B 1 392 ? 18.648 -47.175 -43.351 1.00 23.68 377 THR B C 1
ATOM 5662 O O . THR B 1 392 ? 18.026 -48.057 -43.929 1.00 22.91 377 THR B O 1
ATOM 5666 N N . ARG B 1 393 ? 18.592 -47.052 -42.011 1.00 23.28 378 ARG B N 1
ATOM 5667 C CA . ARG B 1 393 ? 17.811 -48.064 -41.222 1.00 22.84 378 ARG B CA 1
ATOM 5668 C C . ARG B 1 393 ? 16.355 -48.231 -41.624 1.00 22.61 378 ARG B C 1
ATOM 5669 O O . ARG B 1 393 ? 15.631 -47.256 -41.720 1.00 24.47 378 ARG B O 1
ATOM 5677 N N . PRO B 1 394 ? 15.895 -49.478 -41.832 1.00 22.85 379 PRO B N 1
ATOM 5678 C CA . PRO B 1 394 ? 14.517 -49.651 -42.277 1.00 23.34 379 PRO B CA 1
ATOM 5679 C C . PRO B 1 394 ? 13.485 -49.049 -41.277 1.00 24.60 379 PRO B C 1
ATOM 5680 O O . PRO B 1 394 ? 13.636 -49.194 -40.051 1.00 24.34 379 PRO B O 1
ATOM 5684 N N . ALA B 1 395 ? 12.528 -48.299 -41.826 1.00 23.97 380 ALA B N 1
ATOM 5685 C CA . ALA B 1 395 ? 11.365 -47.825 -41.087 1.00 24.60 380 ALA B CA 1
ATOM 5686 C C . ALA B 1 395 ? 10.177 -48.174 -41.985 1.00 24.96 380 ALA B C 1
ATOM 5687 O O . ALA B 1 395 ? 10.191 -47.901 -43.202 1.00 25.02 380 ALA B O 1
ATOM 5689 N N . VAL B 1 396 ? 9.149 -48.759 -41.399 1.00 25.03 381 VAL B N 1
ATOM 5690 C CA . VAL B 1 396 ? 8.058 -49.332 -42.189 1.00 26.20 381 VAL B CA 1
ATOM 5691 C C . VAL B 1 396 ? 6.688 -48.978 -41.585 1.00 26.45 381 VAL B C 1
ATOM 5692 O O . VAL B 1 396 ? 6.535 -48.890 -40.346 1.00 25.35 381 VAL B O 1
ATOM 5696 N N . VAL B 1 397 ? 5.731 -48.709 -42.473 1.00 25.90 382 VAL B N 1
ATOM 5697 C CA . VAL B 1 397 ? 4.346 -48.500 -42.114 1.00 25.47 382 VAL B CA 1
ATOM 5698 C C . VAL B 1 397 ? 3.603 -49.756 -42.460 1.00 26.58 382 VAL B C 1
ATOM 5699 O O . VAL B 1 397 ? 3.618 -50.202 -43.629 1.00 26.46 382 VAL B O 1
ATOM 5703 N N . ILE B 1 398 ? 2.943 -50.340 -41.457 1.00 27.12 383 ILE B N 1
ATOM 5704 C CA . ILE B 1 398 ? 2.154 -51.550 -41.646 1.00 27.73 383 ILE B CA 1
ATOM 5705 C C . ILE B 1 398 ? 0.778 -51.311 -41.022 1.00 29.58 383 ILE B C 1
ATOM 5706 O O . ILE B 1 398 ? 0.681 -51.236 -39.785 1.00 29.38 383 ILE B O 1
ATOM 5711 N N . PRO B 1 399 ? -0.263 -51.090 -41.860 1.00 29.60 384 PRO B N 1
ATOM 5712 C CA . PRO B 1 399 ? -1.615 -50.933 -41.306 1.00 29.60 384 PRO B CA 1
ATOM 5713 C C . PRO B 1 399 ? -1.956 -52.135 -40.429 1.00 28.56 384 PRO B C 1
ATOM 5714 O O . PRO B 1 399 ? -1.759 -53.286 -40.828 1.00 28.88 384 PRO B O 1
ATOM 5718 N N . THR B 1 400 ? -2.449 -51.876 -39.238 1.00 27.69 385 THR B N 1
ATOM 5719 C CA . THR B 1 400 ? -2.738 -53.011 -38.364 1.00 27.94 385 THR B CA 1
ATOM 5720 C C . THR B 1 400 ? -4.121 -53.604 -38.697 1.00 28.06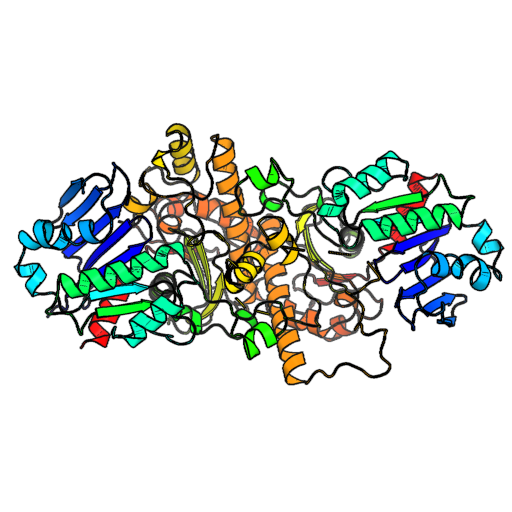 385 THR B C 1
ATOM 5721 O O . THR B 1 400 ? -4.916 -52.970 -39.356 1.00 28.36 385 THR B O 1
ATOM 5725 N N . ASN B 1 401 ? -4.375 -54.814 -38.238 1.00 29.41 386 ASN B N 1
ATOM 5726 C CA . ASN B 1 401 ? -5.670 -55.458 -38.444 1.00 30.33 386 ASN B CA 1
ATOM 5727 C C . ASN B 1 401 ? -5.975 -56.278 -37.211 1.00 29.53 386 ASN B C 1
ATOM 5728 O O . ASN B 1 401 ? -5.855 -57.498 -37.200 1.00 29.79 386 ASN B O 1
ATOM 5733 N N . GLU B 1 402 ? -6.331 -55.580 -36.139 1.00 30.42 387 GLU B N 1
ATOM 5734 C CA . GLU B 1 402 ? -6.590 -56.232 -34.864 1.00 30.97 387 GLU B CA 1
ATOM 5735 C C . GLU B 1 402 ? -7.782 -57.169 -35.015 1.00 30.70 387 GLU B C 1
ATOM 5736 O O . GLU B 1 402 ? -7.812 -58.226 -34.414 1.00 29.67 387 GLU B O 1
ATOM 5742 N N . GLU B 1 403 ? -8.740 -56.760 -35.835 1.00 31.02 388 GLU B N 1
ATOM 5743 C CA . GLU B 1 403 ? -9.996 -57.512 -36.033 1.00 32.64 388 GLU B CA 1
ATOM 5744 C C . GLU B 1 403 ? -9.735 -58.876 -36.612 1.00 32.09 388 GLU B C 1
ATOM 5745 O O . GLU B 1 403 ? -10.332 -59.846 -36.161 1.00 33.01 388 GLU B O 1
ATOM 5751 N N . LEU B 1 404 ? -8.825 -58.959 -37.592 1.00 31.76 389 LEU B N 1
ATOM 5752 C CA . LEU B 1 404 ? -8.419 -60.251 -38.153 1.00 31.16 389 LEU B CA 1
ATOM 5753 C C . LEU B 1 404 ? -7.816 -61.218 -37.122 1.00 30.89 389 LEU B C 1
ATOM 5754 O O . LEU B 1 404 ? -8.154 -62.405 -37.088 1.00 30.43 389 LEU B O 1
ATOM 5759 N N . VAL B 1 405 ? -6.909 -60.716 -36.290 1.00 29.73 390 VAL B N 1
ATOM 5760 C CA . VAL B 1 405 ? -6.272 -61.541 -35.267 1.00 29.08 390 VAL B CA 1
ATOM 5761 C C . VAL B 1 405 ? -7.321 -62.029 -34.273 1.00 29.09 390 VAL B C 1
ATOM 5762 O O . VAL B 1 405 ? -7.243 -63.145 -33.813 1.00 30.25 390 VAL B O 1
ATOM 5766 N N . ILE B 1 406 ? -8.275 -61.167 -33.927 1.00 29.21 391 ILE B N 1
ATOM 5767 C CA . ILE B 1 406 ? -9.318 -61.523 -32.975 1.00 30.07 391 ILE B CA 1
ATOM 5768 C C . ILE B 1 406 ? -10.177 -62.647 -33.614 1.00 31.21 391 ILE B C 1
ATOM 5769 O O . ILE B 1 406 ? -10.438 -63.666 -32.989 1.00 31.04 391 ILE B O 1
ATOM 5774 N N . ALA B 1 407 ? -10.566 -62.437 -34.870 1.00 32.13 392 ALA B N 1
ATOM 5775 C CA . ALA B 1 407 ? -11.285 -63.454 -35.662 1.00 33.64 392 ALA B CA 1
ATOM 5776 C C . ALA B 1 407 ? -10.552 -64.802 -35.712 1.00 34.13 392 ALA B C 1
ATOM 5777 O O . ALA B 1 407 ? -11.148 -65.848 -35.431 1.00 35.57 392 ALA B O 1
ATOM 5779 N N . GLN B 1 408 ? -9.270 -64.788 -36.046 1.00 35.00 393 GLN B N 1
ATOM 5780 C CA . GLN B 1 408 ? -8.453 -66.019 -36.085 1.00 36.01 393 GLN B CA 1
ATOM 5781 C C . GLN B 1 408 ? -8.423 -66.736 -34.762 1.00 36.82 393 GLN B C 1
ATOM 5782 O O . GLN B 1 408 ? -8.552 -67.974 -34.709 1.00 36.52 393 GLN B O 1
ATOM 5788 N N . ASP B 1 409 ? -8.244 -65.962 -33.690 1.00 36.53 394 ASP B N 1
ATOM 5789 C CA . ASP B 1 409 ? -8.206 -66.517 -32.341 1.00 37.38 394 ASP B CA 1
ATOM 5790 C C . ASP B 1 409 ? -9.574 -67.063 -31.937 1.00 36.77 394 ASP B C 1
ATOM 5791 O O . ASP B 1 409 ? -9.650 -68.150 -31.370 1.00 36.89 394 ASP B O 1
ATOM 5796 N N . ALA B 1 410 ? -10.631 -66.286 -32.185 1.00 36.66 395 ALA B N 1
ATOM 5797 C CA . ALA B 1 410 ? -12.009 -66.705 -31.866 1.00 37.79 395 ALA B CA 1
ATOM 5798 C C . ALA B 1 410 ? -12.404 -67.994 -32.600 1.00 38.91 395 ALA B C 1
ATOM 5799 O O . ALA B 1 410 ? -13.025 -68.888 -32.012 1.00 38.67 395 ALA B O 1
ATOM 5801 N N . SER B 1 411 ? -12.030 -68.078 -33.872 1.00 40.27 396 SER B N 1
ATOM 5802 C CA . SER B 1 411 ? -12.313 -69.268 -34.675 1.00 42.77 396 SER B CA 1
ATOM 5803 C C . SER B 1 411 ? -11.476 -70.467 -34.210 1.00 43.74 396 SER B C 1
ATOM 5804 O O . SER B 1 411 ? -12.009 -71.555 -34.017 1.00 44.79 396 SER B O 1
ATOM 5807 N N . ARG B 1 412 ? -10.181 -70.253 -34.018 1.00 44.64 397 ARG B N 1
ATOM 5808 C CA . ARG B 1 412 ? -9.257 -71.295 -33.578 1.00 46.41 397 ARG B CA 1
ATOM 5809 C C . ARG B 1 412 ? -9.661 -71.933 -32.241 1.00 46.77 397 ARG B C 1
ATOM 5810 O O . ARG B 1 412 ? -9.540 -73.138 -32.057 1.00 46.19 397 ARG B O 1
ATOM 5818 N N . LEU B 1 413 ? -10.142 -71.116 -31.312 1.00 47.38 398 LEU B N 1
ATOM 5819 C CA . LEU B 1 413 ? -10.402 -71.585 -29.956 1.00 48.26 398 LEU B CA 1
ATOM 5820 C C . LEU B 1 413 ? -11.767 -72.227 -29.793 1.00 48.78 398 LEU B C 1
ATOM 5821 O O . LEU B 1 413 ? -11.992 -72.928 -28.810 1.00 48.92 398 LEU B O 1
ATOM 5826 N N . THR B 1 414 ? -12.673 -71.965 -30.730 1.00 49.27 399 THR B N 1
ATOM 5827 C CA . THR B 1 414 ? -14.005 -72.551 -30.678 1.00 50.04 399 THR B CA 1
ATOM 5828 C C . THR B 1 414 ? -14.169 -73.722 -31.646 1.00 51.38 399 THR B C 1
ATOM 5829 O O . THR B 1 414 ? -15.218 -74.358 -31.667 1.00 51.46 399 THR B O 1
ATOM 5833 N N . ALA B 1 415 ? -13.144 -73.996 -32.448 1.00 52.76 400 ALA B N 1
ATOM 5834 C CA . ALA B 1 415 ? -13.178 -75.133 -33.372 1.00 54.23 400 ALA B CA 1
ATOM 5835 C C . ALA B 1 415 ? -12.836 -76.410 -32.610 1.00 55.05 400 ALA B C 1
ATOM 5836 O O . ALA B 1 415 ? -13.704 -76.946 -31.913 1.00 55.80 400 ALA B O 1
#

Secondary structure (DSSP, 8-state):
--EEEEEEE-SS-EEEEEEETTT--EEEEEEEE-TTSTT-EEEEEETTEEEEEE--TT--HHHHHHHIIIIITTT-HHHHHHEEEEEEEES--TTT--S-EE--HHHHHHHHHTGGGSTTTHHHHHHHHHHHHHH-GGGTT-EEEEETTGGGGG--HHHHS-SS-THHHHHH--S---S-HHHHHHHHHHHHHHTTS-GGG--EEEEE-SSS-EEEEEETTEEEEEPPPPPPS---PPPHHHHHHHHHHHT--HHHHHHH---STTTT-GGG-SS-----HHHHHHHHHHHHHHHHHHHHHGGGGSTT---EEEEEHHHHTT-HHHHHHHHHT-GGGT--B-HHHHHHS-TT--EE-BPTTS--EEE----HHHHHHHHHHHHH-/---EEEEEEE-SS-EEEEEEETTT--EEEEEEEESTTSTT-EEEEEETTEEEEEE--TT--HHHHHHHIIIIITTS-HHHHHHEEEEEEEES--TTT--S-EE--HHHHHHHHHTTTSSTTTHHHHHHHHHHHHHH-GGGTT-EEEEETTGGGGG--HHHHS-SS-THHHHTT------S-HHHHHHHHHHHHHHTTS-GGG--EEEEEEESEEEEEEEETTEEEEEE-TTSTTTTTS--EEGGGS-HHHHHHHHHHHT-S---HHHHHH-TT-EESS---SHHHHHHHHHHHHHHHHHHHHHGGGGSTT---EEEEEHHHHTT-HHHHHHHHHTTGGGT--B-HHHHHHS-TT--EE-BPTTS--EEE----HHHHHHHHHHHHH-

Solvent-accessible surface area: 30548 Å² total; per-residue (Å²): 94,61,0,0,0,5,1,40,3,15,44,22,32,0,95,6,5,0,8,1,11,99,96,24,67,102,82,0,30,15,56,0,35,2,2,74,10,86,57,1,59,0,59,16,77,14,109,61,63,156,85,115,32,82,22,35,91,41,5,14,6,50,77,0,0,81,28,0,43,88,59,0,6,67,117,44,89,92,6,39,86,79,8,44,0,0,0,3,40,0,38,9,4,8,77,146,19,78,70,16,45,48,15,80,125,66,5,29,82,14,1,100,100,18,22,80,61,9,73,95,82,0,55,4,3,32,83,0,2,42,25,0,64,144,29,6,86,110,6,85,113,69,1,0,0,5,3,4,1,15,31,0,30,69,7,48,59,58,2,29,11,30,21,27,39,57,52,39,40,92,129,115,20,27,14,28,21,22,27,12,0,9,0,0,78,37,0,0,51,41,2,7,139,47,35,136,58,66,37,117,92,0,4,0,0,0,0,9,0,7,94,19,2,0,0,0,0,0,71,73,12,124,0,11,0,2,8,43,40,22,48,51,51,154,44,143,99,97,50,78,18,28,19,31,51,7,12,33,15,1,16,4,46,39,106,56,0,77,74,48,102,129,31,146,109,48,61,106,31,123,22,74,132,114,58,138,142,74,84,78,113,118,62,52,99,27,20,32,48,16,18,1,1,44,2,0,32,54,0,0,10,3,0,5,10,0,117,39,95,6,19,0,0,0,0,0,1,56,34,0,23,47,29,8,96,2,0,38,67,0,1,53,42,0,35,20,5,35,9,86,18,37,99,140,78,0,66,71,2,65,151,53,71,66,18,71,0,8,78,139,86,39,62,42,0,2,0,7,29,30,45,21,55,27,6,4,0,75,19,0,13,142,66,24,136,156,47,80,6,0,0,0,1,28,5,13,34,23,22,0,13,0,3,0,7,4,12,86,97,25,64,93,89,0,8,3,2,0,6,0,5,122,48,100,80,1,36,0,58,20,99,20,107,72,64,131,93,109,29,83,25,37,88,41,5,11,10,42,78,0,1,80,32,0,38,88,49,0,6,59,121,45,85,101,12,32,82,99,15,55,0,0,0,5,38,2,25,14,6,6,74,146,26,72,71,14,45,48,9,80,133,72,4,19,84,18,2,105,98,15,40,31,68,23,43,48,25,13,79,5,8,34,78,0,2,35,35,0,49,142,38,4,80,129,13,82,110,80,0,0,0,5,3,3,3,20,31,0,37,68,7,55,66,38,2,28,8,17,20,34,80,62,56,23,42,86,120,137,33,21,12,24,30,23,11,12,0,9,0,0,77,33,0,0,50,38,0,6,144,58,44,138,54,62,41,115,86,0,4,0,0,0,0,9,0,7,75,6,0,0,0,0,0,0,74,73,12,124,0,13,0,2,12,31,0,6,8,4,32,56,2,38,80,114,31,27,24,6,39,103,6,82,85,53,11,16,142,46,18,42,86,29,18,13,14,57,128,135,81,26,62,48,36,9,54,9,69,4,47,51,8,90,32,96,17,83,65,114,124,28,0,94,28,37,8,30,13,27,1,5,16,0,0,30,35,0,0,9,3,0,5,2,0,114,44,96,12,19,1,0,0,0,0,2,12,16,0,15,2,0,3,53,0,0,59,58,0,2,55,60,0,34,26,12,37,11,83,28,46,105,124,88,3,39,70,3,8,77,52,72,66,18,59,0,6,93,130,78,39,66,43,0,0,0,7,30,28,48,29,22,28,7,3,0,74,23,0,11,150,64,20,126

GO terms:
  GO:0008776 acetate kinase activity (F, IDA)
  GO:0008980 propionate kinase activity (F, IDA)
  GO:0047900 formate kinase activity (F, IDA)